Protein AF-0000000072263830 (afdb_homodimer)

Foldseek 3Di:
DPPPDDFLLLLLLLLLLLLLLLLCLQPPAPVVCVACVLQFLAGSLLVNLLSLLLVCLVVPQVVCDPPCLVVVLVVLLVVLVVLLVLLLVLQVLLLVLLVCCCVVVVDCVSCVPQQNVCCVVPVVFQVVQSNVVLGHGHSSQSSNLVSVLSNCVSVLSVQVVVPLVRSLVVLVVQLVVCQQVVDADAHPPDGDHRLAGNSNSSNSSSVSSSVNSQVVVVHDDDDDPVLLVVLVVLSNVRSCCSPVVVVVDDPCPVPGCLAVNSRRNSCRPSRSSNSVSVVSCCRRPCVNVVVSRDDCPPLSSLLSVPSSVLSSLSSSLSSNSNSVCVSPVDDNVSSCCSSVVSVVVSSVVSVVVVCCVVVPNPVPPPPPPPPPPPPPPPCPCPPDDPDPPPPDD/DPPPDDFLLLLLLLLLLLLLLLLCLQPDAPVVCVACVLQFLAGSLLVNLLSLLLVCLVVPQVVCDPPCLVVVLVVLLVVLVVLLVLLLVLQVLLLVLLVCCCVVVVDCVSCVPQQNVCCVVPVVFQVVQSNVVLGHGHSSQSSNLVSVLSNCVSVLSVQVVVPLVRSLVVLVVQLVVCQQVVDADAHPPDGDHRLAGNSNSSNSSSVSSSVNSQVVVVHDDDDDPVLLVVLVVLSVVRSCCSPVVVVVDDPCPVPGCLAVNSRRNSCRPSRSSNSVSVVSCCRRPCVNVVVSRDDCPPLSSLLSVPSSVLSSLSSSLSSNSNSVCVSPVDDNVSSCCSSVVSVVVSSVVSVVVVCCVVVPNPVPPPPPPPPPPPPPPPCPCPPPDPDPPPPDD

Solvent-accessible surface area (backbone atoms only — not comparable to full-atom values): 41566 Å² total; per-residue (Å²): 123,79,70,90,55,85,68,32,36,63,18,25,51,45,24,52,32,47,53,47,47,31,44,56,53,31,74,91,39,78,65,44,72,73,34,65,57,64,49,31,69,34,44,49,66,58,51,48,41,28,50,48,18,28,50,48,24,74,73,39,51,87,61,60,39,94,94,34,45,65,56,52,40,52,50,35,39,50,51,17,48,50,31,44,51,50,34,52,52,52,50,49,51,49,49,28,56,44,31,46,42,23,68,75,68,66,36,62,70,52,45,64,41,58,64,42,39,55,38,64,77,38,32,57,51,24,50,33,10,43,74,72,62,25,33,66,42,62,90,51,49,62,38,53,31,48,19,52,47,36,59,44,40,54,59,46,51,54,35,36,69,75,33,53,67,55,29,50,49,55,35,43,49,45,17,50,52,20,29,70,68,67,56,54,61,56,30,27,75,52,85,62,50,47,64,60,17,53,55,20,48,45,30,49,23,48,48,19,25,45,53,43,50,41,43,73,71,71,44,76,81,83,85,43,70,65,58,50,49,49,32,52,49,49,48,51,50,32,26,47,38,54,68,70,58,51,77,82,59,80,72,40,87,87,47,56,52,34,60,50,30,82,45,70,38,41,48,5,38,50,26,50,49,43,47,49,32,51,51,48,48,37,72,67,37,62,76,58,40,52,68,35,58,56,58,73,77,34,67,47,24,40,34,19,68,40,43,66,67,36,47,53,48,32,46,53,45,17,53,51,45,41,53,49,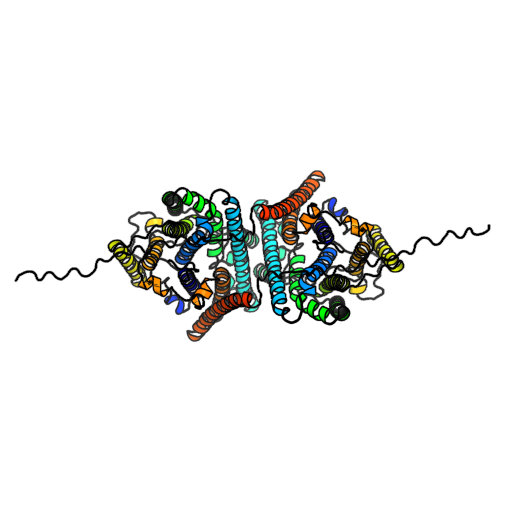35,72,78,47,67,71,54,69,70,51,48,47,50,53,52,50,50,45,53,51,50,35,48,50,50,32,50,50,62,63,45,42,52,75,70,49,49,79,58,69,74,76,76,67,70,66,73,67,70,75,71,70,73,77,69,74,71,70,74,74,74,76,71,78,70,78,70,85,120,124,79,71,90,57,87,67,31,36,62,19,25,52,46,24,52,32,48,54,46,47,31,44,54,52,30,76,93,41,77,66,45,71,74,35,65,56,63,48,31,71,34,44,47,66,57,52,49,42,27,50,50,18,28,49,48,26,73,72,39,51,87,59,61,39,93,94,35,43,66,57,51,38,51,50,34,40,51,52,18,49,50,31,45,51,48,35,52,51,52,50,49,50,50,50,29,53,43,30,46,41,23,67,76,67,66,37,62,72,52,44,63,41,59,65,43,38,54,37,63,78,38,32,56,49,25,50,33,10,45,74,70,62,24,34,66,43,61,92,51,50,62,39,52,33,48,20,52,46,35,60,44,39,55,59,48,48,53,35,37,70,75,32,53,68,54,29,51,49,54,35,44,50,44,18,52,51,21,28,70,67,67,53,53,61,56,30,28,76,52,83,60,51,46,66,60,16,50,56,20,51,45,30,49,22,47,51,19,25,44,52,44,50,40,42,75,71,73,43,74,81,84,86,45,70,64,60,52,50,50,32,52,50,50,50,50,50,32,26,48,37,54,68,68,57,50,76,82,60,80,72,40,87,86,46,57,54,33,60,50,30,80,45,68,36,41,50,5,39,50,25,49,49,42,47,50,31,51,51,48,48,37,72,68,36,62,74,57,40,51,70,35,59,54,57,74,78,35,68,47,23,40,34,18,68,40,43,66,67,37,46,55,49,32,49,54,45,17,52,51,46,42,52,47,35,70,78,48,67,68,54,70,71,52,48,48,48,52,53,50,50,46,53,51,52,36,47,50,50,33,52,50,62,63,46,40,51,75,69,50,50,78,60,68,74,76,76,66,70,66,72,67,71,75,70,67,74,77,69,72,70,70,72,72,77,74,73,79,72,76,67,82,121

Organism: Brucella abortus (strain 2308) (NCBI:txid359391)

Sequence (786 aa):
MVPQGRDTRIDVFRALALLTIFINHVPGTIYEHFTHKNLGFSDSAEAFVLISGMAVALAYGSKFVSGNRLVLSLKMWRRASVLYITHIMTTMATIAIFAAAAIFLKRSELLTQINIAPLIKKPVEGLFGLVTLGHQLGYNNILSMYAVMLILTPILLFLARISLPLMLGVSGVVWFLSGLYHVAPVNYPTEGVWFINPLSWQFLFAIGIAGVMHVRGGGQLPKHPLLIGLAVGYLVLALAWVRIPLWSINISMGLPMVITGFDKTFLSAPRLLHVLAMAYLIAVVPTLNSIARTAPEHPLAVLGKHSLPVFVAGTLLAMVAQVMKLVNPGGLPYDTLLIATGIVMQFALAYYLEWLPTIGWGKKGAVQAKPAPAAEPVVIQVSANPEPAMQRYMVPQGRDTRIDVFRALALLTIFINHVPGTIYEHFTHKNLGFSDSAEAFVLISGMAVALAYGSKFVSGNRLVLSLKMWRRASVLYITHIMTTMATIAIFAAAAIFLKRSELLTQINIAPLIKKPVEGLFGLVTLGHQLGYNNILSMYAVMLILTPILLFLARISLPLMLGVSGVVWFLSGLYHVAPVNYPTEGVWFINPLSWQFLFAIGIAGVMHVRGGGQLPKHPLLIGLAVGYLVLALAWVRIPLWSINISMGLPMVITGFDKTFLSAPRLLHVLAMAYLIAVVPTLNSIARTAPEHPLAVLGKHSLPVFVAGTLLAMVAQVMKLVNPGGLPYDTLLIATGIVMQFALAYYLEWLPTIGWGKKGAVQAKPAPAAEPVVIQVSANPEPAMQRY

Secondary structure (DSSP, 8-state):
---SS--HHHHHHHHHHHHHHHHHTSTTSGGGGGSGGGSSS--HHHHHHHHHHHHHIIIIITT--TTTHHHHHHHHHHHHHHHHHHHHHHHHHHHHHHHHHHHHS--GGGGGSTT-HHHHHSHHHHHHHHHTTSS--TT-HHHHHHHHHHHHHHHHHHHHHH-HHHHHHHHHHHHHHHHHHT--PBPSSSSSB-SS-HHHHHHHHHHHHHHHHHHHTT------HHHHHHHHHHHHHHHHHHHTT-TTS---TT--HHHH---TTTT-HHHHHHHHHHHHHHHH-HHHHHHT---TTSHHHHHHHTHHHHHHHHHHHHHHHHHHHHH----HHHHHHHHHHHHHHHHHHHHHHHHGGGGTTT-------------------------------/---SS--HHHHHHHHHHHHHHHHHTSTTSGGGGGSGGGSSS--HHHHHHHHHHHHHIIIIITT--TTTHHHHHHHHHHHHHHHHHHHHHHHHHHHHHHHHHHHHS--GGGGGSTT-HHHHHSHHHHHHHHHTTSS--TT-HHHHHHHHHHHHHHHHHHHHHH-HHHHHHHHHHHHHHHHHHT--PBPSSSSSB-SS-HHHHHHHHHHHHHHHHHHHTT------HHHHHHHHHHHHHHHHHHHTT-TTS---TT--HHHH---TTTT-HHHHHHHHHHHHHHHH-HHHHHHT---TTSHHHHHHHTHHHHHHHHHHHHHHHHHHHHH----HHHHHHHHHHHHHHHHHHHHHHHHGGGGTTT-------------------------------

InterPro domains:
  IPR014550 Uncharacterised conserved protein UCP028704, OpgC [PF10129] (6-356)
  IPR014550 Uncharacterised conserved protein UCP028704, OpgC [PIRSF028704] (2-379)
  IPR014550 Uncharacterised conserved protein UCP028704, OpgC [PTHR38592] (4-359)

pLDDT: mean 88.56, std 18.66, range [20.62, 98.81]

Nearest PDB structures (foldseek):
  6vyh-assembly1_A  TM=2.344E-01  e=3.561E+00  Carlito syrichta
  8dl7-assembly1_A  TM=1.616E-01  e=5.150E+00  Homo sapiens
  6vyh-assembly1_A  TM=2.336E-01  e=4.146E+00  Carlito syrichta
  8dl7-assembly1_A  TM=1.616E-01  e=4.690E+00  Homo sapiens

Structure (mmCIF, N/CA/C/O backbone):
data_AF-0000000072263830-model_v1
#
loop_
_entity.id
_entity.type
_entity.pdbx_description
1 polymer 'Bacterial general secretion pathway protein H'
#
loop_
_atom_site.group_PDB
_atom_site.id
_atom_site.type_symbol
_atom_site.label_atom_id
_atom_site.label_alt_id
_atom_site.label_comp_id
_atom_site.label_asym_id
_atom_site.label_entity_id
_atom_site.label_seq_id
_atom_site.pdbx_PDB_ins_code
_atom_site.Cartn_x
_atom_site.Cartn_y
_atom_site.Cartn_z
_atom_site.occupancy
_atom_site.B_iso_or_equiv
_atom_site.auth_seq_id
_atom_site.auth_comp_id
_atom_site.auth_asym_id
_atom_site.auth_atom_id
_atom_site.pdbx_PDB_model_num
ATOM 1 N N . MET A 1 1 ? -28.984 26.125 14.664 1 26.39 1 MET A N 1
ATOM 2 C CA . MET A 1 1 ? -28.922 24.734 14.234 1 26.39 1 MET A CA 1
ATOM 3 C C . MET A 1 1 ? -27.656 24.469 13.43 1 26.39 1 MET A C 1
ATOM 5 O O . MET A 1 1 ? -27.406 25.141 12.422 1 26.39 1 MET A O 1
ATOM 9 N N . VAL A 1 2 ? -26.625 24.266 14.094 1 38.5 2 VAL A N 1
ATOM 10 C CA . VAL A 1 2 ? -25.453 23.922 13.289 1 38.5 2 VAL A CA 1
ATOM 11 C C . VAL A 1 2 ? -25.859 22.938 12.188 1 38.5 2 VAL A C 1
ATOM 13 O O . VAL A 1 2 ? -26.5 21.922 12.453 1 38.5 2 VAL A O 1
ATOM 16 N N . PRO A 1 3 ? -26.047 23.344 11.047 1 39.97 3 PRO A N 1
ATOM 17 C CA . PRO A 1 3 ? -26.484 22.438 9.984 1 39.97 3 PRO A CA 1
ATOM 18 C C . PRO A 1 3 ? -25.797 21.078 10.055 1 39.97 3 PRO A C 1
ATOM 20 O O . PRO A 1 3 ? -24.625 20.984 10.461 1 39.97 3 PRO A O 1
ATOM 23 N N . GLN A 1 4 ? -26.516 20 10.414 1 47.72 4 GLN A N 1
ATOM 24 C CA . GLN A 1 4 ? -26.172 18.578 10.508 1 47.72 4 GLN A CA 1
ATOM 25 C C . GLN A 1 4 ? -25.281 18.156 9.344 1 47.72 4 GLN A C 1
ATOM 27 O O . GLN A 1 4 ? -24.828 17 9.297 1 47.72 4 GLN A O 1
ATOM 32 N N . GLY A 1 5 ? -25.031 19.016 8.375 1 56.09 5 GLY A N 1
ATOM 33 C CA . GLY A 1 5 ? -24.344 18.547 7.191 1 56.09 5 GLY A CA 1
ATOM 34 C C . GLY A 1 5 ? -22.828 18.672 7.297 1 56.09 5 GLY A C 1
ATOM 35 O O . GLY A 1 5 ? -22.312 19.25 8.258 1 56.09 5 GLY A O 1
ATOM 36 N N . ARG A 1 6 ? -22.156 17.984 6.582 1 66.31 6 ARG A N 1
ATOM 37 C CA . ARG A 1 6 ? -20.703 18.062 6.488 1 66.31 6 ARG A CA 1
ATOM 38 C C . ARG A 1 6 ? -20.234 19.5 6.406 1 66.31 6 ARG A C 1
ATOM 40 O O . ARG A 1 6 ? -20.797 20.297 5.637 1 66.31 6 ARG A O 1
ATOM 47 N N . ASP A 1 7 ? -19.547 20 7.457 1 77 7 ASP A N 1
ATOM 48 C CA . ASP A 1 7 ? -18.953 21.328 7.492 1 77 7 ASP A CA 1
ATOM 49 C C . ASP A 1 7 ? -17.922 21.5 6.379 1 77 7 ASP A C 1
ATOM 51 O O . ASP A 1 7 ? -16.828 20.938 6.438 1 77 7 ASP A O 1
ATOM 55 N N . THR A 1 8 ? -18.266 22.234 5.336 1 89.25 8 THR A N 1
ATOM 56 C CA . THR A 1 8 ? -17.422 22.375 4.156 1 89.25 8 THR A CA 1
ATOM 57 C C . THR A 1 8 ? -16.219 23.266 4.469 1 89.25 8 THR A C 1
ATOM 59 O O . THR A 1 8 ? -15.242 23.297 3.709 1 89.25 8 THR A O 1
ATOM 62 N N . ARG A 1 9 ? -16.266 24 5.531 1 89.81 9 ARG A N 1
ATOM 63 C CA . ARG A 1 9 ? -15.195 24.938 5.859 1 89.81 9 ARG A CA 1
ATOM 64 C C . ARG A 1 9 ? -13.875 24.188 6.055 1 89.81 9 ARG A C 1
ATOM 66 O O . ARG A 1 9 ? -12.836 24.625 5.543 1 89.81 9 ARG A O 1
ATOM 73 N N . ILE A 1 10 ? -13.945 23.062 6.754 1 89.62 10 ILE A N 1
ATOM 74 C CA . ILE A 1 10 ? -12.75 22.266 7 1 89.62 10 ILE A CA 1
ATOM 75 C C . ILE A 1 10 ? -12.203 21.734 5.676 1 89.62 10 ILE A C 1
ATOM 77 O O . ILE A 1 10 ? -10.984 21.766 5.445 1 89.62 10 ILE A O 1
ATOM 81 N N . ASP A 1 11 ? -13.07 21.344 4.805 1 93.88 11 ASP A N 1
ATOM 82 C CA . ASP A 1 11 ? -12.664 20.828 3.504 1 93.88 11 ASP A CA 1
ATOM 83 C C . ASP A 1 11 ? -12.008 21.922 2.662 1 93.88 11 ASP A C 1
ATOM 85 O O . ASP A 1 11 ? -11.008 21.672 1.988 1 93.88 11 ASP A O 1
ATOM 89 N N . VAL A 1 12 ? -12.594 23.094 2.699 1 94.75 12 VAL A N 1
ATOM 90 C CA . VAL A 1 12 ? -12.062 24.203 1.916 1 94.75 12 VAL A CA 1
ATOM 91 C C . VAL A 1 12 ? -10.664 24.562 2.408 1 94.75 12 VAL A C 1
ATOM 93 O O . VAL A 1 12 ? -9.742 24.75 1.607 1 94.75 12 VAL A O 1
ATOM 96 N N . PHE A 1 13 ? -10.469 24.672 3.693 1 93.62 13 PHE A N 1
ATOM 97 C CA . PHE A 1 13 ? -9.156 25 4.234 1 93.62 13 PHE A CA 1
ATOM 98 C C . PHE A 1 13 ? -8.156 23.875 3.951 1 93.62 13 PHE A C 1
ATOM 100 O O . PHE A 1 13 ? -6.977 24.141 3.695 1 93.62 13 PHE A O 1
ATOM 107 N N . ARG A 1 14 ? -8.586 22.688 4.027 1 94.38 14 ARG A N 1
ATOM 108 C CA . ARG A 1 14 ? -7.738 21.562 3.658 1 94.38 14 ARG A CA 1
ATOM 109 C C . ARG A 1 14 ? -7.297 21.656 2.203 1 94.38 14 ARG A C 1
ATOM 111 O O . ARG A 1 14 ? -6.133 21.422 1.884 1 94.38 14 ARG A O 1
ATOM 118 N N . ALA A 1 15 ? -8.266 21.984 1.372 1 96.38 15 ALA A N 1
ATOM 119 C CA . ALA A 1 15 ? -7.973 22.141 -0.049 1 96.38 15 ALA A CA 1
ATOM 120 C C . ALA A 1 15 ? -6.93 23.234 -0.274 1 96.38 15 ALA A C 1
ATOM 122 O O . ALA A 1 15 ? -5.992 23.047 -1.058 1 96.38 15 ALA A O 1
ATOM 123 N N . LEU A 1 16 ? -7.109 24.344 0.416 1 95 16 LEU A N 1
ATOM 124 C CA . LEU A 1 16 ? -6.176 25.453 0.274 1 95 16 LEU A CA 1
ATOM 125 C C . LEU A 1 16 ? -4.785 25.062 0.76 1 95 16 LEU A C 1
ATOM 127 O O . LEU A 1 16 ? -3.779 25.422 0.145 1 95 16 LEU A O 1
ATOM 131 N N . ALA A 1 17 ? -4.742 24.328 1.859 1 95.12 17 ALA A N 1
ATOM 132 C CA . ALA A 1 17 ? -3.465 23.828 2.361 1 95.12 17 ALA A CA 1
ATOM 133 C C . ALA A 1 17 ? -2.799 22.906 1.345 1 95.12 17 ALA A C 1
ATOM 135 O O . ALA A 1 17 ? -1.599 23.016 1.084 1 95.12 17 ALA A O 1
ATOM 136 N N . LEU A 1 18 ? -3.545 22.031 0.714 1 96.62 18 LEU A N 1
ATOM 137 C CA . LEU A 1 18 ? -3.023 21.078 -0.25 1 96.62 18 LEU A CA 1
ATOM 138 C C . LEU A 1 18 ? -2.469 21.781 -1.48 1 96.62 18 LEU A C 1
ATOM 140 O O . LEU A 1 18 ? -1.382 21.453 -1.959 1 96.62 18 LEU A O 1
ATOM 144 N N . LEU A 1 19 ? -3.215 22.75 -1.984 1 97.06 19 LEU A N 1
ATOM 145 C CA . LEU A 1 19 ? -2.785 23.484 -3.166 1 97.06 19 LEU A CA 1
ATOM 146 C C . LEU A 1 19 ? -1.519 24.281 -2.877 1 97.06 19 LEU A C 1
ATOM 148 O O . LEU A 1 19 ? -0.607 24.344 -3.705 1 97.06 19 LEU A O 1
ATOM 152 N N . THR A 1 20 ? -1.497 24.875 -1.712 1 96.5 20 THR A N 1
ATOM 153 C CA . THR A 1 20 ? -0.315 25.625 -1.312 1 96.5 20 THR A CA 1
ATOM 154 C C . THR A 1 20 ? 0.889 24.703 -1.154 1 96.5 20 THR A C 1
ATOM 156 O O . THR A 1 20 ? 2.006 25.062 -1.537 1 96.5 20 THR A O 1
ATOM 159 N N . ILE A 1 21 ? 0.661 23.531 -0.567 1 96.19 21 ILE A N 1
ATOM 160 C CA . ILE A 1 21 ? 1.722 22.547 -0.415 1 96.19 21 ILE A CA 1
ATOM 161 C C . ILE A 1 21 ? 2.275 22.172 -1.787 1 96.19 21 ILE A C 1
ATOM 163 O O . ILE A 1 21 ? 3.492 22.125 -1.981 1 96.19 21 ILE A O 1
ATOM 167 N N . PHE A 1 22 ? 1.379 21.984 -2.773 1 97.25 22 PHE A N 1
ATOM 168 C CA . PHE A 1 22 ? 1.801 21.641 -4.125 1 97.25 22 PHE A CA 1
ATOM 169 C C . PHE A 1 22 ? 2.682 22.734 -4.715 1 97.25 22 PHE A C 1
ATOM 171 O O . PHE A 1 22 ? 3.764 22.453 -5.234 1 97.25 22 PHE A O 1
ATOM 178 N N . ILE A 1 23 ? 2.293 23.922 -4.609 1 97.12 23 ILE A N 1
ATOM 179 C CA . ILE A 1 23 ? 3.02 25.062 -5.172 1 97.12 23 ILE A CA 1
ATOM 180 C C . ILE A 1 23 ? 4.395 25.156 -4.516 1 97.12 23 ILE A C 1
ATOM 182 O O . ILE A 1 23 ? 5.406 25.328 -5.203 1 97.12 23 ILE A O 1
ATOM 186 N N . ASN A 1 24 ? 4.426 25.016 -3.229 1 95.62 24 ASN A N 1
ATOM 187 C CA . ASN A 1 24 ? 5.672 25.141 -2.48 1 95.62 24 ASN A CA 1
ATOM 188 C C . ASN A 1 24 ? 6.613 23.969 -2.746 1 95.62 24 ASN A C 1
ATOM 190 O O . ASN A 1 24 ? 7.816 24.062 -2.494 1 95.62 24 ASN A O 1
ATOM 194 N N . HIS A 1 25 ? 6.086 22.859 -3.16 1 96 25 HIS A N 1
ATOM 195 C CA . HIS A 1 25 ? 6.887 21.672 -3.42 1 96 25 HIS A CA 1
ATOM 196 C C . HIS A 1 25 ? 7.469 21.688 -4.828 1 96 25 HIS A C 1
ATOM 198 O O . HIS A 1 25 ? 8.078 20.719 -5.27 1 96 25 HIS A O 1
ATOM 204 N N . VAL A 1 26 ? 7.281 22.75 -5.516 1 95.12 26 VAL A N 1
ATOM 205 C CA . VAL A 1 26 ? 7.965 23.047 -6.77 1 95.12 26 VAL A CA 1
ATOM 206 C C . VAL A 1 26 ? 8.797 24.312 -6.617 1 95.12 26 VAL A C 1
ATOM 208 O O . VAL A 1 26 ? 8.438 25.375 -7.156 1 95.12 26 VAL A O 1
ATOM 211 N N . PRO A 1 27 ? 9.883 24.203 -6 1 91.25 27 PRO A N 1
ATOM 212 C CA . PRO A 1 27 ? 10.672 25.406 -5.719 1 91.25 27 PRO A CA 1
ATOM 213 C C . PRO A 1 27 ? 11.227 26.047 -6.984 1 91.25 27 PRO A C 1
ATOM 215 O O . PRO A 1 27 ? 11.398 25.375 -8.008 1 91.25 27 PRO A O 1
ATOM 218 N N . GLY A 1 28 ? 11.477 27.375 -6.867 1 90 28 GLY A N 1
ATOM 219 C CA . GLY A 1 28 ? 12.102 28.094 -7.961 1 90 28 GLY A CA 1
ATOM 220 C C . GLY A 1 28 ? 11.102 28.781 -8.875 1 90 28 GLY A C 1
ATOM 221 O O . GLY A 1 28 ? 11.492 29.438 -9.844 1 90 28 GLY A O 1
ATOM 222 N N . THR A 1 29 ? 9.836 28.594 -8.562 1 92.5 29 THR A N 1
ATOM 223 C CA . THR A 1 29 ? 8.82 29.297 -9.336 1 92.5 29 THR A CA 1
ATOM 224 C C . THR A 1 29 ? 8.414 30.594 -8.625 1 92.5 29 THR A C 1
ATOM 226 O O . THR A 1 29 ? 8.57 30.719 -7.41 1 92.5 29 THR A O 1
ATOM 229 N N . ILE A 1 30 ? 7.875 31.516 -9.367 1 92 30 ILE A N 1
ATOM 230 C CA . ILE A 1 30 ? 7.457 32.781 -8.797 1 92 30 ILE A CA 1
ATOM 231 C C . ILE A 1 30 ? 6.262 32.562 -7.867 1 92 30 ILE A C 1
ATOM 233 O O . ILE A 1 30 ? 6.039 33.344 -6.941 1 92 30 ILE A O 1
ATOM 237 N N . TYR A 1 31 ? 5.543 31.547 -8.07 1 93.88 31 TYR A N 1
ATOM 238 C CA . TYR A 1 31 ? 4.305 31.281 -7.344 1 93.88 31 TYR A CA 1
ATOM 239 C C . TYR A 1 31 ? 4.59 30.922 -5.891 1 93.88 31 TYR A C 1
ATOM 241 O O . TYR A 1 31 ? 3.736 31.109 -5.02 1 93.88 31 TYR A O 1
ATOM 249 N N . GLU A 1 32 ? 5.758 30.391 -5.66 1 91.19 32 GLU A N 1
ATOM 250 C CA . GLU A 1 32 ? 6.156 30.062 -4.297 1 91.19 32 GLU A CA 1
ATOM 251 C C . GLU A 1 32 ? 6.16 31.297 -3.406 1 91.19 32 GLU A C 1
ATOM 253 O O . GLU A 1 32 ? 5.922 31.203 -2.199 1 91.19 32 GLU A O 1
ATOM 258 N N . HIS A 1 33 ? 6.336 32.469 -3.99 1 89.94 33 HIS A N 1
ATOM 259 C CA . HIS A 1 33 ? 6.461 33.719 -3.24 1 89.94 33 HIS A CA 1
ATOM 260 C C . HIS A 1 33 ? 5.094 34.25 -2.814 1 89.94 33 HIS A C 1
ATOM 262 O O . HIS A 1 33 ? 5.004 35.156 -1.963 1 89.94 33 HIS A O 1
ATOM 268 N N . PHE A 1 34 ? 4.078 33.594 -3.336 1 90.5 34 PHE A N 1
ATOM 269 C CA . PHE A 1 34 ? 2.74 34.094 -3.064 1 90.5 34 PHE A CA 1
ATOM 270 C C . PHE A 1 34 ? 2.012 33.219 -2.064 1 90.5 34 PHE A C 1
ATOM 272 O O . PHE A 1 34 ? 0.838 33.438 -1.763 1 90.5 34 PHE A O 1
ATOM 279 N N . THR A 1 35 ? 2.709 32.281 -1.522 1 91.19 35 THR A N 1
ATOM 280 C CA . THR A 1 35 ? 2.064 31.391 -0.57 1 91.19 35 THR A CA 1
ATOM 281 C C . THR A 1 35 ? 2.301 31.859 0.862 1 91.19 35 THR A C 1
ATOM 283 O O . THR A 1 35 ? 3.172 32.688 1.111 1 91.19 35 THR A O 1
ATOM 286 N N . HIS A 1 36 ? 1.51 31.375 1.758 1 88 36 HIS A N 1
ATOM 287 C CA . HIS A 1 36 ? 1.433 31.875 3.125 1 88 36 HIS A CA 1
ATOM 288 C C . HIS A 1 36 ? 2.721 31.594 3.891 1 88 36 HIS A C 1
ATOM 290 O O . HIS A 1 36 ? 2.977 32.219 4.934 1 88 36 HIS A O 1
ATOM 296 N N . LYS A 1 37 ? 3.621 30.75 3.355 1 88.69 37 LYS A N 1
ATOM 297 C CA . LYS A 1 37 ? 4.883 30.484 4.043 1 88.69 37 LYS A CA 1
ATOM 298 C C . LYS A 1 37 ? 5.742 31.734 4.117 1 88.69 37 LYS A C 1
ATOM 300 O O . LYS A 1 37 ? 6.652 31.828 4.941 1 88.69 37 LYS A O 1
ATOM 305 N N . ASN A 1 38 ? 5.375 32.719 3.283 1 89.69 38 ASN A N 1
ATOM 306 C CA . ASN A 1 38 ? 6.148 33.969 3.225 1 89.69 38 ASN A CA 1
ATOM 307 C C . ASN A 1 38 ? 5.496 35.062 4.047 1 89.69 38 ASN A C 1
ATOM 309 O O . ASN A 1 38 ? 5.969 36.188 4.055 1 89.69 38 ASN A O 1
ATOM 313 N N . LEU A 1 39 ? 4.488 34.688 4.789 1 91.06 39 LEU A N 1
ATOM 314 C CA . LEU A 1 39 ? 3.727 35.75 5.473 1 91.06 39 LEU A CA 1
ATOM 315 C C . LEU A 1 39 ? 3.836 35.594 6.988 1 91.06 39 LEU A C 1
ATOM 317 O O . LEU A 1 39 ? 3.248 36.375 7.738 1 91.06 39 LEU A O 1
ATOM 321 N N . GLY A 1 40 ? 4.582 34.688 7.445 1 94 40 GLY A N 1
ATOM 322 C CA . GLY A 1 40 ? 4.734 34.469 8.875 1 94 40 GLY A CA 1
ATOM 323 C C . GLY A 1 40 ? 5.633 33.281 9.211 1 94 40 GLY A C 1
ATOM 324 O O . GLY A 1 40 ? 6.531 32.938 8.438 1 94 40 GLY A O 1
ATOM 325 N N . PHE A 1 41 ? 5.414 32.75 10.453 1 94.31 41 PHE A N 1
ATOM 326 C CA . PHE A 1 41 ? 6.359 31.781 10.977 1 94.31 41 PHE A CA 1
ATOM 327 C C . PHE A 1 41 ? 5.934 30.359 10.602 1 94.31 41 PHE A C 1
ATOM 329 O O . PHE A 1 41 ? 6.762 29.453 10.555 1 94.31 41 PHE A O 1
ATOM 336 N N . SER A 1 42 ? 4.656 30.141 10.375 1 94.69 42 SER A N 1
ATOM 337 C CA . SER A 1 42 ? 4.152 28.812 10.094 1 94.69 42 SER A CA 1
ATOM 338 C C . SER A 1 42 ? 3.803 28.641 8.617 1 94.69 42 SER A C 1
ATOM 340 O O . SER A 1 42 ? 3.783 29.625 7.871 1 94.69 42 SER A O 1
ATOM 342 N N . ASP A 1 43 ? 3.631 27.406 8.172 1 93.31 43 ASP A N 1
ATOM 343 C CA . ASP A 1 43 ? 3.23 27.094 6.797 1 93.31 43 ASP A CA 1
ATOM 344 C C . ASP A 1 43 ? 2.082 26.094 6.773 1 93.31 43 ASP A C 1
ATOM 346 O O . ASP A 1 43 ? 1.362 25.938 7.762 1 93.31 43 ASP A O 1
ATOM 350 N N . SER A 1 44 ? 1.869 25.562 5.625 1 93.06 44 SER A N 1
ATOM 351 C CA . SER A 1 44 ? 0.704 24.703 5.414 1 93.06 44 SER A CA 1
ATOM 352 C C . SER A 1 44 ? 0.822 23.406 6.203 1 93.06 44 SER A C 1
ATOM 354 O O . SER A 1 44 ? -0.184 22.75 6.492 1 93.06 44 SER A O 1
ATOM 356 N N . ALA A 1 45 ? 1.964 22.984 6.566 1 93.88 45 ALA A N 1
ATOM 357 C CA . ALA A 1 45 ? 2.135 21.766 7.355 1 93.88 45 ALA A CA 1
ATOM 358 C C . ALA A 1 45 ? 1.439 21.891 8.711 1 93.88 45 ALA A C 1
ATOM 360 O O . ALA A 1 45 ? 0.725 20.969 9.133 1 93.88 45 ALA A O 1
ATOM 361 N N . GLU A 1 46 ? 1.643 23.062 9.398 1 96.62 46 GLU A N 1
ATOM 362 C CA . GLU A 1 46 ? 0.992 23.281 10.688 1 96.62 46 GLU A CA 1
ATOM 363 C C . GLU A 1 46 ? -0.528 23.281 10.547 1 96.62 46 GLU A C 1
ATOM 365 O O . GLU A 1 46 ? -1.232 22.672 11.359 1 96.62 46 GLU A O 1
ATOM 370 N N . ALA A 1 47 ? -0.931 23.953 9.508 1 95.25 47 ALA A N 1
ATOM 371 C CA . ALA A 1 47 ? -2.369 24 9.266 1 95.25 47 ALA A CA 1
ATOM 372 C C . ALA A 1 47 ? -2.93 22.594 9.016 1 95.25 47 ALA A C 1
ATOM 374 O O . ALA A 1 47 ? -3.975 22.234 9.562 1 95.25 47 ALA A O 1
ATOM 375 N N . PHE A 1 48 ? -2.229 21.906 8.273 1 94.12 48 PHE A N 1
ATOM 376 C CA . PHE A 1 48 ? -2.678 20.562 7.91 1 94.12 48 PHE A CA 1
ATOM 377 C C . PHE A 1 48 ? -2.76 19.672 9.141 1 94.12 48 PHE A C 1
ATOM 379 O O . PHE A 1 48 ? -3.725 18.922 9.312 1 94.12 48 PHE A O 1
ATOM 386 N N . VAL A 1 49 ? -1.788 19.688 10.023 1 96.81 49 VAL A N 1
ATOM 387 C CA . VAL A 1 49 ? -1.748 18.828 11.211 1 96.81 49 VAL A CA 1
ATOM 388 C C . VAL A 1 49 ? -2.861 19.234 12.172 1 96.81 49 VAL A C 1
ATOM 390 O O . VAL A 1 49 ? -3.533 18.391 12.758 1 96.81 49 VAL A O 1
ATOM 393 N N . LEU A 1 50 ? -3.096 20.578 12.344 1 97.75 50 LEU A N 1
ATOM 394 C CA . LEU A 1 50 ? -4.176 21.078 13.195 1 97.75 50 LEU A CA 1
ATOM 395 C C . LEU A 1 50 ? -5.527 20.594 12.688 1 97.75 50 LEU A C 1
ATOM 397 O O . LEU A 1 50 ? -6.328 20.062 13.469 1 97.75 50 LEU A O 1
ATOM 401 N N . ILE A 1 51 ? -5.711 20.703 11.391 1 95.38 51 ILE A N 1
ATOM 402 C CA . ILE A 1 51 ? -6.969 20.297 10.766 1 95.38 51 ILE A CA 1
ATOM 403 C C . ILE A 1 51 ? -7.133 18.781 10.883 1 95.38 51 ILE A C 1
ATOM 405 O O . ILE A 1 51 ? -8.242 18.281 11.062 1 95.38 51 ILE A O 1
ATOM 409 N N . SER A 1 52 ? -6.062 18.047 10.758 1 95.75 52 SER A N 1
ATOM 410 C CA . SER A 1 52 ? -6.113 16.594 10.898 1 95.75 52 SER A CA 1
ATOM 411 C C . SER A 1 52 ? -6.551 16.188 12.297 1 95.75 52 SER A C 1
ATOM 413 O O . SER A 1 52 ? -7.324 15.234 12.453 1 95.75 52 SER A O 1
ATOM 415 N N . GLY A 1 53 ? -6.027 16.906 13.305 1 97.38 53 GLY A N 1
ATOM 416 C CA . GLY A 1 53 ? -6.512 16.656 14.656 1 97.38 53 GLY A CA 1
ATOM 417 C C . GLY A 1 53 ? -8 16.922 14.812 1 97.38 53 GLY A C 1
ATOM 418 O O . GLY A 1 53 ? -8.711 16.141 15.453 1 97.38 53 GLY A O 1
ATOM 419 N N . MET A 1 54 ? -8.484 18 14.211 1 96.06 54 MET A N 1
ATOM 420 C CA . MET A 1 54 ? -9.906 18.312 14.242 1 96.06 54 MET A CA 1
ATOM 421 C C . MET A 1 54 ? -10.734 17.234 13.57 1 96.06 54 MET A C 1
ATOM 423 O O . MET A 1 54 ? -11.766 16.812 14.094 1 96.06 54 MET A O 1
ATOM 427 N N . ALA A 1 55 ? -10.188 16.781 12.484 1 93.81 55 ALA A N 1
ATOM 428 C CA . ALA A 1 55 ? -10.891 15.75 11.719 1 93.81 55 ALA A CA 1
ATOM 429 C C . ALA A 1 55 ? -11.008 14.453 12.508 1 93.81 55 ALA A C 1
ATOM 431 O O . ALA A 1 55 ? -12.047 13.797 12.492 1 93.81 55 ALA A O 1
ATOM 432 N N . VAL A 1 56 ? -10.008 14.094 13.156 1 95.5 56 VAL A N 1
ATOM 433 C CA . VAL A 1 56 ? -10 12.875 13.961 1 95.5 56 VAL A CA 1
ATOM 434 C C . VAL A 1 56 ? -11.016 12.984 15.086 1 95.5 56 VAL A C 1
ATOM 436 O O . VAL A 1 56 ? -11.719 12.023 15.398 1 95.5 56 VAL A O 1
ATOM 439 N N . ALA A 1 57 ? -11.07 14.148 15.711 1 96.44 57 ALA A N 1
ATOM 440 C CA . ALA A 1 57 ? -12.031 14.359 16.781 1 96.44 57 ALA A CA 1
ATOM 441 C C . ALA A 1 57 ? -13.461 14.258 16.266 1 96.44 57 ALA A C 1
ATOM 443 O O . ALA A 1 57 ? -14.344 13.727 16.953 1 96.44 57 ALA A O 1
ATOM 444 N N . LEU A 1 58 ? -13.711 14.773 15.133 1 93.12 58 LEU A N 1
ATOM 445 C CA . LEU A 1 58 ? -15.031 14.711 14.523 1 93.12 58 LEU A CA 1
ATOM 446 C C . LEU A 1 58 ? -15.414 13.266 14.203 1 93.12 58 LEU A C 1
ATOM 448 O O . LEU A 1 58 ? -16.578 12.875 14.359 1 93.12 58 LEU A O 1
ATOM 452 N N . ALA A 1 59 ? -14.461 12.516 13.859 1 92.19 59 ALA A N 1
ATOM 453 C CA . ALA A 1 59 ? -14.719 11.148 13.414 1 92.19 59 ALA A CA 1
ATOM 454 C C . ALA A 1 59 ? -14.836 10.203 14.602 1 92.19 59 ALA A C 1
ATOM 456 O O . ALA A 1 59 ? -15.672 9.297 14.602 1 92.19 59 ALA A O 1
ATOM 457 N N . TYR A 1 60 ? -14.008 10.453 15.594 1 94.69 60 TYR A N 1
ATOM 458 C CA . TYR A 1 60 ? -13.875 9.398 16.594 1 94.69 60 TYR A CA 1
ATOM 459 C C . TYR A 1 60 ? -14.148 9.945 17.984 1 94.69 60 TYR A C 1
ATOM 461 O O . TYR A 1 60 ? -14.375 9.172 18.922 1 94.69 60 TYR A O 1
ATOM 469 N N . GLY A 1 61 ? -14.125 11.18 18.188 1 93.69 61 GLY A N 1
ATOM 470 C CA . GLY A 1 61 ? -14.125 11.789 19.516 1 93.69 61 GLY A CA 1
ATOM 471 C C . GLY A 1 61 ? -15.305 11.359 20.375 1 93.69 61 GLY A C 1
ATOM 472 O O . GLY A 1 61 ? -15.125 10.852 21.484 1 93.69 61 GLY A O 1
ATOM 473 N N . SER A 1 62 ? -16.5 11.461 19.844 1 91.25 62 SER A N 1
ATOM 474 C CA . SER A 1 62 ? -17.719 11.148 20.594 1 91.25 62 SER A CA 1
ATOM 475 C C . SER A 1 62 ? -17.938 9.648 20.688 1 91.25 62 SER A C 1
ATOM 477 O O . SER A 1 62 ? -18.609 9.172 21.609 1 91.25 62 SER A O 1
ATOM 479 N N . LYS A 1 63 ? -17.297 8.914 19.859 1 93.56 63 LYS A N 1
ATOM 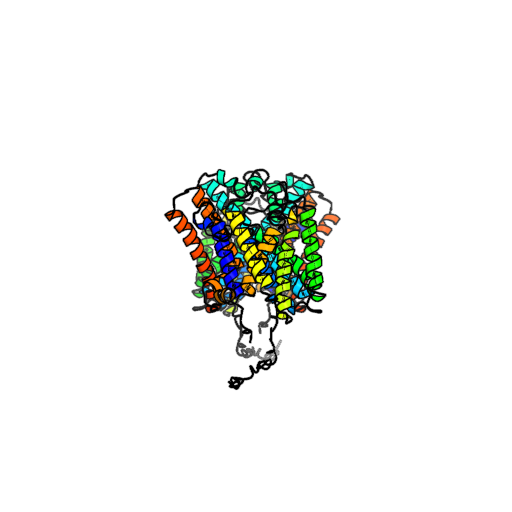480 C CA . LYS A 1 63 ? -17.531 7.477 19.781 1 93.56 63 LYS A CA 1
ATOM 481 C C . LYS A 1 63 ? -16.531 6.707 20.641 1 93.56 63 LYS A C 1
ATOM 483 O O . LYS A 1 63 ? -16.734 5.523 20.922 1 93.56 63 LYS A O 1
ATOM 488 N N . PHE A 1 64 ? -15.531 7.414 21.078 1 95.88 64 PHE A N 1
ATOM 489 C CA . PHE A 1 64 ? -14.477 6.742 21.828 1 95.88 64 PHE A CA 1
ATOM 490 C C . PHE A 1 64 ? -14.867 6.582 23.297 1 95.88 64 PHE A C 1
ATOM 492 O O . PHE A 1 64 ? -14.359 7.289 24.156 1 95.88 64 PHE A O 1
ATOM 499 N N . VAL A 1 65 ? -15.797 5.703 23.578 1 92.94 65 VAL A N 1
ATOM 500 C CA . VAL A 1 65 ? -16.344 5.453 24.906 1 92.94 65 VAL A CA 1
ATOM 501 C C . VAL A 1 65 ? -16.125 3.996 25.297 1 92.94 65 VAL A C 1
ATOM 503 O O . VAL A 1 65 ? -15.703 3.184 24.469 1 92.94 65 VAL A O 1
ATOM 506 N N . SER A 1 66 ? -16.406 3.742 26.547 1 90.31 66 SER A N 1
ATOM 507 C CA . SER A 1 66 ? -16.234 2.381 27.047 1 90.31 66 SER A CA 1
ATOM 508 C C . SER A 1 66 ? -17.031 1.382 26.203 1 90.31 66 SER A C 1
ATOM 510 O O . SER A 1 66 ? -18.188 1.638 25.859 1 90.31 66 SER A O 1
ATOM 512 N N . GLY A 1 67 ? -16.438 0.281 25.812 1 90.19 67 GLY A N 1
ATOM 513 C CA . GLY A 1 67 ? -17.062 -0.738 24.984 1 90.19 67 GLY A CA 1
ATOM 514 C C . GLY A 1 67 ? -16.703 -0.614 23.516 1 90.19 67 GLY A C 1
ATOM 515 O O . GLY A 1 67 ? -16.828 -1.578 22.766 1 90.19 67 GLY A O 1
ATOM 516 N N . ASN A 1 68 ? -16.281 0.618 23.156 1 93.44 68 ASN A N 1
ATOM 517 C CA . ASN A 1 68 ? -16.016 0.858 21.75 1 93.44 68 ASN A CA 1
ATOM 518 C C . ASN A 1 68 ? -14.555 1.247 21.5 1 93.44 68 ASN A C 1
ATOM 520 O O . ASN A 1 68 ? -14.125 1.391 20.359 1 93.44 68 ASN A O 1
ATOM 524 N N . ARG A 1 69 ? -13.797 1.34 22.547 1 95.94 69 ARG A N 1
ATOM 525 C CA . ARG A 1 69 ? -12.438 1.869 22.469 1 95.94 69 ARG A CA 1
ATOM 526 C C . ARG A 1 69 ? -11.539 0.937 21.656 1 95.94 69 ARG A C 1
ATOM 528 O O . ARG A 1 69 ? -10.727 1.394 20.844 1 95.94 69 ARG A O 1
ATOM 535 N N . LEU A 1 70 ? -11.711 -0.285 21.875 1 95.31 70 LEU A N 1
ATOM 536 C CA . LEU A 1 70 ? -10.828 -1.244 21.219 1 95.31 70 LEU A CA 1
ATOM 537 C C . LEU A 1 70 ? -11.047 -1.229 19.703 1 95.31 70 LEU A C 1
ATOM 539 O O . LEU A 1 70 ? -10.094 -1.102 18.938 1 95.31 70 LEU A O 1
ATOM 543 N N . VAL A 1 71 ? -12.32 -1.332 19.266 1 94.56 71 VAL A N 1
ATOM 544 C CA . VAL A 1 71 ? -12.633 -1.396 17.844 1 94.56 71 VAL A CA 1
ATOM 545 C C . VAL A 1 71 ? -12.211 -0.096 17.156 1 94.56 71 VAL A C 1
ATOM 547 O O . VAL A 1 71 ? -11.672 -0.115 16.047 1 94.56 71 VAL A O 1
ATOM 550 N N . LEU A 1 72 ? -12.422 0.988 17.812 1 96 72 LEU A N 1
ATOM 551 C CA . LEU A 1 72 ? -12.039 2.273 17.234 1 96 72 LEU A CA 1
ATOM 552 C C . LEU A 1 72 ? -10.523 2.398 17.141 1 96 72 LEU A C 1
ATOM 554 O O . LEU A 1 72 ? -10 2.951 16.172 1 96 72 LEU A O 1
ATOM 558 N N . SER A 1 73 ? -9.844 1.875 18.172 1 97.62 73 SER A N 1
ATOM 559 C CA . SER A 1 73 ? -8.383 1.886 18.125 1 97.62 73 SER A CA 1
ATOM 560 C C . SER A 1 73 ? -7.863 1.071 16.953 1 97.62 73 SER A C 1
ATOM 562 O O . SER A 1 73 ? -6.965 1.516 16.234 1 97.62 73 SER A O 1
ATOM 564 N N . LEU A 1 74 ? -8.453 -0.04 16.75 1 96.81 74 LEU A N 1
ATOM 565 C CA . LEU A 1 74 ? -8.039 -0.899 15.648 1 96.81 74 LEU A CA 1
ATOM 566 C C . LEU A 1 74 ? -8.32 -0.236 14.305 1 96.81 74 LEU A C 1
ATOM 568 O O . LEU A 1 74 ? -7.531 -0.358 13.367 1 96.81 74 LEU A O 1
ATOM 572 N N . LYS A 1 75 ? -9.398 0.481 14.227 1 96.06 75 LYS A N 1
ATOM 573 C CA . LYS A 1 75 ? -9.727 1.203 13 1 96.06 75 LYS A CA 1
ATOM 574 C C . LYS A 1 75 ? -8.711 2.309 12.727 1 96.06 75 LYS A C 1
ATOM 576 O O . LYS A 1 75 ? -8.289 2.496 11.586 1 96.06 75 LYS A O 1
ATOM 581 N N . MET A 1 76 ? -8.336 3.006 13.742 1 97.62 76 MET A N 1
ATOM 582 C CA . MET A 1 76 ? -7.348 4.066 13.594 1 97.62 76 MET A CA 1
ATOM 583 C C . MET A 1 76 ? -5.988 3.492 13.211 1 97.62 76 MET A C 1
ATOM 585 O O . MET A 1 76 ? -5.266 4.082 12.406 1 97.62 76 MET A O 1
ATOM 589 N N . TRP A 1 77 ? -5.668 2.357 13.758 1 98 77 TRP A N 1
ATOM 590 C CA . TRP A 1 77 ? -4.387 1.734 13.43 1 98 77 TRP A CA 1
ATOM 591 C C . TRP A 1 77 ? -4.398 1.183 12.008 1 98 77 TRP A C 1
ATOM 593 O O . TRP A 1 77 ? -3.367 1.175 11.328 1 98 77 TRP A O 1
ATOM 603 N N . ARG A 1 78 ? -5.535 0.721 11.555 1 96.81 78 ARG A N 1
ATOM 604 C CA . ARG A 1 78 ? -5.656 0.352 10.148 1 96.81 78 ARG A CA 1
ATOM 605 C C . ARG A 1 78 ? -5.434 1.56 9.242 1 96.81 78 ARG A C 1
ATOM 607 O O . ARG A 1 78 ? -4.746 1.461 8.227 1 96.81 78 ARG A O 1
ATOM 614 N N . ARG A 1 79 ? -6.035 2.635 9.617 1 97.12 79 ARG A N 1
ATOM 615 C CA . ARG A 1 79 ? -5.824 3.865 8.859 1 97.12 79 ARG A CA 1
ATOM 616 C C . ARG A 1 79 ? -4.359 4.289 8.891 1 97.12 79 ARG A C 1
ATOM 618 O O . ARG A 1 79 ? -3.836 4.809 7.906 1 97.12 79 ARG A O 1
ATOM 625 N N . ALA A 1 80 ? -3.736 4.105 10 1 98.38 80 ALA A N 1
ATOM 626 C CA . ALA A 1 80 ? -2.305 4.379 10.102 1 98.38 80 ALA A CA 1
ATOM 627 C C . ALA A 1 80 ? -1.509 3.516 9.133 1 98.38 80 ALA A C 1
ATOM 629 O O . ALA A 1 80 ? -0.558 3.99 8.5 1 98.38 80 ALA A O 1
ATOM 630 N N . SER A 1 81 ? -1.923 2.268 9 1 97.94 81 SER A N 1
ATOM 631 C CA . SER A 1 81 ? -1.25 1.375 8.062 1 97.94 81 SER A CA 1
ATOM 632 C C . SER A 1 81 ? -1.434 1.846 6.625 1 97.94 81 SER A C 1
ATOM 634 O O . SER A 1 81 ? -0.52 1.726 5.805 1 97.94 81 SER A O 1
ATOM 636 N N . VAL A 1 82 ? -2.551 2.385 6.367 1 97.62 82 VAL A N 1
ATOM 637 C CA . VAL A 1 82 ? -2.799 2.936 5.039 1 97.62 82 VAL A CA 1
ATOM 638 C C . VAL A 1 82 ? -1.846 4.102 4.777 1 97.62 82 VAL A C 1
ATOM 640 O O . VAL A 1 82 ? -1.287 4.219 3.684 1 97.62 82 VAL A O 1
ATOM 643 N N . LEU A 1 83 ? -1.676 4.898 5.727 1 98.06 83 LEU A N 1
ATOM 644 C CA . LEU A 1 83 ? -0.773 6.035 5.59 1 98.06 83 LEU A CA 1
ATOM 645 C C . LEU A 1 83 ? 0.668 5.566 5.418 1 98.06 83 LEU A C 1
ATOM 647 O O . LEU A 1 83 ? 1.418 6.133 4.617 1 98.06 83 LEU A O 1
ATOM 651 N N . TYR A 1 84 ? 1.063 4.551 6.172 1 98.25 84 TYR A N 1
ATOM 652 C CA . TYR A 1 84 ? 2.398 3.977 6.035 1 98.25 84 TYR A CA 1
ATOM 653 C C . TYR A 1 84 ? 2.615 3.428 4.629 1 98.25 84 TYR A C 1
ATOM 655 O O . TYR A 1 84 ? 3.637 3.705 3.998 1 98.25 84 TYR A O 1
ATOM 663 N N . ILE A 1 85 ? 1.655 2.68 4.168 1 98.38 85 ILE A N 1
ATOM 664 C CA . ILE A 1 85 ? 1.719 2.098 2.834 1 98.38 85 ILE A CA 1
ATOM 665 C C . ILE A 1 85 ? 1.774 3.209 1.789 1 98.38 85 ILE A C 1
ATOM 667 O O . ILE A 1 85 ? 2.576 3.152 0.854 1 98.38 85 ILE A O 1
ATOM 671 N N . THR A 1 86 ? 0.956 4.211 1.961 1 98.12 86 THR A N 1
ATOM 672 C CA . THR A 1 86 ? 0.937 5.348 1.047 1 98.12 86 THR A CA 1
ATOM 673 C C . THR A 1 86 ? 2.291 6.055 1.033 1 98.12 86 THR A C 1
ATOM 675 O O . THR A 1 86 ? 2.773 6.461 -0.025 1 98.12 86 THR A O 1
ATOM 678 N N . HIS A 1 87 ? 2.857 6.156 2.207 1 98.25 87 HIS A N 1
ATOM 679 C CA . HIS A 1 87 ? 4.172 6.773 2.318 1 98.25 87 HIS A CA 1
ATOM 680 C C . HIS A 1 87 ? 5.215 5.992 1.524 1 98.25 87 HIS A C 1
ATOM 682 O O . HIS A 1 87 ? 5.973 6.574 0.746 1 98.25 87 HIS A O 1
ATOM 688 N N . ILE A 1 88 ? 5.23 4.719 1.706 1 98.5 88 ILE A N 1
ATOM 689 C CA . ILE A 1 88 ? 6.207 3.879 1.021 1 98.5 88 ILE A CA 1
ATOM 690 C C . ILE A 1 88 ? 5.98 3.945 -0.487 1 98.5 88 ILE A C 1
ATOM 692 O O . ILE A 1 88 ? 6.93 4.102 -1.259 1 98.5 88 ILE A O 1
ATOM 696 N N . MET A 1 89 ? 4.734 3.877 -0.875 1 98.31 89 MET A N 1
ATOM 697 C CA . MET A 1 89 ? 4.418 3.891 -2.299 1 98.31 89 MET A CA 1
ATOM 698 C C . MET A 1 89 ? 4.805 5.227 -2.93 1 98.31 89 MET A C 1
ATOM 700 O O . MET A 1 89 ? 5.344 5.258 -4.039 1 98.31 89 MET A O 1
ATOM 704 N N . THR A 1 90 ? 4.5 6.328 -2.25 1 98 90 THR A N 1
ATOM 705 C CA . THR A 1 90 ? 4.852 7.648 -2.762 1 98 90 THR A CA 1
ATOM 706 C C . THR A 1 90 ? 6.367 7.812 -2.834 1 98 90 THR A C 1
ATOM 708 O O . THR A 1 90 ? 6.887 8.406 -3.783 1 98 90 THR A O 1
ATOM 711 N N . THR A 1 91 ? 7.027 7.285 -1.832 1 98.06 91 THR A N 1
ATOM 712 C CA . THR A 1 91 ? 8.484 7.316 -1.807 1 98.06 91 THR A CA 1
ATOM 713 C C . THR A 1 91 ? 9.062 6.547 -2.988 1 98.06 91 THR A C 1
ATOM 715 O O . THR A 1 91 ? 9.93 7.055 -3.707 1 98.06 91 THR A O 1
ATOM 718 N N . MET A 1 92 ? 8.547 5.355 -3.217 1 98.12 92 MET A N 1
ATOM 719 C CA . MET A 1 92 ? 9.023 4.523 -4.316 1 98.12 92 MET A CA 1
ATOM 720 C C . MET A 1 92 ? 8.742 5.184 -5.664 1 98.12 92 MET A C 1
ATOM 722 O O . MET A 1 92 ? 9.578 5.148 -6.566 1 98.12 92 MET A O 1
ATOM 726 N N . ALA A 1 93 ? 7.594 5.762 -5.789 1 98.12 93 ALA A N 1
ATOM 727 C CA . ALA A 1 93 ? 7.246 6.461 -7.023 1 98.12 93 ALA A CA 1
ATOM 728 C C . ALA A 1 93 ? 8.164 7.656 -7.254 1 98.12 93 ALA A C 1
ATOM 730 O O . ALA A 1 93 ? 8.594 7.91 -8.383 1 98.12 93 ALA A O 1
ATOM 731 N N . THR A 1 94 ? 8.438 8.422 -6.199 1 97.88 94 THR A N 1
ATOM 732 C CA . THR A 1 94 ? 9.344 9.562 -6.281 1 97.88 94 THR A CA 1
ATOM 733 C C . THR A 1 94 ? 10.727 9.117 -6.738 1 97.88 94 THR A C 1
ATOM 735 O O . THR A 1 94 ? 11.305 9.711 -7.648 1 97.88 94 THR A O 1
ATOM 738 N N . ILE A 1 95 ? 11.227 8.07 -6.121 1 97.31 95 ILE A N 1
ATOM 739 C CA . ILE A 1 95 ? 12.531 7.535 -6.48 1 97.31 95 ILE A CA 1
ATOM 740 C C . ILE A 1 95 ? 12.539 7.133 -7.953 1 97.31 95 ILE A C 1
ATOM 742 O O . ILE A 1 95 ? 13.484 7.43 -8.68 1 97.31 95 ILE A O 1
ATOM 746 N N . ALA A 1 96 ? 11.492 6.516 -8.398 1 97.88 96 ALA A N 1
ATOM 747 C CA . ALA A 1 96 ? 11.406 6.07 -9.781 1 97.88 96 ALA A CA 1
ATOM 748 C C . ALA A 1 96 ? 11.414 7.258 -10.742 1 97.88 96 ALA A C 1
ATOM 750 O O . ALA A 1 96 ? 12.016 7.191 -11.82 1 97.88 96 ALA A O 1
ATOM 751 N N . ILE A 1 97 ? 10.719 8.312 -10.406 1 97.69 97 ILE A N 1
ATOM 752 C CA . ILE A 1 97 ? 10.656 9.516 -11.234 1 97.69 97 ILE A CA 1
ATOM 753 C C . ILE A 1 97 ? 12.055 10.102 -11.398 1 97.69 97 ILE A C 1
ATOM 755 O O . ILE A 1 97 ? 12.5 10.375 -12.516 1 97.69 97 ILE A O 1
ATOM 759 N N . PHE A 1 98 ? 12.805 10.289 -10.328 1 97.31 98 PHE A N 1
ATOM 760 C CA . PHE A 1 98 ? 14.141 10.859 -10.367 1 97.31 98 PHE A CA 1
ATOM 761 C C . PHE A 1 98 ? 15.125 9.898 -11.031 1 97.31 98 PHE A C 1
ATOM 763 O O . PHE A 1 98 ? 15.992 10.32 -11.797 1 97.31 98 PHE A O 1
ATOM 770 N N . ALA A 1 99 ? 14.945 8.586 -10.727 1 97.06 99 ALA A N 1
ATOM 771 C CA . ALA A 1 99 ? 15.797 7.578 -11.344 1 97.06 99 ALA A CA 1
ATOM 772 C C . ALA A 1 99 ? 15.609 7.555 -12.859 1 97.06 99 ALA A C 1
ATOM 774 O O . ALA A 1 99 ? 16.578 7.469 -13.617 1 97.06 99 ALA A O 1
ATOM 775 N N . ALA A 1 100 ? 14.406 7.613 -13.273 1 97.25 100 ALA A N 1
ATOM 776 C CA . ALA A 1 100 ? 14.125 7.621 -14.703 1 97.25 100 ALA A CA 1
ATOM 777 C C . ALA A 1 100 ? 14.82 8.797 -15.391 1 97.25 100 ALA A C 1
ATOM 779 O O . ALA A 1 100 ? 15.406 8.633 -16.469 1 97.25 100 ALA A O 1
ATOM 780 N N . ALA A 1 101 ? 14.727 9.938 -14.805 1 96.06 101 ALA A N 1
ATOM 781 C CA . ALA A 1 101 ? 15.383 11.117 -15.367 1 96.06 101 ALA A CA 1
ATOM 782 C C . ALA A 1 101 ? 16.891 10.945 -15.391 1 96.06 101 ALA A C 1
ATOM 784 O O . ALA A 1 101 ? 17.562 11.312 -16.359 1 96.06 101 ALA A O 1
ATOM 785 N N . ALA A 1 102 ? 17.438 10.414 -14.344 1 95.88 102 ALA A N 1
ATOM 786 C CA . ALA A 1 102 ? 18.875 10.18 -14.273 1 95.88 102 ALA A CA 1
ATOM 787 C C . ALA A 1 102 ? 19.328 9.195 -15.344 1 95.88 102 ALA A C 1
ATOM 789 O O . ALA A 1 102 ? 20.359 9.383 -15.977 1 95.88 102 ALA A O 1
ATOM 790 N N . ILE A 1 103 ? 18.562 8.164 -15.555 1 95.62 103 ILE A N 1
ATOM 791 C CA . ILE A 1 103 ? 18.922 7.078 -16.469 1 95.62 103 ILE A CA 1
ATOM 792 C C . ILE A 1 103 ? 18.688 7.516 -17.906 1 95.62 103 ILE A C 1
ATOM 794 O O . ILE A 1 103 ? 19.594 7.434 -18.75 1 95.62 103 ILE A O 1
ATOM 798 N N . PHE A 1 104 ? 17.562 8.047 -18.188 1 95.31 104 PHE A N 1
ATOM 799 C CA . PHE A 1 104 ? 17.141 8.219 -19.578 1 95.31 104 PHE A CA 1
ATOM 800 C C . PHE A 1 104 ? 17.5 9.609 -20.078 1 95.31 104 PHE A C 1
ATOM 802 O O . PHE A 1 104 ? 17.703 9.805 -21.281 1 95.31 104 PHE A O 1
ATOM 809 N N . LEU A 1 105 ? 17.531 10.578 -19.172 1 94.06 105 LEU A N 1
ATOM 810 C CA . LEU A 1 105 ? 17.906 11.93 -19.578 1 94.06 105 LEU A CA 1
ATOM 811 C C . LEU A 1 105 ? 19.359 12.227 -19.203 1 94.06 105 LEU A C 1
ATOM 813 O O . LEU A 1 105 ? 19.844 13.336 -19.438 1 94.06 105 LEU A O 1
ATOM 817 N N . LYS A 1 106 ? 20.047 11.211 -18.562 1 93.69 106 LYS A N 1
ATOM 818 C CA . LYS A 1 106 ? 21.453 11.305 -18.203 1 93.69 106 LYS A CA 1
ATOM 819 C C . LYS A 1 106 ? 21.719 12.5 -17.281 1 93.69 106 LYS A C 1
ATOM 821 O O . LYS A 1 106 ? 22.656 13.273 -17.5 1 93.69 106 LYS A O 1
ATOM 826 N N . ARG A 1 107 ? 20.828 12.656 -16.344 1 92.12 107 ARG A N 1
ATOM 827 C CA . ARG A 1 107 ? 20.953 13.734 -15.352 1 92.12 107 ARG A CA 1
ATOM 828 C C . ARG A 1 107 ? 21.188 13.172 -13.961 1 92.12 107 ARG A C 1
ATOM 830 O O . ARG A 1 107 ? 20.297 13.203 -13.109 1 92.12 107 ARG A O 1
ATOM 837 N N . SER A 1 108 ? 22.344 12.836 -13.633 1 90.88 108 SER A N 1
ATOM 838 C CA . SER A 1 108 ? 22.688 12.141 -12.391 1 90.88 108 SER A CA 1
ATOM 839 C C . SER A 1 108 ? 22.625 13.086 -11.195 1 90.88 108 SER A C 1
ATOM 841 O O . SER A 1 108 ? 22.562 12.641 -10.047 1 90.88 108 SER A O 1
ATOM 843 N N . GLU A 1 109 ? 22.672 14.375 -11.43 1 91.06 109 GLU A N 1
ATOM 844 C CA . GLU A 1 109 ? 22.609 15.344 -10.344 1 91.06 109 GLU A CA 1
ATOM 845 C C . GLU A 1 109 ? 21.281 15.25 -9.609 1 91.06 109 GLU A C 1
ATOM 847 O O . GLU A 1 109 ? 21.172 15.648 -8.445 1 91.06 109 GLU A O 1
ATOM 852 N N . LEU A 1 110 ? 20.328 14.758 -10.312 1 89.88 110 LEU A N 1
ATOM 853 C CA . LEU A 1 110 ? 19 14.625 -9.734 1 89.88 110 LEU A CA 1
ATOM 854 C C . LEU A 1 110 ? 19.016 13.641 -8.562 1 89.88 110 LEU A C 1
ATOM 856 O O . LEU A 1 110 ? 18.172 13.719 -7.668 1 89.88 110 LEU A O 1
ATOM 860 N N . LEU A 1 111 ? 19.938 12.773 -8.555 1 91.81 111 LEU A N 1
ATOM 861 C CA . LEU A 1 111 ? 20.016 11.734 -7.531 1 91.81 111 LEU A CA 1
ATOM 862 C C . LEU A 1 111 ? 20.562 12.297 -6.227 1 91.81 111 LEU A C 1
ATOM 864 O O . LEU A 1 111 ? 20.484 11.656 -5.18 1 91.81 111 LEU A O 1
ATOM 868 N N . THR A 1 112 ? 21.031 13.461 -6.227 1 87.56 112 THR A N 1
ATOM 869 C CA . THR A 1 112 ? 21.531 14.102 -5.016 1 87.56 112 THR A CA 1
ATOM 870 C C . THR A 1 112 ? 20.438 14.984 -4.391 1 87.56 112 THR A C 1
ATOM 872 O O . THR A 1 112 ? 20.641 15.555 -3.318 1 87.56 112 THR A O 1
ATOM 875 N N . GLN A 1 113 ? 19.359 14.945 -5.039 1 84.12 113 GLN A N 1
ATOM 876 C CA . GLN A 1 113 ? 18.266 15.805 -4.582 1 84.12 113 GLN A CA 1
ATOM 877 C C . GLN A 1 113 ? 17.359 15.07 -3.602 1 84.12 113 GLN A C 1
ATOM 879 O O . GLN A 1 113 ? 17.312 13.836 -3.6 1 84.12 113 GLN A O 1
ATOM 884 N N . ILE A 1 114 ? 16.75 15.852 -2.736 1 85.25 114 ILE A N 1
ATOM 885 C CA . ILE A 1 114 ? 15.633 15.5 -1.868 1 85.25 114 ILE A CA 1
ATOM 886 C C . ILE A 1 114 ? 15.984 14.25 -1.059 1 85.25 114 ILE A C 1
ATOM 888 O O . ILE A 1 114 ? 15.141 13.367 -0.876 1 85.25 114 ILE A O 1
ATOM 892 N N . ASN A 1 115 ? 17.219 14.008 -0.742 1 88.12 115 ASN A N 1
ATOM 893 C CA . ASN A 1 115 ? 17.688 12.984 0.196 1 88.12 115 ASN A CA 1
ATOM 894 C C . ASN A 1 115 ? 17.672 11.594 -0.434 1 88.12 115 ASN A C 1
ATOM 896 O O . ASN A 1 115 ? 17.422 10.602 0.25 1 88.12 115 ASN A O 1
ATOM 900 N N . ILE A 1 116 ? 17.938 11.508 -1.779 1 90.81 116 ILE A N 1
ATOM 901 C CA . ILE A 1 116 ? 18 10.227 -2.477 1 90.81 116 ILE A CA 1
ATOM 902 C C . ILE A 1 116 ? 19.406 9.656 -2.387 1 90.81 116 ILE A C 1
ATOM 904 O O . ILE A 1 116 ? 19.594 8.438 -2.443 1 90.81 116 ILE A O 1
ATOM 908 N N . ALA A 1 117 ? 20.422 10.453 -2.17 1 91.62 117 ALA A N 1
ATOM 909 C CA . ALA A 1 117 ? 21.844 10.109 -2.277 1 91.62 117 ALA A CA 1
ATOM 910 C C . ALA A 1 117 ? 22.188 8.953 -1.347 1 91.62 117 ALA A C 1
ATOM 912 O O . ALA A 1 117 ? 22.922 8.031 -1.738 1 91.62 117 ALA A O 1
ATOM 913 N N . PRO A 1 118 ? 21.688 8.953 -0.147 1 92 118 PRO A N 1
ATOM 914 C CA . PRO A 1 118 ? 22.031 7.852 0.752 1 92 118 PRO A CA 1
ATOM 915 C C . PRO A 1 118 ? 21.594 6.488 0.221 1 92 118 PRO A C 1
ATOM 917 O O . PRO A 1 118 ? 22.234 5.473 0.506 1 92 118 PRO A O 1
ATOM 920 N N . LEU A 1 119 ? 20.531 6.43 -0.528 1 93.31 119 LEU A N 1
ATOM 921 C CA . LEU A 1 119 ? 20.047 5.18 -1.1 1 93.31 119 LEU A CA 1
ATOM 922 C C . LEU A 1 119 ? 21.031 4.645 -2.141 1 93.31 119 LEU A C 1
ATOM 924 O O . LEU A 1 119 ? 21.094 3.434 -2.371 1 93.31 119 LEU A O 1
ATOM 928 N N . ILE A 1 120 ? 21.719 5.57 -2.756 1 92.81 120 ILE A N 1
ATOM 929 C CA . ILE A 1 120 ? 22.672 5.199 -3.801 1 92.81 120 ILE A CA 1
ATOM 930 C C . ILE A 1 120 ? 24.016 4.848 -3.174 1 92.81 120 ILE A C 1
ATOM 932 O O . ILE A 1 120 ? 24.656 3.861 -3.561 1 92.81 120 ILE A O 1
ATOM 936 N N . LYS A 1 121 ? 24.438 5.562 -2.174 1 93.69 121 LYS A N 1
ATOM 937 C CA . LYS A 1 121 ? 25.734 5.379 -1.536 1 93.69 121 LYS A CA 1
ATOM 938 C C . LYS A 1 121 ? 25.734 4.152 -0.628 1 93.69 121 LYS A C 1
ATOM 940 O O . LYS A 1 121 ? 26.734 3.436 -0.547 1 93.69 121 LYS A O 1
ATOM 945 N N . LYS A 1 122 ? 24.641 3.959 0.061 1 95.75 122 LYS A N 1
ATOM 946 C CA . LYS A 1 122 ? 24.453 2.832 0.972 1 95.75 122 LYS A CA 1
ATOM 947 C C . LYS A 1 122 ? 23.125 2.146 0.733 1 95.75 122 LYS A C 1
ATOM 949 O O . LYS A 1 122 ? 22.234 2.188 1.591 1 95.75 122 LYS A O 1
ATOM 954 N N . PRO A 1 123 ? 23.047 1.396 -0.3 1 95.81 123 PRO A N 1
ATOM 955 C CA . PRO A 1 123 ? 21.75 0.88 -0.727 1 95.81 123 PRO A CA 1
ATOM 956 C C . PRO A 1 123 ? 21.109 -0.058 0.301 1 95.81 123 PRO A C 1
ATOM 958 O O . PRO A 1 123 ? 19.906 -0.025 0.511 1 95.81 123 PRO A O 1
ATOM 961 N N . VAL A 1 124 ? 21.891 -0.948 0.935 1 96.56 124 VAL A N 1
ATOM 962 C CA . VAL A 1 124 ? 21.359 -1.914 1.89 1 96.56 124 VAL A CA 1
ATOM 963 C C . VAL A 1 124 ? 20.781 -1.18 3.096 1 96.56 124 VAL A C 1
ATOM 965 O O . VAL A 1 124 ? 19.609 -1.367 3.439 1 96.56 124 VAL A O 1
ATOM 968 N N . GLU A 1 125 ? 21.531 -0.267 3.668 1 97.19 125 GLU A N 1
ATOM 969 C CA . GLU A 1 125 ? 21.094 0.508 4.824 1 97.19 125 GLU A CA 1
ATOM 970 C C . GLU A 1 125 ? 19.969 1.479 4.449 1 97.19 125 GLU A C 1
ATOM 972 O O . GLU A 1 125 ? 19.047 1.712 5.234 1 97.19 125 GLU A O 1
ATOM 977 N N . GLY A 1 126 ? 20.125 2.037 3.309 1 97 126 GLY A N 1
ATOM 978 C CA . GLY A 1 126 ? 19.109 2.969 2.832 1 97 126 GLY A CA 1
ATOM 979 C C . GLY A 1 126 ? 17.734 2.334 2.668 1 97 126 GLY A C 1
ATOM 980 O O . GLY A 1 126 ? 16.734 2.904 3.088 1 97 126 GLY A O 1
ATOM 981 N N . LEU A 1 127 ? 17.766 1.182 2.047 1 97.19 127 LEU A N 1
ATOM 982 C CA . LEU A 1 127 ? 16.516 0.477 1.839 1 97.19 127 LEU A CA 1
ATOM 983 C C . LEU A 1 127 ? 15.898 0.043 3.168 1 97.19 127 LEU A C 1
ATOM 985 O O . LEU A 1 127 ? 14.688 0.146 3.365 1 97.19 127 LEU A O 1
ATOM 989 N N . PHE A 1 128 ? 16.766 -0.431 4.07 1 97.56 128 PHE A N 1
ATOM 990 C CA . PHE A 1 128 ? 16.297 -0.748 5.418 1 97.56 128 PHE A CA 1
ATOM 991 C C . PHE A 1 128 ? 15.719 0.487 6.098 1 97.56 128 PHE A C 1
ATOM 993 O O . PHE A 1 128 ? 14.664 0.414 6.738 1 97.56 128 PHE A O 1
ATOM 1000 N N . GLY A 1 129 ? 16.328 1.597 5.898 1 97.94 129 GLY A N 1
ATOM 1001 C CA . GLY A 1 129 ? 15.867 2.859 6.461 1 97.94 129 GLY A CA 1
ATOM 1002 C C . GLY A 1 129 ? 14.539 3.318 5.887 1 97.94 129 GLY A C 1
ATOM 1003 O O . GLY A 1 129 ? 13.711 3.896 6.602 1 97.94 129 GLY A O 1
ATOM 1004 N N . LEU A 1 130 ? 14.273 3.102 4.609 1 97.69 130 LEU A N 1
ATOM 1005 C CA . LEU A 1 130 ? 13.008 3.471 3.99 1 97.69 130 LEU A CA 1
ATOM 1006 C C . LEU A 1 130 ? 11.852 2.725 4.641 1 97.69 130 LEU A C 1
ATOM 1008 O O . LEU A 1 130 ? 10.852 3.338 5.027 1 97.69 130 LEU A O 1
ATOM 1012 N N . VAL A 1 131 ? 12.047 1.408 4.797 1 98.12 131 VAL A N 1
ATOM 1013 C CA . VAL A 1 131 ? 10.977 0.553 5.297 1 98.12 131 VAL A CA 1
ATOM 1014 C C . VAL A 1 131 ? 10.703 0.869 6.766 1 98.12 131 VAL A C 1
ATOM 1016 O O . VAL A 1 131 ? 9.555 0.87 7.207 1 98.12 131 VAL A O 1
ATOM 1019 N N . THR A 1 132 ? 11.734 1.182 7.516 1 97.81 132 THR A N 1
ATOM 1020 C CA . THR A 1 132 ? 11.594 1.437 8.945 1 97.81 132 THR A CA 1
ATOM 1021 C C . THR A 1 132 ? 11.297 2.912 9.203 1 97.81 132 THR A C 1
ATOM 1023 O O . THR A 1 132 ? 11.234 3.344 10.359 1 97.81 132 THR A O 1
ATOM 1026 N N . LEU A 1 133 ? 11.242 3.76 8.188 1 97.56 133 LEU A N 1
ATOM 1027 C CA . LEU A 1 133 ? 10.945 5.188 8.227 1 97.56 133 LEU A CA 1
ATOM 1028 C C . LEU A 1 133 ? 12.125 5.973 8.789 1 97.56 133 LEU A C 1
ATOM 1030 O O . LEU A 1 133 ? 11.992 7.156 9.109 1 97.56 133 LEU A O 1
ATOM 1034 N N . GLY A 1 134 ? 13.305 5.301 8.906 1 96.62 134 GLY A N 1
ATOM 1035 C CA . GLY A 1 134 ? 14.508 6.012 9.305 1 96.62 134 GLY A CA 1
ATOM 1036 C C . GLY A 1 134 ? 15.055 6.922 8.219 1 96.62 134 GLY A C 1
ATOM 1037 O O . GLY A 1 134 ? 15.773 7.883 8.508 1 96.62 134 GLY A O 1
ATOM 1038 N N . HIS A 1 135 ? 14.773 6.547 7.047 1 96.31 135 HIS A N 1
ATOM 1039 C CA . HIS A 1 135 ? 15.148 7.371 5.902 1 96.31 135 HIS A CA 1
ATOM 1040 C C . HIS A 1 135 ? 13.914 7.836 5.133 1 96.31 135 HIS A C 1
ATOM 1042 O O . HIS A 1 135 ? 13.117 7.012 4.676 1 96.31 135 HIS A O 1
ATOM 1048 N N . GLN A 1 136 ? 13.742 9.078 5.051 1 95.88 136 GLN A N 1
ATOM 1049 C CA . GLN A 1 136 ? 12.602 9.688 4.375 1 95.88 136 GLN A CA 1
ATOM 1050 C C . GLN A 1 136 ? 13.055 10.719 3.346 1 95.88 136 GLN A C 1
ATOM 1052 O O . GLN A 1 136 ? 14 11.469 3.594 1 95.88 136 GLN A O 1
ATOM 1057 N N . LEU A 1 137 ? 12.383 10.734 2.248 1 94.12 137 LEU A N 1
ATOM 1058 C CA . LEU A 1 137 ? 12.695 11.703 1.205 1 94.12 137 LEU A CA 1
ATOM 1059 C C . LEU A 1 137 ? 12.078 13.062 1.522 1 94.12 137 LEU A C 1
ATOM 1061 O O . LEU A 1 137 ? 11.055 13.141 2.203 1 94.12 137 LEU A O 1
ATOM 1065 N N . GLY A 1 138 ? 12.711 14 0.974 1 89.81 138 GLY A N 1
ATOM 1066 C CA . GLY A 1 138 ? 12.117 15.32 1.083 1 89.81 138 GLY A CA 1
ATOM 1067 C C . GLY A 1 138 ? 10.719 15.398 0.496 1 89.81 138 GLY A C 1
ATOM 1068 O O . GLY A 1 138 ? 10.43 14.766 -0.519 1 89.81 138 GLY A O 1
ATOM 1069 N N . TYR A 1 139 ? 9.789 16.094 1.115 1 88.31 139 TYR A N 1
ATOM 1070 C CA . TYR A 1 139 ? 8.445 16.406 0.649 1 88.31 139 TYR A CA 1
ATOM 1071 C C . TYR A 1 139 ? 7.492 15.242 0.921 1 88.31 139 TYR A C 1
ATOM 1073 O O . TYR A 1 139 ? 6.316 15.305 0.559 1 88.31 139 TYR A O 1
ATOM 1081 N N . ASN A 1 140 ? 8 14.164 1.451 1 87.31 140 ASN A N 1
ATOM 1082 C CA . ASN A 1 140 ? 7.148 13.008 1.723 1 87.31 140 ASN A CA 1
ATOM 1083 C C . ASN A 1 140 ? 7.02 12.75 3.221 1 87.31 140 ASN A C 1
ATOM 1085 O O . ASN A 1 140 ? 6.312 11.828 3.637 1 87.31 140 ASN A O 1
ATOM 1089 N N . ASN A 1 141 ? 7.492 13.531 4.023 1 91.12 141 ASN A N 1
ATOM 1090 C CA . ASN A 1 141 ? 7.699 13.227 5.438 1 91.12 141 ASN A CA 1
ATOM 1091 C C . ASN A 1 141 ? 6.422 13.422 6.246 1 91.12 141 ASN A C 1
ATOM 1093 O O . ASN A 1 141 ? 6.316 12.938 7.375 1 91.12 141 ASN A O 1
ATOM 1097 N N . ILE A 1 142 ? 5.469 14.047 5.711 1 93.25 142 ILE A N 1
ATOM 1098 C CA . ILE A 1 142 ? 4.285 14.383 6.5 1 93.25 142 ILE A CA 1
ATOM 1099 C C . ILE A 1 142 ? 3.428 13.133 6.691 1 93.25 142 ILE A C 1
ATOM 1101 O O . ILE A 1 142 ? 2.748 12.992 7.715 1 93.25 142 ILE A O 1
ATOM 1105 N N . LEU A 1 143 ? 3.424 12.227 5.734 1 95.5 143 LEU A N 1
ATOM 1106 C CA . LEU A 1 143 ? 2.604 11.023 5.812 1 95.5 143 LEU A CA 1
ATOM 1107 C C . LEU A 1 143 ? 3.072 10.117 6.949 1 95.5 143 LEU A C 1
ATOM 1109 O O . LEU A 1 143 ? 2.254 9.555 7.676 1 95.5 143 LEU A O 1
ATOM 1113 N N . SER A 1 144 ? 4.406 9.961 7.094 1 97 144 SER A N 1
ATOM 1114 C CA . SER A 1 144 ? 4.941 9.148 8.188 1 97 144 SER A CA 1
ATOM 1115 C C . SER A 1 144 ? 4.555 9.727 9.539 1 97 144 SER A C 1
ATOM 1117 O O . SER A 1 144 ? 4.129 8.992 10.438 1 97 144 SER A O 1
ATOM 1119 N N . MET A 1 145 ? 4.652 11.039 9.688 1 96.94 145 MET A N 1
ATOM 1120 C CA . MET A 1 145 ? 4.277 11.695 10.938 1 96.94 145 MET A CA 1
ATOM 1121 C C . MET A 1 145 ? 2.791 11.516 11.227 1 96.94 145 MET A C 1
ATOM 1123 O O . MET A 1 145 ? 2.404 11.227 12.359 1 96.94 145 MET A O 1
ATOM 1127 N N . TYR A 1 146 ? 1.997 11.633 10.172 1 97.19 146 TYR A N 1
ATOM 1128 C CA . TYR A 1 146 ? 0.56 11.469 10.359 1 97.19 146 TYR A CA 1
ATOM 1129 C C . TYR A 1 146 ? 0.222 10.039 10.766 1 97.19 146 TYR A C 1
ATOM 1131 O O . TYR A 1 146 ? -0.703 9.812 11.547 1 97.19 146 TYR A O 1
ATOM 1139 N N . ALA A 1 147 ? 0.912 9.078 10.18 1 97.88 147 ALA A N 1
ATOM 1140 C CA . ALA A 1 147 ? 0.713 7.688 10.586 1 97.88 147 ALA A CA 1
ATOM 1141 C C . ALA A 1 147 ? 0.972 7.508 12.078 1 97.88 147 ALA A C 1
ATOM 1143 O O . ALA A 1 147 ? 0.189 6.863 12.773 1 97.88 147 ALA A O 1
ATOM 1144 N N . VAL A 1 148 ? 2.002 8.078 12.586 1 98 148 VAL A N 1
ATOM 1145 C CA . VAL A 1 148 ? 2.328 7.996 14.008 1 98 148 VAL A CA 1
ATOM 1146 C C . VAL A 1 148 ? 1.239 8.68 14.828 1 98 148 VAL A C 1
ATOM 1148 O O . VAL A 1 148 ? 0.869 8.203 15.906 1 98 148 VAL A O 1
ATOM 1151 N N . MET A 1 149 ? 0.72 9.789 14.32 1 98 149 MET A N 1
ATOM 1152 C CA . MET A 1 149 ? -0.36 10.484 15.016 1 98 149 MET A CA 1
ATOM 1153 C C . MET A 1 149 ? -1.566 9.57 15.195 1 98 149 MET A C 1
ATOM 1155 O O . MET A 1 149 ? -2.152 9.516 16.281 1 98 149 MET A O 1
ATOM 1159 N N . LEU A 1 150 ? -1.889 8.875 14.148 1 98 150 LEU A N 1
ATOM 1160 C CA . LEU A 1 150 ? -3.059 8 14.219 1 98 150 LEU A CA 1
ATOM 1161 C C . LEU A 1 150 ? -2.812 6.84 15.18 1 98 150 LEU A C 1
ATOM 1163 O O . LEU A 1 150 ? -3.736 6.379 15.852 1 98 150 LEU A O 1
ATOM 1167 N N . ILE A 1 151 ? -1.594 6.352 15.266 1 98.44 151 ILE A N 1
ATOM 1168 C CA . ILE A 1 151 ? -1.249 5.301 16.219 1 98.44 151 ILE A CA 1
ATOM 1169 C C . ILE A 1 151 ? -1.427 5.812 17.641 1 98.44 151 ILE A C 1
ATOM 1171 O O . ILE A 1 151 ? -1.893 5.082 18.516 1 98.44 151 ILE A O 1
ATOM 1175 N N . LEU A 1 152 ? -1.193 7.098 17.875 1 98.25 152 LEU A N 1
ATOM 1176 C CA . LEU A 1 152 ? -1.214 7.695 19.203 1 98.25 152 LEU A CA 1
ATOM 1177 C C . LEU A 1 152 ? -2.613 8.188 19.562 1 98.25 152 LEU A C 1
ATOM 1179 O O . LEU A 1 152 ? -2.898 8.484 20.719 1 98.25 152 LEU A O 1
ATOM 1183 N N . THR A 1 153 ? -3.43 8.328 18.594 1 98.5 153 THR A N 1
ATOM 1184 C CA . THR A 1 153 ? -4.727 8.977 18.766 1 98.5 153 THR A CA 1
ATOM 1185 C C . THR A 1 153 ? -5.539 8.289 19.859 1 98.5 153 THR A C 1
ATOM 1187 O O . THR A 1 153 ? -6.176 8.961 20.672 1 98.5 153 THR A O 1
ATOM 1190 N N . PRO A 1 154 ? -5.555 6.922 19.984 1 98.38 154 PRO A N 1
ATOM 1191 C CA . PRO A 1 154 ? -6.32 6.293 21.062 1 98.38 154 PRO A CA 1
ATOM 1192 C C . PRO A 1 154 ? -5.871 6.746 22.453 1 98.38 154 PRO A C 1
ATOM 1194 O O . PRO A 1 154 ? -6.707 6.941 23.328 1 98.38 154 PRO A O 1
ATOM 1197 N N . ILE A 1 155 ? -4.602 6.926 22.609 1 98.31 155 ILE A N 1
ATOM 1198 C CA . ILE A 1 155 ? -4.082 7.398 23.891 1 98.31 155 ILE A CA 1
ATOM 1199 C C . ILE A 1 155 ? -4.543 8.836 24.125 1 98.31 155 ILE A C 1
ATOM 1201 O O . ILE A 1 155 ? -4.98 9.172 25.234 1 98.31 155 ILE A O 1
ATOM 1205 N N . LEU A 1 156 ? -4.492 9.68 23.141 1 98.62 156 LEU A N 1
ATOM 1206 C CA . LEU A 1 156 ? -4.922 11.07 23.25 1 98.62 156 LEU A CA 1
ATOM 1207 C C . LEU A 1 156 ? -6.414 11.156 23.562 1 98.62 156 LEU A C 1
ATOM 1209 O O . LEU A 1 156 ? -6.82 11.906 24.453 1 98.62 156 LEU A O 1
ATOM 1213 N N . LEU A 1 157 ? -7.164 10.352 22.844 1 98.19 157 LEU A N 1
ATOM 1214 C CA . LEU A 1 157 ? -8.602 10.375 23.062 1 98.19 157 LEU A CA 1
ATOM 1215 C C . LEU A 1 157 ? -8.938 9.836 24.453 1 98.19 157 LEU A C 1
ATOM 1217 O O . LEU A 1 157 ? -9.883 10.305 25.094 1 98.19 157 LEU A O 1
ATOM 1221 N N . PHE A 1 158 ? -8.195 8.789 24.891 1 97.88 158 PHE A N 1
ATOM 1222 C CA . PHE A 1 158 ? -8.398 8.266 26.234 1 97.88 158 PHE A CA 1
ATOM 1223 C C . PHE A 1 158 ? -8.18 9.344 27.281 1 97.88 158 PHE A C 1
ATOM 1225 O O . PHE A 1 158 ? -8.992 9.516 28.203 1 97.88 158 PHE A O 1
ATOM 1232 N N . LEU A 1 159 ? -7.121 10.094 27.172 1 98.19 159 LEU A N 1
ATOM 1233 C CA . LEU A 1 159 ? -6.828 11.203 28.078 1 98.19 159 LEU A CA 1
ATOM 1234 C C . LEU A 1 159 ? -7.883 12.297 27.969 1 98.19 159 LEU A C 1
ATOM 1236 O O . LEU A 1 159 ? -8.289 12.883 28.984 1 98.19 159 LEU A O 1
ATOM 1240 N N . ALA A 1 160 ? -8.305 12.586 26.75 1 97.88 160 ALA A N 1
ATOM 1241 C CA . ALA A 1 160 ? -9.312 13.609 26.516 1 97.88 160 ALA A CA 1
ATOM 1242 C C . ALA A 1 160 ? -10.633 13.258 27.203 1 97.88 160 ALA A C 1
ATOM 1244 O O . ALA A 1 160 ? -11.359 14.141 27.656 1 97.88 160 ALA A O 1
ATOM 1245 N N . ARG A 1 161 ? -10.898 11.961 27.25 1 95.25 161 ARG A N 1
ATOM 1246 C CA . ARG A 1 161 ? -12.125 11.5 27.891 1 95.25 161 ARG A CA 1
ATOM 1247 C C . ARG A 1 161 ? -12.055 11.68 29.406 1 95.25 161 ARG A C 1
ATOM 1249 O O . ARG A 1 161 ? -13.086 11.867 30.062 1 95.25 161 ARG A O 1
ATOM 1256 N N . ILE A 1 162 ? -10.914 11.562 29.922 1 96.31 162 ILE A N 1
ATOM 1257 C CA . ILE A 1 162 ? -10.742 11.875 31.344 1 96.31 162 ILE A CA 1
ATOM 1258 C C . ILE A 1 162 ? -10.883 13.375 31.562 1 96.31 162 ILE A C 1
ATOM 1260 O O . ILE A 1 162 ? -11.664 13.82 32.406 1 96.31 162 ILE A O 1
ATOM 1264 N N . SER A 1 163 ? -10.094 14.156 30.859 1 97.06 163 SER A N 1
ATOM 1265 C CA . SER A 1 163 ? -10.219 15.609 30.844 1 97.06 163 SER A CA 1
ATOM 1266 C C . SER A 1 163 ? -9.398 16.234 29.719 1 97.06 163 SER A C 1
ATOM 1268 O O . SER A 1 163 ? -8.281 15.789 29.438 1 97.06 163 SER A O 1
ATOM 1270 N N . LEU A 1 164 ? -9.945 17.219 29.094 1 97.38 164 LEU A N 1
ATOM 1271 C CA . LEU A 1 164 ? -9.266 17.891 28 1 97.38 164 LEU A CA 1
ATOM 1272 C C . LEU A 1 164 ? -7.988 18.578 28.484 1 97.38 164 LEU A C 1
ATOM 1274 O O . LEU A 1 164 ? -6.941 18.469 27.844 1 97.38 164 LEU A O 1
ATOM 1278 N N . PRO A 1 165 ? -8.023 19.25 29.672 1 98 165 PRO A N 1
ATOM 1279 C CA . PRO A 1 165 ? -6.789 19.859 30.172 1 98 165 PRO A CA 1
ATOM 1280 C C . PRO A 1 165 ? -5.695 18.828 30.453 1 98 165 PRO A C 1
ATOM 1282 O O . PRO A 1 165 ? -4.512 19.109 30.266 1 98 165 PRO A O 1
ATOM 1285 N N . LEU A 1 166 ? -6.102 17.656 30.859 1 98.44 166 LEU A N 1
ATOM 1286 C CA . LEU A 1 166 ? -5.125 16.609 31.094 1 98.44 166 LEU A CA 1
ATOM 1287 C C . LEU A 1 166 ? -4.445 16.203 29.781 1 98.44 166 LEU A C 1
ATOM 1289 O O . LEU A 1 166 ? -3.221 16.062 29.734 1 98.44 166 LEU A O 1
ATOM 1293 N N . MET A 1 167 ? -5.258 15.977 28.734 1 98.62 167 MET A N 1
ATOM 1294 C CA . MET A 1 167 ? -4.707 15.609 27.438 1 98.62 167 MET A CA 1
ATOM 1295 C C . MET A 1 167 ? -3.734 16.672 26.938 1 98.62 167 MET A C 1
ATOM 1297 O O . MET A 1 167 ? -2.619 16.359 26.516 1 98.62 167 MET A O 1
ATOM 1301 N N . LEU A 1 168 ? -4.156 17.922 27.078 1 98.75 168 LEU A N 1
ATOM 1302 C CA . LEU A 1 168 ? -3.328 19.031 26.594 1 98.75 168 LEU A CA 1
ATOM 1303 C C . LEU A 1 168 ? -2.078 19.188 27.453 1 98.75 168 LEU A C 1
ATOM 1305 O O . LEU A 1 168 ? -1.007 19.516 26.953 1 98.75 168 LEU A O 1
ATOM 1309 N N . GLY A 1 169 ? -2.258 19 28.75 1 98.75 169 GLY A N 1
ATOM 1310 C CA . GLY A 1 169 ? -1.114 19.078 29.641 1 98.75 169 GLY A CA 1
ATOM 1311 C C . GLY A 1 169 ? -0.06 18.031 29.359 1 98.75 169 GLY A C 1
ATOM 1312 O O . GLY A 1 169 ? 1.124 18.344 29.219 1 98.75 169 GLY A O 1
ATOM 1313 N N . VAL A 1 170 ? -0.513 16.781 29.219 1 98.69 170 VAL A N 1
ATOM 1314 C CA . VAL A 1 170 ? 0.405 15.68 28.953 1 98.69 170 VAL A CA 1
ATOM 1315 C C . VAL A 1 170 ? 1.055 15.883 27.578 1 98.69 170 VAL A C 1
ATOM 1317 O O . VAL A 1 170 ? 2.275 15.758 27.438 1 98.69 170 VAL A O 1
ATOM 1320 N N . SER A 1 171 ? 0.261 16.203 26.594 1 98.75 171 SER A N 1
ATOM 1321 C CA . SER A 1 171 ? 0.761 16.438 25.25 1 98.75 171 SER A CA 1
ATOM 1322 C C . SER A 1 171 ? 1.735 17.625 25.219 1 98.75 171 SER A C 1
ATOM 1324 O O . SER A 1 171 ? 2.766 17.562 24.547 1 98.75 171 SER A O 1
ATOM 1326 N N . GLY A 1 172 ? 1.39 18.688 25.938 1 98.69 172 GLY A N 1
ATOM 1327 C CA . GLY A 1 172 ? 2.25 19.859 26.016 1 98.69 172 GLY A CA 1
ATOM 1328 C C . GLY A 1 172 ? 3.584 19.578 26.672 1 98.69 172 GLY A C 1
ATOM 1329 O O . GLY A 1 172 ? 4.617 20.078 26.234 1 98.69 172 GLY A O 1
ATOM 1330 N N . VAL A 1 173 ? 3.578 18.781 27.672 1 98.62 173 VAL A N 1
ATOM 1331 C CA . VAL A 1 173 ? 4.809 18.406 28.375 1 98.62 173 VAL A CA 1
ATOM 1332 C C . VAL A 1 173 ? 5.699 17.594 27.438 1 98.62 173 VAL A C 1
ATOM 1334 O O . VAL A 1 173 ? 6.914 17.812 27.391 1 98.62 173 VAL A O 1
ATOM 1337 N N . VAL A 1 174 ? 5.113 16.672 26.688 1 98.62 174 VAL A N 1
ATOM 1338 C CA . VAL A 1 174 ? 5.871 15.859 25.734 1 98.62 174 VAL A CA 1
ATOM 1339 C C . VAL A 1 174 ? 6.496 16.766 24.672 1 98.62 174 VAL A C 1
ATOM 1341 O O . VAL A 1 174 ? 7.676 16.625 24.344 1 98.62 174 VAL A O 1
ATOM 1344 N N . TRP A 1 175 ? 5.691 17.734 24.172 1 98.56 175 TRP A N 1
ATOM 1345 C CA . TRP A 1 175 ? 6.18 18.703 23.188 1 98.56 175 TRP A CA 1
ATOM 1346 C C . TRP A 1 175 ? 7.352 19.5 23.75 1 98.56 175 TRP A C 1
ATOM 1348 O O . TRP A 1 175 ? 8.398 19.625 23.109 1 98.56 175 TRP A O 1
ATOM 1358 N N . PHE A 1 176 ? 7.207 19.984 24.984 1 98.12 176 PHE A N 1
ATOM 1359 C CA . PHE A 1 176 ? 8.211 20.828 25.609 1 98.12 176 PHE A CA 1
ATOM 1360 C C . PHE A 1 176 ? 9.5 20.062 25.844 1 98.12 176 PHE A C 1
ATOM 1362 O O . PHE A 1 176 ? 10.594 20.531 25.516 1 98.12 176 PHE A O 1
ATOM 1369 N N . LEU A 1 177 ? 9.398 18.828 26.375 1 98.19 177 LEU A N 1
ATOM 1370 C CA . LEU A 1 177 ? 10.578 18.031 26.703 1 98.19 177 LEU A CA 1
ATOM 1371 C C . LEU A 1 177 ? 11.281 17.547 25.422 1 98.19 177 LEU A C 1
ATOM 1373 O O . LEU A 1 177 ? 12.508 17.484 25.391 1 98.19 177 LEU A O 1
ATOM 1377 N N . SER A 1 178 ? 10.477 17.25 24.438 1 98 178 SER A N 1
ATOM 1378 C CA . SER A 1 178 ? 11.055 16.875 23.156 1 98 178 SER A CA 1
ATOM 1379 C C . SER A 1 178 ? 11.891 18 22.578 1 98 178 SER A C 1
ATOM 1381 O O . SER A 1 178 ? 13 17.781 22.078 1 98 178 SER A O 1
ATOM 1383 N N . GLY A 1 179 ? 11.383 19.203 22.656 1 96.69 179 GLY A N 1
ATOM 1384 C CA . GLY A 1 179 ? 12.094 20.359 22.141 1 96.69 179 GLY A CA 1
ATOM 1385 C C . GLY A 1 179 ? 13.281 20.75 23 1 96.69 179 GLY A C 1
ATOM 1386 O O . GLY A 1 179 ? 14.328 21.141 22.484 1 96.69 179 GLY A O 1
ATOM 1387 N N . LEU A 1 180 ? 13.133 20.609 24.266 1 96.12 180 LEU A N 1
ATOM 1388 C CA . LEU A 1 180 ? 14.172 21 25.203 1 96.12 180 LEU A CA 1
ATOM 1389 C C . LEU A 1 180 ? 15.383 20.094 25.094 1 96.12 180 LEU A C 1
ATOM 1391 O O . LEU A 1 180 ? 16.531 20.562 25.062 1 96.12 180 LEU A O 1
ATOM 1395 N N . TYR A 1 181 ? 15.141 18.766 24.938 1 96.75 181 TYR A N 1
ATOM 1396 C CA . TYR A 1 181 ? 16.234 17.797 24.938 1 96.75 181 TYR A CA 1
ATOM 1397 C C . TYR A 1 181 ? 16.5 17.281 23.531 1 96.75 181 TYR A C 1
ATOM 1399 O O . TYR A 1 181 ? 17.312 16.375 23.344 1 96.75 181 TYR A O 1
ATOM 1407 N N . HIS A 1 182 ? 15.766 17.781 22.547 1 95.69 182 HIS A N 1
ATOM 1408 C CA . HIS A 1 182 ? 15.953 17.406 21.141 1 95.69 182 HIS A CA 1
ATOM 1409 C C . HIS A 1 182 ? 15.773 15.906 20.953 1 95.69 182 HIS A C 1
ATOM 1411 O O . HIS A 1 182 ? 16.609 15.25 20.328 1 95.69 182 HIS A O 1
ATOM 1417 N N . VAL A 1 183 ? 14.719 15.406 21.516 1 97.12 183 VAL A N 1
ATOM 1418 C CA . VAL A 1 183 ? 14.375 14 21.391 1 97.12 183 VAL A CA 1
ATOM 1419 C C . VAL A 1 183 ? 13.422 13.797 20.219 1 97.12 183 VAL A C 1
ATOM 1421 O O . VAL A 1 183 ? 12.383 14.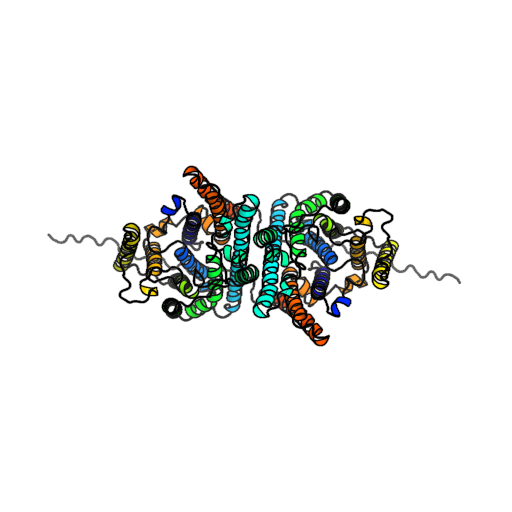445 20.141 1 97.12 183 VAL A O 1
ATOM 1424 N N . ALA A 1 184 ? 13.797 12.977 19.266 1 97.12 184 ALA A N 1
ATOM 1425 C CA . ALA A 1 184 ? 13.016 12.633 18.078 1 97.12 184 ALA A CA 1
ATOM 1426 C C . ALA A 1 184 ? 13.461 11.297 17.5 1 97.12 184 ALA A C 1
ATOM 1428 O O . ALA A 1 184 ? 14.531 10.781 17.844 1 97.12 184 ALA A O 1
ATOM 1429 N N . PRO A 1 185 ? 12.562 10.57 16.781 1 97.12 185 PRO A N 1
ATOM 1430 C CA . PRO A 1 185 ? 13.023 9.359 16.109 1 97.12 185 PRO A CA 1
ATOM 1431 C C . PRO A 1 185 ? 14.281 9.586 15.273 1 97.12 185 PRO A C 1
ATOM 1433 O O . PRO A 1 185 ? 14.383 10.602 14.57 1 97.12 185 PRO A O 1
ATOM 1436 N N . VAL A 1 186 ? 15.18 8.695 15.305 1 96.62 186 VAL A N 1
ATOM 1437 C CA . VAL A 1 186 ? 16.5 8.875 14.711 1 96.62 186 VAL A CA 1
ATOM 1438 C C . VAL A 1 186 ? 16.469 8.5 13.234 1 96.62 186 VAL A C 1
ATOM 1440 O O . VAL A 1 186 ? 15.742 7.586 12.836 1 96.62 186 VAL A O 1
ATOM 1443 N N . ASN A 1 187 ? 17.188 9.172 12.484 1 96.19 187 ASN A N 1
ATOM 1444 C CA . ASN A 1 187 ? 17.391 8.82 11.078 1 96.19 187 ASN A CA 1
ATOM 1445 C C . ASN A 1 187 ? 18.359 7.648 10.938 1 96.19 187 ASN A C 1
ATOM 1447 O O . ASN A 1 187 ? 19.25 7.469 11.766 1 96.19 187 ASN A O 1
ATOM 1451 N N . TYR A 1 188 ? 18.219 6.934 10.031 1 96.06 188 TYR A N 1
ATOM 1452 C CA . TYR A 1 188 ? 19.109 5.852 9.617 1 96.06 188 TYR A CA 1
ATOM 1453 C C . TYR A 1 188 ? 19.062 5.656 8.109 1 96.06 188 TYR A C 1
ATOM 1455 O O . TYR A 1 188 ? 17.984 5.594 7.52 1 96.06 188 TYR A O 1
ATOM 1463 N N . PRO A 1 189 ? 20.172 5.531 7.426 1 95.19 189 PRO A N 1
ATOM 1464 C CA . PRO A 1 189 ? 21.562 5.395 7.898 1 95.19 189 PRO A CA 1
ATOM 1465 C C . PRO A 1 189 ? 22.234 6.742 8.125 1 95.19 189 PRO A C 1
ATOM 1467 O O . PRO A 1 189 ? 23.375 6.789 8.625 1 95.19 189 PRO A O 1
ATOM 1470 N N . THR A 1 190 ? 21.625 7.801 7.734 1 93.75 190 THR A N 1
ATOM 1471 C CA . THR A 1 190 ? 22.219 9.117 7.93 1 93.75 190 THR A CA 1
ATOM 1472 C C . THR A 1 190 ? 22.047 9.586 9.367 1 93.75 190 THR A C 1
ATOM 1474 O O . THR A 1 190 ? 21.219 9.039 10.109 1 93.75 190 THR A O 1
ATOM 1477 N N . GLU A 1 191 ? 22.781 10.555 9.711 1 94.06 191 GLU A N 1
ATOM 1478 C CA . GLU A 1 191 ? 22.672 11.125 11.047 1 94.06 191 GLU A CA 1
ATOM 1479 C C . GLU A 1 191 ? 21.484 12.07 11.148 1 94.06 191 GLU A C 1
ATOM 1481 O O . GLU A 1 191 ? 20.906 12.461 10.125 1 94.06 191 GLU A O 1
ATOM 1486 N N . GLY A 1 192 ? 21.062 12.273 12.477 1 94.88 192 GLY A N 1
ATOM 1487 C CA . GLY A 1 192 ? 19.984 13.227 12.711 1 94.88 192 GLY A CA 1
ATOM 1488 C C . GLY A 1 192 ? 18.688 12.562 13.125 1 94.88 192 GLY A C 1
ATOM 1489 O O . GLY A 1 192 ? 18.672 11.414 13.57 1 94.88 192 GLY A O 1
ATOM 1490 N N . VAL A 1 193 ? 17.625 13.406 13 1 96 193 VAL A N 1
ATOM 1491 C CA . VAL A 1 193 ? 16.312 12.945 13.453 1 96 193 VAL A CA 1
ATOM 1492 C C . VAL A 1 193 ? 15.266 13.234 12.391 1 96 193 VAL A C 1
ATOM 1494 O O . VAL A 1 193 ? 15.555 13.891 11.391 1 96 193 VAL A O 1
ATOM 1497 N N . TRP A 1 194 ? 14.086 12.68 12.602 1 95.88 194 TRP A N 1
ATOM 1498 C CA . TRP A 1 194 ? 12.984 12.93 11.688 1 95.88 194 TRP A CA 1
ATOM 1499 C C . TRP A 1 194 ? 12.781 14.43 11.477 1 95.88 194 TRP A C 1
ATOM 1501 O O . TRP A 1 194 ? 12.812 15.203 12.43 1 95.88 194 TRP A O 1
ATOM 1511 N N . PHE A 1 195 ? 12.617 14.859 10.258 1 93.19 195 PHE A N 1
ATOM 1512 C CA . PHE A 1 195 ? 12.391 16.266 9.922 1 93.19 195 PHE A CA 1
ATOM 1513 C C . PHE A 1 195 ? 11.117 16.781 10.578 1 93.19 195 PHE A C 1
ATOM 1515 O O . PHE A 1 195 ? 11.086 17.891 11.102 1 93.19 195 PHE A O 1
ATOM 1522 N N . ILE A 1 196 ? 10.078 16.094 10.461 1 95.75 196 ILE A N 1
ATOM 1523 C CA . ILE A 1 196 ? 8.844 16.391 11.18 1 95.75 196 ILE A CA 1
ATOM 1524 C C . ILE A 1 196 ? 8.695 15.43 12.359 1 95.75 196 ILE A C 1
ATOM 1526 O O . ILE A 1 196 ? 8.25 14.289 12.188 1 95.75 196 ILE A O 1
ATOM 1530 N N . ASN A 1 197 ? 8.992 15.914 13.516 1 97.5 197 ASN A N 1
ATOM 1531 C CA . ASN A 1 197 ? 9.078 15.109 14.734 1 97.5 197 ASN A CA 1
ATOM 1532 C C . ASN A 1 197 ? 7.703 14.867 15.344 1 97.5 197 ASN A C 1
ATOM 1534 O O . ASN A 1 197 ? 7.074 15.805 15.844 1 97.5 197 ASN A O 1
ATOM 1538 N N . PRO A 1 198 ? 7.34 13.625 15.383 1 97.75 198 PRO A N 1
ATOM 1539 C CA . PRO A 1 198 ? 5.996 13.352 15.898 1 97.75 198 PRO A CA 1
ATOM 1540 C C . PRO A 1 198 ? 5.859 13.672 17.391 1 97.75 198 PRO A C 1
ATOM 1542 O O . PRO A 1 198 ? 4.762 13.992 17.844 1 97.75 198 PRO A O 1
ATOM 1545 N N . LEU A 1 199 ? 6.887 13.656 18.109 1 98.12 199 LEU A N 1
ATOM 1546 C CA . LEU A 1 199 ? 6.828 13.938 19.531 1 98.12 199 LEU A CA 1
ATOM 1547 C C . LEU A 1 199 ? 6.523 15.406 19.797 1 98.12 199 LEU A C 1
ATOM 1549 O O . LEU A 1 199 ? 5.922 15.758 20.812 1 98.12 199 LEU A O 1
ATOM 1553 N N . SER A 1 200 ? 6.879 16.25 18.906 1 98.25 200 SER A N 1
ATOM 1554 C CA . SER A 1 200 ? 6.582 17.672 19.016 1 98.25 200 SER A CA 1
ATOM 1555 C C . SER A 1 200 ? 5.262 18.016 18.328 1 98.25 200 SER A C 1
ATOM 1557 O O . SER A 1 200 ? 4.41 18.688 18.922 1 98.25 200 SER A O 1
ATOM 1559 N N . TRP A 1 201 ? 5.031 17.5 17.188 1 98.38 201 TRP A N 1
ATOM 1560 C CA . TRP A 1 201 ? 3.908 17.891 16.344 1 98.38 201 TRP A CA 1
ATOM 1561 C C . TRP A 1 201 ? 2.6 17.312 16.891 1 98.38 201 TRP A C 1
ATOM 1563 O O . TRP A 1 201 ? 1.518 17.797 16.531 1 98.38 201 TRP A O 1
ATOM 1573 N N . GLN A 1 202 ? 2.686 16.234 17.688 1 98.62 202 GLN A N 1
ATOM 1574 C CA . GLN A 1 202 ? 1.478 15.664 18.281 1 98.62 202 GLN A CA 1
ATOM 1575 C C . GLN A 1 202 ? 0.73 16.688 19.109 1 98.62 202 GLN A C 1
ATOM 1577 O O . GLN A 1 202 ? -0.486 16.594 19.297 1 98.62 202 GLN A O 1
ATOM 1582 N N . PHE A 1 203 ? 1.425 17.703 19.672 1 98.81 203 PHE A N 1
ATOM 1583 C CA . PHE A 1 203 ? 0.782 18.719 20.5 1 98.81 203 PHE A CA 1
ATOM 1584 C C . PHE A 1 203 ? -0.207 19.547 19.672 1 98.81 203 PHE A C 1
ATOM 1586 O O . PHE A 1 203 ? -1.325 19.812 20.125 1 98.81 203 PHE A O 1
ATOM 1593 N N . LEU A 1 204 ? 0.23 19.953 18.516 1 98.69 204 LEU A N 1
ATOM 1594 C CA . LEU A 1 204 ? -0.654 20.672 17.609 1 98.69 204 LEU A CA 1
ATOM 1595 C C . LEU A 1 204 ? -1.854 19.828 17.219 1 98.69 204 LEU A C 1
ATOM 1597 O O . LEU A 1 204 ? -2.98 20.312 17.141 1 98.69 204 LEU A O 1
ATOM 1601 N N . PHE A 1 205 ? -1.588 18.578 16.953 1 98.62 205 PHE A N 1
ATOM 1602 C CA . PHE A 1 205 ? -2.629 17.609 16.656 1 98.62 205 PHE A CA 1
ATOM 1603 C C . PHE A 1 205 ? -3.607 17.484 17.812 1 98.62 205 PHE A C 1
ATOM 1605 O O . PHE A 1 205 ? -4.824 17.5 17.625 1 98.62 205 PHE A O 1
ATOM 1612 N N . ALA A 1 206 ? -3.125 17.438 18.984 1 98.81 206 ALA A N 1
ATOM 1613 C CA . ALA A 1 206 ? -3.926 17.359 20.203 1 98.81 206 ALA A CA 1
ATOM 1614 C C . ALA A 1 206 ? -4.766 18.609 20.406 1 98.81 206 ALA A C 1
ATOM 1616 O O . ALA A 1 206 ? -5.906 18.547 20.875 1 98.81 206 ALA A O 1
ATOM 1617 N N . ILE A 1 207 ? -4.191 19.75 20.125 1 98.69 207 ILE A N 1
ATOM 1618 C CA . ILE A 1 207 ? -4.926 21 20.234 1 98.69 207 ILE A CA 1
ATOM 1619 C C . ILE A 1 207 ? -6.109 20.984 19.266 1 98.69 207 ILE A C 1
ATOM 1621 O O . ILE A 1 207 ? -7.203 21.453 19.609 1 98.69 207 ILE A O 1
ATOM 1625 N N . GLY A 1 208 ? -5.863 20.438 18.078 1 98.12 208 GLY A N 1
ATOM 1626 C CA . GLY A 1 208 ? -6.973 20.266 17.141 1 98.12 208 GLY A CA 1
ATOM 1627 C C . GLY A 1 208 ? -8.078 19.391 17.703 1 98.12 208 GLY A C 1
ATOM 1628 O O . GLY A 1 208 ? -9.258 19.734 17.609 1 98.12 208 GLY A O 1
ATOM 1629 N N . ILE A 1 209 ? -7.73 18.297 18.266 1 98.19 209 ILE A N 1
ATOM 1630 C CA . ILE A 1 209 ? -8.695 17.406 18.891 1 98.19 209 ILE A CA 1
ATOM 1631 C C . ILE A 1 209 ? -9.461 18.141 19.984 1 98.19 209 ILE A C 1
ATOM 1633 O O . ILE A 1 209 ? -10.688 18.109 20.031 1 98.19 209 ILE A O 1
ATOM 1637 N N . ALA A 1 210 ? -8.75 18.859 20.875 1 98.12 210 ALA A N 1
ATOM 1638 C CA . ALA A 1 210 ? -9.336 19.547 22.016 1 98.12 210 ALA A CA 1
ATOM 1639 C C . ALA A 1 210 ? -10.32 20.625 21.562 1 98.12 210 ALA A C 1
ATOM 1641 O O . ALA A 1 210 ? -11.391 20.781 22.156 1 98.12 210 ALA A O 1
ATOM 1642 N N . GLY A 1 211 ? -9.898 21.328 20.578 1 96.62 211 GLY A N 1
ATOM 1643 C CA . GLY A 1 211 ? -10.781 22.375 20.062 1 96.62 211 GLY A CA 1
ATOM 1644 C C . GLY A 1 211 ? -12.141 21.844 19.641 1 96.62 211 GLY A C 1
ATOM 1645 O O . GLY A 1 211 ? -13.172 22.375 20.062 1 96.62 211 GLY A O 1
ATOM 1646 N N . VAL A 1 212 ? -12.141 20.797 18.891 1 95.06 212 VAL A N 1
ATOM 1647 C CA . VAL A 1 212 ? -13.383 20.234 18.375 1 95.06 212 VAL A CA 1
ATOM 1648 C C . VAL A 1 212 ? -14.18 19.594 19.516 1 95.06 212 VAL A C 1
ATOM 1650 O O . VAL A 1 212 ? -15.391 19.812 19.609 1 95.06 212 VAL A O 1
ATOM 1653 N N . MET A 1 213 ? -13.531 18.875 20.328 1 96.19 213 MET A N 1
ATOM 1654 C CA . MET A 1 213 ? -14.234 18.219 21.422 1 96.19 213 MET A CA 1
ATOM 1655 C C . MET A 1 213 ? -14.828 19.25 22.391 1 96.19 213 MET A C 1
ATOM 1657 O O . MET A 1 213 ? -15.914 19.047 22.922 1 96.19 213 MET A O 1
ATOM 1661 N N . HIS A 1 214 ? -14.117 20.312 22.656 1 95.81 214 HIS A N 1
ATOM 1662 C CA . HIS A 1 214 ? -14.617 21.375 23.516 1 95.81 214 HIS A CA 1
ATOM 1663 C C . HIS A 1 214 ? -15.883 22 22.922 1 95.81 214 HIS A C 1
ATOM 1665 O O . HIS A 1 214 ? -16.891 22.156 23.625 1 95.81 214 HIS A O 1
ATOM 1671 N N . VAL A 1 215 ? -15.867 22.312 21.688 1 92.94 215 VAL A N 1
ATOM 1672 C CA . VAL A 1 215 ? -16.984 22.969 21.031 1 92.94 215 VAL A CA 1
ATOM 1673 C C . VAL A 1 215 ? -18.156 22 20.922 1 92.94 215 VAL A C 1
ATOM 1675 O O . VAL A 1 215 ? -19.312 22.375 21.156 1 92.94 215 VAL A O 1
ATOM 1678 N N . ARG A 1 216 ? -17.875 20.781 20.609 1 91.31 216 ARG A N 1
ATOM 1679 C CA . ARG A 1 216 ? -18.938 19.781 20.5 1 91.31 216 ARG A CA 1
ATOM 1680 C C . ARG A 1 216 ? -19.531 19.453 21.859 1 91.31 216 ARG A C 1
ATOM 1682 O O . ARG A 1 216 ? -20.688 19.047 21.953 1 91.31 216 ARG A O 1
ATOM 1689 N N . GLY A 1 217 ? -18.75 19.641 22.844 1 91.25 217 GLY A N 1
ATOM 1690 C CA . GLY A 1 217 ? -19.234 19.438 24.203 1 91.25 217 GLY A CA 1
ATOM 1691 C C . GLY A 1 217 ? -20.016 20.609 24.734 1 91.25 217 GLY A C 1
ATOM 1692 O O . GLY A 1 217 ? -20.453 20.594 25.891 1 91.25 217 GLY A O 1
ATOM 1693 N N . GLY A 1 218 ? -20.219 21.656 23.938 1 91.62 218 GLY A N 1
ATOM 1694 C CA . GLY A 1 218 ? -21.016 22.812 24.328 1 91.62 218 GLY A CA 1
ATOM 1695 C C . GLY A 1 218 ? -20.188 24.031 24.672 1 91.62 218 GLY A C 1
ATOM 1696 O O . GLY A 1 218 ? -20.719 25.078 25.031 1 91.62 218 GLY A O 1
ATOM 1697 N N . GLY A 1 219 ? -18.906 23.844 24.547 1 92.12 219 GLY A N 1
ATOM 1698 C CA . GLY A 1 219 ? -18.016 24.953 24.828 1 92.12 219 GLY A CA 1
ATOM 1699 C C . GLY A 1 219 ? -17.906 25.938 23.672 1 92.12 219 GLY A C 1
ATOM 1700 O O . GLY A 1 219 ? -18.312 25.625 22.547 1 92.12 219 GLY A O 1
ATOM 1701 N N . GLN A 1 220 ? -17.453 27.156 24.047 1 91.94 220 GLN A N 1
ATOM 1702 C CA . GLN A 1 220 ? -17.203 28.172 23.031 1 91.94 220 GLN A CA 1
ATOM 1703 C C . GLN A 1 220 ? -15.797 28.75 23.156 1 91.94 220 GLN A C 1
ATOM 1705 O O . GLN A 1 220 ? -15.258 28.859 24.266 1 91.94 220 GLN A O 1
ATOM 1710 N N . LEU A 1 221 ? -15.273 29.016 22.016 1 91.44 221 LEU A N 1
ATOM 1711 C CA . LEU A 1 221 ? -14 29.734 22.047 1 91.44 221 LEU A CA 1
ATOM 1712 C C . LEU A 1 221 ? -14.188 31.172 22.5 1 91.44 221 LEU A C 1
ATOM 1714 O O . LEU A 1 221 ? -15.141 31.844 22.094 1 91.44 221 LEU A O 1
ATOM 1718 N N . PRO A 1 222 ? -13.375 31.578 23.328 1 90.75 222 PRO A N 1
ATOM 1719 C CA . PRO A 1 222 ? -13.547 32.938 23.844 1 90.75 222 PRO A CA 1
ATOM 1720 C C . PRO A 1 222 ? -13.383 34 22.781 1 90.75 222 PRO A C 1
ATOM 1722 O O . PRO A 1 222 ? -12.367 34.031 22.062 1 90.75 222 PRO A O 1
ATOM 1725 N N . LYS A 1 223 ? -14.406 34.812 22.656 1 92.19 223 LYS A N 1
ATOM 1726 C CA . LYS A 1 223 ? -14.344 35.969 21.766 1 92.19 223 LYS A CA 1
ATOM 1727 C C . LYS A 1 223 ? -14.039 37.25 22.547 1 92.19 223 LYS A C 1
ATOM 1729 O O . LYS A 1 223 ? -14.945 38.031 22.859 1 92.19 223 LYS A O 1
ATOM 1734 N N . HIS A 1 224 ? -12.852 37.5 22.891 1 93.62 224 HIS A N 1
ATOM 1735 C CA . HIS A 1 224 ? -12.422 38.656 23.672 1 93.62 224 HIS A CA 1
ATOM 1736 C C . HIS A 1 224 ? -11.609 39.625 22.812 1 93.62 224 HIS A C 1
ATOM 1738 O O . HIS A 1 224 ? -10.688 39.188 22.109 1 93.62 224 HIS A O 1
ATOM 1744 N N . PRO A 1 225 ? -11.984 40.812 22.844 1 94.38 225 PRO A N 1
ATOM 1745 C CA . PRO A 1 225 ? -11.281 41.812 22.016 1 94.38 225 PRO A CA 1
ATOM 1746 C C . PRO A 1 225 ? -9.781 41.812 22.266 1 94.38 225 PRO A C 1
ATOM 1748 O O . PRO A 1 225 ? -9 42.031 21.328 1 94.38 225 PRO A O 1
ATOM 1751 N N . LEU A 1 226 ? -9.453 41.594 23.422 1 96 226 LEU A N 1
ATOM 1752 C CA . LEU A 1 226 ? -8.031 41.594 23.734 1 96 226 LEU A CA 1
ATOM 1753 C C . LEU A 1 226 ? -7.332 40.406 23.062 1 96 226 LEU A C 1
ATOM 1755 O O . LEU A 1 226 ? -6.215 40.531 22.562 1 96 226 LEU A O 1
ATOM 1759 N N . LEU A 1 227 ? -7.965 39.25 23.109 1 95.69 227 LEU A N 1
ATOM 1760 C CA . LEU A 1 227 ? -7.383 38.062 22.484 1 95.69 227 LEU A CA 1
ATOM 1761 C C . LEU A 1 227 ? -7.312 38.25 20.969 1 95.69 227 LEU A C 1
ATOM 1763 O O . LEU A 1 227 ? -6.336 37.812 20.344 1 95.69 227 LEU A O 1
ATOM 1767 N N . ILE A 1 228 ? -8.305 38.812 20.453 1 96.31 228 ILE A N 1
ATOM 1768 C CA . ILE A 1 228 ? -8.328 39.094 19.016 1 96.31 228 ILE A CA 1
ATOM 1769 C C . ILE A 1 228 ? -7.211 40.062 18.672 1 96.31 228 ILE A C 1
ATOM 1771 O O . ILE A 1 228 ? -6.469 39.844 17.703 1 96.31 228 ILE A O 1
ATOM 1775 N N . GLY A 1 229 ? -7.137 41.156 19.484 1 97.31 229 GLY A N 1
ATOM 1776 C CA . GLY A 1 229 ? -6.078 42.125 19.266 1 97.31 229 GLY A CA 1
ATOM 1777 C C . GLY A 1 229 ? -4.688 41.531 19.375 1 97.31 229 GLY A C 1
ATOM 1778 O O . GLY A 1 229 ? -3.814 41.812 18.562 1 97.31 229 GLY A O 1
ATOM 1779 N N . LEU A 1 230 ? -4.508 40.656 20.344 1 97.81 230 LEU A N 1
ATOM 1780 C CA . LEU A 1 230 ? -3.221 40 20.531 1 97.81 230 LEU A CA 1
ATOM 1781 C C . LEU A 1 230 ? -2.902 39.094 19.359 1 97.81 230 LEU A C 1
ATOM 1783 O O . LEU A 1 230 ? -1.755 39 18.906 1 97.81 230 LEU A O 1
ATOM 1787 N N . ALA A 1 231 ? -3.885 38.375 18.891 1 97.81 231 ALA A N 1
ATOM 1788 C CA . ALA A 1 231 ? -3.699 37.469 17.75 1 97.81 231 ALA A CA 1
ATOM 1789 C C . ALA A 1 231 ? -3.334 38.25 16.5 1 97.81 231 ALA A C 1
ATOM 1791 O O . ALA A 1 231 ? -2.383 37.906 15.797 1 97.81 231 ALA A O 1
ATOM 1792 N N . VAL A 1 232 ? -4.043 39.281 16.234 1 97.5 232 VAL A N 1
ATOM 1793 C CA . VAL A 1 232 ? -3.766 40.156 15.086 1 97.5 232 VAL A CA 1
ATOM 1794 C C . VAL A 1 232 ? -2.369 40.75 15.211 1 97.5 232 VAL A C 1
ATOM 1796 O O . VAL A 1 232 ? -1.591 40.75 14.258 1 97.5 232 VAL A O 1
ATOM 1799 N N . GLY A 1 233 ? -2.146 41.312 16.406 1 98 233 GLY A N 1
ATOM 1800 C CA . GLY A 1 233 ? -0.835 41.906 16.656 1 98 233 GLY A CA 1
ATOM 1801 C C . GLY A 1 233 ? 0.302 40.938 16.422 1 98 233 GLY A C 1
ATOM 1802 O O . GLY A 1 233 ? 1.322 41.281 15.828 1 98 233 GLY A O 1
ATOM 1803 N N . TYR A 1 234 ? 0.161 39.719 16.875 1 97.5 234 TYR A N 1
ATOM 1804 C CA . TYR A 1 234 ? 1.188 38.688 16.719 1 97.5 234 TYR A CA 1
ATOM 1805 C C . TYR A 1 234 ? 1.389 38.344 15.242 1 97.5 234 TYR A C 1
ATOM 1807 O O . TYR A 1 234 ? 2.521 38.156 14.789 1 97.5 234 TYR A O 1
ATOM 1815 N N . LEU A 1 235 ? 0.32 38.219 14.492 1 97.19 235 LEU A N 1
ATOM 1816 C CA . LEU A 1 235 ? 0.413 37.906 13.07 1 97.19 235 LEU A CA 1
ATOM 1817 C C . LEU A 1 235 ? 1.088 39.031 12.305 1 97.19 235 LEU A C 1
ATOM 1819 O O . LEU A 1 235 ? 1.88 38.781 11.391 1 97.19 235 LEU A O 1
ATOM 1823 N N . VAL A 1 236 ? 0.771 40.25 12.664 1 96.69 236 VAL A N 1
ATOM 1824 C CA . VAL A 1 236 ? 1.398 41.406 12.039 1 96.69 236 VAL A CA 1
ATOM 1825 C C . VAL A 1 236 ? 2.889 41.438 12.375 1 96.69 236 VAL A C 1
ATOM 1827 O O . VAL A 1 236 ? 3.721 41.719 11.508 1 96.69 236 VAL A O 1
ATOM 1830 N N . LEU A 1 237 ? 3.17 41.219 13.594 1 94.75 237 LEU A N 1
ATOM 1831 C CA . LEU A 1 237 ? 4.566 41.125 14.008 1 94.75 237 LEU A CA 1
ATOM 1832 C C . LEU A 1 237 ? 5.309 40.062 13.219 1 94.75 237 LEU A C 1
ATOM 1834 O O . LEU A 1 237 ? 6.438 40.281 12.773 1 94.75 237 LEU A O 1
ATOM 1838 N N . ALA A 1 238 ? 4.723 38.875 13.117 1 94.88 238 ALA A N 1
ATOM 1839 C CA . ALA A 1 238 ? 5.324 37.781 12.359 1 94.88 238 ALA A CA 1
ATOM 1840 C C . ALA A 1 238 ? 5.555 38.188 10.906 1 94.88 238 ALA A C 1
ATOM 1842 O O . ALA A 1 238 ? 6.602 37.875 10.328 1 94.88 238 ALA A O 1
ATOM 1843 N N . LEU A 1 239 ? 4.543 38.844 10.32 1 94.5 239 LEU A N 1
ATOM 1844 C CA . LEU A 1 239 ? 4.664 39.312 8.945 1 94.5 239 LEU A CA 1
ATOM 1845 C C . LEU A 1 239 ? 5.832 40.281 8.812 1 94.5 239 LEU A C 1
ATOM 1847 O O . LEU A 1 239 ? 6.633 40.188 7.883 1 94.5 239 LEU A O 1
ATOM 1851 N N . ALA A 1 240 ? 5.938 41.188 9.703 1 92.88 240 ALA A N 1
ATOM 1852 C CA . ALA A 1 240 ? 7.023 42.156 9.695 1 92.88 240 ALA A CA 1
ATOM 1853 C C . ALA A 1 240 ? 8.375 41.469 9.867 1 92.88 240 ALA A C 1
ATOM 1855 O O . ALA A 1 240 ? 9.352 41.844 9.211 1 92.88 240 ALA A O 1
ATOM 1856 N N . TRP A 1 241 ? 8.375 40.5 10.695 1 91.12 241 TRP A N 1
ATOM 1857 C CA . TRP A 1 241 ? 9.609 39.75 10.969 1 91.12 241 TRP A CA 1
ATOM 1858 C C . TRP A 1 241 ? 10.148 39.094 9.695 1 91.12 241 TRP A C 1
ATOM 1860 O O . TRP A 1 241 ? 11.359 39.125 9.461 1 91.12 241 TRP A O 1
ATOM 1870 N N . VAL A 1 242 ? 9.258 38.562 8.977 1 89.38 242 VAL A N 1
ATOM 1871 C CA . VAL A 1 242 ? 9.648 37.781 7.793 1 89.38 242 VAL A CA 1
ATOM 1872 C C . VAL A 1 242 ? 9.938 38.75 6.633 1 89.38 242 VAL A C 1
ATOM 1874 O O . VAL A 1 242 ? 10.891 38.531 5.875 1 89.38 242 VAL A O 1
ATOM 1877 N N . ARG A 1 243 ? 9.258 39.875 6.547 1 88.88 243 ARG A N 1
ATOM 1878 C CA . ARG A 1 243 ? 9.375 40.781 5.402 1 88.88 243 ARG A CA 1
ATOM 1879 C C . ARG A 1 243 ? 10.531 41.75 5.586 1 88.88 243 ARG A C 1
ATOM 1881 O O . ARG A 1 243 ? 11.172 42.156 4.613 1 88.88 243 ARG A O 1
ATOM 1888 N N . ILE A 1 244 ? 10.805 42.281 6.746 1 87.25 244 ILE A N 1
ATOM 1889 C CA . ILE A 1 244 ? 11.938 43.156 7.039 1 87.25 244 ILE A CA 1
ATOM 1890 C C . ILE A 1 244 ? 13.125 42.344 7.504 1 87.25 244 ILE A C 1
ATOM 1892 O O . ILE A 1 244 ? 14.195 42.875 7.785 1 87.25 244 ILE A O 1
ATOM 1896 N N . PRO A 1 245 ? 13.102 41.156 7.094 1 79.75 245 PRO A N 1
ATOM 1897 C CA . PRO A 1 245 ? 13.969 40.062 7.562 1 79.75 245 PRO A CA 1
ATOM 1898 C C . PRO A 1 245 ? 14.719 40.406 8.844 1 79.75 245 PRO A C 1
ATOM 1900 O O . PRO A 1 245 ? 15.922 40.688 8.805 1 79.75 245 PRO A O 1
ATOM 1903 N N . LEU A 1 246 ? 14.086 40.375 9.984 1 77.19 246 LEU A N 1
ATOM 1904 C CA . LEU A 1 246 ? 14.625 40.688 11.305 1 77.19 246 LEU A CA 1
ATOM 1905 C C . LEU A 1 246 ? 15.242 39.469 11.945 1 77.19 246 LEU A C 1
ATOM 1907 O O . LEU A 1 246 ? 15.289 39.344 13.172 1 77.19 246 LEU A O 1
ATOM 1911 N N . TRP A 1 247 ? 15.617 38.469 11.172 1 78.81 247 TRP A N 1
ATOM 1912 C CA . TRP A 1 247 ? 16.109 37.188 11.625 1 78.81 247 TRP A CA 1
ATOM 1913 C C . TRP A 1 247 ? 17.422 37.344 12.383 1 78.81 247 TRP A C 1
ATOM 1915 O O . TRP A 1 247 ? 17.844 36.438 13.109 1 78.81 247 TRP A O 1
ATOM 1925 N N . SER A 1 248 ? 18.062 38.469 12.258 1 75.62 248 SER A N 1
ATOM 1926 C CA . SER A 1 248 ? 19.344 38.719 12.898 1 75.62 248 SER A CA 1
ATOM 1927 C C . SER A 1 248 ? 19.172 39.094 14.367 1 75.62 248 SER A C 1
ATOM 1929 O O . SER A 1 248 ? 20.125 39.031 15.148 1 75.62 248 SER A O 1
ATOM 1931 N N . ILE A 1 249 ? 17.984 39.406 14.719 1 74.75 249 ILE A N 1
ATOM 1932 C CA . ILE A 1 249 ? 17.703 39.75 16.109 1 74.75 249 ILE A CA 1
ATOM 1933 C C . ILE A 1 249 ? 17.547 38.5 16.953 1 74.75 249 ILE A C 1
ATOM 1935 O O . ILE A 1 249 ? 16.719 37.656 16.641 1 74.75 249 ILE A O 1
ATOM 1939 N N . ASN A 1 250 ? 18.469 38.344 17.844 1 75.38 250 ASN A N 1
ATOM 1940 C CA . ASN A 1 250 ? 18.375 37.219 18.766 1 75.38 250 ASN A CA 1
ATOM 1941 C C . ASN A 1 250 ? 17.328 37.469 19.844 1 75.38 250 ASN A C 1
ATOM 1943 O O . ASN A 1 250 ? 17.531 38.312 20.719 1 75.38 250 ASN A O 1
ATOM 1947 N N . ILE A 1 251 ? 16.266 36.844 19.75 1 72.19 251 ILE A N 1
ATOM 1948 C CA . ILE A 1 251 ? 15.188 37.031 20.719 1 72.19 251 ILE A CA 1
ATOM 1949 C C . ILE A 1 251 ? 15.195 35.906 21.734 1 72.19 251 ILE A C 1
ATOM 1951 O O . ILE A 1 251 ? 14.219 35.719 22.469 1 72.19 251 ILE A O 1
ATOM 1955 N N . SER A 1 252 ? 16.203 35.031 21.781 1 76.75 252 SER A N 1
ATOM 1956 C CA . SER A 1 252 ? 16.219 33.875 22.641 1 76.75 252 SER A CA 1
ATOM 1957 C C . SER A 1 252 ? 16.25 34.25 24.109 1 76.75 252 SER A C 1
ATOM 1959 O O . SER A 1 252 ? 15.602 33.594 24.938 1 76.75 252 SER A O 1
ATOM 1961 N N . MET A 1 253 ? 16.812 35.406 24.469 1 76.19 253 MET A N 1
ATOM 1962 C CA . MET A 1 253 ? 16.984 35.875 25.844 1 76.19 253 MET A CA 1
ATOM 1963 C C . MET A 1 253 ? 17.406 34.719 26.75 1 76.19 253 MET A C 1
ATOM 1965 O O . MET A 1 253 ? 16.938 34.594 27.891 1 76.19 253 MET A O 1
ATOM 1969 N N . GLY A 1 254 ? 18.188 33.719 26.203 1 78.88 254 GLY A N 1
ATOM 1970 C CA . GLY A 1 254 ? 18.703 32.594 26.969 1 78.88 254 GLY A CA 1
ATOM 1971 C C . GLY A 1 254 ? 17.688 31.469 27.109 1 78.88 254 GLY A C 1
ATOM 1972 O O . GLY A 1 254 ? 17.984 30.438 27.734 1 78.88 254 GLY A O 1
ATOM 1973 N N . LEU A 1 255 ? 16.609 31.594 26.578 1 84.5 255 LEU A N 1
ATOM 1974 C CA . LEU A 1 255 ? 15.578 30.562 26.688 1 84.5 255 LEU A CA 1
ATOM 1975 C C . LEU A 1 255 ? 15.789 29.469 25.641 1 84.5 255 LEU A C 1
ATOM 1977 O O . LEU A 1 255 ? 16.438 29.703 24.625 1 84.5 255 LEU A O 1
ATOM 1981 N N . PRO A 1 256 ? 15.297 28.359 26.031 1 88.19 256 PRO A N 1
ATOM 1982 C CA . PRO A 1 256 ? 15.453 27.25 25.078 1 88.19 256 PRO A CA 1
ATOM 1983 C C . PRO A 1 256 ? 14.852 27.547 23.719 1 88.19 256 PRO A C 1
ATOM 1985 O O . PRO A 1 256 ? 13.852 28.266 23.625 1 88.19 256 PRO A O 1
ATOM 1988 N N . MET A 1 257 ? 15.375 26.922 22.719 1 87.31 257 MET A N 1
ATOM 1989 C CA . MET A 1 257 ? 15.008 27.172 21.344 1 87.31 257 MET A CA 1
ATOM 1990 C C . MET A 1 257 ? 13.578 26.719 21.062 1 87.31 257 MET A C 1
ATOM 1992 O O . MET A 1 257 ? 12.906 27.266 20.188 1 87.31 257 MET A O 1
ATOM 1996 N N . VAL A 1 258 ? 13.109 25.844 21.797 1 92.5 258 VAL A N 1
ATOM 1997 C CA . VAL A 1 258 ? 11.742 25.375 21.609 1 92.5 258 VAL A CA 1
ATOM 1998 C C . VAL A 1 258 ? 10.766 26.484 21.938 1 92.5 258 VAL A C 1
ATOM 2000 O O . VAL A 1 258 ? 9.672 26.562 21.375 1 92.5 258 VAL A O 1
ATOM 2003 N N . ILE A 1 259 ? 11.211 27.453 22.703 1 91.88 259 ILE A N 1
ATOM 2004 C CA . ILE A 1 259 ? 10.344 28.531 23.156 1 91.88 259 ILE A CA 1
ATOM 2005 C C . ILE A 1 259 ? 10.555 29.766 22.281 1 91.88 259 ILE A C 1
ATOM 2007 O O . ILE A 1 259 ? 9.602 30.5 21.984 1 91.88 259 ILE A O 1
ATOM 2011 N N . THR A 1 260 ? 11.758 29.984 21.859 1 89.75 260 THR A N 1
ATOM 2012 C CA . THR A 1 260 ? 12.031 31.266 21.219 1 89.75 260 THR A CA 1
ATOM 2013 C C . THR A 1 260 ? 12.5 31.062 19.781 1 89.75 260 THR A C 1
ATOM 2015 O O . THR A 1 260 ? 12.602 32.031 19.016 1 89.75 260 THR A O 1
ATOM 2018 N N . GLY A 1 261 ? 12.766 29.891 19.438 1 89.19 261 GLY A N 1
ATOM 2019 C CA . GLY A 1 261 ? 13.273 29.641 18.094 1 89.19 261 GLY A CA 1
ATOM 2020 C C . GLY A 1 261 ? 12.18 29.516 17.062 1 89.19 261 GLY A C 1
ATOM 2021 O O . GLY A 1 261 ? 11.008 29.797 17.328 1 89.19 261 GLY A O 1
ATOM 2022 N N . PHE A 1 262 ? 12.625 29.172 15.805 1 90.44 262 PHE A N 1
ATOM 2023 C CA . PHE A 1 262 ? 11.711 29.047 14.672 1 90.44 262 PHE A CA 1
ATOM 2024 C C . PHE A 1 262 ? 11.891 27.703 13.984 1 90.44 262 PHE A C 1
ATOM 2026 O O . PHE A 1 262 ? 11.758 27.594 12.758 1 90.44 262 PHE A O 1
ATOM 2033 N N . ASP A 1 263 ? 12.203 26.719 14.75 1 92.31 263 ASP A N 1
ATOM 2034 C CA . ASP A 1 263 ? 12.523 25.391 14.242 1 92.31 263 ASP A CA 1
ATOM 2035 C C . ASP A 1 263 ? 11.258 24.609 13.891 1 92.31 263 ASP A C 1
ATOM 2037 O O . ASP A 1 263 ? 10.328 24.531 14.688 1 92.31 263 ASP A O 1
ATOM 2041 N N . LYS A 1 264 ? 11.266 24.062 12.734 1 93.56 264 LYS A N 1
ATOM 2042 C CA . LYS A 1 264 ? 10.133 23.281 12.25 1 93.56 264 LYS A CA 1
ATOM 2043 C C . LYS A 1 264 ? 10.133 21.875 12.828 1 93.56 264 LYS A C 1
ATOM 2045 O O . LYS A 1 264 ? 9.078 21.328 13.148 1 93.56 264 LYS A O 1
ATOM 2050 N N . THR A 1 265 ? 11.25 21.219 12.977 1 95.88 265 THR A N 1
ATOM 2051 C CA . THR A 1 265 ? 11.398 19.844 13.438 1 95.88 265 THR A CA 1
ATOM 2052 C C . THR A 1 265 ? 10.766 19.672 14.82 1 95.88 265 THR A C 1
ATOM 2054 O O . THR A 1 265 ? 9.984 18.734 15.039 1 95.88 265 THR A O 1
ATOM 2057 N N . PHE A 1 266 ? 11 20.641 15.68 1 96.62 266 PHE A N 1
ATOM 2058 C CA . PHE A 1 266 ? 10.531 20.531 17.047 1 96.62 266 PHE A CA 1
ATOM 2059 C C . PHE A 1 266 ? 9.336 21.438 17.297 1 96.62 266 PHE A C 1
ATOM 2061 O O . PHE A 1 266 ? 8.898 21.594 18.438 1 96.62 266 PHE A O 1
ATOM 2068 N N . LEU A 1 267 ? 8.805 22.047 16.25 1 97.38 267 LEU A N 1
ATOM 2069 C CA . LEU A 1 267 ? 7.633 22.922 16.312 1 97.38 267 LEU A CA 1
ATOM 2070 C C . LEU A 1 267 ? 7.766 23.938 17.438 1 97.38 267 LEU A C 1
ATOM 2072 O O . LEU A 1 267 ? 7.031 23.891 18.422 1 97.38 267 LEU A O 1
ATOM 2076 N N . SER A 1 268 ? 8.633 24.891 17.234 1 96.62 268 SER A N 1
ATOM 2077 C CA . SER A 1 268 ? 8.906 25.891 18.25 1 96.62 268 SER A CA 1
ATOM 2078 C C . SER A 1 268 ? 7.668 26.734 18.547 1 96.62 268 SER A C 1
ATOM 2080 O O . SER A 1 268 ? 6.766 26.828 17.703 1 96.62 268 SER A O 1
ATOM 2082 N N . ALA A 1 269 ? 7.711 27.375 19.641 1 96.75 269 ALA A N 1
ATOM 2083 C CA . ALA A 1 269 ? 6.555 28.094 20.156 1 96.75 269 ALA A CA 1
ATOM 2084 C C . ALA A 1 269 ? 6.129 29.203 19.203 1 96.75 269 ALA A C 1
ATOM 2086 O O . ALA A 1 269 ? 4.938 29.406 18.969 1 96.75 269 ALA A O 1
ATOM 2087 N N . PRO A 1 270 ? 7.043 29.969 18.625 1 95.19 270 PRO A N 1
ATOM 2088 C CA . PRO A 1 270 ? 6.605 31.016 17.703 1 95.19 270 PRO A CA 1
ATOM 2089 C C . PRO A 1 270 ? 5.836 30.453 16.5 1 95.19 270 PRO A C 1
ATOM 2091 O O . PRO A 1 270 ? 4.836 31.047 16.078 1 95.19 270 PRO A O 1
ATOM 2094 N N . ARG A 1 271 ? 6.262 29.344 15.984 1 96.56 271 ARG A N 1
ATOM 2095 C CA . ARG A 1 271 ? 5.555 28.703 14.875 1 96.56 271 ARG A CA 1
ATOM 2096 C C . ARG A 1 271 ? 4.199 28.172 15.32 1 96.56 271 ARG A C 1
ATOM 2098 O O . ARG A 1 271 ? 3.195 28.359 14.633 1 96.56 271 ARG A O 1
ATOM 2105 N N . LEU A 1 272 ? 4.254 27.547 16.453 1 97.94 272 LEU A N 1
ATOM 2106 C CA . LEU A 1 272 ? 3.035 27 17.031 1 97.94 272 LEU A CA 1
ATOM 2107 C C . LEU A 1 272 ? 2.008 28.094 17.281 1 97.94 272 LEU A C 1
ATOM 2109 O O . LEU A 1 272 ? 0.846 27.969 16.891 1 97.94 272 LEU A O 1
ATOM 2113 N N . LEU A 1 273 ? 2.412 29.172 17.906 1 97.62 273 LEU A N 1
ATOM 2114 C CA . LEU A 1 273 ? 1.519 30.266 18.25 1 97.62 273 LEU A CA 1
ATOM 2115 C C . LEU A 1 273 ? 1 30.953 16.984 1 97.62 273 LEU A C 1
ATOM 2117 O O . LEU A 1 273 ? -0.138 31.438 16.969 1 97.62 273 LEU A O 1
ATOM 2121 N N . HIS A 1 274 ? 1.818 31 15.992 1 97.56 274 HIS A N 1
ATOM 2122 C CA . HIS A 1 274 ? 1.417 31.656 14.75 1 97.56 274 HIS A CA 1
ATOM 2123 C C . HIS A 1 274 ? 0.219 30.938 14.117 1 97.56 274 HIS A C 1
ATOM 2125 O O . HIS A 1 274 ? -0.782 31.578 13.789 1 97.56 274 HIS A O 1
ATOM 2131 N N . VAL A 1 275 ? 0.308 29.609 13.977 1 97.62 275 VAL A N 1
ATOM 2132 C CA . VAL A 1 275 ? -0.785 28.859 13.359 1 97.62 275 VAL A CA 1
ATOM 2133 C C . VAL A 1 275 ? -2.018 28.922 14.258 1 97.62 275 VAL A C 1
ATOM 2135 O O . VAL A 1 275 ? -3.148 28.969 13.773 1 97.62 275 VAL A O 1
ATOM 2138 N N . LEU A 1 276 ? -1.83 28.906 15.562 1 97.88 276 LEU A N 1
ATOM 2139 C CA . LEU A 1 276 ? -2.957 28.953 16.484 1 97.88 276 LEU A CA 1
ATOM 2140 C C . LEU A 1 276 ? -3.643 30.312 16.438 1 97.88 276 LEU A C 1
ATOM 2142 O O . LEU A 1 276 ? -4.867 30.406 16.547 1 97.88 276 LEU A O 1
ATOM 2146 N N . ALA A 1 277 ? -2.816 31.375 16.328 1 97.75 277 ALA A N 1
ATOM 2147 C CA . ALA A 1 277 ? -3.387 32.719 16.188 1 97.75 277 ALA A CA 1
ATOM 2148 C C . ALA A 1 277 ? -4.238 32.812 14.922 1 97.75 277 ALA A C 1
ATOM 2150 O O . ALA A 1 277 ? -5.34 33.344 14.945 1 97.75 277 ALA A O 1
ATOM 2151 N N . MET A 1 278 ? -3.697 32.281 13.883 1 95.94 278 MET A N 1
ATOM 2152 C CA . MET A 1 278 ? -4.441 32.281 12.625 1 95.94 278 MET A CA 1
ATOM 2153 C C . MET A 1 278 ? -5.727 31.484 12.758 1 95.94 278 MET A C 1
ATOM 2155 O O . MET A 1 278 ? -6.797 31.938 12.352 1 95.94 278 MET A O 1
ATOM 2159 N N . ALA A 1 279 ? -5.609 30.297 13.281 1 95.56 279 ALA A N 1
ATOM 2160 C CA . ALA A 1 279 ? -6.766 29.422 13.453 1 95.56 279 ALA A CA 1
ATOM 2161 C C . ALA A 1 279 ? -7.812 30.062 14.359 1 95.56 279 ALA A C 1
ATOM 2163 O O . ALA A 1 279 ? -9.016 29.969 14.094 1 95.56 279 ALA A O 1
ATOM 2164 N N . TYR A 1 280 ? -7.398 30.719 15.43 1 95.88 280 TYR A N 1
ATOM 2165 C CA . TYR A 1 280 ? -8.289 31.406 16.359 1 95.88 280 TYR A CA 1
ATOM 2166 C C . TYR A 1 280 ? -9.086 32.5 15.648 1 95.88 280 TYR A C 1
ATOM 2168 O O . TYR A 1 280 ? -10.305 32.562 15.781 1 95.88 280 TYR A O 1
ATOM 2176 N N . LEU A 1 281 ? -8.406 33.344 14.891 1 95.56 281 LEU A N 1
ATOM 2177 C CA . LEU A 1 281 ? -9.07 34.438 14.18 1 95.56 281 LEU A CA 1
ATOM 2178 C C . LEU A 1 281 ? -10.07 33.875 13.164 1 95.56 281 LEU A C 1
ATOM 2180 O O . LEU A 1 281 ? -11.18 34.406 13.031 1 95.56 281 LEU A O 1
ATOM 2184 N N . ILE A 1 282 ? -9.695 32.781 12.469 1 93.38 282 ILE A N 1
ATOM 2185 C CA . ILE A 1 282 ? -10.594 32.156 11.5 1 93.38 282 ILE A CA 1
ATOM 2186 C C . ILE A 1 282 ? -11.828 31.625 12.211 1 93.38 282 ILE A C 1
ATOM 2188 O O . ILE A 1 282 ? -12.938 31.719 11.695 1 93.38 282 ILE A O 1
ATOM 2192 N N . ALA A 1 283 ? -11.625 31.125 13.391 1 91.69 283 ALA A N 1
ATOM 2193 C CA . ALA A 1 283 ? -12.711 30.5 14.141 1 91.69 283 ALA A CA 1
ATOM 2194 C C . ALA A 1 283 ? -13.648 31.547 14.734 1 91.69 283 ALA A C 1
ATOM 2196 O O . ALA A 1 283 ? -14.859 31.328 14.797 1 91.69 283 ALA A O 1
ATOM 2197 N N . VAL A 1 284 ? -13.125 32.781 15.18 1 91.69 284 VAL A N 1
ATOM 2198 C CA . VAL A 1 284 ? -13.93 33.656 16.016 1 91.69 284 VAL A CA 1
ATOM 2199 C C . VAL A 1 284 ? -14.406 34.844 15.18 1 91.69 284 VAL A C 1
ATOM 2201 O O . VAL A 1 284 ? -15.398 35.5 15.523 1 91.69 284 VAL A O 1
ATOM 2204 N N . VAL A 1 285 ? -13.719 35.156 14.125 1 90.44 285 VAL A N 1
ATOM 2205 C CA . VAL A 1 285 ? -14.117 36.25 13.273 1 90.44 285 VAL A CA 1
ATOM 2206 C C . VAL A 1 285 ? -15.078 35.781 12.188 1 90.44 285 VAL A C 1
ATOM 2208 O O . VAL A 1 285 ? -14.68 35.031 11.289 1 90.44 285 VAL A O 1
ATOM 2211 N N . PRO A 1 286 ? -16.297 36.156 12.148 1 86.94 286 PRO A N 1
ATOM 2212 C CA . PRO A 1 286 ? -17.328 35.656 11.242 1 86.94 286 PRO A CA 1
ATOM 2213 C C . PRO A 1 286 ? -16.984 35.844 9.773 1 86.94 286 PRO A C 1
ATOM 2215 O O . PRO A 1 286 ? -17.25 35 8.945 1 86.94 286 PRO A O 1
ATOM 2218 N N . THR A 1 287 ? -16.406 36.969 9.406 1 85.94 287 THR A N 1
ATOM 2219 C CA . THR A 1 287 ? -16.078 37.25 8.008 1 85.94 287 THR A CA 1
ATOM 2220 C C . THR A 1 287 ? -15.07 36.25 7.473 1 85.94 287 THR A C 1
ATOM 2222 O O . THR A 1 287 ? -15.148 35.844 6.309 1 85.94 287 THR A O 1
ATOM 2225 N N . LEU A 1 288 ? -14.188 35.812 8.305 1 83.69 288 LEU A N 1
ATOM 2226 C CA . LEU A 1 288 ? -13.172 34.844 7.895 1 83.69 288 LEU A CA 1
ATOM 2227 C C . LEU A 1 288 ? -13.758 33.438 7.852 1 83.69 288 LEU A C 1
ATOM 2229 O O . LEU A 1 288 ? -13.445 32.656 6.949 1 83.69 288 LEU A O 1
ATOM 2233 N N . ASN A 1 289 ? -14.531 33.219 8.766 1 82.5 289 ASN A N 1
ATOM 2234 C CA . ASN A 1 289 ? -15.164 31.906 8.867 1 82.5 289 ASN A CA 1
ATOM 2235 C C . ASN A 1 289 ? -16.172 31.688 7.742 1 82.5 289 ASN A C 1
ATOM 2237 O O . ASN A 1 289 ? -16.281 30.578 7.207 1 82.5 289 ASN A O 1
ATOM 2241 N N . SER A 1 290 ? -16.844 32.719 7.297 1 85.56 290 SER A N 1
ATOM 2242 C CA . SER A 1 290 ? -17.922 32.594 6.324 1 85.56 290 SER A CA 1
ATOM 2243 C C . SER A 1 290 ? -17.375 32.469 4.902 1 85.56 290 SER A C 1
ATOM 2245 O O . SER A 1 290 ? -18.062 31.938 4.023 1 85.56 290 SER A O 1
ATOM 2247 N N . ILE A 1 291 ? -16.172 32.844 4.766 1 85.56 291 ILE A N 1
ATOM 2248 C CA . ILE A 1 291 ? -15.57 32.812 3.434 1 85.56 291 ILE A CA 1
ATOM 2249 C C . ILE A 1 291 ? -15.375 31.344 3.014 1 85.56 291 ILE A C 1
ATOM 2251 O O . ILE A 1 291 ? -15.5 31.016 1.833 1 85.56 291 ILE A O 1
ATOM 2255 N N . ALA A 1 292 ? -15.195 30.5 3.945 1 88.81 292 ALA A N 1
ATOM 2256 C CA . ALA A 1 292 ? -14.906 29.094 3.648 1 88.81 292 ALA A CA 1
ATOM 2257 C C . ALA A 1 292 ? -16.188 28.266 3.633 1 88.81 292 ALA A C 1
ATOM 2259 O O . ALA A 1 292 ? -16.156 27.062 3.34 1 88.81 292 ALA A O 1
ATOM 2260 N N . ARG A 1 293 ? -17.281 28.969 3.92 1 89.38 293 ARG A N 1
ATOM 2261 C CA . ARG A 1 293 ? -18.562 28.281 3.836 1 89.38 293 ARG A CA 1
ATOM 2262 C C . ARG A 1 293 ? -19.062 28.234 2.396 1 89.38 293 ARG A C 1
ATOM 2264 O O . ARG A 1 293 ? -19.516 29.234 1.858 1 89.38 293 ARG A O 1
ATOM 2271 N N . THR A 1 294 ? -18.891 27.109 1.814 1 90.88 294 THR A N 1
ATOM 2272 C CA . THR A 1 294 ? -19.297 26.938 0.422 1 90.88 294 THR A CA 1
ATOM 2273 C C . THR A 1 294 ? -20.266 25.781 0.28 1 90.88 294 THR A C 1
ATOM 2275 O O . THR A 1 294 ? -20.531 25.062 1.248 1 90.88 294 THR A O 1
ATOM 2278 N N . ALA A 1 295 ? -20.859 25.75 -0.882 1 92.06 295 ALA A N 1
ATOM 2279 C CA . ALA A 1 295 ? -21.672 24.562 -1.199 1 92.06 295 ALA A CA 1
ATOM 2280 C C . ALA A 1 295 ? -20.797 23.312 -1.285 1 92.06 295 ALA A C 1
ATOM 2282 O O . ALA A 1 295 ? -19.594 23.406 -1.558 1 92.06 295 ALA A O 1
ATOM 2283 N N . PRO A 1 296 ? -21.375 22.188 -0.997 1 91.5 296 PRO A N 1
ATOM 2284 C CA . PRO A 1 296 ? -20.625 20.938 -1.053 1 91.5 296 PRO A CA 1
ATOM 2285 C C . PRO A 1 296 ? -20.031 20.672 -2.436 1 91.5 296 PRO A C 1
ATOM 2287 O O . PRO A 1 296 ? -19.016 19.969 -2.553 1 91.5 296 PRO A O 1
ATOM 2290 N N . GLU A 1 297 ? -20.547 21.281 -3.438 1 93.44 297 GLU A N 1
ATOM 2291 C CA . GLU A 1 297 ? -20.109 21.031 -4.805 1 93.44 297 GLU A CA 1
ATOM 2292 C C . GLU A 1 297 ? -19.016 22 -5.223 1 93.44 297 GLU A C 1
ATOM 2294 O O . GLU A 1 297 ? -18.453 21.875 -6.309 1 93.44 297 GLU A O 1
ATOM 2299 N N . HIS A 1 298 ? -18.828 22.922 -4.375 1 95.88 298 HIS A N 1
ATOM 2300 C CA . HIS A 1 298 ? -17.766 23.859 -4.68 1 95.88 298 HIS A CA 1
ATOM 2301 C C . HIS A 1 298 ? -16.438 23.141 -4.922 1 95.88 298 HIS A C 1
ATOM 2303 O O . HIS A 1 298 ? -16.109 22.188 -4.211 1 95.88 298 HIS A O 1
ATOM 2309 N N . PRO A 1 299 ? -15.68 23.531 -5.934 1 97.06 299 PRO A N 1
ATOM 2310 C CA . PRO A 1 299 ? -14.453 22.828 -6.305 1 97.06 299 PRO A CA 1
ATOM 2311 C C . PRO A 1 299 ? -13.484 22.672 -5.133 1 97.06 299 PRO A C 1
ATOM 2313 O O . PRO A 1 299 ? -12.883 21.609 -4.965 1 97.06 299 PRO A O 1
ATOM 2316 N N . LEU A 1 300 ? -13.375 23.656 -4.332 1 97.12 300 LEU A N 1
ATOM 2317 C CA . LEU A 1 300 ? -12.461 23.562 -3.195 1 97.12 300 LEU A CA 1
ATOM 2318 C C . LEU A 1 300 ? -12.969 22.562 -2.16 1 97.12 300 LEU A C 1
ATOM 2320 O O . LEU A 1 300 ? -12.18 21.844 -1.551 1 97.12 300 LEU A O 1
ATOM 2324 N N . ALA A 1 301 ? -14.25 22.562 -1.924 1 96.38 301 ALA A N 1
ATOM 2325 C CA . ALA A 1 301 ? -14.828 21.594 -0.999 1 96.38 301 ALA A CA 1
ATOM 2326 C C . ALA A 1 301 ? -14.633 20.172 -1.503 1 96.38 301 ALA A C 1
ATOM 2328 O O . ALA A 1 301 ? -14.281 19.266 -0.731 1 96.38 301 ALA A O 1
ATOM 2329 N N . VAL A 1 302 ? -14.789 20.031 -2.814 1 96.62 302 VAL A N 1
ATOM 2330 C CA . VAL A 1 302 ? -14.625 18.719 -3.438 1 96.62 302 VAL A CA 1
ATOM 2331 C C . VAL A 1 302 ? -13.172 18.266 -3.312 1 96.62 302 VAL A C 1
ATOM 2333 O O . VAL A 1 302 ? -12.906 17.109 -2.945 1 96.62 302 VAL A O 1
ATOM 2336 N N . LEU A 1 303 ? -12.289 19.141 -3.564 1 98 303 LEU A N 1
ATOM 2337 C CA . LEU A 1 303 ? -10.867 18.828 -3.477 1 98 303 LEU A CA 1
ATOM 2338 C C . LEU A 1 303 ? -10.484 18.438 -2.051 1 98 303 LEU A C 1
ATOM 2340 O O . LEU A 1 303 ? -9.805 17.438 -1.836 1 98 303 LEU A O 1
ATOM 2344 N N . GLY A 1 304 ? -10.953 19.188 -1.091 1 96.06 304 GLY A N 1
ATOM 2345 C CA . GLY A 1 304 ? -10.625 18.953 0.306 1 96.06 304 GLY A CA 1
ATOM 2346 C C . GLY A 1 304 ? -11.234 17.688 0.856 1 96.06 304 GLY A C 1
ATOM 2347 O O . GLY A 1 304 ? -10.711 17.094 1.807 1 96.06 304 GLY A O 1
ATOM 2348 N N . LYS A 1 305 ? -12.344 17.266 0.244 1 95.12 305 LYS A N 1
ATOM 2349 C CA . LYS A 1 305 ? -13.023 16.031 0.637 1 95.12 305 LYS A CA 1
ATOM 2350 C C . LYS A 1 305 ? -12.156 14.812 0.36 1 95.12 305 LYS A C 1
ATOM 2352 O O . LYS A 1 305 ? -12.195 13.836 1.109 1 95.12 305 LYS A O 1
ATOM 2357 N N . HIS A 1 306 ? -11.406 14.859 -0.658 1 96.31 306 HIS A N 1
ATOM 2358 C CA . HIS A 1 306 ? -10.523 13.766 -1.059 1 96.31 306 HIS A CA 1
ATOM 2359 C C . HIS A 1 306 ? -9.062 14.109 -0.794 1 96.31 306 HIS A C 1
ATOM 2361 O O . HIS A 1 306 ? -8.227 14 -1.69 1 96.31 306 HIS A O 1
ATOM 2367 N N . SER A 1 307 ? -8.781 14.359 0.428 1 95.31 307 SER A N 1
ATOM 2368 C CA . SER A 1 307 ? -7.52 14.984 0.828 1 95.31 307 SER A CA 1
ATOM 2369 C C . SER A 1 307 ? -6.34 14.055 0.575 1 95.31 307 SER A C 1
ATOM 2371 O O . SER A 1 307 ? -5.328 14.469 0.003 1 95.31 307 SER A O 1
ATOM 2373 N N . LEU A 1 308 ? -6.469 12.75 0.962 1 95.56 308 LEU A N 1
ATOM 2374 C CA . LEU A 1 308 ? -5.316 11.859 0.88 1 95.56 308 LEU A CA 1
ATOM 2375 C C . LEU A 1 308 ? -4.941 11.586 -0.574 1 95.56 308 LEU A C 1
ATOM 2377 O O . LEU A 1 308 ? -3.793 11.797 -0.972 1 95.56 308 LEU A O 1
ATOM 2381 N N . PRO A 1 309 ? -5.898 11.188 -1.438 1 97.56 309 PRO A N 1
ATOM 2382 C CA . PRO A 1 309 ? -5.531 10.969 -2.84 1 97.56 309 PRO A CA 1
ATOM 2383 C C . PRO A 1 309 ? -4.988 12.234 -3.508 1 97.56 309 PRO A C 1
ATOM 2385 O O . PRO A 1 309 ? -4.062 12.156 -4.316 1 97.56 309 PRO A O 1
ATOM 2388 N N . VAL A 1 310 ? -5.57 13.328 -3.172 1 97.94 310 VAL A N 1
ATOM 2389 C CA . VAL A 1 310 ? -5.141 14.586 -3.768 1 97.94 310 VAL A CA 1
ATOM 2390 C C . VAL A 1 310 ? -3.736 14.938 -3.283 1 97.94 310 VAL A C 1
ATOM 2392 O O . VAL A 1 310 ? -2.912 15.43 -4.055 1 97.94 310 VAL A O 1
ATOM 2395 N N . PHE A 1 311 ? -3.479 14.719 -2.047 1 97.12 311 PHE A N 1
ATOM 2396 C CA . PHE A 1 311 ? -2.141 14.945 -1.514 1 97.12 311 PHE A CA 1
ATOM 2397 C C . PHE A 1 311 ? -1.11 14.109 -2.256 1 97.12 311 PHE A C 1
ATOM 2399 O O . PHE A 1 311 ? -0.053 14.609 -2.643 1 97.12 311 PHE A O 1
ATOM 2406 N N . VAL A 1 312 ? -1.389 12.828 -2.402 1 97.88 312 VAL A N 1
ATOM 2407 C CA . VAL A 1 312 ? -0.471 11.914 -3.072 1 97.88 312 VAL A CA 1
ATOM 2408 C C . VAL A 1 312 ? -0.235 12.383 -4.508 1 97.88 312 VAL A C 1
ATOM 2410 O O . VAL A 1 312 ? 0.91 12.477 -4.953 1 97.88 312 VAL A O 1
ATOM 2413 N N . ALA A 1 313 ? -1.279 12.703 -5.199 1 98.12 313 ALA A N 1
ATOM 2414 C CA . ALA A 1 313 ? -1.17 13.188 -6.574 1 98.12 313 ALA A CA 1
ATOM 2415 C C . ALA A 1 313 ? -0.358 14.477 -6.637 1 98.12 313 ALA A C 1
ATOM 2417 O O . ALA A 1 313 ? 0.516 14.625 -7.496 1 98.12 313 ALA A O 1
ATOM 2418 N N . GLY A 1 314 ? -0.717 15.383 -5.734 1 98.06 314 GLY A N 1
ATOM 2419 C CA . GLY A 1 314 ? 0.011 16.641 -5.691 1 98.06 314 GLY A CA 1
ATOM 2420 C C . GLY A 1 314 ? 1.498 16.469 -5.445 1 98.06 314 GLY A C 1
ATOM 2421 O O . GLY A 1 314 ? 2.32 17.125 -6.07 1 98.06 314 GLY A O 1
ATOM 2422 N N . THR A 1 315 ? 1.815 15.578 -4.562 1 97.69 315 THR A N 1
ATOM 2423 C CA . THR A 1 315 ? 3.213 15.312 -4.246 1 97.69 315 THR A CA 1
ATOM 2424 C C . THR A 1 315 ? 3.943 14.742 -5.461 1 97.69 315 THR A C 1
ATOM 2426 O O . THR A 1 315 ? 5.023 15.211 -5.82 1 97.69 315 THR A O 1
ATOM 2429 N N . LEU A 1 316 ? 3.371 13.773 -6.105 1 98.19 316 LEU A N 1
ATOM 2430 C CA . LEU A 1 316 ? 4.008 13.141 -7.262 1 98.19 316 LEU A CA 1
ATOM 2431 C C . LEU A 1 316 ? 4.125 14.125 -8.422 1 98.19 316 LEU A C 1
ATOM 2433 O O . LEU A 1 316 ? 5.148 14.164 -9.102 1 98.19 316 LEU A O 1
ATOM 2437 N N . LEU A 1 317 ? 3.08 14.906 -8.617 1 98.44 317 LEU A N 1
ATOM 2438 C CA . LEU A 1 317 ? 3.115 15.922 -9.664 1 98.44 317 LEU A CA 1
ATOM 2439 C C . LEU A 1 317 ? 4.188 16.969 -9.367 1 98.44 317 LEU A C 1
ATOM 2441 O O . LEU A 1 317 ? 4.844 17.469 -10.289 1 98.44 317 LEU A O 1
ATOM 2445 N N . ALA A 1 318 ? 4.328 17.297 -8.117 1 98.06 318 ALA A N 1
ATOM 2446 C CA . ALA A 1 318 ? 5.379 18.25 -7.727 1 98.06 318 ALA A CA 1
ATOM 2447 C C . ALA A 1 318 ? 6.762 17.672 -8.016 1 98.06 318 ALA A C 1
ATOM 2449 O O . ALA A 1 318 ? 7.668 18.391 -8.43 1 98.06 318 ALA A O 1
ATOM 2450 N N . MET A 1 319 ? 6.961 16.406 -7.766 1 97.19 319 MET A N 1
ATOM 2451 C CA . MET A 1 319 ? 8.242 15.766 -8.047 1 97.19 319 MET A CA 1
ATOM 2452 C C . MET A 1 319 ? 8.531 15.773 -9.547 1 97.19 319 MET A C 1
ATOM 2454 O O . MET A 1 319 ? 9.664 16.047 -9.961 1 97.19 319 MET A O 1
ATOM 2458 N N . VAL A 1 320 ? 7.566 15.484 -10.344 1 97.62 320 VAL A N 1
ATOM 2459 C CA . VAL A 1 320 ? 7.73 15.539 -11.797 1 97.62 320 VAL A CA 1
ATOM 2460 C C . VAL A 1 320 ? 8.094 16.953 -12.219 1 97.62 320 VAL A C 1
ATOM 2462 O O . VAL A 1 320 ? 9 17.156 -13.039 1 97.62 320 VAL A O 1
ATOM 2465 N N . ALA A 1 321 ? 7.398 17.891 -11.656 1 97.12 321 ALA A N 1
ATOM 2466 C CA . ALA A 1 321 ? 7.652 19.281 -11.992 1 97.12 321 ALA A CA 1
ATOM 2467 C C . ALA A 1 321 ? 9.062 19.703 -11.594 1 97.12 321 ALA A C 1
ATOM 2469 O O . ALA A 1 321 ? 9.719 20.469 -12.312 1 97.12 321 ALA A O 1
ATOM 2470 N N . GLN A 1 322 ? 9.531 19.25 -10.461 1 95.69 322 GLN A N 1
ATOM 2471 C CA . GLN A 1 322 ? 10.898 19.531 -10.039 1 95.69 322 GLN A CA 1
ATOM 2472 C C . GLN A 1 322 ? 11.906 19 -11.047 1 95.69 322 GLN A C 1
ATOM 2474 O O . GLN A 1 322 ? 12.867 19.688 -11.414 1 95.69 322 GLN A O 1
ATOM 2479 N N . VAL A 1 323 ? 11.695 17.781 -11.477 1 95.69 323 VAL A N 1
ATOM 2480 C CA . VAL A 1 323 ? 12.578 17.156 -12.461 1 95.69 323 VAL A CA 1
ATOM 2481 C C . VAL A 1 323 ? 12.547 17.969 -13.758 1 95.69 323 VAL A C 1
ATOM 2483 O O . VAL A 1 323 ? 13.594 18.266 -14.336 1 95.69 323 VAL A O 1
ATOM 2486 N N . MET A 1 324 ? 11.367 18.359 -14.172 1 95.06 324 MET A N 1
ATOM 2487 C CA . MET A 1 324 ? 11.211 19.109 -15.414 1 95.06 324 MET A CA 1
ATOM 2488 C C . MET A 1 324 ? 11.898 20.469 -15.32 1 95.06 324 MET A C 1
ATOM 2490 O O . MET A 1 324 ? 12.531 20.922 -16.281 1 95.06 324 MET A O 1
ATOM 2494 N N . LYS A 1 325 ? 11.805 21.078 -14.234 1 93.19 325 LYS A N 1
ATOM 2495 C CA . LYS A 1 325 ? 12.422 22.391 -14.039 1 93.19 325 LYS A CA 1
ATOM 2496 C C . LYS A 1 325 ? 13.938 22.281 -14.016 1 93.19 325 LYS A C 1
ATOM 2498 O O . LYS A 1 325 ? 14.641 23.188 -14.5 1 93.19 325 LYS A O 1
ATOM 2503 N N . LEU A 1 326 ? 14.422 21.297 -13.406 1 89.56 326 LEU A N 1
ATOM 2504 C CA . LEU A 1 326 ? 15.867 21.109 -13.336 1 89.56 326 LEU A CA 1
ATOM 2505 C C . LEU A 1 326 ? 16.438 20.781 -14.711 1 89.56 326 LEU A C 1
ATOM 2507 O O . LEU A 1 326 ? 17.547 21.234 -15.055 1 89.56 326 LEU A O 1
ATOM 2511 N N . VAL A 1 327 ? 15.727 20.016 -15.484 1 90.69 327 VAL A N 1
ATOM 2512 C CA . VAL A 1 327 ? 16.156 19.641 -16.828 1 90.69 327 VAL A CA 1
ATOM 2513 C C . VAL A 1 327 ? 16.031 20.844 -17.766 1 90.69 327 VAL A C 1
ATOM 2515 O O . VAL A 1 327 ? 16.891 21.047 -18.625 1 90.69 327 VAL A O 1
ATOM 2518 N N . ASN A 1 328 ? 14.938 21.594 -17.531 1 89.5 328 ASN A N 1
ATOM 2519 C CA . ASN A 1 328 ? 14.672 22.797 -18.312 1 89.5 328 ASN A CA 1
ATOM 2520 C C . ASN A 1 328 ? 14.156 23.938 -17.422 1 89.5 328 ASN A C 1
ATOM 2522 O O . ASN A 1 328 ? 12.945 24.078 -17.234 1 89.5 328 ASN A O 1
ATOM 2526 N N . PRO A 1 329 ? 15.008 24.781 -16.859 1 84.38 329 PRO A N 1
ATOM 2527 C CA . PRO A 1 329 ? 14.594 25.828 -15.93 1 84.38 329 PRO A CA 1
ATOM 2528 C C . PRO A 1 329 ? 13.578 26.797 -16.547 1 84.38 329 PRO A C 1
ATOM 2530 O O . PRO A 1 329 ? 12.727 27.344 -15.844 1 84.38 329 PRO A O 1
ATOM 2533 N N . GLY A 1 330 ? 13.438 26.875 -17.766 1 83.81 330 GLY A N 1
ATOM 2534 C CA . GLY A 1 330 ? 12.492 27.703 -18.5 1 83.81 330 GLY A CA 1
ATOM 2535 C C . GLY A 1 330 ? 12.18 29.016 -17.797 1 83.81 330 GLY A C 1
ATOM 2536 O O . GLY A 1 330 ? 12.891 29.422 -16.875 1 83.81 330 GLY A O 1
ATOM 2537 N N . GLY A 1 331 ? 11.141 29.875 -18.219 1 92 331 GLY A N 1
ATOM 2538 C CA . GLY A 1 331 ? 10.719 31.141 -17.656 1 92 331 GLY A CA 1
ATOM 2539 C C . GLY A 1 331 ? 9.297 31.125 -17.125 1 92 331 GLY A C 1
ATOM 2540 O O . GLY A 1 331 ? 8.766 30.062 -16.812 1 92 331 GLY A O 1
ATOM 2541 N N . LEU A 1 332 ? 8.734 32.219 -16.922 1 94.31 332 LEU A N 1
ATOM 2542 C CA . LEU A 1 332 ? 7.438 32.406 -16.297 1 94.31 332 LEU A CA 1
ATOM 2543 C C . LEU A 1 332 ? 6.355 31.625 -17.016 1 94.31 332 LEU A C 1
ATOM 2545 O O . LEU A 1 332 ? 5.535 30.969 -16.375 1 94.31 332 LEU A O 1
ATOM 2549 N N . PRO A 1 333 ? 6.312 31.594 -18.359 1 95.88 333 PRO A N 1
ATOM 2550 C CA . PRO A 1 333 ? 5.273 30.797 -19.031 1 95.88 333 PRO A CA 1
ATOM 2551 C C . PRO A 1 333 ? 5.383 29.312 -18.734 1 95.88 333 PRO A C 1
ATOM 2553 O O . PRO A 1 333 ? 4.363 28.641 -18.547 1 95.88 333 PRO A O 1
ATOM 2556 N N . TYR A 1 334 ? 6.609 28.844 -18.719 1 95.06 334 TYR A N 1
ATOM 2557 C CA . TYR A 1 334 ? 6.844 27.438 -18.438 1 95.06 334 TYR A CA 1
ATOM 2558 C C . TYR A 1 334 ? 6.445 27.109 -17 1 95.06 334 TYR A C 1
ATOM 2560 O O . TYR A 1 334 ? 5.766 26.109 -16.766 1 95.06 334 TYR A O 1
ATOM 2568 N N . ASP A 1 335 ? 6.883 27.938 -16.078 1 96.25 335 ASP A N 1
ATOM 2569 C CA . ASP A 1 335 ? 6.512 27.766 -14.672 1 96.25 335 ASP A CA 1
ATOM 2570 C C . ASP A 1 335 ? 4.992 27.75 -14.5 1 96.25 335 ASP A C 1
ATOM 2572 O O . ASP A 1 335 ? 4.453 26.938 -13.742 1 96.25 335 ASP A O 1
ATOM 2576 N N . THR A 1 336 ? 4.34 28.656 -15.188 1 97.5 336 THR A N 1
ATOM 2577 C CA . THR A 1 336 ? 2.889 28.766 -15.125 1 97.5 336 THR A CA 1
ATOM 2578 C C . THR A 1 336 ? 2.229 27.5 -15.664 1 97.5 336 THR A C 1
ATOM 2580 O O . THR A 1 336 ? 1.262 27 -15.086 1 97.5 336 THR A O 1
ATOM 2583 N N . LEU A 1 337 ? 2.742 27 -16.719 1 96.94 337 LEU A N 1
ATOM 2584 C CA . LEU A 1 337 ? 2.205 25.766 -17.312 1 96.94 337 LEU A CA 1
ATOM 2585 C C . LEU A 1 337 ? 2.359 24.594 -16.344 1 96.94 337 LEU A C 1
ATOM 2587 O O . LEU A 1 337 ? 1.436 23.797 -16.188 1 96.94 337 LEU A O 1
ATOM 2591 N N . LEU A 1 338 ? 3.523 24.469 -15.727 1 96.88 338 LEU A N 1
ATOM 2592 C CA . LEU A 1 338 ? 3.793 23.375 -14.789 1 96.88 338 LEU A CA 1
ATOM 2593 C C . LEU A 1 338 ? 2.844 23.422 -13.602 1 96.88 338 LEU A C 1
ATOM 2595 O O . LEU A 1 338 ? 2.207 22.422 -13.258 1 96.88 338 LEU A O 1
ATOM 2599 N N . ILE A 1 339 ? 2.711 24.594 -13.023 1 97.94 339 ILE A N 1
ATOM 2600 C CA . ILE A 1 339 ? 1.89 24.766 -11.836 1 97.94 339 ILE A CA 1
ATOM 2601 C C . ILE A 1 339 ? 0.415 24.594 -12.195 1 97.94 339 ILE A C 1
ATOM 2603 O O . ILE A 1 339 ? -0.326 23.906 -11.5 1 97.94 339 ILE A O 1
ATOM 2607 N N . ALA A 1 340 ? -0.028 25.219 -13.266 1 98.19 340 ALA A N 1
ATOM 2608 C CA . ALA A 1 340 ? -1.423 25.125 -13.695 1 98.19 340 ALA A CA 1
ATOM 2609 C C . ALA A 1 340 ? -1.813 23.688 -14.008 1 98.19 340 ALA A C 1
ATOM 2611 O O . ALA A 1 340 ? -2.893 23.234 -13.625 1 98.19 340 ALA A O 1
ATOM 2612 N N . THR A 1 341 ? -0.944 23.016 -14.703 1 98.25 341 THR A N 1
ATOM 2613 C CA . THR A 1 341 ? -1.211 21.625 -15.047 1 98.25 341 THR A CA 1
ATOM 2614 C C . THR A 1 341 ? -1.358 20.781 -13.781 1 98.25 341 THR A C 1
ATOM 2616 O O . THR A 1 341 ? -2.271 19.953 -13.688 1 98.25 341 THR A O 1
ATOM 2619 N N . GLY A 1 342 ? -0.449 20.969 -12.805 1 98.56 342 GLY A N 1
ATOM 2620 C CA . GLY A 1 342 ? -0.544 20.234 -11.555 1 98.56 342 GLY A CA 1
ATOM 2621 C C . GLY A 1 342 ? -1.839 20.484 -10.805 1 98.56 342 GLY A C 1
ATOM 2622 O O . GLY A 1 342 ? -2.465 19.562 -10.297 1 98.56 342 GLY A O 1
ATOM 2623 N N . ILE A 1 343 ? -2.242 21.719 -10.789 1 98.44 343 ILE A N 1
ATOM 2624 C CA . ILE A 1 343 ? -3.473 22.109 -10.102 1 98.44 343 ILE A CA 1
ATOM 2625 C C . ILE A 1 343 ? -4.672 21.469 -10.812 1 98.44 343 ILE A C 1
ATOM 2627 O O . ILE A 1 343 ? -5.527 20.859 -10.164 1 98.44 343 ILE A O 1
ATOM 2631 N N . VAL A 1 344 ? -4.699 21.547 -12.094 1 98.62 344 VAL A N 1
ATOM 2632 C CA . VAL A 1 344 ? -5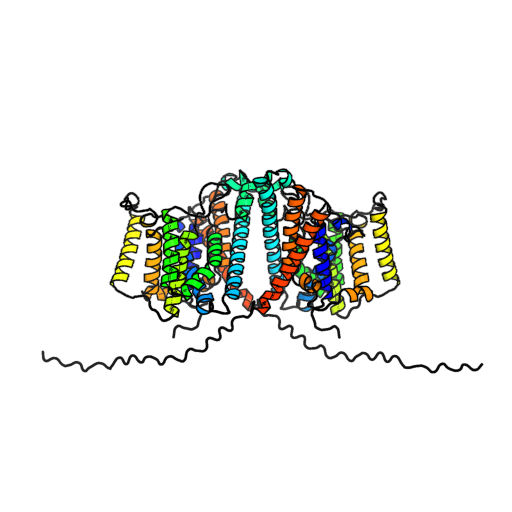.805 21.016 -12.883 1 98.62 344 VAL A CA 1
ATOM 2633 C C . VAL A 1 344 ? -5.891 19.5 -12.688 1 98.62 344 VAL A C 1
ATOM 2635 O O . VAL A 1 344 ? -6.984 18.953 -12.547 1 98.62 344 VAL A O 1
ATOM 2638 N N . MET A 1 345 ? -4.793 18.875 -12.641 1 98.75 345 MET A N 1
ATOM 2639 C CA . MET A 1 345 ? -4.77 17.422 -12.492 1 98.75 345 MET A CA 1
ATOM 2640 C C . MET A 1 345 ? -5.285 17 -11.117 1 98.75 345 MET A C 1
ATOM 2642 O O . MET A 1 345 ? -5.934 15.961 -10.984 1 98.75 345 MET A O 1
ATOM 2646 N N . GLN A 1 346 ? -5.004 17.75 -10.094 1 98.75 346 GLN A N 1
ATOM 2647 C CA . GLN A 1 346 ? -5.516 17.469 -8.766 1 98.75 346 GLN A CA 1
ATOM 2648 C C . GLN A 1 346 ? -7.035 17.609 -8.719 1 98.75 346 GLN A C 1
ATOM 2650 O O . GLN A 1 346 ? -7.727 16.766 -8.148 1 98.75 346 GLN A O 1
ATOM 2655 N N . PHE A 1 347 ? -7.539 18.641 -9.352 1 98.69 347 PHE A N 1
ATOM 2656 C CA . PHE A 1 347 ? -8.984 18.812 -9.414 1 98.69 347 PHE A CA 1
ATOM 2657 C C . PHE A 1 347 ? -9.625 17.703 -10.25 1 98.69 347 PHE A C 1
ATOM 2659 O O . PHE A 1 347 ? -10.695 17.203 -9.898 1 98.69 347 PHE A O 1
ATOM 2666 N N . ALA A 1 348 ? -8.953 17.359 -11.336 1 98.62 348 ALA A N 1
ATOM 2667 C CA . ALA A 1 348 ? -9.469 16.266 -12.172 1 98.62 348 ALA A CA 1
ATOM 2668 C C . ALA A 1 348 ? -9.586 14.977 -11.375 1 98.62 348 ALA A C 1
ATOM 2670 O O . ALA A 1 348 ? -10.57 14.242 -11.508 1 98.62 348 ALA A O 1
ATOM 2671 N N . LEU A 1 349 ? -8.641 14.695 -10.562 1 98.44 349 LEU A N 1
ATOM 2672 C CA . LEU A 1 349 ? -8.68 13.508 -9.719 1 98.44 349 LEU A CA 1
ATOM 2673 C C . LEU A 1 349 ? -9.828 13.578 -8.727 1 98.44 349 LEU A C 1
ATOM 2675 O O . LEU A 1 349 ? -10.562 12.609 -8.547 1 98.44 349 LEU A O 1
ATOM 2679 N N . ALA A 1 350 ? -9.961 14.695 -8.102 1 98.25 350 ALA A N 1
ATOM 2680 C CA . ALA A 1 350 ? -11.039 14.875 -7.129 1 98.25 350 ALA A CA 1
ATOM 2681 C C . ALA A 1 350 ? -12.406 14.656 -7.777 1 98.25 350 ALA A C 1
ATOM 2683 O O . ALA A 1 350 ? -13.258 13.953 -7.227 1 98.25 350 ALA A O 1
ATOM 2684 N N . TYR A 1 351 ? -12.578 15.219 -8.945 1 97.81 351 TYR A N 1
ATOM 2685 C CA . TYR A 1 351 ? -13.859 15.094 -9.633 1 97.81 351 TYR A CA 1
ATOM 2686 C C . TYR A 1 351 ? -14.07 13.672 -10.141 1 97.81 351 TYR A C 1
ATOM 2688 O O . TYR A 1 351 ? -15.195 13.188 -10.203 1 97.81 351 TYR A O 1
ATOM 2696 N N . TYR A 1 352 ? -13.008 13.07 -10.555 1 97.25 352 TYR A N 1
ATOM 2697 C CA . TYR A 1 352 ? -13.086 11.656 -10.914 1 97.25 352 TYR A CA 1
ATOM 2698 C C . TYR A 1 352 ? -13.586 10.82 -9.75 1 97.25 352 TYR A C 1
ATOM 2700 O O . TYR A 1 352 ? -14.477 9.984 -9.914 1 97.25 352 TYR A O 1
ATOM 2708 N N . LEU A 1 353 ? -13.109 11.062 -8.578 1 96.69 353 LEU A N 1
ATOM 2709 C CA . LEU A 1 353 ? -13.492 10.32 -7.387 1 96.69 353 LEU A CA 1
ATOM 2710 C C . LEU A 1 353 ? -14.938 10.617 -7.004 1 96.69 353 LEU A C 1
ATOM 2712 O O . LEU A 1 353 ? -15.633 9.75 -6.477 1 96.69 353 LEU A O 1
ATOM 2716 N N . GLU A 1 354 ? -15.367 11.852 -7.309 1 95.62 354 GLU A N 1
ATOM 2717 C CA . GLU A 1 354 ? -16.766 12.211 -7.062 1 95.62 354 GLU A CA 1
ATOM 2718 C C . GLU A 1 354 ? -17.688 11.539 -8.07 1 95.62 354 GLU A C 1
ATOM 2720 O O . GLU A 1 354 ? -18.859 11.305 -7.773 1 95.62 354 GLU A O 1
ATOM 2725 N N . TRP A 1 355 ? -17.125 11.297 -9.211 1 95.25 355 TRP A N 1
ATOM 2726 C CA . TRP A 1 355 ? -17.891 10.719 -10.305 1 95.25 355 TRP A CA 1
ATOM 2727 C C . TRP A 1 355 ? -18.141 9.234 -10.078 1 95.25 355 TRP A C 1
ATOM 2729 O O . TRP A 1 355 ? -19.188 8.703 -10.469 1 95.25 355 TRP A O 1
ATOM 2739 N N . LEU A 1 356 ? -17.344 8.516 -9.469 1 93.69 356 LEU A N 1
ATOM 2740 C CA . LEU A 1 356 ? -17.359 7.062 -9.328 1 93.69 356 LEU A CA 1
ATOM 2741 C C . LEU A 1 356 ? -18.656 6.59 -8.664 1 93.69 356 LEU A C 1
ATOM 2743 O O . LEU A 1 356 ? -19.328 5.691 -9.172 1 93.69 356 LEU A O 1
ATOM 2747 N N . PRO A 1 357 ? -19.062 7.219 -7.574 1 91.69 357 PRO A N 1
ATOM 2748 C CA . PRO A 1 357 ? -20.312 6.785 -6.953 1 91.69 357 PRO A CA 1
ATOM 2749 C C . PRO A 1 357 ? -21.516 6.988 -7.863 1 91.69 357 PRO A C 1
ATOM 2751 O O . PRO A 1 357 ? -22.516 6.273 -7.734 1 91.69 357 PRO A O 1
ATOM 2754 N N . THR A 1 358 ? -21.438 7.898 -8.727 1 90.88 358 THR A N 1
ATOM 2755 C CA . THR A 1 358 ? -22.562 8.211 -9.594 1 90.88 358 THR A CA 1
ATOM 2756 C C . THR A 1 358 ? -22.797 7.09 -10.609 1 90.88 358 THR A C 1
ATOM 2758 O O . THR A 1 358 ? -23.891 6.941 -11.141 1 90.88 358 THR A O 1
ATOM 2761 N N . ILE A 1 359 ? -21.828 6.336 -10.867 1 89.62 359 ILE A N 1
ATOM 2762 C CA . ILE A 1 359 ? -21.984 5.266 -11.852 1 89.62 359 ILE A CA 1
ATOM 2763 C C . ILE A 1 359 ? -22.156 3.928 -11.133 1 89.62 359 ILE A C 1
ATOM 2765 O O . ILE A 1 359 ? -21.969 2.869 -11.742 1 89.62 359 ILE A O 1
ATOM 2769 N N . GLY A 1 360 ? -22.312 3.959 -9.789 1 84.88 360 GLY A N 1
ATOM 2770 C CA . GLY A 1 360 ? -22.625 2.752 -9.047 1 84.88 360 GLY A CA 1
ATOM 2771 C C . GLY A 1 360 ? -21.438 2.201 -8.273 1 84.88 360 GLY A C 1
ATOM 2772 O O . GLY A 1 360 ? -21.469 1.055 -7.816 1 84.88 360 GLY A O 1
ATOM 2773 N N . TRP A 1 361 ? -20.484 3.162 -8.273 1 81.69 361 TRP A N 1
ATOM 2774 C CA . TRP A 1 361 ? -19.328 2.807 -7.461 1 81.69 361 TRP A CA 1
ATOM 2775 C C . TRP A 1 361 ? -19.719 2.627 -6 1 81.69 361 TRP A C 1
ATOM 2777 O O . TRP A 1 361 ? -20.391 3.486 -5.422 1 81.69 361 TRP A O 1
ATOM 2787 N N . GLY A 1 362 ? -19.703 1.53 -5.355 1 72.75 362 GLY A N 1
ATOM 2788 C CA . GLY A 1 362 ? -20.047 1.319 -3.959 1 72.75 362 GLY A CA 1
ATOM 2789 C C . GLY A 1 362 ? -21.344 0.575 -3.766 1 72.75 362 GLY A C 1
ATOM 2790 O O . GLY A 1 362 ? -21.688 0.19 -2.646 1 72.75 362 GLY A O 1
ATOM 2791 N N . LYS A 1 363 ? -22.312 0.765 -4.719 1 62.06 363 LYS A N 1
ATOM 2792 C CA . LYS A 1 363 ? -23.547 -0.007 -4.582 1 62.06 363 LYS A CA 1
ATOM 2793 C C . LYS A 1 363 ? -23.25 -1.498 -4.453 1 62.06 363 LYS A C 1
ATOM 2795 O O . LYS A 1 363 ? -22.438 -2.045 -5.207 1 62.06 363 LYS A O 1
ATOM 2800 N N . LYS A 1 364 ? -23.359 -1.773 -3.248 1 55.94 364 LYS A N 1
ATOM 2801 C CA . LYS A 1 364 ? -23.281 -3.213 -3.012 1 55.94 364 LYS A CA 1
ATOM 2802 C C . LYS A 1 364 ? -24.203 -3.975 -3.973 1 55.94 364 LYS A C 1
ATOM 2804 O O . LYS A 1 364 ? -25.344 -3.572 -4.207 1 55.94 364 LYS A O 1
ATOM 2809 N N . GLY A 1 365 ? -23.891 -4.328 -5.086 1 43.03 365 GLY A N 1
ATOM 2810 C CA . GLY A 1 365 ? -24.766 -5.195 -5.859 1 43.03 365 GLY A CA 1
ATOM 2811 C C . GLY A 1 365 ? -25.672 -6.047 -4.992 1 43.03 365 GLY A C 1
ATOM 2812 O O . GLY A 1 365 ? -25.203 -6.766 -4.109 1 43.03 365 GLY A O 1
ATOM 2813 N N . ALA A 1 366 ? -27 -5.52 -4.77 1 35.94 366 ALA A N 1
ATOM 2814 C CA . ALA A 1 366 ? -28 -6.457 -4.258 1 35.94 366 ALA A CA 1
ATOM 2815 C C . ALA A 1 366 ? -27.922 -7.793 -4.996 1 35.94 366 ALA A C 1
ATOM 2817 O O . ALA A 1 366 ? -28.281 -7.875 -6.176 1 35.94 366 ALA A O 1
ATOM 2818 N N . VAL A 1 367 ? -27.016 -8.484 -4.961 1 34.38 367 VAL A N 1
ATOM 2819 C CA . VAL A 1 367 ? -27.219 -9.875 -5.348 1 34.38 367 VAL A CA 1
ATOM 2820 C C . VAL A 1 367 ? -28.547 -10.375 -4.793 1 34.38 367 VAL A C 1
ATOM 2822 O O . VAL A 1 367 ? -28.656 -10.641 -3.594 1 34.38 367 VAL A O 1
ATOM 2825 N N . GLN A 1 368 ? -29.688 -9.648 -5.125 1 31.62 368 GLN A N 1
ATOM 2826 C CA . GLN A 1 368 ? -30.891 -10.469 -5.008 1 31.62 368 GLN A CA 1
ATOM 2827 C C . GLN A 1 368 ? -30.797 -11.703 -5.898 1 31.62 368 GLN A C 1
ATOM 2829 O O . GLN A 1 368 ? -30.844 -11.594 -7.125 1 31.62 368 GLN A O 1
ATOM 2834 N N . ALA A 1 369 ? -30.141 -12.648 -5.672 1 30.02 369 ALA A N 1
ATOM 2835 C CA . ALA A 1 369 ? -30.531 -13.938 -6.242 1 30.02 369 ALA A CA 1
ATOM 2836 C C . ALA A 1 369 ? -32.031 -14.133 -6.184 1 30.02 369 ALA A C 1
ATOM 2838 O O . ALA A 1 369 ? -32.625 -14.242 -5.098 1 30.02 369 ALA A O 1
ATOM 2839 N N . LYS A 1 370 ? -32.812 -13.539 -6.969 1 31.98 370 LYS A N 1
ATOM 2840 C CA . LYS A 1 370 ? -34.094 -14.242 -7.035 1 31.98 370 LYS A CA 1
ATOM 2841 C C . LYS A 1 370 ? -33.875 -15.75 -6.977 1 31.98 370 LYS A C 1
ATOM 2843 O O . LYS A 1 370 ? -33.062 -16.312 -7.723 1 31.98 370 LYS A O 1
ATOM 2848 N N . PRO A 1 371 ? -34.531 -16.391 -6.086 1 28.53 371 PRO A N 1
ATOM 2849 C CA . PRO A 1 371 ? -34.438 -17.859 -6.051 1 28.53 371 PRO A CA 1
ATOM 2850 C C . PRO A 1 371 ? -34.781 -18.5 -7.398 1 28.53 371 PRO A C 1
ATOM 2852 O O . PRO A 1 371 ? -35.75 -18.109 -8.047 1 28.53 371 PRO A O 1
ATOM 2855 N N . ALA A 1 372 ? -33.906 -18.719 -8.18 1 31.11 372 ALA A N 1
ATOM 2856 C CA . ALA A 1 372 ? -34.344 -19.469 -9.344 1 31.11 372 ALA A CA 1
ATOM 2857 C C . ALA A 1 372 ? -35.562 -20.328 -9.008 1 31.11 372 ALA A C 1
ATOM 2859 O O . ALA A 1 372 ? -35.688 -20.844 -7.895 1 31.11 372 ALA A O 1
ATOM 2860 N N . PRO A 1 373 ? -36.719 -20.172 -9.633 1 28.86 373 PRO A N 1
ATOM 2861 C CA . PRO A 1 373 ? -37.812 -21.109 -9.305 1 28.86 373 PRO A CA 1
ATOM 2862 C C . PRO A 1 373 ? -37.281 -22.5 -8.945 1 28.86 373 PRO A C 1
ATOM 2864 O O . PRO A 1 373 ? -36.25 -22.922 -9.438 1 28.86 373 PRO A O 1
ATOM 2867 N N . ALA A 1 374 ? -37.656 -22.922 -7.945 1 33.5 374 ALA A N 1
ATOM 2868 C CA . ALA A 1 374 ? -37.375 -24.297 -7.508 1 33.5 374 ALA A CA 1
ATOM 2869 C C . ALA A 1 374 ? -37.375 -25.266 -8.688 1 33.5 374 ALA A C 1
ATOM 2871 O O . ALA A 1 374 ? -38.406 -25.438 -9.352 1 33.5 374 ALA A O 1
ATOM 2872 N N . ALA A 1 375 ? -36.375 -25.172 -9.492 1 29.94 375 ALA A N 1
ATOM 2873 C CA . ALA A 1 375 ? -36.438 -26.188 -10.539 1 29.94 375 ALA A CA 1
ATOM 2874 C C . ALA A 1 375 ? -37.031 -27.484 -10.008 1 29.94 375 ALA A C 1
ATOM 2876 O O . ALA A 1 375 ? -36.719 -27.906 -8.891 1 29.94 375 ALA A O 1
ATOM 2877 N N . GLU A 1 376 ? -38.281 -27.844 -10.367 1 29.36 376 GLU A N 1
ATOM 2878 C CA . GLU A 1 376 ? -38.938 -29.109 -10.094 1 29.36 376 GLU A CA 1
ATOM 2879 C C . GLU A 1 376 ? -37.969 -30.281 -10.117 1 29.36 376 GLU A C 1
ATOM 2881 O O . GLU A 1 376 ? -37.062 -30.328 -10.961 1 29.36 376 GLU A O 1
ATOM 2886 N N . PRO A 1 377 ? -37.688 -30.828 -8.953 1 29.59 377 PRO A N 1
ATOM 2887 C CA . PRO A 1 377 ? -36.875 -32.031 -8.906 1 29.59 377 PRO A CA 1
ATOM 2888 C C . PRO A 1 377 ? -37.062 -32.938 -10.125 1 29.59 377 PRO A C 1
ATOM 2890 O O . PRO A 1 377 ? -38.188 -33.219 -10.508 1 29.59 377 PRO A O 1
ATOM 2893 N N . VAL A 1 378 ? -36.375 -32.719 -11.164 1 29.41 378 VAL A N 1
ATOM 2894 C CA . VAL A 1 378 ? -36.531 -33.75 -12.18 1 29.41 378 VAL A CA 1
ATOM 2895 C C . VAL A 1 378 ? -36.594 -35.125 -11.516 1 29.41 378 VAL A C 1
ATOM 2897 O O . VAL A 1 378 ? -35.625 -35.531 -10.867 1 29.41 378 VAL A O 1
ATOM 2900 N N . VAL A 1 379 ? -37.75 -35.469 -10.945 1 30.17 379 VAL A N 1
ATOM 2901 C CA . VAL A 1 379 ? -38.125 -36.812 -10.523 1 30.17 379 VAL A CA 1
ATOM 2902 C C . VAL A 1 379 ? -37.656 -37.844 -11.562 1 30.17 379 VAL A C 1
ATOM 2904 O O . VAL A 1 379 ? -38.156 -37.844 -12.688 1 30.17 379 VAL A O 1
ATOM 2907 N N . ILE A 1 380 ? -36.344 -37.906 -11.742 1 27.27 380 ILE A N 1
ATOM 2908 C CA . ILE A 1 380 ? -36.031 -39.125 -12.5 1 27.27 380 ILE A CA 1
ATOM 2909 C C . ILE A 1 380 ? -36.812 -40.281 -11.953 1 27.27 380 ILE A C 1
ATOM 2911 O O . ILE A 1 380 ? -36.656 -40.656 -10.781 1 27.27 380 ILE A O 1
ATOM 2915 N N . GLN A 1 381 ? -38.062 -40.312 -12.305 1 27.27 381 GLN A N 1
ATOM 2916 C CA . GLN A 1 381 ? -38.906 -41.469 -12.039 1 27.27 381 GLN A CA 1
ATOM 2917 C C . GLN A 1 381 ? -38.188 -42.75 -12.367 1 27.27 381 GLN A C 1
ATOM 2919 O O . GLN A 1 381 ? -37.938 -43.062 -13.539 1 27.27 381 GLN A O 1
ATOM 2924 N N . VAL A 1 382 ? -37.156 -43.031 -11.555 1 28.62 382 VAL A N 1
ATOM 2925 C CA . VAL A 1 382 ? -36.656 -44.406 -11.68 1 28.62 382 VAL A CA 1
ATOM 2926 C C . VAL A 1 382 ? -37.844 -45.375 -11.57 1 28.62 382 VAL A C 1
ATOM 2928 O O . VAL A 1 382 ? -38.531 -45.406 -10.555 1 28.62 382 VAL A O 1
ATOM 2931 N N . SER A 1 383 ? -38.531 -45.469 -12.664 1 26.39 383 SER A N 1
ATOM 2932 C CA . SER A 1 383 ? -39.531 -46.531 -12.703 1 26.39 383 SER A CA 1
ATOM 2933 C C . SER A 1 383 ? -39.094 -47.75 -11.922 1 26.39 383 SER A C 1
ATOM 2935 O O . SER A 1 383 ? -37.938 -48.156 -11.984 1 26.39 383 SER A O 1
ATOM 2937 N N . ALA A 1 384 ? -39.875 -47.938 -10.82 1 30.39 384 ALA A N 1
ATOM 2938 C CA . ALA A 1 384 ? -39.875 -49.094 -9.906 1 30.39 384 ALA A CA 1
ATOM 2939 C C . ALA A 1 384 ? -39.469 -50.375 -10.633 1 30.39 384 ALA A C 1
ATOM 2941 O O . ALA A 1 384 ? -39.5 -50.438 -11.867 1 30.39 384 ALA A O 1
ATOM 2942 N N . ASN A 1 385 ? -39.469 -51.375 -10.023 1 25.42 385 ASN A N 1
ATOM 2943 C CA . ASN A 1 385 ? -39.062 -52.75 -9.906 1 25.42 385 ASN A CA 1
ATOM 2944 C C . ASN A 1 385 ? -39.594 -53.625 -11.039 1 25.42 385 ASN A C 1
ATOM 2946 O O . ASN A 1 385 ? -40.812 -53.875 -11.102 1 25.42 385 ASN A O 1
ATOM 2950 N N . PRO A 1 386 ? -39.25 -53.375 -12.312 1 29.05 386 PRO A N 1
ATOM 2951 C CA . PRO A 1 386 ? -39.969 -54.375 -13.086 1 29.05 386 PRO A CA 1
ATOM 2952 C C . PRO A 1 386 ? -39.844 -55.781 -12.5 1 29.05 386 PRO A C 1
ATOM 2954 O O . PRO A 1 386 ? -38.875 -56.094 -11.797 1 29.05 386 PRO A O 1
ATOM 2957 N N . GLU A 1 387 ? -40.938 -56.406 -12.047 1 29.55 387 GLU A N 1
ATOM 2958 C CA . GLU A 1 387 ? -41.188 -57.812 -11.672 1 29.55 387 GLU A CA 1
ATOM 2959 C C . GLU A 1 387 ? -40.344 -58.75 -12.508 1 29.55 387 GLU A C 1
ATOM 2961 O O . GLU A 1 387 ? -40.25 -58.594 -13.727 1 29.55 387 GLU A O 1
ATOM 2966 N N . PRO A 1 388 ? -39.219 -59.219 -11.75 1 26.95 388 PRO A N 1
ATOM 2967 C CA . PRO A 1 388 ? -38.469 -60.25 -12.469 1 26.95 388 PRO A CA 1
ATOM 2968 C C . PRO A 1 388 ? -39.375 -61.25 -13.188 1 26.95 388 PRO A C 1
ATOM 2970 O O . PRO A 1 388 ? -40.344 -61.75 -12.602 1 26.95 388 PRO A O 1
ATOM 2973 N N . ALA A 1 389 ? -39.75 -61 -14.336 1 28.53 389 ALA A N 1
ATOM 2974 C CA . ALA A 1 389 ? -40.5 -61.969 -15.148 1 28.53 389 ALA A CA 1
ATOM 2975 C C . ALA A 1 389 ? -39.969 -63.375 -14.93 1 28.53 389 ALA A C 1
ATOM 2977 O O . ALA A 1 389 ? -38.75 -63.625 -15 1 28.53 389 ALA A O 1
ATOM 2978 N N . MET A 1 390 ? -40.656 -64.125 -14.102 1 25.88 390 MET A N 1
ATOM 2979 C CA . MET A 1 390 ? -40.562 -65.625 -14.016 1 25.88 390 MET A CA 1
ATOM 2980 C C . MET A 1 390 ? -40.406 -66.25 -15.398 1 25.88 390 MET A C 1
ATOM 2982 O O . MET A 1 390 ? -41.312 -66.188 -16.234 1 25.88 390 MET A O 1
ATOM 2986 N N . GLN A 1 391 ? -39.344 -65.75 -16.078 1 21 391 GLN A N 1
ATOM 2987 C CA . GLN A 1 391 ? -39.312 -66.562 -17.297 1 21 391 GLN A CA 1
ATOM 2988 C C . GLN A 1 391 ? -39.531 -68 -16.984 1 21 391 GLN A C 1
ATOM 2990 O O . GLN A 1 391 ? -39.031 -68.562 -15.969 1 21 391 GLN A O 1
ATOM 2995 N N . ARG A 1 392 ? -40.5 -68.625 -17.625 1 24.33 392 ARG A N 1
ATOM 2996 C CA . ARG A 1 392 ? -41.156 -69.938 -17.906 1 24.33 392 ARG A CA 1
ATOM 2997 C C . ARG A 1 392 ? -40.125 -71 -18.172 1 24.33 392 ARG A C 1
ATOM 2999 O O . ARG A 1 392 ? -39.438 -71 -19.203 1 24.33 392 ARG A O 1
ATOM 3006 N N . TYR A 1 393 ? -39.031 -71.125 -17.297 1 21.33 393 TYR A N 1
ATOM 3007 C CA . TYR A 1 393 ? -38.812 -72.625 -17.266 1 21.33 393 TYR A CA 1
ATOM 3008 C C . TYR A 1 393 ? -39.781 -73.25 -16.328 1 21.33 393 TYR A C 1
ATOM 3010 O O . TYR A 1 393 ? -40.188 -72.688 -15.305 1 21.33 393 TYR A O 1
ATOM 3018 N N . MET B 1 1 ? -30.172 -28.75 -5.492 1 25.95 1 MET B N 1
ATOM 3019 C CA . MET B 1 1 ? -30.078 -27.344 -5.078 1 25.95 1 MET B CA 1
ATOM 3020 C C . MET B 1 1 ? -28.641 -26.969 -4.766 1 25.95 1 MET B C 1
ATOM 3022 O O . MET B 1 1 ? -27.984 -27.609 -3.928 1 25.95 1 MET B O 1
ATOM 3026 N N . VAL B 1 2 ? -27.906 -26.672 -5.738 1 38.47 2 VAL B N 1
ATOM 3027 C CA . VAL B 1 2 ? -26.578 -26.203 -5.387 1 38.47 2 VAL B CA 1
ATOM 3028 C C . VAL B 1 2 ? -26.656 -25.234 -4.207 1 38.47 2 VAL B C 1
ATOM 3030 O O . VAL B 1 2 ? -27.438 -24.281 -4.23 1 38.47 2 VAL B O 1
ATOM 3033 N N . PRO B 1 3 ? -26.422 -25.625 -3.068 1 39.94 3 PRO B N 1
ATOM 3034 C CA . PRO B 1 3 ? -26.547 -24.719 -1.917 1 39.94 3 PRO B CA 1
ATOM 3035 C C . PRO B 1 3 ? -26.031 -23.312 -2.203 1 39.94 3 PRO B C 1
ATOM 3037 O O . PRO B 1 3 ? -25.094 -23.141 -2.975 1 39.94 3 PRO B O 1
ATOM 3040 N N . GLN B 1 4 ? -26.906 -22.297 -2.285 1 47.72 4 GLN B N 1
ATOM 3041 C CA . GLN B 1 4 ? -26.734 -20.859 -2.473 1 47.72 4 GLN B CA 1
ATOM 3042 C C . GLN B 1 4 ? -25.547 -20.344 -1.671 1 47.72 4 GLN B C 1
ATOM 3044 O O . GLN B 1 4 ? -25.188 -19.156 -1.76 1 47.72 4 GLN B O 1
ATOM 3049 N N . GLY B 1 5 ? -24.922 -21.172 -0.85 1 56.25 5 GLY B N 1
ATOM 3050 C CA . GLY B 1 5 ? -23.922 -20.625 0.051 1 56.25 5 GLY B CA 1
ATOM 3051 C C . GLY B 1 5 ? -22.516 -20.625 -0.542 1 56.25 5 GLY B C 1
ATOM 3052 O O . GLY B 1 5 ? -22.297 -21.188 -1.619 1 56.25 5 GLY B O 1
ATOM 3053 N N . ARG B 1 6 ? -21.703 -19.859 -0.069 1 66.44 6 ARG B N 1
ATOM 3054 C CA . ARG B 1 6 ? -20.297 -19.828 -0.448 1 66.44 6 ARG B CA 1
ATOM 3055 C C . ARG B 1 6 ? -19.719 -21.234 -0.538 1 66.44 6 ARG B C 1
ATOM 3057 O O . ARG B 1 6 ? -19.938 -22.047 0.354 1 66.44 6 ARG B O 1
ATOM 3064 N N . ASP B 1 7 ? -19.344 -21.672 -1.773 1 77.06 7 ASP B N 1
ATOM 3065 C CA . ASP B 1 7 ? -18.688 -22.953 -2.01 1 77.06 7 ASP B CA 1
ATOM 3066 C C . ASP B 1 7 ? -17.344 -23.031 -1.284 1 77.06 7 ASP B C 1
ATOM 3068 O O . ASP B 1 7 ? -16.391 -22.391 -1.687 1 77.06 7 ASP B O 1
ATOM 3072 N N . THR B 1 8 ? -17.281 -23.766 -0.198 1 89.31 8 THR B N 1
ATOM 3073 C CA . THR B 1 8 ? -16.094 -23.828 0.645 1 89.31 8 THR B CA 1
ATOM 3074 C C . THR B 1 8 ? -14.992 -24.625 -0.044 1 89.31 8 THR B C 1
ATOM 3076 O O . THR B 1 8 ? -13.828 -24.562 0.365 1 89.31 8 THR B O 1
ATOM 3079 N N . ARG B 1 9 ? -15.336 -25.391 -1.038 1 89.88 9 ARG B N 1
ATOM 3080 C CA . ARG B 1 9 ? -14.352 -26.234 -1.702 1 89.88 9 ARG B CA 1
ATOM 3081 C C . ARG B 1 9 ? -13.227 -25.391 -2.303 1 89.88 9 ARG B C 1
ATOM 3083 O O . ARG B 1 9 ? -12.047 -25.734 -2.16 1 89.88 9 ARG B O 1
ATOM 3090 N N . ILE B 1 10 ? -13.609 -24.266 -2.926 1 89.62 10 ILE B N 1
ATOM 3091 C CA . ILE B 1 10 ? -12.625 -23.391 -3.531 1 89.62 10 ILE B CA 1
ATOM 3092 C C . ILE B 1 10 ? -11.727 -22.797 -2.445 1 89.62 10 ILE B C 1
ATOM 3094 O O . ILE B 1 10 ? -10.508 -22.719 -2.617 1 89.62 10 ILE B O 1
ATOM 3098 N N . ASP B 1 11 ? -12.297 -22.469 -1.344 1 93.88 11 ASP B N 1
ATOM 3099 C CA . ASP B 1 11 ? -11.531 -21.906 -0.236 1 93.88 11 ASP B CA 1
ATOM 3100 C C . ASP B 1 11 ? -10.555 -22.938 0.338 1 93.88 11 ASP B C 1
ATOM 3102 O O . ASP B 1 11 ? -9.414 -22.594 0.657 1 93.88 11 ASP B O 1
ATOM 3106 N N . VAL B 1 12 ? -11.031 -24.141 0.47 1 94.81 12 VAL B N 1
ATOM 3107 C CA . VAL B 1 12 ? -10.188 -25.188 1.027 1 94.81 12 VAL B CA 1
ATOM 3108 C C . VAL B 1 12 ? -9 -25.453 0.106 1 94.81 12 VAL B C 1
ATOM 3110 O O . VAL B 1 12 ? -7.859 -25.547 0.567 1 94.81 12 VAL B O 1
ATOM 3113 N N . PHE B 1 13 ? -9.219 -25.562 -1.171 1 93.69 13 PHE B N 1
ATOM 3114 C CA . PHE B 1 13 ? -8.133 -25.781 -2.111 1 93.69 13 PHE B CA 1
ATOM 3115 C C . PHE B 1 13 ? -7.184 -24.594 -2.146 1 93.69 13 PHE B C 1
ATOM 3117 O O . PHE B 1 13 ? -5.969 -24.766 -2.285 1 93.69 13 PHE B O 1
ATOM 3124 N N . ARG B 1 14 ? -7.711 -23.438 -2.064 1 94.38 14 ARG B N 1
ATOM 3125 C CA . ARG B 1 14 ? -6.883 -22.25 -1.974 1 94.38 14 ARG B CA 1
ATOM 3126 C C . ARG B 1 14 ? -5.988 -22.281 -0.739 1 94.38 14 ARG B C 1
ATOM 3128 O O . ARG B 1 14 ? -4.805 -21.953 -0.811 1 94.38 14 ARG B O 1
ATOM 3135 N N . ALA B 1 15 ? -6.609 -22.672 0.35 1 96.38 15 ALA B N 1
ATOM 3136 C CA . ALA B 1 15 ? -5.859 -22.797 1.599 1 96.38 15 ALA B CA 1
ATOM 3137 C C . ALA B 1 15 ? -4.719 -23.797 1.463 1 96.38 15 ALA B C 1
ATOM 3139 O O . ALA B 1 15 ? -3.596 -23.531 1.903 1 96.38 15 ALA B O 1
ATOM 3140 N N . LEU B 1 16 ? -5.023 -24.922 0.856 1 95 16 LEU B N 1
ATOM 3141 C CA . LEU B 1 16 ? -4.008 -25.953 0.676 1 95 16 LEU B CA 1
ATOM 3142 C C . LEU B 1 16 ? -2.883 -25.453 -0.227 1 95 16 LEU B C 1
ATOM 3144 O O . LEU B 1 16 ? -1.708 -25.734 0.027 1 95 16 LEU B O 1
ATOM 3148 N N . ALA B 1 17 ? -3.26 -24.734 -1.269 1 95.19 17 ALA B N 1
ATOM 3149 C CA . ALA B 1 17 ? -2.254 -24.141 -2.146 1 95.19 17 ALA B CA 1
ATOM 3150 C C . ALA B 1 17 ? -1.373 -23.156 -1.386 1 95.19 17 ALA B C 1
ATOM 3152 O O . ALA B 1 17 ? -0.148 -23.172 -1.523 1 95.19 17 ALA B O 1
ATOM 3153 N N . LEU B 1 18 ? -1.938 -22.344 -0.543 1 96.62 18 LEU B N 1
ATOM 3154 C CA . LEU B 1 18 ? -1.214 -21.344 0.216 1 96.62 18 LEU B CA 1
ATOM 3155 C C . LEU B 1 18 ? -0.238 -21.984 1.192 1 96.62 18 LEU B C 1
ATOM 3157 O O . LEU B 1 18 ? 0.914 -21.562 1.301 1 96.62 18 LEU B O 1
ATOM 3161 N N . LEU B 1 19 ? -0.709 -23 1.893 1 97.06 19 LEU B N 1
ATOM 3162 C CA . LEU B 1 19 ? 0.137 -23.688 2.863 1 97.06 19 LEU B CA 1
ATOM 3163 C C . LEU B 1 19 ? 1.301 -24.375 2.17 1 97.06 19 LEU B C 1
ATOM 3165 O O . LEU B 1 19 ? 2.432 -24.344 2.66 1 97.06 19 LEU B O 1
ATOM 3169 N N . THR B 1 20 ? 0.997 -24.969 1.057 1 96.5 20 THR B N 1
ATOM 3170 C CA . THR B 1 20 ? 2.043 -25.641 0.286 1 96.5 20 THR B CA 1
ATOM 3171 C C . THR B 1 20 ? 3.055 -24.625 -0.235 1 96.5 20 THR B C 1
ATOM 3173 O O . THR B 1 20 ? 4.262 -24.875 -0.233 1 96.5 20 THR B O 1
ATOM 3176 N N . ILE B 1 21 ? 2.559 -23.484 -0.7 1 96.19 21 ILE B N 1
ATOM 3177 C CA . ILE B 1 21 ? 3.432 -22.406 -1.17 1 96.19 21 ILE B CA 1
ATOM 3178 C C . ILE B 1 21 ? 4.363 -21.969 -0.043 1 96.19 21 ILE B C 1
ATOM 3180 O O . ILE B 1 21 ? 5.57 -21.828 -0.25 1 96.19 21 ILE B O 1
ATOM 3184 N N . PHE B 1 22 ? 3.83 -21.844 1.173 1 97.25 22 PHE B N 1
ATOM 3185 C CA . PHE B 1 22 ? 4.637 -21.453 2.322 1 97.25 22 PHE B CA 1
ATOM 3186 C C . PHE B 1 22 ? 5.742 -22.469 2.582 1 97.25 22 PHE B C 1
ATOM 3188 O O . PHE B 1 22 ? 6.91 -22.094 2.727 1 97.25 22 PHE B O 1
ATOM 3195 N N . ILE B 1 23 ? 5.43 -23.688 2.596 1 97.12 23 ILE B N 1
ATOM 3196 C CA . ILE B 1 23 ? 6.383 -24.75 2.879 1 97.12 23 ILE B CA 1
ATOM 3197 C C . ILE B 1 23 ? 7.48 -24.766 1.815 1 97.12 23 ILE B C 1
ATOM 3199 O O . ILE B 1 23 ? 8.664 -24.844 2.139 1 97.12 23 ILE B O 1
ATOM 3203 N N . ASN B 1 24 ? 7.086 -24.625 0.585 1 95.62 24 ASN B N 1
ATOM 3204 C CA . ASN B 1 24 ? 8.031 -24.656 -0.525 1 95.62 24 ASN B CA 1
ATOM 3205 C C . ASN B 1 24 ? 8.914 -23.422 -0.559 1 95.62 24 ASN B C 1
ATOM 3207 O O . ASN B 1 24 ? 9.977 -23.422 -1.184 1 95.62 24 ASN B O 1
ATOM 3211 N N . HIS B 1 25 ? 8.461 -22.359 0.023 1 96.06 25 HIS B N 1
ATOM 3212 C CA . HIS B 1 25 ? 9.203 -21.094 0.028 1 96.06 25 HIS B CA 1
ATOM 3213 C C . HIS B 1 25 ? 10.211 -21.062 1.174 1 96.06 25 HIS B C 1
ATOM 3215 O O . HIS B 1 25 ? 10.852 -20.031 1.407 1 96.06 25 HIS B O 1
ATOM 3221 N N . VAL B 1 26 ? 10.344 -22.109 1.861 1 95.12 26 VAL B N 1
ATOM 3222 C CA . VAL B 1 26 ? 11.422 -22.344 2.822 1 95.12 26 VAL B CA 1
ATOM 3223 C C . VAL B 1 26 ? 12.258 -23.531 2.393 1 95.12 26 VAL B C 1
ATOM 3225 O O . VAL B 1 26 ? 12.18 -24.609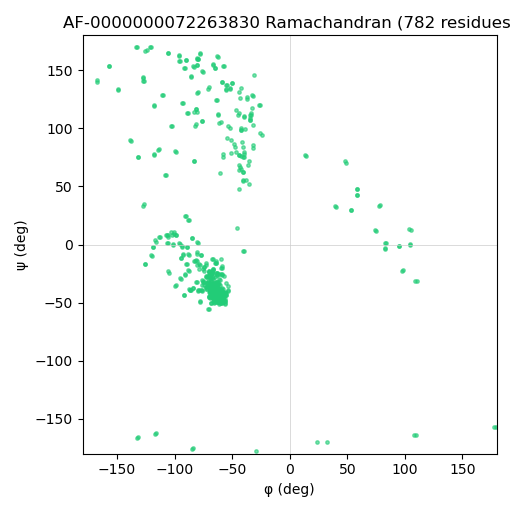 3.002 1 95.12 26 VAL B O 1
ATOM 3228 N N . PRO B 1 27 ? 13.086 -23.328 1.466 1 91.31 27 PRO B N 1
ATOM 3229 C CA . PRO B 1 27 ? 13.836 -24.469 0.927 1 91.31 27 PRO B CA 1
ATOM 3230 C C . PRO B 1 27 ? 14.812 -25.062 1.938 1 91.31 27 PRO B C 1
ATOM 3232 O O . PRO B 1 27 ? 15.25 -24.359 2.861 1 91.31 27 PRO B O 1
ATOM 3235 N N . GLY B 1 28 ? 15.117 -26.359 1.719 1 89.88 28 GLY B N 1
ATOM 3236 C CA . GLY B 1 28 ? 16.109 -27.016 2.545 1 89.88 28 GLY B CA 1
ATOM 3237 C C . GLY B 1 28 ? 15.516 -27.766 3.719 1 89.88 28 GLY B C 1
ATOM 3238 O O . GLY B 1 28 ? 16.25 -28.375 4.508 1 89.88 28 GLY B O 1
ATOM 3239 N N . THR B 1 29 ? 14.211 -27.688 3.84 1 92.38 29 THR B N 1
ATOM 3240 C CA . THR B 1 29 ? 13.562 -28.453 4.887 1 92.38 29 THR B CA 1
ATOM 3241 C C . THR B 1 29 ? 13.047 -29.781 4.332 1 92.38 29 THR B C 1
ATOM 3243 O O . THR B 1 29 ? 12.812 -29.906 3.127 1 92.38 29 THR B O 1
ATOM 3246 N N . ILE B 1 30 ? 12.852 -30.734 5.188 1 91.81 30 ILE B N 1
ATOM 3247 C CA . ILE B 1 30 ? 12.375 -32.062 4.77 1 91.81 30 ILE B CA 1
ATOM 3248 C C . ILE B 1 30 ? 10.93 -31.938 4.277 1 91.81 30 ILE B C 1
ATOM 3250 O O . ILE B 1 30 ? 10.484 -32.75 3.463 1 91.81 30 ILE B O 1
ATOM 3254 N N . TYR B 1 31 ? 10.242 -30.984 4.719 1 93.69 31 TYR B N 1
ATOM 3255 C CA . TYR B 1 31 ? 8.82 -30.828 4.438 1 93.69 31 TYR B CA 1
ATOM 3256 C C . TYR B 1 31 ? 8.586 -30.469 2.977 1 93.69 31 TYR B C 1
ATOM 3258 O O . TYR B 1 31 ? 7.516 -30.719 2.426 1 93.69 31 TYR B O 1
ATOM 3266 N N . GLU B 1 32 ? 9.562 -29.828 2.389 1 91.19 32 GLU B N 1
ATOM 3267 C CA . GLU B 1 32 ? 9.469 -29.484 0.974 1 91.19 32 GLU B CA 1
ATOM 3268 C C . GLU B 1 32 ? 9.289 -30.734 0.11 1 91.19 32 GLU B C 1
ATOM 3270 O O . GLU B 1 32 ? 8.664 -30.672 -0.952 1 91.19 32 GLU B O 1
ATOM 3275 N N . HIS B 1 33 ? 9.742 -31.891 0.599 1 89.88 33 HIS B N 1
ATOM 3276 C CA . HIS B 1 33 ? 9.719 -33.125 -0.172 1 89.88 33 HIS B CA 1
ATOM 3277 C C . HIS B 1 33 ? 8.336 -33.781 -0.142 1 89.88 33 HIS B C 1
ATOM 3279 O O . HIS B 1 33 ? 8.047 -34.688 -0.931 1 89.88 33 HIS B O 1
ATOM 3285 N N . PHE B 1 34 ? 7.488 -33.188 0.676 1 90.44 34 PHE B N 1
ATOM 3286 C CA . PHE B 1 34 ? 6.184 -33.812 0.841 1 90.44 34 PHE B CA 1
ATOM 3287 C C . PHE B 1 34 ? 5.102 -33 0.145 1 90.44 34 PHE B C 1
ATOM 3289 O O . PHE B 1 34 ? 3.914 -33.312 0.243 1 90.44 34 PHE B O 1
ATOM 3296 N N . THR B 1 35 ? 5.516 -32.031 -0.577 1 91.12 35 THR B N 1
ATOM 3297 C CA . THR B 1 35 ? 4.527 -31.203 -1.259 1 91.12 35 THR B CA 1
ATOM 3298 C C . THR B 1 35 ? 4.328 -31.672 -2.697 1 91.12 35 THR B C 1
ATOM 3300 O O . THR B 1 35 ? 5.133 -32.438 -3.223 1 91.12 35 THR B O 1
ATOM 3303 N N . HIS B 1 36 ? 3.254 -31.25 -3.283 1 87.88 36 HIS B N 1
ATOM 3304 C CA . HIS B 1 36 ? 2.783 -31.781 -4.559 1 87.88 36 HIS B CA 1
ATOM 3305 C C . HIS B 1 36 ? 3.732 -31.406 -5.695 1 87.88 36 HIS B C 1
ATOM 3307 O O . HIS B 1 36 ? 3.686 -32 -6.77 1 87.88 36 HIS B O 1
ATOM 3313 N N . LYS B 1 37 ? 4.68 -30.469 -5.469 1 88.5 37 LYS B N 1
ATOM 3314 C CA . LYS B 1 37 ? 5.629 -30.125 -6.523 1 88.5 37 LYS B CA 1
ATOM 3315 C C . LYS B 1 37 ? 6.52 -31.297 -6.887 1 88.5 37 LYS B C 1
ATOM 3317 O O . LYS B 1 37 ? 7.129 -31.312 -7.953 1 88.5 37 LYS B O 1
ATOM 3322 N N . ASN B 1 38 ? 6.527 -32.312 -5.992 1 89.5 38 ASN B N 1
ATOM 3323 C CA . ASN B 1 38 ? 7.375 -33.469 -6.203 1 89.5 38 ASN B CA 1
ATOM 3324 C C . ASN B 1 38 ? 6.586 -34.625 -6.793 1 89.5 38 ASN B C 1
ATOM 3326 O O . ASN B 1 38 ? 7.125 -35.719 -6.977 1 89.5 38 ASN B O 1
ATOM 3330 N N . LEU B 1 39 ? 5.371 -34.375 -7.168 1 90.88 39 LEU B N 1
ATOM 3331 C CA . LEU B 1 39 ? 4.512 -35.469 -7.582 1 90.88 39 LEU B CA 1
ATOM 3332 C C . LEU B 1 39 ? 4.121 -35.344 -9.047 1 90.88 39 LEU B C 1
ATOM 3334 O O . LEU B 1 39 ? 3.398 -36.188 -9.586 1 90.88 39 LEU B O 1
ATOM 3338 N N . GLY B 1 40 ? 4.594 -34.375 -9.711 1 93.88 40 GLY B N 1
ATOM 3339 C CA . GLY B 1 40 ? 4.266 -34.156 -11.109 1 93.88 40 GLY B CA 1
ATOM 3340 C C . GLY B 1 40 ? 4.91 -32.938 -11.703 1 93.88 40 GLY B C 1
ATOM 3341 O O . GLY B 1 40 ? 5.973 -32.5 -11.25 1 93.88 40 GLY B O 1
ATOM 3342 N N . PHE B 1 41 ? 4.262 -32.438 -12.805 1 94.19 41 PHE B N 1
ATOM 3343 C CA . PHE B 1 41 ? 4.906 -31.391 -13.594 1 94.19 41 PHE B CA 1
ATOM 3344 C C . PHE B 1 41 ? 4.512 -30 -13.078 1 94.19 41 PHE B C 1
ATOM 3346 O O . PHE B 1 41 ? 5.242 -29.031 -13.289 1 94.19 41 PHE B O 1
ATOM 3353 N N . SER B 1 42 ? 3.363 -29.891 -12.453 1 94.62 42 SER B N 1
ATOM 3354 C CA . SER B 1 42 ? 2.869 -28.594 -12.008 1 94.62 42 SER B CA 1
ATOM 3355 C C . SER B 1 42 ? 3.002 -28.438 -10.492 1 94.62 42 SER B C 1
ATOM 3357 O O . SER B 1 42 ? 3.311 -29.406 -9.797 1 94.62 42 SER B O 1
ATOM 3359 N N . ASP B 1 43 ? 2.877 -27.203 -9.992 1 93.25 43 ASP B N 1
ATOM 3360 C CA . ASP B 1 43 ? 2.916 -26.922 -8.562 1 93.25 43 ASP B CA 1
ATOM 3361 C C . ASP B 1 43 ? 1.76 -26 -8.164 1 93.25 43 ASP B C 1
ATOM 3363 O O . ASP B 1 43 ? 0.754 -25.922 -8.867 1 93.25 43 ASP B O 1
ATOM 3367 N N . SER B 1 44 ? 1.88 -25.484 -6.984 1 93.06 44 SER B N 1
ATOM 3368 C CA . SER B 1 44 ? 0.78 -24.719 -6.402 1 93.06 44 SER B CA 1
ATOM 3369 C C . SER B 1 44 ? 0.536 -23.422 -7.164 1 93.06 44 SER B C 1
ATOM 3371 O O . SER B 1 44 ? -0.555 -22.844 -7.094 1 93.06 44 SER B O 1
ATOM 3373 N N . ALA B 1 45 ? 1.458 -22.906 -7.879 1 93.81 45 ALA B N 1
ATOM 3374 C CA . ALA B 1 45 ? 1.269 -21.688 -8.664 1 93.81 45 ALA B CA 1
ATOM 3375 C C . ALA B 1 45 ? 0.189 -21.875 -9.719 1 93.81 45 ALA B C 1
ATOM 3377 O O . ALA B 1 45 ? -0.694 -21.031 -9.875 1 93.81 45 ALA B O 1
ATOM 3378 N N . GLU B 1 46 ? 0.244 -23.047 -10.453 1 96.69 46 GLU B N 1
ATOM 3379 C CA . GLU B 1 46 ? -0.766 -23.328 -11.469 1 96.69 46 GLU B CA 1
ATOM 3380 C C . GLU B 1 46 ? -2.154 -23.453 -10.852 1 96.69 46 GLU B C 1
ATOM 3382 O O . GLU B 1 46 ? -3.129 -22.922 -11.383 1 96.69 46 GLU B O 1
ATOM 3387 N N . ALA B 1 47 ? -2.143 -24.141 -9.75 1 95.31 47 ALA B N 1
ATOM 3388 C CA . ALA B 1 47 ? -3.418 -24.312 -9.055 1 95.31 47 ALA B CA 1
ATOM 3389 C C . ALA B 1 47 ? -3.982 -22.953 -8.625 1 95.31 47 ALA B C 1
ATOM 3391 O O . ALA B 1 47 ? -5.172 -22.688 -8.797 1 95.31 47 ALA B O 1
ATOM 3392 N N . PHE B 1 48 ? -3.139 -22.188 -8.125 1 94.19 48 PHE B N 1
ATOM 3393 C CA . PHE B 1 48 ? -3.557 -20.875 -7.625 1 94.19 48 PHE B CA 1
ATOM 3394 C C . PHE B 1 48 ? -4.102 -20.016 -8.758 1 94.19 48 PHE B C 1
ATOM 3396 O O . PHE B 1 48 ? -5.129 -19.359 -8.594 1 94.19 48 PHE B O 1
ATOM 3403 N N . VAL B 1 49 ? -3.463 -19.969 -9.906 1 96.81 49 VAL B N 1
ATOM 3404 C CA . VAL B 1 49 ? -3.875 -19.125 -11.031 1 96.81 49 VAL B CA 1
ATOM 3405 C C . VAL B 1 49 ? -5.199 -19.641 -11.594 1 96.81 49 VAL B C 1
ATOM 3407 O O . VAL B 1 49 ? -6.09 -18.844 -11.914 1 96.81 49 VAL B O 1
ATOM 3410 N N . LEU B 1 50 ? -5.367 -21 -11.695 1 97.75 50 LEU B N 1
ATOM 3411 C CA . LEU B 1 50 ? -6.617 -21.594 -12.156 1 97.75 50 LEU B CA 1
ATOM 3412 C C . LEU B 1 50 ? -7.773 -21.203 -11.242 1 97.75 50 LEU B C 1
ATOM 3414 O O . LEU B 1 50 ? -8.82 -20.75 -11.711 1 97.75 50 LEU B O 1
ATOM 3418 N N . ILE B 1 51 ? -7.523 -21.312 -9.953 1 95.38 51 ILE B N 1
ATOM 3419 C CA . ILE B 1 51 ? -8.539 -21 -8.953 1 95.38 51 ILE B CA 1
ATOM 3420 C C . ILE B 1 51 ? -8.859 -19.5 -8.984 1 95.38 51 ILE B C 1
ATOM 3422 O O . ILE B 1 51 ? -10.008 -19.109 -8.797 1 95.38 51 ILE B O 1
ATOM 3426 N N . SER B 1 52 ? -7.867 -18.688 -9.203 1 95.81 52 SER B N 1
ATOM 3427 C CA . SER B 1 52 ? -8.078 -17.25 -9.297 1 95.81 52 SER B CA 1
ATOM 3428 C C . SER B 1 52 ? -8.977 -16.891 -10.477 1 95.81 52 SER B C 1
ATOM 3430 O O . SER B 1 52 ? -9.828 -16.016 -10.367 1 95.81 52 SER B O 1
ATOM 3432 N N . GLY B 1 53 ? -8.742 -17.578 -11.602 1 97.38 53 GLY B N 1
ATOM 3433 C CA . GLY B 1 53 ? -9.656 -17.406 -12.727 1 97.38 53 GLY B CA 1
ATOM 3434 C C . GLY B 1 53 ? -11.086 -17.781 -12.398 1 97.38 53 GLY B C 1
ATOM 3435 O O . GLY B 1 53 ? -12.023 -17.062 -12.758 1 97.38 53 GLY B O 1
ATOM 3436 N N . MET B 1 54 ? -11.266 -18.891 -11.688 1 96 54 MET B N 1
ATOM 3437 C CA . MET B 1 54 ? -12.594 -19.328 -11.266 1 96 54 MET B CA 1
ATOM 3438 C C . MET B 1 54 ? -13.242 -18.297 -10.344 1 96 54 MET B C 1
ATOM 3440 O O . MET B 1 54 ? -14.422 -17.969 -10.5 1 96 54 MET B O 1
ATOM 3444 N N . ALA B 1 55 ? -12.422 -17.781 -9.492 1 93.75 55 ALA B N 1
ATOM 3445 C CA . ALA B 1 55 ? -12.922 -16.812 -8.523 1 93.75 55 ALA B CA 1
ATOM 3446 C C . ALA B 1 55 ? -13.391 -15.539 -9.219 1 93.75 55 ALA B C 1
ATOM 3448 O O . ALA B 1 55 ? -14.422 -14.969 -8.859 1 93.75 55 ALA B O 1
ATOM 3449 N N . VAL B 1 56 ? -12.68 -15.109 -10.141 1 95.5 56 VAL B N 1
ATOM 3450 C CA . VAL B 1 56 ? -13.023 -13.906 -10.883 1 95.5 56 VAL B CA 1
ATOM 3451 C C . VAL B 1 56 ? -14.344 -14.109 -11.633 1 95.5 56 VAL B C 1
ATOM 3453 O O . VAL B 1 56 ? -15.18 -13.211 -11.68 1 95.5 56 VAL B O 1
ATOM 3456 N N . ALA B 1 57 ? -14.5 -15.281 -12.227 1 96.38 57 ALA B N 1
ATOM 3457 C CA . ALA B 1 57 ? -15.734 -15.586 -12.938 1 96.38 57 ALA B CA 1
ATOM 3458 C C . ALA B 1 57 ? -16.938 -15.594 -11.992 1 96.38 57 ALA B C 1
ATOM 3460 O O . ALA B 1 57 ? -18.016 -15.133 -12.344 1 96.38 57 ALA B O 1
ATOM 3461 N N . LEU B 1 58 ? -16.75 -16.109 -10.836 1 93.06 58 LEU B N 1
ATOM 3462 C CA . LEU B 1 58 ? -17.812 -16.141 -9.836 1 93.06 58 LEU B CA 1
ATOM 3463 C C . LEU B 1 58 ? -18.188 -14.742 -9.391 1 93.06 58 LEU B C 1
ATOM 3465 O O . LEU B 1 58 ? -19.359 -14.445 -9.164 1 93.06 58 LEU B O 1
ATOM 3469 N N . ALA B 1 59 ? -17.219 -13.914 -9.359 1 92.12 59 ALA B N 1
ATOM 3470 C CA . ALA B 1 59 ? -17.438 -12.562 -8.836 1 92.12 59 ALA B CA 1
ATOM 3471 C C . ALA B 1 59 ? -18 -11.641 -9.906 1 92.12 59 ALA B C 1
ATOM 3473 O O . ALA B 1 59 ? -18.859 -10.805 -9.625 1 92.12 59 ALA B O 1
ATOM 3474 N N . TYR B 1 60 ? -17.516 -11.836 -11.117 1 94.56 60 TYR B N 1
ATOM 3475 C CA . TYR B 1 60 ? -17.797 -10.789 -12.094 1 94.56 60 TYR B CA 1
ATOM 3476 C C . TYR B 1 60 ? -18.469 -11.375 -13.336 1 94.56 60 TYR B C 1
ATOM 3478 O O . TYR B 1 60 ? -19.047 -10.641 -14.141 1 94.56 60 TYR B O 1
ATOM 3486 N N . GLY B 1 61 ? -18.422 -12.609 -13.555 1 93.62 61 GLY B N 1
ATOM 3487 C CA . GLY B 1 61 ? -18.797 -13.234 -14.812 1 93.62 61 GLY B CA 1
ATOM 3488 C C . GLY B 1 61 ? -20.203 -12.914 -15.234 1 93.62 61 GLY B C 1
ATOM 3489 O O . GLY B 1 61 ? -20.438 -12.414 -16.344 1 93.62 61 GLY B O 1
ATOM 3490 N N . SER B 1 62 ? -21.156 -13.094 -14.352 1 91.19 62 SER B N 1
ATOM 3491 C CA . SER B 1 62 ? -22.562 -12.898 -14.68 1 91.19 62 SER B CA 1
ATOM 3492 C C . SER B 1 62 ? -22.922 -11.414 -14.672 1 91.19 62 SER B C 1
ATOM 3494 O O . SER B 1 62 ? -23.891 -11.008 -15.312 1 91.19 62 SER B O 1
ATOM 3496 N N . LYS B 1 63 ? -22.109 -10.633 -14.078 1 93.5 63 LYS B N 1
ATOM 3497 C CA . LYS B 1 63 ? -22.422 -9.219 -13.906 1 93.5 63 LYS B CA 1
ATOM 3498 C C . LYS B 1 63 ? -21.812 -8.383 -15.031 1 93.5 63 LYS B C 1
ATOM 3500 O O . LYS B 1 63 ? -22.188 -7.219 -15.211 1 93.5 63 LYS B O 1
ATOM 3505 N N . PHE B 1 64 ? -20.953 -9 -15.781 1 95.81 64 PHE B N 1
ATOM 3506 C CA . PHE B 1 64 ? -20.25 -8.25 -16.812 1 95.81 64 PHE B CA 1
ATOM 3507 C C . PHE B 1 64 ? -21.109 -8.141 -18.078 1 95.81 64 PHE B C 1
ATOM 3509 O O . PHE B 1 64 ? -20.844 -8.805 -19.078 1 95.81 64 PHE B O 1
ATOM 3516 N N . VAL B 1 65 ? -22.156 -7.348 -18.031 1 92.88 65 VAL B N 1
ATOM 3517 C CA . VAL B 1 65 ? -23.125 -7.16 -19.094 1 92.88 65 VAL B CA 1
ATOM 3518 C C . VAL B 1 65 ? -23.156 -5.695 -19.516 1 92.88 65 VAL B C 1
ATOM 3520 O O . VAL B 1 65 ? -22.547 -4.84 -18.859 1 92.88 65 VAL B O 1
ATOM 3523 N N . SER B 1 66 ? -23.844 -5.48 -20.609 1 90.31 66 SER B N 1
ATOM 3524 C CA . SER B 1 66 ? -23.953 -4.117 -21.109 1 90.31 66 SER B CA 1
ATOM 3525 C C . SER B 1 66 ? -24.516 -3.176 -20.047 1 90.31 66 SER B C 1
ATOM 3527 O O . SER B 1 66 ? -25.469 -3.521 -19.344 1 90.31 66 SER B O 1
ATOM 3529 N N . GLY B 1 67 ? -23.922 -2.023 -19.859 1 90.31 67 GLY B N 1
ATOM 3530 C CA . GLY B 1 67 ? -24.328 -1.049 -18.844 1 90.31 67 GLY B CA 1
ATOM 3531 C C . GLY B 1 67 ? -23.5 -1.123 -17.578 1 90.31 67 GLY B C 1
ATOM 3532 O O . GLY B 1 67 ? -23.453 -0.163 -16.812 1 90.31 67 GLY B O 1
ATOM 3533 N N . ASN B 1 68 ? -22.891 -2.312 -17.391 1 93.56 68 ASN B N 1
ATOM 3534 C CA . ASN B 1 68 ? -22.156 -2.51 -16.141 1 93.56 68 ASN B CA 1
ATOM 3535 C C . ASN B 1 68 ? -20.672 -2.773 -16.406 1 93.56 68 ASN B C 1
ATOM 3537 O O . ASN B 1 68 ? -19.891 -2.873 -15.453 1 93.56 68 ASN B O 1
ATOM 3541 N N . ARG B 1 69 ? -20.281 -2.826 -17.641 1 95.94 69 ARG B N 1
ATOM 3542 C CA . ARG B 1 69 ? -18.938 -3.24 -18 1 95.94 69 ARG B CA 1
ATOM 3543 C C . ARG B 1 69 ? -17.906 -2.229 -17.516 1 95.94 69 ARG B C 1
ATOM 3545 O O . ARG B 1 69 ? -16.844 -2.607 -17.031 1 95.94 69 ARG B O 1
ATOM 3552 N N . LEU B 1 70 ? -18.25 -1.021 -17.656 1 95.31 70 LEU B N 1
ATOM 3553 C CA . LEU B 1 70 ? -17.281 0.014 -17.312 1 95.31 70 LEU B CA 1
ATOM 3554 C C . LEU B 1 70 ? -17 0.003 -15.805 1 95.31 70 LEU B C 1
ATOM 3556 O O . LEU B 1 70 ? -15.836 -0.038 -15.391 1 95.31 70 LEU B O 1
ATOM 3560 N N . VAL B 1 71 ? -18.062 0.007 -14.969 1 94.62 71 VAL B N 1
ATOM 3561 C CA . VAL B 1 71 ? -17.891 0.063 -13.516 1 94.62 71 VAL B CA 1
ATOM 3562 C C . VAL B 1 71 ? -17.172 -1.188 -13.023 1 94.62 71 VAL B C 1
ATOM 3564 O O . VAL B 1 71 ? -16.297 -1.109 -12.156 1 94.62 71 VAL B O 1
ATOM 3567 N N . LEU B 1 72 ? -17.484 -2.295 -13.602 1 96 72 LEU B N 1
ATOM 3568 C CA . LEU B 1 72 ? -16.844 -3.537 -13.203 1 96 72 LEU B CA 1
ATOM 3569 C C . LEU B 1 72 ? -15.375 -3.537 -13.609 1 96 72 LEU B C 1
ATOM 3571 O O . LEU B 1 72 ? -14.516 -4.035 -12.867 1 96 72 LEU B O 1
ATOM 3575 N N . SER B 1 73 ? -15.109 -2.977 -14.789 1 97.69 73 SER B N 1
ATOM 3576 C CA . SER B 1 73 ? -13.719 -2.867 -15.219 1 97.69 73 SER B CA 1
ATOM 3577 C C . SER B 1 73 ? -12.906 -1.999 -14.266 1 97.69 73 SER B C 1
ATOM 3579 O O . SER B 1 73 ? -11.797 -2.359 -13.883 1 97.69 73 SER B O 1
ATOM 3581 N N . LEU B 1 74 ? -13.5 -0.934 -13.859 1 96.81 74 LEU B N 1
ATOM 3582 C CA . LEU B 1 74 ? -12.82 -0.029 -12.945 1 96.81 74 LEU B CA 1
ATOM 3583 C C . LEU B 1 74 ? -12.602 -0.697 -11.586 1 96.81 74 LEU B C 1
ATOM 3585 O O . LEU B 1 74 ? -11.562 -0.499 -10.953 1 96.81 74 LEU B O 1
ATOM 3589 N N . LYS B 1 75 ? -13.523 -1.502 -11.18 1 96.12 75 LYS B N 1
ATOM 3590 C CA . LYS B 1 75 ? -13.383 -2.232 -9.922 1 96.12 75 LYS B CA 1
ATOM 3591 C C . LYS B 1 75 ? -12.25 -3.248 -10 1 96.12 75 LYS B C 1
ATOM 3593 O O . LYS B 1 75 ? -11.461 -3.387 -9.062 1 96.12 75 LYS B O 1
ATOM 3598 N N . MET B 1 76 ? -12.164 -3.922 -11.094 1 97.62 76 MET B N 1
ATOM 3599 C CA . MET B 1 76 ? -11.102 -4.898 -11.289 1 97.62 76 MET B CA 1
ATOM 3600 C C . MET B 1 76 ? -9.742 -4.215 -11.352 1 97.62 76 MET B C 1
ATOM 3602 O O . MET B 1 76 ? -8.75 -4.734 -10.828 1 97.62 76 MET B O 1
ATOM 3606 N N . TRP B 1 77 ? -9.703 -3.064 -11.961 1 98 77 TRP B N 1
ATOM 3607 C CA . TRP B 1 77 ? -8.445 -2.338 -12.055 1 98 77 TRP B CA 1
ATOM 3608 C C . TRP B 1 77 ? -8.039 -1.771 -10.695 1 98 77 TRP B C 1
ATOM 3610 O O . TRP B 1 77 ? -6.848 -1.674 -10.391 1 98 77 TRP B O 1
ATOM 3620 N N . ARG B 1 78 ? -9 -1.396 -9.898 1 96.81 78 ARG B N 1
ATOM 3621 C CA . ARG B 1 78 ? -8.695 -1.021 -8.523 1 96.81 78 ARG B CA 1
ATOM 3622 C C . ARG B 1 78 ? -8.094 -2.195 -7.754 1 96.81 78 ARG B C 1
ATOM 3624 O O . ARG B 1 78 ? -7.125 -2.029 -7.012 1 96.81 78 ARG B O 1
ATOM 3631 N N . ARG B 1 79 ? -8.688 -3.314 -7.93 1 97.06 79 ARG B N 1
ATOM 3632 C CA . ARG B 1 79 ? -8.148 -4.512 -7.297 1 97.06 79 ARG B CA 1
ATOM 3633 C C . ARG B 1 79 ? -6.746 -4.82 -7.809 1 97.06 79 ARG B C 1
ATOM 3635 O O . ARG B 1 79 ? -5.891 -5.281 -7.051 1 97.06 79 ARG B O 1
ATOM 3642 N N . ALA B 1 80 ? -6.531 -4.598 -9.055 1 98.38 80 ALA B N 1
ATOM 3643 C CA . ALA B 1 80 ? -5.195 -4.762 -9.609 1 98.38 80 ALA B CA 1
ATOM 3644 C C . ALA B 1 80 ? -4.199 -3.824 -8.938 1 98.38 80 ALA B C 1
ATOM 3646 O O . ALA B 1 80 ? -3.062 -4.215 -8.656 1 98.38 80 ALA B O 1
ATOM 3647 N N . SER B 1 81 ? -4.641 -2.607 -8.656 1 97.94 81 SER B N 1
ATOM 3648 C CA . SER B 1 81 ? -3.777 -1.652 -7.973 1 97.94 81 SER B CA 1
ATOM 3649 C C . SER B 1 81 ? -3.451 -2.119 -6.559 1 97.94 81 SER B C 1
ATOM 3651 O O . SER B 1 81 ? -2.334 -1.92 -6.074 1 97.94 81 SER B O 1
ATOM 3653 N N . VAL B 1 82 ? -4.383 -2.75 -5.969 1 97.62 82 VAL B N 1
ATOM 3654 C CA . VAL B 1 82 ? -4.148 -3.303 -4.641 1 97.62 82 VAL B CA 1
ATOM 3655 C C . VAL B 1 82 ? -3.072 -4.383 -4.711 1 97.62 82 VAL B C 1
ATOM 3657 O O . VAL B 1 82 ? -2.184 -4.445 -3.857 1 97.62 82 VAL B O 1
ATOM 3660 N N . LEU B 1 83 ? -3.158 -5.172 -5.672 1 98.06 83 LEU B N 1
ATOM 3661 C CA . LEU B 1 83 ? -2.17 -6.234 -5.844 1 98.06 83 LEU B CA 1
ATOM 3662 C C . LEU B 1 83 ? -0.791 -5.648 -6.137 1 98.06 83 LEU B C 1
ATOM 3664 O O . LEU B 1 83 ? 0.217 -6.141 -5.625 1 98.06 83 LEU B O 1
ATOM 3668 N N . TYR B 1 84 ? -0.742 -4.613 -6.969 1 98.31 84 TYR B N 1
ATOM 3669 C CA . TYR B 1 84 ? 0.516 -3.938 -7.258 1 98.31 84 TYR B CA 1
ATOM 3670 C C . TYR B 1 84 ? 1.127 -3.354 -5.988 1 98.31 84 TYR B C 1
ATOM 3672 O O . TYR B 1 84 ? 2.316 -3.543 -5.723 1 98.31 84 TYR B O 1
ATOM 3680 N N . ILE B 1 85 ? 0.311 -2.676 -5.238 1 98.38 85 ILE B N 1
ATOM 3681 C CA . ILE B 1 85 ? 0.754 -2.076 -3.984 1 98.38 85 ILE B CA 1
ATOM 3682 C C . ILE B 1 85 ? 1.231 -3.166 -3.029 1 98.38 85 ILE B C 1
ATOM 3684 O O . ILE B 1 85 ? 2.283 -3.033 -2.398 1 98.38 85 ILE B O 1
ATOM 3688 N N . THR B 1 86 ? 0.485 -4.23 -2.939 1 98.12 86 THR B N 1
ATOM 3689 C CA . THR B 1 86 ? 0.853 -5.355 -2.084 1 98.12 86 THR B CA 1
ATOM 3690 C C . THR B 1 86 ? 2.191 -5.949 -2.514 1 98.12 86 THR B C 1
ATOM 3692 O O . THR B 1 86 ? 3.021 -6.293 -1.672 1 98.12 86 THR B O 1
ATOM 3695 N N . HIS B 1 87 ? 2.361 -6.027 -3.812 1 98.25 87 HIS B N 1
ATOM 3696 C CA . HIS B 1 87 ? 3.617 -6.535 -4.348 1 98.25 87 HIS B CA 1
ATOM 3697 C C . HIS B 1 87 ? 4.793 -5.664 -3.92 1 98.25 87 HIS B C 1
ATOM 3699 O O . HIS B 1 87 ? 5.805 -6.176 -3.432 1 98.25 87 HIS B O 1
ATOM 3705 N N . ILE B 1 88 ? 4.645 -4.391 -4.086 1 98.5 88 ILE B N 1
ATOM 3706 C CA . ILE B 1 88 ? 5.719 -3.465 -3.742 1 98.5 88 ILE B CA 1
ATOM 3707 C C . ILE B 1 88 ? 5.992 -3.527 -2.24 1 98.5 88 ILE B C 1
ATOM 3709 O O . ILE B 1 88 ? 7.148 -3.596 -1.817 1 98.5 88 ILE B O 1
ATOM 3713 N N . MET B 1 89 ? 4.938 -3.555 -1.472 1 98.31 89 MET B N 1
ATOM 3714 C CA . MET B 1 89 ? 5.094 -3.572 -0.02 1 98.31 89 MET B CA 1
ATOM 3715 C C . MET B 1 89 ? 5.77 -4.863 0.437 1 98.31 89 MET B C 1
ATOM 3717 O O . MET B 1 89 ? 6.637 -4.84 1.312 1 98.31 89 MET B O 1
ATOM 3721 N N . THR B 1 90 ? 5.352 -5.992 -0.121 1 98 90 THR B N 1
ATOM 3722 C CA . THR B 1 90 ? 5.953 -7.273 0.238 1 98 90 THR B CA 1
ATOM 3723 C C . THR B 1 90 ? 7.418 -7.32 -0.181 1 98 90 THR B C 1
ATOM 3725 O O . THR B 1 90 ? 8.266 -7.852 0.543 1 98 90 THR B O 1
ATOM 3728 N N . THR B 1 91 ? 7.684 -6.754 -1.339 1 98.06 91 THR B N 1
ATOM 3729 C CA . THR B 1 91 ? 9.055 -6.668 -1.83 1 98.06 91 THR B CA 1
ATOM 3730 C C . THR B 1 91 ? 9.922 -5.84 -0.885 1 98.06 91 THR B C 1
ATOM 3732 O O . THR B 1 91 ? 11 -6.27 -0.488 1 98.06 91 THR B O 1
ATOM 3735 N N . MET B 1 92 ? 9.406 -4.695 -0.489 1 98.12 92 MET B N 1
ATOM 3736 C CA . MET B 1 92 ? 10.141 -3.814 0.412 1 98.12 92 MET B CA 1
ATOM 3737 C C . MET B 1 92 ? 10.352 -4.477 1.77 1 98.12 92 MET B C 1
ATOM 3739 O O . MET B 1 92 ? 11.43 -4.363 2.361 1 98.12 92 MET B O 1
ATOM 3743 N N . ALA B 1 93 ? 9.367 -5.137 2.248 1 98.12 93 ALA B N 1
ATOM 3744 C CA . ALA B 1 93 ? 9.492 -5.848 3.52 1 98.12 93 ALA B CA 1
ATOM 3745 C C . ALA B 1 93 ? 10.531 -6.961 3.428 1 98.12 93 ALA B C 1
ATOM 3747 O O . ALA B 1 93 ? 11.312 -7.164 4.359 1 98.12 93 ALA B O 1
ATOM 3748 N N . THR B 1 94 ? 10.508 -7.715 2.33 1 97.88 94 THR B N 1
ATOM 3749 C CA . THR B 1 94 ? 11.477 -8.781 2.105 1 97.88 94 THR B CA 1
ATOM 3750 C C . THR B 1 94 ? 12.898 -8.219 2.098 1 97.88 94 THR B C 1
ATOM 3752 O O . THR B 1 94 ? 13.781 -8.758 2.77 1 97.88 94 THR B O 1
ATOM 3755 N N . ILE B 1 95 ? 13.086 -7.148 1.372 1 97.31 95 ILE B N 1
ATOM 3756 C CA . ILE B 1 95 ? 14.391 -6.504 1.301 1 97.31 95 ILE B CA 1
ATOM 3757 C C . ILE B 1 95 ? 14.836 -6.082 2.699 1 97.31 95 ILE B C 1
ATOM 3759 O O . ILE B 1 95 ? 15.992 -6.293 3.082 1 97.31 95 ILE B O 1
ATOM 3763 N N . ALA B 1 96 ? 13.945 -5.547 3.463 1 97.88 96 ALA B N 1
ATOM 3764 C CA . ALA B 1 96 ? 14.273 -5.09 4.812 1 97.88 96 ALA B CA 1
ATOM 3765 C C . ALA B 1 96 ? 14.68 -6.262 5.703 1 97.88 96 ALA B C 1
ATOM 3767 O O . ALA B 1 96 ? 15.586 -6.137 6.527 1 97.88 96 ALA B O 1
ATOM 3768 N N . ILE B 1 97 ? 14.008 -7.383 5.59 1 97.75 97 ILE B N 1
ATOM 3769 C CA . ILE B 1 97 ? 14.312 -8.578 6.371 1 97.75 97 ILE B CA 1
ATOM 3770 C C . ILE B 1 97 ? 15.734 -9.039 6.07 1 97.75 97 ILE B C 1
ATOM 3772 O O . ILE B 1 97 ? 16.531 -9.258 6.988 1 97.75 97 ILE B O 1
ATOM 3776 N N . PHE B 1 98 ? 16.109 -9.188 4.82 1 97.31 98 PHE B N 1
ATOM 3777 C CA . PHE B 1 98 ? 17.422 -9.648 4.418 1 97.31 98 PHE B CA 1
ATOM 3778 C C . PHE B 1 98 ? 18.484 -8.602 4.742 1 97.31 98 PHE B C 1
ATOM 3780 O O . PHE B 1 98 ? 19.594 -8.945 5.188 1 97.31 98 PHE B O 1
ATOM 3787 N N . ALA B 1 99 ? 18.125 -7.309 4.523 1 97 99 ALA B N 1
ATOM 3788 C CA . ALA B 1 99 ? 19.047 -6.227 4.852 1 97 99 ALA B CA 1
ATOM 3789 C C . ALA B 1 99 ? 19.359 -6.199 6.344 1 97 99 ALA B C 1
ATOM 3791 O O . ALA B 1 99 ? 20.5 -6.027 6.75 1 97 99 ALA B O 1
ATOM 3792 N N . ALA B 1 100 ? 18.344 -6.344 7.117 1 97.31 100 ALA B N 1
ATOM 3793 C CA . ALA B 1 100 ? 18.547 -6.355 8.562 1 97.31 100 ALA B CA 1
ATOM 3794 C C . ALA B 1 100 ? 19.516 -7.461 8.977 1 97.31 100 ALA B C 1
ATOM 3796 O O . ALA B 1 100 ? 20.391 -7.242 9.805 1 97.31 100 ALA B O 1
ATOM 3797 N N . ALA B 1 101 ? 19.328 -8.617 8.438 1 96.12 101 ALA B N 1
ATOM 3798 C CA . ALA B 1 101 ? 20.219 -9.727 8.742 1 96.12 101 ALA B CA 1
ATOM 3799 C C . ALA B 1 101 ? 21.641 -9.438 8.281 1 96.12 101 ALA B C 1
ATOM 3801 O O . ALA B 1 101 ? 22.609 -9.742 8.984 1 96.12 101 ALA B O 1
ATOM 3802 N N . ALA B 1 102 ? 21.766 -8.883 7.125 1 95.94 102 ALA B N 1
ATOM 3803 C CA . ALA B 1 102 ? 23.094 -8.531 6.598 1 95.94 102 ALA B CA 1
ATOM 3804 C C . ALA B 1 102 ? 23.781 -7.5 7.48 1 95.94 102 ALA B C 1
ATOM 3806 O O . ALA B 1 102 ? 24.984 -7.598 7.742 1 95.94 102 ALA B O 1
ATOM 3807 N N . ILE B 1 103 ? 23.047 -6.523 7.945 1 95.69 103 ILE B N 1
ATOM 3808 C CA . ILE B 1 103 ? 23.594 -5.402 8.703 1 95.69 103 ILE B CA 1
ATOM 3809 C C . ILE B 1 103 ? 23.859 -5.844 10.141 1 95.69 103 ILE B C 1
ATOM 3811 O O . ILE B 1 103 ? 24.984 -5.68 10.648 1 95.69 103 ILE B O 1
ATOM 3815 N N . PHE B 1 104 ? 22.938 -6.465 10.75 1 95.31 104 PHE B N 1
ATOM 3816 C CA . PHE B 1 104 ? 23 -6.645 12.195 1 95.31 104 PHE B CA 1
ATOM 3817 C C . PHE B 1 104 ? 23.609 -8 12.547 1 95.31 104 PHE B C 1
ATOM 3819 O O . PHE B 1 104 ? 24.203 -8.164 13.609 1 95.31 104 PHE B O 1
ATOM 3826 N N . LEU B 1 105 ? 23.422 -8.969 11.656 1 94.06 105 LEU B N 1
ATOM 3827 C CA . LEU B 1 105 ? 24.016 -10.281 11.906 1 94.06 105 LEU B CA 1
ATOM 3828 C C . LEU B 1 105 ? 25.281 -10.469 11.078 1 94.06 105 LEU B C 1
ATOM 3830 O O . LEU B 1 105 ? 25.906 -11.531 11.125 1 94.06 105 LEU B O 1
ATOM 3834 N N . LYS B 1 106 ? 25.656 -9.406 10.258 1 93.75 106 LYS B N 1
ATOM 3835 C CA . LYS B 1 106 ? 26.875 -9.391 9.461 1 93.75 106 LYS B CA 1
ATOM 3836 C C . LYS B 1 106 ? 26.922 -10.57 8.492 1 93.75 106 LYS B C 1
ATOM 3838 O O . LYS B 1 106 ? 27.938 -11.258 8.391 1 93.75 106 LYS B O 1
ATOM 3843 N N . ARG B 1 107 ? 25.797 -10.805 7.887 1 92.12 107 ARG B N 1
ATOM 3844 C CA . ARG B 1 107 ? 25.688 -11.883 6.902 1 92.12 107 ARG B CA 1
ATOM 3845 C C . ARG B 1 107 ? 25.422 -11.32 5.512 1 92.12 107 ARG B C 1
ATOM 3847 O O . ARG B 1 107 ? 24.297 -11.43 4.992 1 92.12 107 ARG B O 1
ATOM 3854 N N . SER B 1 108 ? 26.359 -10.898 4.844 1 90.81 108 SER B N 1
ATOM 3855 C CA . SER B 1 108 ? 26.234 -10.195 3.57 1 90.81 108 SER B CA 1
ATOM 3856 C C . SER B 1 108 ? 25.875 -11.156 2.445 1 90.81 108 SER B C 1
ATOM 3858 O O . SER B 1 108 ? 25.422 -10.734 1.382 1 90.81 108 SER B O 1
ATOM 3860 N N . GLU B 1 109 ? 26.109 -12.43 2.627 1 91.06 109 GLU B N 1
ATOM 3861 C CA . GLU B 1 109 ? 25.766 -13.422 1.607 1 91.06 109 GLU B CA 1
ATOM 3862 C C . GLU B 1 109 ? 24.266 -13.445 1.338 1 91.06 109 GLU B C 1
ATOM 3864 O O . GLU B 1 109 ? 23.828 -13.875 0.267 1 91.06 109 GLU B O 1
ATOM 3869 N N . LEU B 1 110 ? 23.562 -13.031 2.314 1 89.94 110 LEU B N 1
ATOM 3870 C CA . LEU B 1 110 ? 22.109 -13.008 2.191 1 89.94 110 LEU B CA 1
ATOM 3871 C C . LEU B 1 110 ? 21.672 -12.047 1.093 1 89.94 110 LEU B C 1
ATOM 3873 O O . LEU B 1 110 ? 20.594 -12.203 0.515 1 89.94 110 LEU B O 1
ATOM 3877 N N . LEU B 1 111 ? 22.469 -11.102 0.794 1 91.88 111 LEU B N 1
ATOM 3878 C CA . LEU B 1 111 ? 22.125 -10.078 -0.184 1 91.88 111 LEU B CA 1
ATOM 3879 C C . LEU B 1 111 ? 22.266 -10.609 -1.605 1 91.88 111 LEU B C 1
ATOM 3881 O O . LEU B 1 111 ? 21.812 -9.977 -2.561 1 91.88 111 LEU B O 1
ATOM 3885 N N . THR B 1 112 ? 22.797 -11.727 -1.765 1 87.5 112 THR B N 1
ATOM 3886 C CA . THR B 1 112 ? 22.922 -12.344 -3.078 1 87.5 112 THR B CA 1
ATOM 3887 C C . THR B 1 112 ? 21.766 -13.312 -3.336 1 87.5 112 THR B C 1
ATOM 3889 O O . THR B 1 112 ? 21.656 -13.883 -4.426 1 87.5 112 THR B O 1
ATOM 3892 N N . GLN B 1 113 ? 20.969 -13.359 -2.373 1 84.12 113 GLN B N 1
ATOM 3893 C CA . GLN B 1 113 ? 19.859 -14.312 -2.471 1 84.12 113 GLN B CA 1
ATOM 3894 C C . GLN B 1 113 ? 18.625 -13.664 -3.094 1 84.12 113 GLN B C 1
ATOM 3896 O O . GLN B 1 113 ? 18.484 -12.438 -3.064 1 84.12 113 GLN B O 1
ATOM 3901 N N . ILE B 1 114 ? 17.844 -14.5 -3.723 1 85.31 114 ILE B N 1
ATOM 3902 C CA . ILE B 1 114 ? 16.469 -14.258 -4.18 1 85.31 114 ILE B CA 1
ATOM 3903 C C . ILE B 1 114 ? 16.438 -12.992 -5.039 1 85.31 114 ILE B C 1
ATOM 3905 O O . ILE B 1 114 ? 15.516 -12.188 -4.93 1 85.31 114 ILE B O 1
ATOM 3909 N N . ASN B 1 115 ? 17.484 -12.648 -5.738 1 88.44 115 ASN B N 1
ATOM 3910 C CA . ASN B 1 115 ? 17.547 -11.609 -6.762 1 88.44 115 ASN B CA 1
ATOM 3911 C C . ASN B 1 115 ? 17.625 -10.219 -6.141 1 88.44 115 ASN B C 1
ATOM 3913 O O . ASN B 1 115 ? 17.094 -9.25 -6.695 1 88.44 115 ASN B O 1
ATOM 3917 N N . ILE B 1 116 ? 18.312 -10.086 -4.949 1 91.12 116 ILE B N 1
ATOM 3918 C CA . ILE B 1 116 ? 18.484 -8.797 -4.289 1 91.12 116 ILE B CA 1
ATOM 3919 C C . ILE B 1 116 ? 19.75 -8.117 -4.816 1 91.12 116 ILE B C 1
ATOM 3921 O O . ILE B 1 116 ? 19.844 -6.883 -4.805 1 91.12 116 ILE B O 1
ATOM 3925 N N . ALA B 1 117 ? 20.688 -8.836 -5.367 1 91.75 117 ALA B N 1
ATOM 3926 C CA . ALA B 1 117 ? 22.031 -8.375 -5.711 1 91.75 117 ALA B CA 1
ATOM 3927 C C . ALA B 1 117 ? 21.969 -7.203 -6.691 1 91.75 117 ALA B C 1
ATOM 3929 O O . ALA B 1 117 ? 22.703 -6.223 -6.539 1 91.75 117 ALA B O 1
ATOM 3930 N N . PRO B 1 118 ? 21.109 -7.262 -7.668 1 92.06 118 PRO B N 1
ATOM 3931 C CA . PRO B 1 118 ? 21.062 -6.148 -8.617 1 92.06 118 PRO B CA 1
ATOM 3932 C C . PRO B 1 118 ? 20.703 -4.82 -7.953 1 92.06 118 PRO B C 1
ATOM 3934 O O . PRO B 1 118 ? 21.141 -3.758 -8.414 1 92.06 118 PRO B O 1
ATOM 3937 N N . LEU B 1 119 ? 19.938 -4.844 -6.891 1 93.44 119 LEU B N 1
ATOM 3938 C CA . LEU B 1 119 ? 19.562 -3.629 -6.172 1 93.44 119 LEU B CA 1
ATOM 3939 C C . LEU B 1 119 ? 20.781 -3.002 -5.496 1 93.44 119 LEU B C 1
ATOM 3941 O O . LEU B 1 119 ? 20.812 -1.789 -5.277 1 93.44 119 LEU B O 1
ATOM 3945 N N . ILE B 1 120 ? 21.719 -3.854 -5.164 1 92.88 120 ILE B N 1
ATOM 3946 C CA . ILE B 1 120 ? 22.906 -3.393 -4.477 1 92.88 120 ILE B CA 1
ATOM 3947 C C . ILE B 1 120 ? 23.953 -2.941 -5.496 1 92.88 120 ILE B C 1
ATOM 3949 O O . ILE B 1 120 ? 24.594 -1.904 -5.32 1 92.88 120 ILE B O 1
ATOM 3953 N N . LYS B 1 121 ? 24.078 -3.633 -6.586 1 93.62 121 LYS B N 1
ATOM 3954 C CA . LYS B 1 121 ? 25.094 -3.355 -7.605 1 93.62 121 LYS B CA 1
ATOM 3955 C C . LYS B 1 121 ? 24.703 -2.146 -8.453 1 93.62 121 LYS B C 1
ATOM 3957 O O . LYS B 1 121 ? 25.562 -1.352 -8.836 1 93.62 121 LYS B O 1
ATOM 3962 N N . LYS B 1 122 ? 23.438 -2.051 -8.75 1 95.75 122 LYS B N 1
ATOM 3963 C CA . LYS B 1 122 ? 22.875 -0.957 -9.539 1 95.75 122 LYS B CA 1
ATOM 3964 C C . LYS B 1 122 ? 21.641 -0.379 -8.875 1 95.75 122 LYS B C 1
ATOM 3966 O O . LYS B 1 122 ? 20.531 -0.504 -9.398 1 95.75 122 LYS B O 1
ATOM 3971 N N . PRO B 1 123 ? 21.828 0.376 -7.855 1 95.81 123 PRO B N 1
ATOM 3972 C CA . PRO B 1 123 ? 20.703 0.792 -7.027 1 95.81 123 PRO B CA 1
ATOM 3973 C C . PRO B 1 123 ? 19.703 1.665 -7.781 1 95.81 123 PRO B C 1
ATOM 3975 O O . PRO B 1 123 ? 18.5 1.532 -7.59 1 95.81 123 PRO B O 1
ATOM 3978 N N . VAL B 1 124 ? 20.156 2.604 -8.625 1 96.62 124 VAL B N 1
ATOM 3979 C CA . VAL B 1 124 ? 19.266 3.512 -9.344 1 96.62 124 VAL B CA 1
ATOM 3980 C C . VAL B 1 124 ? 18.391 2.719 -10.312 1 96.62 124 VAL B C 1
ATOM 3982 O O . VAL B 1 124 ? 17.172 2.807 -10.258 1 96.62 124 VAL B O 1
ATOM 3985 N N . GLU B 1 125 ? 18.984 1.859 -11.102 1 97.19 125 GLU B N 1
ATOM 3986 C CA . GLU B 1 125 ? 18.266 1.037 -12.062 1 97.19 125 GLU B CA 1
ATOM 3987 C C . GLU B 1 125 ? 17.406 -0.015 -11.367 1 97.19 125 GLU B C 1
ATOM 3989 O O . GLU B 1 125 ? 16.312 -0.328 -11.812 1 97.19 125 GLU B O 1
ATOM 3994 N N . GLY B 1 126 ? 17.969 -0.544 -10.344 1 97 126 GLY B N 1
ATOM 3995 C CA . GLY B 1 126 ? 17.234 -1.547 -9.586 1 97 126 GLY B CA 1
ATOM 3996 C C . GLY B 1 126 ? 15.953 -1.02 -8.977 1 97 126 GLY B C 1
ATOM 3997 O O . GLY B 1 126 ? 14.906 -1.673 -9.062 1 97 126 GLY B O 1
ATOM 3998 N N . LEU B 1 127 ? 16.078 0.136 -8.383 1 97.25 127 LEU B N 1
ATOM 3999 C CA . LEU B 1 127 ? 14.906 0.74 -7.77 1 97.25 127 LEU B CA 1
ATOM 4000 C C . LEU B 1 127 ? 13.867 1.108 -8.828 1 97.25 127 LEU B C 1
ATOM 4002 O O . LEU B 1 127 ? 12.672 0.91 -8.625 1 97.25 127 LEU B O 1
ATOM 4006 N N . PHE B 1 128 ? 14.344 1.633 -9.953 1 97.56 128 PHE B N 1
ATOM 4007 C CA . PHE B 1 128 ? 13.453 1.894 -11.078 1 97.56 128 PHE B CA 1
ATOM 4008 C C . PHE B 1 128 ? 12.789 0.606 -11.547 1 97.56 128 PHE B C 1
ATOM 4010 O O . PHE B 1 128 ? 11.586 0.586 -11.812 1 97.56 128 PHE B O 1
ATOM 4017 N N . GLY B 1 129 ? 13.516 -0.444 -11.57 1 97.94 129 GLY B N 1
ATOM 4018 C CA . GLY B 1 129 ? 13 -1.746 -11.969 1 97.94 129 GLY B CA 1
ATOM 4019 C C . GLY B 1 129 ? 11.969 -2.305 -11.008 1 97.94 129 GLY B C 1
ATOM 4020 O O . GLY B 1 129 ? 11.016 -2.955 -11.43 1 97.94 129 GLY B O 1
ATOM 4021 N N . LEU B 1 130 ? 12.117 -2.094 -9.719 1 97.75 130 LEU B N 1
ATOM 4022 C CA . LEU B 1 130 ? 11.156 -2.557 -8.727 1 97.75 130 LEU B CA 1
ATOM 4023 C C . LEU B 1 130 ? 9.789 -1.916 -8.961 1 97.75 130 LEU B C 1
ATOM 4025 O O . LEU B 1 130 ? 8.773 -2.613 -9.023 1 97.75 130 LEU B O 1
ATOM 4029 N N . VAL B 1 131 ? 9.82 -0.583 -9.156 1 98.19 131 VAL B N 1
ATOM 4030 C CA . VAL B 1 131 ? 8.578 0.175 -9.273 1 98.19 131 VAL B CA 1
ATOM 4031 C C . VAL B 1 131 ? 7.879 -0.18 -10.578 1 98.19 131 VAL B C 1
ATOM 4033 O O . VAL B 1 131 ? 6.648 -0.278 -10.625 1 98.19 131 VAL B O 1
ATOM 4036 N N . THR B 1 132 ? 8.641 -0.423 -11.625 1 97.88 132 THR B N 1
ATOM 4037 C CA . THR B 1 132 ? 8.062 -0.707 -12.93 1 97.88 132 THR B CA 1
ATOM 4038 C C . THR B 1 132 ? 7.816 -2.203 -13.102 1 97.88 132 THR B C 1
ATOM 4040 O O . THR B 1 132 ? 7.418 -2.654 -14.18 1 97.88 132 THR B O 1
ATOM 4043 N N . LEU B 1 133 ? 8.164 -3.035 -12.141 1 97.56 133 LEU B N 1
ATOM 4044 C CA . LEU B 1 133 ? 7.977 -4.48 -12.102 1 97.56 133 LEU B CA 1
ATOM 4045 C C . LEU B 1 133 ? 8.977 -5.18 -13.016 1 97.56 133 LEU B C 1
ATOM 4047 O O . LEU B 1 133 ? 8.836 -6.375 -13.297 1 97.56 133 LEU B O 1
ATOM 4051 N N . GLY B 1 134 ? 10 -4.41 -13.492 1 96.69 134 GLY B N 1
ATOM 4052 C CA . GLY B 1 134 ? 11.062 -5.027 -14.273 1 96.69 134 GLY B CA 1
ATOM 4053 C C . GLY B 1 134 ? 12 -5.875 -13.43 1 96.69 134 GLY B C 1
ATOM 4054 O O . GLY B 1 134 ? 12.656 -6.781 -13.953 1 96.69 134 GLY B O 1
ATOM 4055 N N . HIS B 1 135 ? 12.078 -5.52 -12.234 1 96.31 135 HIS B N 1
ATOM 4056 C CA . HIS B 1 135 ? 12.867 -6.297 -11.281 1 96.31 135 HIS B CA 1
ATOM 4057 C C . HIS B 1 135 ? 11.992 -6.848 -10.164 1 96.31 135 HIS B C 1
ATOM 4059 O O . HIS B 1 135 ? 11.328 -6.086 -9.453 1 96.31 135 HIS B O 1
ATOM 4065 N N . GLN B 1 136 ? 11.945 -8.102 -10.055 1 95.88 136 GLN B N 1
ATOM 4066 C CA . GLN B 1 136 ? 11.133 -8.789 -9.055 1 95.88 136 GLN B CA 1
ATOM 4067 C C . GLN B 1 136 ? 11.977 -9.766 -8.242 1 95.88 136 GLN B C 1
ATOM 4069 O O . GLN B 1 136 ? 12.844 -10.453 -8.789 1 95.88 136 GLN B O 1
ATOM 4074 N N . LEU B 1 137 ? 11.695 -9.812 -6.973 1 94.06 137 LEU B N 1
ATOM 4075 C CA . LEU B 1 137 ? 12.406 -10.734 -6.102 1 94.06 137 LEU B CA 1
ATOM 4076 C C . LEU B 1 137 ? 11.828 -12.148 -6.219 1 94.06 137 LEU B C 1
ATOM 4078 O O . LEU B 1 137 ? 10.648 -12.312 -6.543 1 94.06 137 LEU B O 1
ATOM 4082 N N . GLY B 1 138 ? 12.688 -13.031 -5.914 1 89.69 138 GLY B N 1
ATOM 4083 C CA . GLY B 1 138 ? 12.195 -14.398 -5.84 1 89.69 138 GLY B CA 1
ATOM 4084 C C . GLY B 1 138 ? 11.078 -14.578 -4.836 1 89.69 138 GLY B C 1
ATOM 4085 O O . GLY B 1 138 ? 11.07 -13.945 -3.779 1 89.69 138 GLY B O 1
ATOM 4086 N N . TYR B 1 139 ? 10.047 -15.359 -5.125 1 88.25 139 TYR B N 1
ATOM 4087 C CA . TYR B 1 139 ? 8.953 -15.773 -4.254 1 88.25 139 TYR B CA 1
ATOM 4088 C C . TYR B 1 139 ? 7.867 -14.695 -4.199 1 88.25 139 TYR B C 1
ATOM 4090 O O . TYR B 1 139 ? 6.871 -14.852 -3.486 1 88.25 139 TYR B O 1
ATOM 4098 N N . ASN B 1 140 ? 8.094 -13.578 -4.836 1 87.5 140 ASN B N 1
ATOM 4099 C CA . ASN B 1 140 ? 7.105 -12.5 -4.805 1 87.5 140 ASN B CA 1
ATOM 4100 C C . ASN B 1 140 ? 6.484 -12.273 -6.18 1 87.5 140 ASN B C 1
ATOM 4102 O O . ASN B 1 140 ? 5.605 -11.422 -6.332 1 87.5 140 ASN B O 1
ATOM 4106 N N . ASN B 1 141 ? 6.734 -13.023 -7.102 1 91.12 141 ASN B N 1
ATOM 4107 C CA . ASN B 1 141 ? 6.453 -12.711 -8.5 1 91.12 141 ASN B CA 1
ATOM 4108 C C . ASN B 1 141 ? 5.004 -13.023 -8.867 1 91.12 141 ASN B C 1
ATOM 4110 O O . ASN B 1 141 ? 4.508 -12.562 -9.891 1 91.12 141 ASN B O 1
ATOM 4114 N N . ILE B 1 142 ? 4.328 -13.727 -8.07 1 93.38 142 ILE B N 1
ATOM 4115 C CA . ILE B 1 142 ? 2.99 -14.164 -8.438 1 93.38 142 ILE B CA 1
ATOM 4116 C C . ILE B 1 142 ? 2.014 -13 -8.336 1 93.38 142 ILE B C 1
ATOM 4118 O O . ILE B 1 142 ? 1.03 -12.93 -9.078 1 93.38 142 ILE B O 1
ATOM 4122 N N . LEU B 1 143 ? 2.244 -12.078 -7.414 1 95.56 143 LEU B N 1
ATOM 4123 C CA . LEU B 1 143 ? 1.349 -10.945 -7.211 1 95.56 143 LEU B CA 1
ATOM 4124 C C . LEU B 1 143 ? 1.354 -10.023 -8.422 1 95.56 143 LEU B C 1
ATOM 4126 O O . LEU B 1 143 ? 0.302 -9.531 -8.844 1 95.56 143 LEU B O 1
ATOM 4130 N N . SER B 1 144 ? 2.545 -9.758 -8.992 1 97 144 SER B N 1
ATOM 4131 C CA . SER B 1 144 ? 2.637 -8.922 -10.18 1 97 144 SER B CA 1
ATOM 4132 C C . SER B 1 144 ? 1.883 -9.547 -11.352 1 97 144 SER B C 1
ATOM 4134 O O . SER B 1 144 ? 1.139 -8.859 -12.055 1 97 144 SER B O 1
ATOM 4136 N N . MET B 1 145 ? 2.029 -10.844 -11.539 1 96.94 145 MET B N 1
ATOM 4137 C CA . MET B 1 145 ? 1.327 -11.547 -12.609 1 96.94 145 MET B CA 1
ATOM 4138 C C . MET B 1 145 ? -0.182 -11.484 -12.398 1 96.94 145 MET B C 1
ATOM 4140 O O . MET B 1 145 ? -0.934 -11.242 -13.344 1 96.94 145 MET B O 1
ATOM 4144 N N . TYR B 1 146 ? -0.581 -11.648 -11.156 1 97.19 146 TYR B N 1
ATOM 4145 C CA . TYR B 1 146 ? -2.01 -11.602 -10.867 1 97.19 146 TYR B CA 1
ATOM 4146 C C . TYR B 1 146 ? -2.572 -10.203 -11.125 1 97.19 146 TYR B C 1
ATOM 4148 O O . TYR B 1 146 ? -3.713 -10.062 -11.57 1 97.19 146 TYR B O 1
ATOM 4156 N N . ALA B 1 147 ? -1.808 -9.188 -10.781 1 97.94 147 ALA B N 1
ATOM 4157 C CA . ALA B 1 147 ? -2.232 -7.82 -11.078 1 97.94 147 ALA B CA 1
ATOM 4158 C C . ALA B 1 147 ? -2.482 -7.645 -12.578 1 97.94 147 ALA B C 1
ATOM 4160 O O . ALA B 1 147 ? -3.498 -7.066 -12.977 1 97.94 147 ALA B O 1
ATOM 4161 N N . VAL B 1 148 ? -1.631 -8.141 -13.391 1 98 148 VAL B N 1
ATOM 4162 C CA . VAL B 1 148 ? -1.786 -8.047 -14.836 1 98 148 VAL B CA 1
ATOM 4163 C C . VAL B 1 148 ? -3.025 -8.828 -15.273 1 98 148 VAL B C 1
ATOM 4165 O O . VAL B 1 148 ? -3.758 -8.391 -16.172 1 98 148 VAL B O 1
ATOM 4168 N N . MET B 1 149 ? -3.266 -9.969 -14.641 1 98 149 MET B N 1
ATOM 4169 C CA . MET B 1 149 ? -4.453 -10.75 -14.961 1 98 149 MET B CA 1
ATOM 4170 C C . MET B 1 149 ? -5.723 -9.938 -14.734 1 98 149 MET B C 1
ATOM 4172 O O . MET B 1 149 ? -6.625 -9.945 -15.57 1 98 149 MET B O 1
ATOM 4176 N N . LEU B 1 150 ? -5.746 -9.258 -13.633 1 98 150 LEU B N 1
ATOM 4177 C CA . LEU B 1 150 ? -6.941 -8.484 -13.312 1 98 150 LEU B CA 1
ATOM 4178 C C . LEU B 1 150 ? -7.109 -7.316 -14.281 1 98 150 LEU B C 1
ATOM 4180 O O . LEU B 1 150 ? -8.234 -6.938 -14.617 1 98 150 LEU B O 1
ATOM 4184 N N . ILE B 1 151 ? -6.027 -6.734 -14.75 1 98.44 151 ILE B N 1
ATOM 4185 C CA . ILE B 1 151 ? -6.086 -5.672 -15.75 1 98.44 151 ILE B CA 1
ATOM 4186 C C . ILE B 1 151 ? -6.668 -6.215 -17.047 1 98.44 151 ILE B C 1
ATOM 4188 O O . ILE B 1 151 ? -7.449 -5.535 -17.719 1 98.44 151 ILE B O 1
ATOM 4192 N N . LEU B 1 152 ? -6.426 -7.48 -17.359 1 98.25 152 LEU B N 1
ATOM 4193 C CA . LEU B 1 152 ? -6.828 -8.094 -18.625 1 98.25 152 LEU B CA 1
ATOM 4194 C C . LEU B 1 152 ? -8.219 -8.703 -18.516 1 98.25 152 LEU B C 1
ATOM 4196 O O . LEU B 1 152 ? -8.836 -9.039 -19.531 1 98.25 152 LEU B O 1
ATOM 4200 N N . THR B 1 153 ? -8.672 -8.891 -17.344 1 98.5 153 THR B N 1
ATOM 4201 C CA . THR B 1 153 ? -9.898 -9.641 -17.094 1 98.5 153 THR B CA 1
ATOM 4202 C C . THR B 1 153 ? -11.07 -9.039 -17.859 1 98.5 153 THR B C 1
ATOM 4204 O O . THR B 1 153 ? -11.883 -9.766 -18.438 1 98.5 153 THR B O 1
ATOM 4207 N N . PRO B 1 154 ? -11.234 -7.684 -17.938 1 98.38 154 PRO B N 1
ATOM 4208 C CA . PRO B 1 154 ? -12.352 -7.133 -18.703 1 98.38 154 PRO B CA 1
ATOM 4209 C C . PRO B 1 154 ? -12.344 -7.57 -20.172 1 98.38 154 PRO B C 1
ATOM 4211 O O . PRO B 1 154 ? -13.398 -7.844 -20.75 1 98.38 154 PRO B O 1
ATOM 4214 N N . ILE B 1 155 ? -11.18 -7.645 -20.734 1 98.31 155 ILE B N 1
ATOM 4215 C CA . ILE B 1 155 ? -11.07 -8.094 -22.109 1 98.31 155 ILE B CA 1
ATOM 4216 C C . ILE B 1 155 ? -11.461 -9.562 -22.219 1 98.31 155 ILE B C 1
ATOM 4218 O O . ILE B 1 155 ? -12.203 -9.953 -23.125 1 98.31 155 ILE B O 1
ATOM 4222 N N . LEU B 1 156 ? -11.023 -10.391 -21.312 1 98.62 156 LEU B N 1
ATOM 4223 C CA . LEU B 1 156 ? -11.359 -11.812 -21.312 1 98.62 156 LEU B CA 1
ATOM 4224 C C . LEU B 1 156 ? -12.859 -12.016 -21.125 1 98.62 156 LEU B C 1
ATOM 4226 O O . LEU B 1 156 ? -13.469 -12.812 -21.844 1 98.62 156 LEU B O 1
ATOM 4230 N N . LEU B 1 157 ? -13.398 -11.266 -20.188 1 98.19 157 LEU B N 1
ATOM 4231 C CA . LEU B 1 157 ? -14.828 -11.406 -19.938 1 98.19 157 LEU B CA 1
ATOM 4232 C C . LEU B 1 157 ? -15.633 -10.914 -21.125 1 98.19 157 LEU B C 1
ATOM 4234 O O . LEU B 1 157 ? -16.688 -11.469 -21.438 1 98.19 157 LEU B O 1
ATOM 4238 N N . PHE B 1 158 ? -15.164 -9.812 -21.781 1 97.88 158 PHE B N 1
ATOM 4239 C CA . PHE B 1 158 ? -15.828 -9.32 -22.969 1 97.88 158 PHE B CA 1
ATOM 4240 C C . PHE B 1 158 ? -15.867 -10.391 -24.047 1 97.88 158 PHE B C 1
ATOM 4242 O O . PHE B 1 158 ? -16.922 -10.641 -24.656 1 97.88 158 PHE B O 1
ATOM 4249 N N . LEU B 1 159 ? -14.773 -11.062 -24.297 1 98.19 159 LEU B N 1
ATOM 4250 C CA . LEU B 1 159 ? -14.695 -12.148 -25.266 1 98.19 159 LEU B CA 1
ATOM 4251 C C . LEU B 1 159 ? -15.57 -13.32 -24.844 1 98.19 159 LEU B C 1
ATOM 4253 O O . LEU B 1 159 ? -16.234 -13.945 -25.672 1 98.19 159 LEU B O 1
ATOM 4257 N N . ALA B 1 160 ? -15.562 -13.633 -23.562 1 97.88 160 ALA B N 1
ATOM 4258 C CA . ALA B 1 160 ? -16.359 -14.734 -23.016 1 97.88 160 ALA B CA 1
ATOM 4259 C C . ALA B 1 160 ? -17.844 -14.492 -23.25 1 97.88 160 ALA B C 1
ATOM 4261 O O . ALA B 1 160 ? -18.609 -15.438 -23.453 1 97.88 160 ALA B O 1
ATOM 4262 N N . ARG B 1 161 ? -18.219 -13.219 -23.188 1 95.25 161 ARG B N 1
ATOM 4263 C CA . ARG B 1 161 ? -19.625 -12.875 -23.391 1 95.25 161 ARG B CA 1
ATOM 4264 C C . ARG B 1 161 ? -20.031 -13.062 -24.859 1 95.25 161 ARG B C 1
ATOM 4266 O O . ARG B 1 161 ? -21.188 -13.336 -25.156 1 95.25 161 ARG B O 1
ATOM 4273 N N . ILE B 1 162 ? -19.109 -12.859 -25.703 1 96.25 162 ILE B N 1
ATOM 4274 C CA . ILE B 1 162 ? -19.375 -13.172 -27.109 1 96.25 162 ILE B CA 1
ATOM 4275 C C . ILE B 1 162 ? -19.453 -14.688 -27.297 1 96.25 162 ILE B C 1
ATOM 4277 O O . ILE B 1 162 ? -20.422 -15.203 -27.844 1 96.25 162 ILE B O 1
ATOM 4281 N N . SER B 1 163 ? -18.422 -15.391 -26.891 1 97.06 163 SER B N 1
ATOM 4282 C CA . SER B 1 163 ? -18.438 -16.844 -26.859 1 97.06 163 SER B CA 1
ATOM 4283 C C . SER B 1 163 ? -17.25 -17.391 -26.062 1 97.06 163 SER B C 1
ATOM 4285 O O . SER B 1 163 ? -16.141 -16.859 -26.141 1 97.06 163 SER B O 1
ATOM 4287 N N . LEU B 1 164 ? -17.469 -18.422 -25.312 1 97.38 164 LEU B N 1
ATOM 4288 C CA . LEU B 1 164 ? -16.422 -19.016 -24.5 1 97.38 164 LEU B CA 1
ATOM 4289 C C . LEU B 1 164 ? -15.32 -19.609 -25.375 1 97.38 164 LEU B C 1
ATOM 4291 O O . LEU B 1 164 ? -14.133 -19.406 -25.094 1 97.38 164 LEU B O 1
ATOM 4295 N N . PRO B 1 165 ? -15.688 -20.281 -26.516 1 98 165 PRO B N 1
ATOM 4296 C CA . PRO B 1 165 ? -14.625 -20.797 -27.391 1 98 165 PRO B CA 1
ATOM 4297 C C . PRO B 1 165 ? -13.766 -19.688 -27.984 1 98 165 PRO B C 1
ATOM 4299 O O . PRO B 1 165 ? -12.562 -19.875 -28.188 1 98 165 PRO B O 1
ATOM 4302 N N . LEU B 1 166 ? -14.375 -18.547 -28.219 1 98.44 166 LEU B N 1
ATOM 4303 C CA . LEU B 1 166 ? -13.609 -17.422 -28.734 1 98.44 166 LEU B CA 1
ATOM 4304 C C . LEU B 1 166 ? -12.586 -16.953 -27.719 1 98.44 166 LEU B C 1
ATOM 4306 O O . LEU B 1 166 ? -11.422 -16.719 -28.047 1 98.44 166 LEU B O 1
ATOM 4310 N N . MET B 1 167 ? -13.031 -16.781 -26.453 1 98.62 167 MET B N 1
ATOM 4311 C CA . MET B 1 167 ? -12.125 -16.359 -25.391 1 98.62 167 MET B CA 1
ATOM 4312 C C . MET B 1 167 ? -10.961 -17.344 -25.25 1 98.62 167 MET B C 1
ATOM 4314 O O . MET B 1 167 ? -9.805 -16.922 -25.203 1 98.62 167 MET B O 1
ATOM 4318 N N . LEU B 1 168 ? -11.305 -18.625 -25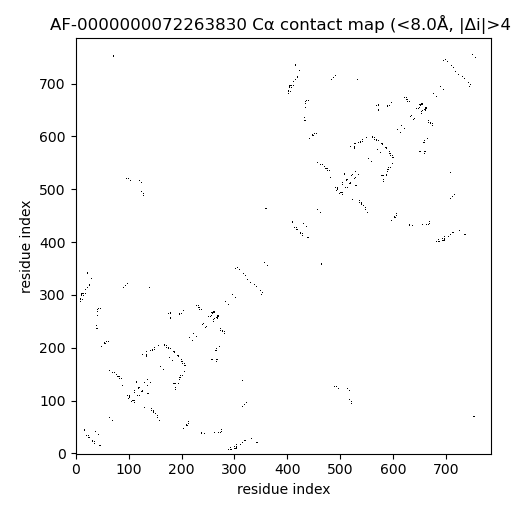.266 1 98.75 168 LEU B N 1
ATOM 4319 C CA . LEU B 1 168 ? -10.281 -19.656 -25.094 1 98.75 168 LEU B CA 1
ATOM 4320 C C . LEU B 1 168 ? -9.367 -19.719 -26.312 1 98.75 168 LEU B C 1
ATOM 4322 O O . LEU B 1 168 ? -8.164 -19.953 -26.172 1 98.75 168 LEU B O 1
ATOM 4326 N N . GLY B 1 169 ? -9.953 -19.562 -27.469 1 98.75 169 GLY B N 1
ATOM 4327 C CA . GLY B 1 169 ? -9.156 -19.562 -28.688 1 98.75 169 GLY B CA 1
ATOM 4328 C C . GLY B 1 169 ? -8.156 -18.422 -28.734 1 98.75 169 GLY B C 1
ATOM 4329 O O . GLY B 1 169 ? -6.969 -18.641 -29 1 98.75 169 GLY B O 1
ATOM 4330 N N . VAL B 1 170 ? -8.648 -17.219 -28.453 1 98.69 170 VAL B N 1
ATOM 4331 C CA . VAL B 1 170 ? -7.777 -16.047 -28.469 1 98.69 170 VAL B CA 1
ATOM 4332 C C . VAL B 1 170 ? -6.711 -16.172 -27.391 1 98.69 170 VAL B C 1
ATOM 4334 O O . VAL B 1 170 ? -5.523 -15.961 -27.641 1 98.69 170 VAL B O 1
ATOM 4337 N N . SER B 1 171 ? -7.125 -16.547 -26.203 1 98.75 171 SER B N 1
ATOM 4338 C CA . SER B 1 171 ? -6.203 -16.734 -25.078 1 98.75 171 SER B CA 1
ATOM 4339 C C . SER B 1 171 ? -5.18 -17.828 -25.391 1 98.75 171 SER B C 1
ATOM 4341 O O . SER B 1 171 ? -3.994 -17.672 -25.078 1 98.75 171 SER B O 1
ATOM 4343 N N . GLY B 1 172 ? -5.648 -18.922 -25.953 1 98.69 172 GLY B N 1
ATOM 4344 C CA . GLY B 1 172 ? -4.77 -20.016 -26.328 1 98.69 172 GLY B CA 1
ATOM 4345 C C . GLY B 1 172 ? -3.746 -19.641 -27.375 1 98.69 172 GLY B C 1
ATOM 4346 O O . GLY B 1 172 ? -2.59 -20.062 -27.312 1 98.69 172 GLY B O 1
ATOM 4347 N N . VAL B 1 173 ? -4.133 -18.875 -28.328 1 98.62 173 VAL B N 1
ATOM 4348 C CA . VAL B 1 173 ? -3.225 -18.422 -29.375 1 98.62 173 VAL B CA 1
ATOM 4349 C C . VAL B 1 173 ? -2.148 -17.516 -28.766 1 98.62 173 VAL B C 1
ATOM 4351 O O . VAL B 1 173 ? -0.97 -17.625 -29.109 1 98.62 173 VAL B O 1
ATOM 4354 N N . VAL B 1 174 ? -2.541 -16.625 -27.844 1 98.62 174 VAL B N 1
ATOM 4355 C CA . VAL B 1 174 ? -1.586 -15.75 -27.188 1 98.62 174 VAL B CA 1
ATOM 4356 C C . VAL B 1 174 ? -0.584 -16.578 -26.391 1 98.62 174 VAL B C 1
ATOM 4358 O O . VAL B 1 174 ? 0.623 -16.344 -26.453 1 98.62 174 VAL B O 1
ATOM 4361 N N . TRP B 1 175 ? -1.106 -17.609 -25.672 1 98.5 175 TRP B N 1
ATOM 4362 C CA . TRP B 1 175 ? -0.253 -18.516 -24.922 1 98.5 175 TRP B CA 1
ATOM 4363 C C . TRP B 1 175 ? 0.735 -19.234 -25.844 1 98.5 175 TRP B C 1
ATOM 4365 O O . TRP B 1 175 ? 1.937 -19.25 -25.562 1 98.5 175 TRP B O 1
ATOM 4375 N N . PHE B 1 176 ? 0.255 -19.734 -26.953 1 98.06 176 PHE B N 1
ATOM 4376 C CA . PHE B 1 176 ? 1.072 -20.516 -27.875 1 98.06 176 PHE B CA 1
ATOM 4377 C C . PHE B 1 176 ? 2.148 -19.641 -28.516 1 98.06 176 PHE B C 1
ATOM 4379 O O . PHE B 1 176 ? 3.318 -20.031 -28.562 1 98.06 176 PHE B O 1
ATOM 4386 N N . LEU B 1 177 ? 1.778 -18.438 -28.969 1 98.12 177 LEU B N 1
ATOM 4387 C CA . LEU B 1 177 ? 2.719 -17.547 -29.641 1 98.12 177 LEU B CA 1
ATOM 4388 C C . LEU B 1 177 ? 3.75 -17 -28.656 1 98.12 177 LEU B C 1
ATOM 4390 O O . LEU B 1 177 ? 4.918 -16.828 -29.016 1 98.12 177 LEU B O 1
ATOM 4394 N N . SER B 1 178 ? 3.283 -16.766 -27.453 1 97.94 178 SER B N 1
ATOM 4395 C CA . SER B 1 178 ? 4.215 -16.312 -26.422 1 97.94 178 SER B CA 1
ATOM 4396 C C . SER B 1 178 ? 5.281 -17.375 -26.141 1 97.94 178 SER B C 1
ATOM 4398 O O . SER B 1 178 ? 6.469 -17.047 -26.047 1 97.94 178 SER B O 1
ATOM 4400 N N . GLY B 1 179 ? 4.871 -18.594 -26.078 1 96.56 179 GLY B N 1
ATOM 4401 C CA . GLY B 1 179 ? 5.801 -19.688 -25.844 1 96.56 179 GLY B CA 1
ATOM 4402 C C . GLY B 1 179 ? 6.676 -20 -27.047 1 96.56 179 GLY B C 1
ATOM 4403 O O . GLY B 1 179 ? 7.863 -20.297 -26.891 1 96.56 179 GLY B O 1
ATOM 4404 N N . LEU B 1 180 ? 6.109 -19.891 -28.188 1 95.94 180 LEU B N 1
ATOM 4405 C CA . LEU B 1 180 ? 6.82 -20.219 -29.422 1 95.94 180 LEU B CA 1
ATOM 4406 C C . LEU B 1 180 ? 7.93 -19.203 -29.688 1 95.94 180 LEU B C 1
ATOM 4408 O O . LEU B 1 180 ? 9.055 -19.594 -30.031 1 95.94 180 LEU B O 1
ATOM 4412 N N . TYR B 1 181 ? 7.648 -17.906 -29.438 1 96.69 181 TYR B N 1
ATOM 4413 C CA . TYR B 1 181 ? 8.602 -16.844 -29.781 1 96.69 181 TYR B CA 1
ATOM 4414 C C . TYR B 1 181 ? 9.266 -16.297 -28.531 1 96.69 181 TYR B C 1
ATOM 4416 O O . TYR B 1 181 ? 10.016 -15.312 -28.609 1 96.69 181 TYR B O 1
ATOM 4424 N N . HIS B 1 182 ? 8.938 -16.844 -27.375 1 95.56 182 HIS B N 1
ATOM 4425 C CA . HIS B 1 182 ? 9.531 -16.438 -26.094 1 95.56 182 HIS B CA 1
ATOM 4426 C C . HIS B 1 182 ? 9.305 -14.961 -25.828 1 95.56 182 HIS B C 1
ATOM 4428 O O . HIS B 1 182 ? 10.242 -14.234 -25.5 1 95.56 182 HIS B O 1
ATOM 4434 N N . VAL B 1 183 ? 8.086 -14.547 -26.016 1 97.06 183 VAL B N 1
ATOM 4435 C CA . VAL B 1 183 ? 7.688 -13.164 -25.766 1 97.06 183 VAL B CA 1
ATOM 4436 C C . VAL B 1 183 ? 7.152 -13.031 -24.344 1 97.06 183 VAL B C 1
ATOM 4438 O O . VAL B 1 183 ? 6.242 -13.758 -23.953 1 97.06 183 VAL B O 1
ATOM 4441 N N . ALA B 1 184 ? 7.75 -12.18 -23.562 1 97.06 184 ALA B N 1
ATOM 4442 C CA . ALA B 1 184 ? 7.367 -11.883 -22.188 1 97.06 184 ALA B CA 1
ATOM 4443 C C . ALA B 1 184 ? 7.863 -10.508 -21.766 1 97.06 184 ALA B C 1
ATOM 4445 O O . ALA B 1 184 ? 8.719 -9.914 -22.422 1 97.06 184 ALA B O 1
ATOM 4446 N N . PRO B 1 185 ? 7.184 -9.844 -20.781 1 97.12 185 PRO B N 1
ATOM 4447 C CA . PRO B 1 185 ? 7.742 -8.586 -20.281 1 97.12 185 PRO B CA 1
ATOM 4448 C C . PRO B 1 185 ? 9.211 -8.703 -19.891 1 97.12 185 PRO B C 1
ATOM 4450 O O . PRO B 1 185 ? 9.617 -9.695 -19.281 1 97.12 185 PRO B O 1
ATOM 4453 N N . VAL B 1 186 ? 9.977 -7.742 -20.203 1 96.62 186 VAL B N 1
ATOM 4454 C CA . VAL B 1 186 ? 11.43 -7.805 -20.078 1 96.62 186 VAL B CA 1
ATOM 4455 C C . VAL B 1 186 ? 11.844 -7.41 -18.656 1 96.62 186 VAL B C 1
ATOM 4457 O O . VAL B 1 186 ? 11.219 -6.551 -18.047 1 96.62 186 VAL B O 1
ATOM 4460 N N . ASN B 1 187 ? 12.812 -8.016 -18.188 1 96.12 187 ASN B N 1
ATOM 4461 C CA . ASN B 1 187 ? 13.445 -7.633 -16.922 1 96.12 187 ASN B CA 1
ATOM 4462 C C . ASN B 1 187 ? 14.305 -6.383 -17.078 1 96.12 187 ASN B C 1
ATOM 4464 O O . ASN B 1 187 ? 14.867 -6.145 -18.156 1 96.12 187 ASN B O 1
ATOM 4468 N N . TYR B 1 188 ? 14.414 -5.66 -16.172 1 95.94 188 TYR B N 1
ATOM 4469 C CA . TYR B 1 188 ? 15.297 -4.508 -16.047 1 95.94 188 TYR B CA 1
ATOM 4470 C C . TYR B 1 188 ? 15.719 -4.293 -14.602 1 95.94 188 TYR B C 1
ATOM 4472 O O . TYR B 1 188 ? 14.883 -4.312 -13.695 1 95.94 188 TYR B O 1
ATOM 4480 N N . PRO B 1 189 ? 16.969 -4.078 -14.312 1 95.12 189 PRO B N 1
ATOM 4481 C CA . PRO B 1 189 ? 18.109 -3.834 -15.203 1 95.12 189 PRO B CA 1
ATOM 4482 C C . PRO B 1 189 ? 18.797 -5.125 -15.648 1 95.12 189 PRO B C 1
ATOM 4484 O O . PRO B 1 189 ? 19.703 -5.086 -16.484 1 95.12 189 PRO B O 1
ATOM 4487 N N . THR B 1 190 ? 18.422 -6.23 -15.094 1 93.69 190 THR B N 1
ATOM 4488 C CA . THR B 1 190 ? 19.016 -7.496 -15.484 1 93.69 190 THR B CA 1
ATOM 4489 C C . THR B 1 190 ? 18.438 -7.996 -16.797 1 93.69 190 THR B C 1
ATOM 4491 O O . THR B 1 190 ? 17.375 -7.531 -17.234 1 93.69 190 THR B O 1
ATOM 4494 N N . GLU B 1 191 ? 19.094 -8.906 -17.375 1 93.94 191 GLU B N 1
ATOM 4495 C CA . GLU B 1 191 ? 18.609 -9.508 -18.609 1 93.94 191 GLU B CA 1
ATOM 4496 C C . GLU B 1 191 ? 17.531 -10.547 -18.328 1 93.94 191 GLU B C 1
ATOM 4498 O O . GLU B 1 191 ? 17.328 -10.961 -17.188 1 93.94 191 GLU B O 1
ATOM 4503 N N . GLY B 1 192 ? 16.734 -10.797 -19.469 1 94.81 192 GLY B N 1
ATOM 4504 C CA . GLY B 1 192 ? 15.719 -11.836 -19.359 1 94.81 192 GLY B CA 1
ATOM 4505 C C . GLY B 1 192 ? 14.305 -11.289 -19.312 1 94.81 192 GLY B C 1
ATOM 4506 O O . GLY B 1 192 ? 14.062 -10.148 -19.734 1 94.81 192 GLY B O 1
ATOM 4507 N N . VAL B 1 193 ? 13.406 -12.203 -18.859 1 95.88 193 VAL B N 1
ATOM 4508 C CA . VAL B 1 193 ? 11.984 -11.852 -18.875 1 95.88 193 VAL B CA 1
ATOM 4509 C C . VAL B 1 193 ? 11.359 -12.219 -17.531 1 95.88 193 VAL B C 1
ATOM 4511 O O . VAL B 1 193 ? 12.008 -12.836 -16.672 1 95.88 193 VAL B O 1
ATOM 4514 N N . TRP B 1 194 ? 10.141 -11.758 -17.344 1 95.81 194 TRP B N 1
ATOM 4515 C CA . TRP B 1 194 ? 9.414 -12.086 -16.125 1 95.81 194 TRP B CA 1
ATOM 4516 C C . TRP B 1 194 ? 9.414 -13.594 -15.883 1 95.81 194 TRP B C 1
ATOM 4518 O O . TRP B 1 194 ? 9.195 -14.375 -16.812 1 95.81 194 TRP B O 1
ATOM 4528 N N . PHE B 1 195 ? 9.68 -14.023 -14.68 1 93.12 195 PHE B N 1
ATOM 4529 C CA . PHE B 1 195 ? 9.688 -15.43 -14.312 1 93.12 195 PHE B CA 1
ATOM 4530 C C . PHE B 1 195 ? 8.312 -16.062 -14.523 1 93.12 195 PHE B C 1
ATOM 4532 O O . PHE B 1 195 ? 8.203 -17.172 -15.023 1 93.12 195 PHE B O 1
ATOM 4539 N N . ILE B 1 196 ? 7.316 -15.453 -14.078 1 95.69 196 ILE B N 1
ATOM 4540 C CA . ILE B 1 196 ? 5.941 -15.852 -14.375 1 95.69 196 ILE B CA 1
ATOM 4541 C C . ILE B 1 196 ? 5.348 -14.922 -15.43 1 95.69 196 ILE B C 1
ATOM 4543 O O . ILE B 1 196 ? 4.906 -13.812 -15.109 1 95.69 196 ILE B O 1
ATOM 4547 N N . ASN B 1 197 ? 5.293 -15.391 -16.625 1 97.44 197 ASN B N 1
ATOM 4548 C CA . ASN B 1 197 ? 4.922 -14.602 -17.797 1 97.44 197 ASN B CA 1
ATOM 4549 C C . ASN B 1 197 ? 3.408 -14.484 -17.922 1 97.44 197 ASN B C 1
ATOM 4551 O O . ASN B 1 197 ? 2.727 -15.469 -18.203 1 97.44 197 ASN B O 1
ATOM 4555 N N . PRO B 1 198 ? 2.949 -13.281 -17.828 1 97.75 198 PRO B N 1
ATOM 4556 C CA . PRO B 1 198 ? 1.494 -13.117 -17.875 1 97.75 198 PRO B CA 1
ATOM 4557 C C . PRO B 1 198 ? 0.911 -13.469 -19.25 1 97.75 198 PRO B C 1
ATOM 4559 O O . PRO B 1 198 ? -0.248 -13.875 -19.344 1 97.75 198 PRO B O 1
ATOM 4562 N N . LEU B 1 199 ? 1.654 -13.375 -20.266 1 98.12 199 LEU B N 1
ATOM 4563 C CA . LEU B 1 199 ? 1.16 -13.68 -21.609 1 98.12 199 LEU B CA 1
ATOM 4564 C C . LEU B 1 199 ? 0.907 -15.172 -21.766 1 98.12 199 LEU B C 1
ATOM 4566 O O . LEU B 1 199 ? 0.044 -15.578 -22.547 1 98.12 199 LEU B O 1
ATOM 4570 N N . SER B 1 200 ? 1.595 -15.977 -21.047 1 98.25 200 SER B N 1
ATOM 4571 C CA . SER B 1 200 ? 1.392 -17.422 -21.078 1 98.25 200 SER B CA 1
ATOM 4572 C C . SER B 1 200 ? 0.391 -17.859 -20 1 98.25 200 SER B C 1
ATOM 4574 O O . SER B 1 200 ? -0.552 -18.594 -20.297 1 98.25 200 SER B O 1
ATOM 4576 N N . TRP B 1 201 ? 0.499 -17.344 -18.844 1 98.38 201 TRP B N 1
ATOM 4577 C CA . TRP B 1 201 ? -0.259 -17.812 -17.688 1 98.38 201 TRP B CA 1
ATOM 4578 C C . TRP B 1 201 ? -1.711 -17.344 -17.766 1 98.38 201 TRP B C 1
ATOM 4580 O O . TRP B 1 201 ? -2.582 -17.906 -17.094 1 98.38 201 TRP B O 1
ATOM 4590 N N . GLN B 1 202 ? -1.965 -16.281 -18.547 1 98.62 202 GLN B N 1
ATOM 4591 C CA . GLN B 1 202 ? -3.338 -15.805 -18.703 1 98.62 202 GLN B CA 1
ATOM 4592 C C . GLN B 1 202 ? -4.23 -16.906 -19.281 1 98.62 202 GLN B C 1
ATOM 4594 O O . GLN B 1 202 ? -5.445 -16.906 -19.062 1 98.62 202 GLN B O 1
ATOM 4599 N N . PHE B 1 203 ? -3.684 -17.875 -20.047 1 98.81 203 PHE B N 1
ATOM 4600 C CA . PHE B 1 203 ? -4.477 -18.938 -20.641 1 98.81 203 PHE B CA 1
ATOM 4601 C C . PHE B 1 203 ? -5.074 -19.828 -19.547 1 98.81 203 PHE B C 1
ATOM 4603 O O . PHE B 1 203 ? -6.254 -20.188 -19.609 1 98.81 203 PHE B O 1
ATOM 4610 N N . LEU B 1 204 ? -4.262 -20.188 -18.594 1 98.69 204 LEU B N 1
ATOM 4611 C CA . LEU B 1 204 ? -4.746 -20.969 -17.469 1 98.69 204 LEU B CA 1
ATOM 4612 C C . LEU B 1 204 ? -5.82 -20.203 -16.688 1 98.69 204 LEU B C 1
ATOM 4614 O O . LEU B 1 204 ? -6.82 -20.797 -16.281 1 98.69 204 LEU B O 1
ATOM 4618 N N . PHE B 1 205 ? -5.59 -18.953 -16.516 1 98.62 205 PHE B N 1
ATOM 4619 C CA . PHE B 1 205 ? -6.559 -18.062 -15.883 1 98.62 205 PHE B CA 1
ATOM 4620 C C . PHE B 1 205 ? -7.863 -18.031 -16.672 1 98.62 205 PHE B C 1
ATOM 4622 O O . PHE B 1 205 ? -8.945 -18.156 -16.094 1 98.62 205 PHE B O 1
ATOM 4629 N N . ALA B 1 206 ? -7.781 -17.969 -17.938 1 98.81 206 ALA B N 1
ATOM 4630 C CA . ALA B 1 206 ? -8.938 -17.953 -18.828 1 98.81 206 ALA B CA 1
ATOM 4631 C C . ALA B 1 206 ? -9.688 -19.281 -18.766 1 98.81 206 ALA B C 1
ATOM 4633 O O . ALA B 1 206 ? -10.922 -19.312 -18.828 1 98.81 206 ALA B O 1
ATOM 4634 N N . ILE B 1 207 ? -8.961 -20.359 -18.703 1 98.69 207 ILE B N 1
ATOM 4635 C CA . ILE B 1 207 ? -9.586 -21.672 -18.578 1 98.69 207 ILE B CA 1
ATOM 4636 C C . ILE B 1 207 ? -10.398 -21.734 -17.281 1 98.69 207 ILE B C 1
ATOM 4638 O O . ILE B 1 207 ? -11.5 -22.297 -17.266 1 98.69 207 ILE B O 1
ATOM 4642 N N . GLY B 1 208 ? -9.828 -21.156 -16.219 1 98.12 208 GLY B N 1
ATOM 4643 C CA . GLY B 1 208 ? -10.594 -21.062 -14.984 1 98.12 208 GLY B CA 1
ATOM 4644 C C . GLY B 1 208 ? -11.883 -20.281 -15.141 1 98.12 208 GLY B C 1
ATOM 4645 O O . GLY B 1 208 ? -12.938 -20.719 -14.672 1 98.12 208 GLY B O 1
ATOM 4646 N N . ILE B 1 209 ? -11.82 -19.172 -15.773 1 98.19 209 ILE B N 1
ATOM 4647 C CA . ILE B 1 209 ? -13.008 -18.359 -16.047 1 98.19 209 ILE B CA 1
ATOM 4648 C C . ILE B 1 209 ? -14.016 -19.172 -16.844 1 98.19 209 ILE B C 1
ATOM 4650 O O . ILE B 1 209 ? -15.195 -19.25 -16.484 1 98.19 209 ILE B O 1
ATOM 4654 N N . ALA B 1 210 ? -13.578 -19.844 -17.938 1 98.12 210 ALA B N 1
ATOM 4655 C CA . ALA B 1 210 ? -14.445 -20.594 -18.844 1 98.12 210 ALA B CA 1
ATOM 4656 C C . ALA B 1 210 ? -15.148 -21.734 -18.109 1 98.12 210 ALA B C 1
ATOM 4658 O O . ALA B 1 210 ? -16.328 -21.984 -18.328 1 98.12 210 ALA B O 1
ATOM 4659 N N . GLY B 1 211 ? -14.375 -22.406 -17.312 1 96.56 211 GLY B N 1
ATOM 4660 C CA . GLY B 1 211 ? -14.961 -23.5 -16.562 1 96.56 211 GLY B CA 1
ATOM 4661 C C . GLY B 1 211 ? -16.141 -23.094 -15.711 1 96.56 211 GLY B C 1
ATOM 4662 O O . GLY B 1 211 ? -17.219 -23.703 -15.781 1 96.56 211 GLY B O 1
ATOM 4663 N N . VAL B 1 212 ? -15.992 -22.031 -14.992 1 95 212 VAL B N 1
ATOM 4664 C CA . VAL B 1 212 ? -17.047 -21.562 -14.094 1 95 212 VAL B CA 1
ATOM 4665 C C . VAL B 1 212 ? -18.219 -21.016 -14.906 1 95 212 VAL B C 1
ATOM 4667 O O . VAL B 1 212 ? -19.375 -21.328 -14.617 1 95 212 VAL B O 1
ATOM 4670 N N . MET B 1 213 ? -17.922 -20.25 -15.867 1 96.12 213 MET B N 1
ATOM 4671 C CA . MET B 1 213 ? -18.984 -19.656 -16.672 1 96.12 213 MET B CA 1
ATOM 4672 C C . MET B 1 213 ? -19.766 -20.734 -17.406 1 96.12 213 MET B C 1
ATOM 4674 O O . MET B 1 213 ? -20.984 -20.641 -17.562 1 96.12 213 MET B O 1
ATOM 4678 N N . HIS B 1 214 ? -19.094 -21.75 -17.922 1 95.75 214 HIS B N 1
ATOM 4679 C CA . HIS B 1 214 ? -19.75 -22.875 -18.578 1 95.75 214 HIS B CA 1
ATOM 4680 C C . HIS B 1 214 ? -20.719 -23.594 -17.641 1 95.75 214 HIS B C 1
ATOM 4682 O O . HIS B 1 214 ? -21.875 -23.828 -17.984 1 95.75 214 HIS B O 1
ATOM 4688 N N . VAL B 1 215 ? -20.281 -23.875 -16.469 1 92.88 215 VAL B N 1
ATOM 4689 C CA . VAL B 1 215 ? -21.078 -24.609 -15.5 1 92.88 215 VAL B CA 1
ATOM 4690 C C . VAL B 1 215 ? -22.234 -23.75 -15.008 1 92.88 215 VAL B C 1
ATOM 4692 O O . VAL B 1 215 ? -23.359 -24.219 -14.875 1 92.88 215 VAL B O 1
ATOM 4695 N N . ARG B 1 216 ? -21.953 -22.5 -14.781 1 91.19 216 ARG B N 1
ATOM 4696 C CA . ARG B 1 216 ? -23 -21.594 -14.32 1 91.19 216 ARG B CA 1
ATOM 4697 C C . ARG B 1 216 ? -24.031 -21.328 -15.422 1 91.19 216 ARG B C 1
ATOM 4699 O O . ARG B 1 216 ? -25.188 -21.031 -15.141 1 91.19 216 ARG B O 1
ATOM 4706 N N . GLY B 1 217 ? -23.594 -21.453 -16.594 1 91.19 217 GLY B N 1
ATOM 4707 C CA . GLY B 1 217 ? -24.484 -21.297 -17.734 1 91.19 217 GLY B CA 1
ATOM 4708 C C . GLY B 1 217 ? -25.312 -22.547 -18 1 91.19 217 GLY B C 1
ATOM 4709 O O . GLY B 1 217 ? -26.094 -22.578 -18.953 1 91.19 217 GLY B O 1
ATOM 4710 N N . GLY B 1 218 ? -25.172 -23.609 -17.188 1 91.5 218 GLY B N 1
ATOM 4711 C CA . GLY B 1 218 ? -25.953 -24.828 -17.328 1 91.5 218 GLY B CA 1
ATOM 4712 C C . GLY B 1 218 ? -25.172 -25.969 -17.938 1 91.5 218 GLY B C 1
ATOM 4713 O O . GLY B 1 218 ? -25.719 -27.062 -18.141 1 91.5 218 GLY B O 1
ATOM 4714 N N . GLY B 1 219 ? -23.938 -25.672 -18.234 1 92 219 GLY B N 1
ATOM 4715 C CA . GLY B 1 219 ? -23.109 -26.734 -18.797 1 92 219 GLY B CA 1
ATOM 4716 C C . GLY B 1 219 ? -22.547 -27.672 -17.75 1 92 219 GLY B C 1
ATOM 4717 O O . GLY B 1 219 ? -22.594 -27.375 -16.547 1 92 219 GLY B O 1
ATOM 4718 N N . GLN B 1 220 ? -22.141 -28.859 -18.266 1 91.81 220 GLN B N 1
ATOM 4719 C CA . GLN B 1 220 ? -21.516 -29.844 -17.406 1 91.81 220 GLN B CA 1
ATOM 4720 C C . GLN B 1 220 ? -20.172 -30.312 -17.969 1 91.81 220 GLN B C 1
ATOM 4722 O O . GLN B 1 220 ? -20 -30.391 -19.188 1 91.81 220 GLN B O 1
ATOM 4727 N N . LEU B 1 221 ? -19.281 -30.531 -17.047 1 91.25 221 LEU B N 1
ATOM 4728 C CA . LEU B 1 221 ? -18.031 -31.125 -17.484 1 91.25 221 LEU B CA 1
ATOM 4729 C C . LEU B 1 221 ? -18.234 -32.594 -17.875 1 91.25 221 LEU B C 1
ATOM 4731 O O . LEU B 1 221 ? -18.953 -33.312 -17.203 1 91.25 221 LEU B O 1
ATOM 4735 N N . PRO B 1 222 ? -17.719 -32.938 -18.938 1 90.69 222 PRO B N 1
ATOM 4736 C CA . PRO B 1 222 ? -17.938 -34.312 -19.391 1 90.69 222 PRO B CA 1
ATOM 4737 C C . PRO B 1 222 ? -17.344 -35.344 -18.453 1 90.69 222 PRO B C 1
ATOM 4739 O O . PRO B 1 222 ? -16.172 -35.281 -18.094 1 90.69 222 PRO B O 1
ATOM 4742 N N . LYS B 1 223 ? -18.219 -36.25 -18.016 1 92.19 223 LYS B N 1
ATOM 4743 C CA . LYS B 1 223 ? -17.766 -37.375 -17.203 1 92.19 223 LYS B CA 1
ATOM 4744 C C . LYS B 1 223 ? -17.625 -38.625 -18.062 1 92.19 223 LYS B C 1
ATOM 4746 O O . LYS B 1 223 ? -18.531 -39.469 -18.094 1 92.19 223 LYS B O 1
ATOM 4751 N N . HIS B 1 224 ? -16.594 -38.781 -18.766 1 93.5 224 HIS B N 1
ATOM 4752 C CA . HIS B 1 224 ? -16.344 -39.906 -19.656 1 93.5 224 HIS B CA 1
ATOM 4753 C C . HIS B 1 224 ? -15.227 -40.781 -19.125 1 93.5 224 HIS B C 1
ATOM 4755 O O . HIS B 1 224 ? -14.164 -40.281 -18.75 1 93.5 224 HIS B O 1
ATOM 4761 N N . PRO B 1 225 ? -15.492 -42.031 -19.047 1 94.31 225 PRO B N 1
ATOM 4762 C CA . PRO B 1 225 ? -14.484 -42.938 -18.5 1 94.31 225 PRO B CA 1
ATOM 4763 C C . PRO B 1 225 ? -13.141 -42.844 -19.219 1 94.31 225 PRO B C 1
ATOM 4765 O O . PRO B 1 225 ? -12.094 -42.969 -18.578 1 94.31 225 PRO B O 1
ATOM 4768 N N . LEU B 1 226 ? -13.227 -42.594 -20.406 1 95.81 226 LEU B N 1
ATOM 4769 C CA . LEU B 1 226 ? -11.984 -42.5 -21.156 1 95.81 226 LEU B CA 1
ATOM 4770 C C . LEU B 1 226 ? -11.211 -41.25 -20.734 1 95.81 226 LEU B C 1
ATOM 4772 O O . LEU B 1 226 ? -9.984 -41.281 -20.609 1 95.81 226 LEU B O 1
ATOM 4776 N N . LEU B 1 227 ? -11.914 -40.156 -20.578 1 95.62 227 LEU B N 1
ATOM 4777 C CA . LEU B 1 227 ? -11.258 -38.906 -20.156 1 95.62 227 LEU B CA 1
ATOM 4778 C C . LEU B 1 227 ? -10.688 -39.062 -18.75 1 95.62 227 LEU B C 1
ATOM 4780 O O . LEU B 1 227 ? -9.602 -38.562 -18.453 1 95.62 227 LEU B O 1
ATOM 4784 N N . ILE B 1 228 ? -11.414 -39.688 -17.953 1 96.25 228 ILE B N 1
ATOM 4785 C CA . ILE B 1 228 ? -10.953 -39.938 -16.578 1 96.25 228 ILE B CA 1
ATOM 4786 C C . ILE B 1 228 ? -9.711 -40.844 -16.625 1 96.25 228 ILE B C 1
ATOM 4788 O O . ILE B 1 228 ? -8.719 -40.562 -15.945 1 96.25 228 ILE B O 1
ATOM 4792 N N . GLY B 1 229 ? -9.812 -41.906 -17.438 1 97.19 229 GLY B N 1
ATOM 4793 C CA . GLY B 1 229 ? -8.664 -42.812 -17.578 1 97.19 229 GLY B CA 1
ATOM 4794 C C . GLY B 1 229 ? -7.434 -42.094 -18.109 1 97.19 229 GLY B C 1
ATOM 4795 O O . GLY B 1 229 ? -6.324 -42.312 -17.625 1 97.19 229 GLY B O 1
ATOM 4796 N N . LEU B 1 230 ? -7.645 -41.25 -19.078 1 97.69 230 LEU B N 1
ATOM 4797 C CA . LEU B 1 230 ? -6.543 -40.469 -19.656 1 97.69 230 LEU B CA 1
ATOM 4798 C C . LEU B 1 230 ? -5.941 -39.531 -18.641 1 97.69 230 LEU B C 1
ATOM 4800 O O . LEU B 1 230 ? -4.723 -39.344 -18.578 1 97.69 230 LEU B O 1
ATOM 4804 N N . ALA B 1 231 ? -6.789 -38.875 -17.891 1 97.75 231 ALA B N 1
ATOM 4805 C CA . ALA B 1 231 ? -6.316 -37.938 -16.859 1 97.75 231 ALA B CA 1
ATOM 4806 C C . ALA B 1 231 ? -5.504 -38.688 -15.789 1 97.75 231 ALA B C 1
ATOM 4808 O O . ALA B 1 231 ? -4.41 -38.25 -15.422 1 97.75 231 ALA B O 1
ATOM 4809 N N . VAL B 1 232 ? -5.996 -39.781 -15.32 1 97.44 232 VAL B N 1
ATOM 4810 C CA . VAL B 1 232 ? -5.293 -40.594 -14.328 1 97.44 232 VAL B CA 1
ATOM 4811 C C . VAL B 1 232 ? -3.969 -41.094 -14.906 1 97.44 232 VAL B C 1
ATOM 4813 O O . VAL B 1 232 ? -2.928 -41 -14.258 1 97.44 232 VAL B O 1
ATOM 4816 N N . GLY B 1 233 ? -4.094 -41.656 -16.109 1 97.94 233 GLY B N 1
ATOM 4817 C CA . GLY B 1 233 ? -2.887 -42.125 -16.766 1 97.94 233 GLY B CA 1
ATOM 4818 C C . GLY B 1 233 ? -1.822 -41.062 -16.922 1 97.94 233 GLY B C 1
ATOM 4819 O O . GLY B 1 233 ? -0.639 -41.312 -16.688 1 97.94 233 GLY B O 1
ATOM 4820 N N . TYR B 1 234 ? -2.205 -39.875 -17.281 1 97.44 234 TYR B N 1
ATOM 4821 C CA . TYR B 1 234 ? -1.268 -38.781 -17.438 1 97.44 234 TYR B CA 1
ATOM 4822 C C . TYR B 1 234 ? -0.63 -38.406 -16.109 1 97.44 234 TYR B C 1
ATOM 4824 O O . TYR B 1 234 ? 0.568 -38.125 -16.047 1 97.44 234 TYR B O 1
ATOM 4832 N N . LEU B 1 235 ? -1.406 -38.344 -15.062 1 97.06 235 LEU B N 1
ATOM 4833 C CA . LEU B 1 235 ? -0.886 -38 -13.742 1 97.06 235 LEU B CA 1
ATOM 4834 C C . LEU B 1 235 ? 0.088 -39.062 -13.258 1 97.06 235 LEU B C 1
ATOM 4836 O O . LEU B 1 235 ? 1.108 -38.75 -12.641 1 97.06 235 LEU B O 1
ATOM 4840 N N . VAL B 1 236 ? -0.23 -40.312 -13.508 1 96.56 236 VAL B N 1
ATOM 4841 C CA . VAL B 1 236 ? 0.66 -41.406 -13.133 1 96.56 236 VAL B CA 1
ATOM 4842 C C . VAL B 1 236 ? 1.96 -41.312 -13.93 1 96.56 236 VAL B C 1
ATOM 4844 O O . VAL B 1 236 ? 3.047 -41.5 -13.375 1 96.56 236 VAL B O 1
ATOM 4847 N N . LEU B 1 237 ? 1.816 -41.062 -15.172 1 94.56 237 LEU B N 1
ATOM 4848 C CA . LEU B 1 237 ? 2.996 -40.875 -16.016 1 94.56 237 LEU B CA 1
ATOM 4849 C C . LEU B 1 237 ? 3.861 -39.75 -15.484 1 94.56 237 LEU B C 1
ATOM 4851 O O . LEU B 1 237 ? 5.086 -39.875 -15.43 1 94.56 237 LEU B O 1
ATOM 4855 N N . ALA B 1 238 ? 3.242 -38.625 -15.188 1 94.75 238 ALA B N 1
ATOM 4856 C CA . ALA B 1 238 ? 3.965 -37.469 -14.648 1 94.75 238 ALA B CA 1
ATOM 4857 C C . ALA B 1 238 ? 4.68 -37.812 -13.352 1 94.75 238 ALA B C 1
ATOM 4859 O O . ALA B 1 238 ? 5.828 -37.438 -13.133 1 94.75 238 ALA B O 1
ATOM 4860 N N . LEU B 1 239 ? 3.967 -38.562 -12.484 1 94.31 239 LEU B N 1
ATOM 4861 C CA . LEU B 1 239 ? 4.562 -39 -11.227 1 94.31 239 LEU B CA 1
ATOM 4862 C C . LEU B 1 239 ? 5.785 -39.875 -11.492 1 94.31 239 LEU B C 1
ATOM 4864 O O . LEU B 1 239 ? 6.832 -39.688 -10.867 1 94.31 239 LEU B O 1
ATOM 4868 N N . ALA B 1 240 ? 5.664 -40.781 -12.367 1 92.69 240 ALA B N 1
ATOM 4869 C CA . ALA B 1 240 ? 6.773 -41.656 -12.719 1 92.69 240 ALA B CA 1
ATOM 4870 C C . ALA B 1 240 ? 7.938 -40.875 -13.305 1 92.69 240 ALA B C 1
ATOM 4872 O O . ALA B 1 240 ? 9.102 -41.156 -13.008 1 92.69 240 ALA B O 1
ATOM 4873 N N . TRP B 1 241 ? 7.598 -39.875 -14.094 1 90.94 241 TRP B N 1
ATOM 4874 C CA . TRP B 1 241 ? 8.609 -39.062 -14.734 1 90.94 241 TRP B CA 1
ATOM 4875 C C . TRP B 1 241 ? 9.477 -38.344 -13.695 1 90.94 241 TRP B C 1
ATOM 4877 O O . TRP B 1 241 ? 10.695 -38.281 -13.852 1 90.94 241 TRP B O 1
ATOM 4887 N N . VAL B 1 242 ? 8.836 -37.875 -12.719 1 89.06 242 VAL B N 1
ATOM 4888 C CA . VAL B 1 242 ? 9.516 -37.062 -11.719 1 89.06 242 VAL B CA 1
ATOM 4889 C C . VAL B 1 242 ? 10.242 -37.969 -10.719 1 89.06 242 VAL B C 1
ATOM 4891 O O . VAL B 1 242 ? 11.367 -37.688 -10.312 1 89.06 242 VAL B O 1
ATOM 4894 N N . ARG B 1 243 ? 9.719 -39.156 -10.43 1 88.56 243 ARG B N 1
ATOM 4895 C CA . ARG B 1 243 ? 10.266 -40.031 -9.398 1 88.56 243 ARG B CA 1
ATOM 4896 C C . ARG B 1 243 ? 11.383 -40.906 -9.961 1 88.56 243 ARG B C 1
ATOM 4898 O O . ARG B 1 243 ? 12.336 -41.219 -9.25 1 88.56 243 ARG B O 1
ATOM 4905 N N . ILE B 1 244 ? 11.312 -41.438 -11.156 1 87 244 ILE B N 1
ATOM 4906 C CA . ILE B 1 244 ? 12.352 -42.219 -11.805 1 87 244 ILE B CA 1
ATOM 4907 C C . ILE B 1 244 ? 13.266 -41.281 -12.609 1 87 244 ILE B C 1
ATOM 4909 O O . ILE B 1 244 ? 14.227 -41.75 -13.227 1 87 244 ILE B O 1
ATOM 4913 N N . PRO B 1 245 ? 13.281 -40.094 -12.211 1 79.62 245 PRO B N 1
ATOM 4914 C CA . PRO B 1 245 ? 13.875 -38.969 -12.914 1 79.62 245 PRO B CA 1
ATOM 4915 C C . PRO B 1 245 ? 14.203 -39.281 -14.367 1 79.62 245 PRO B C 1
ATOM 4917 O O . PRO B 1 245 ? 15.375 -39.438 -14.719 1 79.62 245 PRO B O 1
ATOM 4920 N N . LEU B 1 246 ? 13.219 -39.312 -15.25 1 76.75 246 LEU B N 1
ATOM 4921 C CA . LEU B 1 246 ? 13.328 -39.594 -16.672 1 76.75 246 LEU B CA 1
ATOM 4922 C C . LEU B 1 246 ? 13.602 -38.344 -17.469 1 76.75 246 LEU B C 1
ATOM 4924 O O . LEU B 1 246 ? 13.234 -38.25 -18.641 1 76.75 246 LEU B O 1
ATOM 4928 N N . TRP B 1 247 ? 14.117 -37.312 -16.828 1 78.31 247 TRP B N 1
ATOM 4929 C CA . TRP B 1 247 ? 14.328 -36 -17.406 1 78.31 247 TRP B CA 1
ATOM 4930 C C . TRP B 1 247 ? 15.336 -36.031 -18.547 1 78.31 247 TRP B C 1
ATOM 4932 O O . TRP B 1 247 ? 15.414 -35.125 -19.359 1 78.31 247 TRP B O 1
ATOM 4942 N N . SER B 1 248 ? 16.062 -37.125 -18.656 1 74.94 248 SER B N 1
ATOM 4943 C CA . SER B 1 248 ? 17.094 -37.281 -19.688 1 74.94 248 SER B CA 1
ATOM 4944 C C . SER B 1 248 ? 16.5 -37.688 -21.016 1 74.94 248 SER B C 1
ATOM 4946 O O . SER B 1 248 ? 17.141 -37.562 -22.062 1 74.94 248 SER B O 1
ATOM 4948 N N . ILE B 1 249 ? 15.273 -38.094 -20.969 1 74.12 249 ILE B N 1
ATOM 4949 C CA . ILE B 1 249 ? 14.609 -38.5 -22.203 1 74.12 249 ILE B CA 1
ATOM 4950 C C . ILE B 1 249 ? 14.07 -37.281 -22.938 1 74.12 249 ILE B C 1
ATOM 4952 O O . ILE B 1 249 ? 13.32 -36.469 -22.359 1 74.12 249 ILE B O 1
ATOM 4956 N N . ASN B 1 250 ? 14.648 -37.062 -24.078 1 74.88 250 ASN B N 1
ATOM 4957 C CA . ASN B 1 250 ? 14.172 -35.938 -24.906 1 74.88 250 ASN B CA 1
ATOM 4958 C C . ASN B 1 250 ? 12.867 -36.281 -25.594 1 74.88 250 ASN B C 1
ATOM 4960 O O . ASN B 1 250 ? 12.844 -37.125 -26.5 1 74.88 250 ASN B O 1
ATOM 4964 N N . ILE B 1 251 ? 11.828 -35.75 -25.156 1 71.69 251 ILE B N 1
ATOM 4965 C CA . ILE B 1 251 ? 10.523 -36.062 -25.734 1 71.69 251 ILE B CA 1
ATOM 4966 C C . ILE B 1 251 ? 10.102 -34.938 -26.688 1 71.69 251 ILE B C 1
ATOM 4968 O O . ILE B 1 251 ? 8.938 -34.844 -27.078 1 71.69 251 ILE B O 1
ATOM 4972 N N . SER B 1 252 ? 10.977 -34 -27.047 1 76.38 252 SER B N 1
ATOM 4973 C CA . SER B 1 252 ? 10.625 -32.812 -27.844 1 76.38 252 SER B CA 1
ATOM 4974 C C . SER B 1 252 ? 10.211 -33.219 -29.25 1 76.38 252 SER B C 1
ATOM 4976 O O . SER B 1 252 ? 9.289 -32.656 -29.828 1 76.38 252 SER B O 1
ATOM 4978 N N . MET B 1 253 ? 10.719 -34.344 -29.781 1 75.44 253 MET B N 1
ATOM 4979 C CA . MET B 1 253 ? 10.484 -34.812 -31.156 1 75.44 253 MET B CA 1
ATOM 4980 C C . MET B 1 253 ? 10.5 -33.625 -32.125 1 75.44 253 MET B C 1
ATOM 4982 O O . MET B 1 253 ? 9.68 -33.562 -33.062 1 75.44 253 MET B O 1
ATOM 4986 N N . GLY B 1 254 ? 11.336 -32.562 -31.844 1 78.31 254 GLY B N 1
ATOM 4987 C CA . GLY B 1 254 ? 11.484 -31.406 -32.719 1 78.31 254 GLY B CA 1
ATOM 4988 C C . GLY B 1 254 ? 10.391 -30.359 -32.531 1 78.31 254 GLY B C 1
ATOM 4989 O O . GLY B 1 254 ? 10.398 -29.328 -33.188 1 78.31 254 GLY B O 1
ATOM 4990 N N . LEU B 1 255 ? 9.547 -30.578 -31.672 1 83.88 255 LEU B N 1
ATOM 4991 C CA . LEU B 1 255 ? 8.453 -29.641 -31.422 1 83.88 255 LEU B CA 1
ATOM 4992 C C . LEU B 1 255 ? 8.906 -28.516 -30.484 1 83.88 255 LEU B C 1
ATOM 4994 O O . LEU B 1 255 ? 9.859 -28.688 -29.734 1 83.88 255 LEU B O 1
ATOM 4998 N N . PRO B 1 256 ? 8.219 -27.453 -30.688 1 87.5 256 PRO B N 1
ATOM 4999 C CA . PRO B 1 256 ? 8.586 -26.328 -29.828 1 87.5 256 PRO B CA 1
ATOM 5000 C C . PRO B 1 256 ? 8.469 -26.656 -28.344 1 87.5 256 PRO B C 1
ATOM 5002 O O . PRO B 1 256 ? 7.617 -27.469 -27.938 1 87.5 256 PRO B O 1
ATOM 5005 N N . MET B 1 257 ? 9.234 -25.984 -27.547 1 86.75 257 MET B N 1
ATOM 5006 C CA . MET B 1 257 ? 9.352 -26.25 -26.125 1 86.75 257 MET B CA 1
ATOM 5007 C C . MET B 1 257 ? 8.047 -25.906 -25.406 1 86.75 257 MET B C 1
ATOM 5009 O O . MET B 1 257 ? 7.75 -26.484 -24.344 1 86.75 257 MET B O 1
ATOM 5013 N N . VAL B 1 258 ? 7.316 -25.078 -25.938 1 91.75 258 VAL B N 1
ATOM 5014 C CA . VAL B 1 258 ? 6.047 -24.719 -25.312 1 91.75 258 VAL B CA 1
ATOM 5015 C C . VAL B 1 258 ? 5.105 -25.922 -25.328 1 91.75 258 VAL B C 1
ATOM 5017 O O . VAL B 1 258 ? 4.262 -26.062 -24.438 1 91.75 258 VAL B O 1
ATOM 5020 N N . ILE B 1 259 ? 5.352 -26.844 -26.203 1 91.19 259 ILE B N 1
ATOM 5021 C CA . ILE B 1 259 ? 4.473 -28 -26.359 1 91.19 259 ILE B CA 1
ATOM 5022 C C . ILE B 1 259 ? 5.055 -29.203 -25.609 1 91.19 259 ILE B C 1
ATOM 5024 O O . ILE B 1 259 ? 4.312 -30 -25.031 1 91.19 259 ILE B O 1
ATOM 5028 N N . THR B 1 260 ? 6.348 -29.312 -25.594 1 89.19 260 THR B N 1
ATOM 5029 C CA . THR B 1 260 ? 6.91 -30.562 -25.094 1 89.19 260 THR B CA 1
ATOM 5030 C C . THR B 1 260 ? 7.801 -30.312 -23.891 1 89.19 260 THR B C 1
ATOM 5032 O O . THR B 1 260 ? 8.219 -31.25 -23.203 1 89.19 260 THR B O 1
ATOM 5035 N N . GLY B 1 261 ? 8.07 -29.109 -23.625 1 88.88 261 GLY B N 1
ATOM 5036 C CA . GLY B 1 261 ? 8.961 -28.797 -22.531 1 88.88 261 GLY B CA 1
ATOM 5037 C C . GLY B 1 261 ? 8.25 -28.734 -21.188 1 88.88 261 GLY B C 1
ATOM 5038 O O . GLY B 1 261 ? 7.086 -29.125 -21.078 1 88.88 261 GLY B O 1
ATOM 5039 N N . PHE B 1 262 ? 9.047 -28.359 -20.141 1 90 262 PHE B N 1
ATOM 5040 C CA . PHE B 1 262 ? 8.539 -28.281 -18.781 1 90 262 PHE B CA 1
ATOM 5041 C C . PHE B 1 262 ? 8.828 -26.922 -18.156 1 90 262 PHE B C 1
ATOM 5043 O O . PHE B 1 262 ? 9.086 -26.812 -16.953 1 90 262 PHE B O 1
ATOM 5050 N N . ASP B 1 263 ? 8.781 -25.922 -18.969 1 92.06 263 ASP B N 1
ATOM 5051 C CA . ASP B 1 263 ? 9.148 -24.562 -18.578 1 92.06 263 ASP B CA 1
ATOM 5052 C C . ASP B 1 263 ? 8.008 -23.891 -17.828 1 92.06 263 ASP B C 1
ATOM 5054 O O . ASP B 1 263 ? 6.867 -23.891 -18.281 1 92.06 263 ASP B O 1
ATOM 5058 N N . LYS B 1 264 ? 8.336 -23.328 -16.719 1 93.38 264 LYS B N 1
ATOM 5059 C CA . LYS B 1 264 ? 7.355 -22.641 -15.883 1 93.38 264 LYS B CA 1
ATOM 5060 C C . LYS B 1 264 ? 7.062 -21.25 -16.422 1 93.38 264 LYS B C 1
ATOM 5062 O O . LYS B 1 264 ? 5.918 -20.781 -16.375 1 93.38 264 LYS B O 1
ATOM 5067 N N . THR B 1 265 ? 8.016 -20.5 -16.906 1 95.75 265 THR B N 1
ATOM 5068 C CA . THR B 1 265 ? 7.895 -19.125 -17.375 1 95.75 265 THR B CA 1
ATOM 5069 C C . THR B 1 265 ? 6.844 -19.031 -18.484 1 95.75 265 THR B C 1
ATOM 5071 O O . THR B 1 265 ? 5.965 -18.156 -18.422 1 95.75 265 THR B O 1
ATOM 5074 N N . PHE B 1 266 ? 6.867 -20 -19.375 1 96.56 266 PHE B N 1
ATOM 5075 C CA . PHE B 1 266 ? 5.973 -19.922 -20.531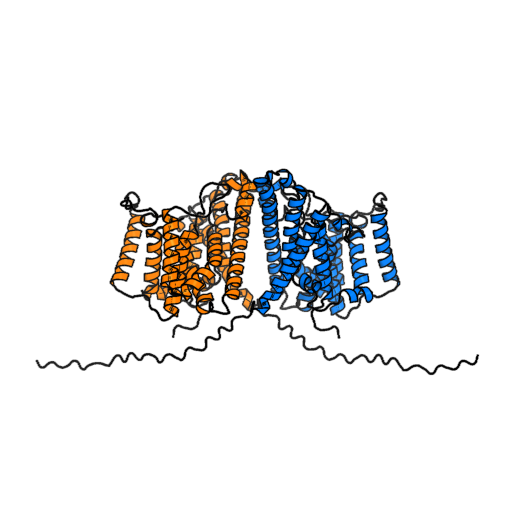 1 96.56 266 PHE B CA 1
ATOM 5076 C C . PHE B 1 266 ? 4.836 -20.922 -20.391 1 96.56 266 PHE B C 1
ATOM 5078 O O . PHE B 1 266 ? 4.07 -21.141 -21.328 1 96.56 266 PHE B O 1
ATOM 5085 N N . LEU B 1 267 ? 4.719 -21.562 -19.234 1 97.25 267 LEU B N 1
ATOM 5086 C CA . LEU B 1 267 ? 3.664 -22.516 -18.922 1 97.25 267 LEU B CA 1
ATOM 5087 C C . LEU B 1 267 ? 3.51 -23.547 -20.031 1 97.25 267 LEU B C 1
ATOM 5089 O O . LEU B 1 267 ? 2.494 -23.562 -20.734 1 97.25 267 LEU B O 1
ATOM 5093 N N . SER B 1 268 ? 4.465 -24.406 -20.156 1 96.5 268 SER B N 1
ATOM 5094 C CA . SER B 1 268 ? 4.484 -25.406 -21.219 1 96.5 268 SER B CA 1
ATOM 5095 C C . SER B 1 268 ? 3.291 -26.359 -21.094 1 96.5 268 SER B C 1
ATOM 5097 O O . SER B 1 268 ? 2.715 -26.516 -20.016 1 96.5 268 SER B O 1
ATOM 5099 N N . ALA B 1 269 ? 3.027 -27 -22.172 1 96.62 269 ALA B N 1
ATOM 5100 C CA . ALA B 1 269 ? 1.828 -27.812 -22.312 1 96.62 269 ALA B CA 1
ATOM 5101 C C . ALA B 1 269 ? 1.823 -28.953 -21.281 1 96.62 269 ALA B C 1
ATOM 5103 O O . ALA B 1 269 ? 0.791 -29.234 -20.672 1 96.62 269 ALA B O 1
ATOM 5104 N N . PRO B 1 270 ? 2.928 -29.625 -21.031 1 95.06 270 PRO B N 1
ATOM 5105 C CA . PRO B 1 270 ? 2.896 -30.688 -20.031 1 95.06 270 PRO B CA 1
ATOM 5106 C C . PRO B 1 270 ? 2.516 -30.188 -18.641 1 95.06 270 PRO B C 1
ATOM 5108 O O . PRO B 1 270 ? 1.754 -30.844 -17.922 1 95.06 270 PRO B O 1
ATOM 5111 N N . ARG B 1 271 ? 3.002 -29.031 -18.266 1 96.5 271 ARG B N 1
ATOM 5112 C CA . ARG B 1 271 ? 2.645 -28.438 -16.969 1 96.5 271 ARG B CA 1
ATOM 5113 C C . ARG B 1 271 ? 1.177 -28.031 -16.953 1 96.5 271 ARG B C 1
ATOM 5115 O O . ARG B 1 271 ? 0.469 -28.297 -15.977 1 96.5 271 ARG B O 1
ATOM 5122 N N . LEU B 1 272 ? 0.817 -27.406 -18.031 1 97.88 272 LEU B N 1
ATOM 5123 C CA . LEU B 1 272 ? -0.564 -26.969 -18.172 1 97.88 272 LEU B CA 1
ATOM 5124 C C . LEU B 1 272 ? -1.526 -28.141 -18.109 1 97.88 272 LEU B C 1
ATOM 5126 O O . LEU B 1 272 ? -2.502 -28.109 -17.344 1 97.88 272 LEU B O 1
ATOM 5130 N N . LEU B 1 273 ? -1.26 -29.188 -18.844 1 97.56 273 LEU B N 1
ATOM 5131 C CA . LEU B 1 273 ? -2.125 -30.359 -18.891 1 97.56 273 LEU B CA 1
ATOM 5132 C C . LEU B 1 273 ? -2.154 -31.078 -17.547 1 97.56 273 LEU B C 1
ATOM 5134 O O . LEU B 1 273 ? -3.18 -31.641 -17.156 1 97.56 273 LEU B O 1
ATOM 5138 N N . HIS B 1 274 ? -1.059 -31.047 -16.859 1 97.5 274 HIS B N 1
ATOM 5139 C CA . HIS B 1 274 ? -0.984 -31.703 -15.562 1 97.5 274 HIS B CA 1
ATOM 5140 C C . HIS B 1 274 ? -1.97 -31.094 -14.578 1 97.5 274 HIS B C 1
ATOM 5142 O O . HIS B 1 274 ? -2.756 -31.797 -13.945 1 97.5 274 HIS B O 1
ATOM 5148 N N . VAL B 1 275 ? -1.945 -29.75 -14.445 1 97.56 275 VAL B N 1
ATOM 5149 C CA . VAL B 1 275 ? -2.836 -29.094 -13.5 1 97.56 275 VAL B CA 1
ATOM 5150 C C . VAL B 1 275 ? -4.285 -29.25 -13.953 1 97.56 275 VAL B C 1
ATOM 5152 O O . VAL B 1 275 ? -5.191 -29.391 -13.125 1 97.56 275 VAL B O 1
ATOM 5155 N N . LEU B 1 276 ? -4.527 -29.234 -15.25 1 97.81 276 LEU B N 1
ATOM 5156 C CA . LEU B 1 276 ? -5.887 -29.391 -15.766 1 97.81 276 LEU B CA 1
ATOM 5157 C C . LEU B 1 276 ? -6.406 -30.797 -15.516 1 97.81 276 LEU B C 1
ATOM 5159 O O . LEU B 1 276 ? -7.59 -30.984 -15.227 1 97.81 276 LEU B O 1
ATOM 5163 N N . ALA B 1 277 ? -5.508 -31.781 -15.703 1 97.75 277 ALA B N 1
ATOM 5164 C CA . ALA B 1 277 ? -5.895 -33.156 -15.398 1 97.75 277 ALA B CA 1
ATOM 5165 C C . ALA B 1 277 ? -6.281 -33.312 -13.93 1 97.75 277 ALA B C 1
ATOM 5167 O O . ALA B 1 277 ? -7.285 -33.938 -13.609 1 97.75 277 ALA B O 1
ATOM 5168 N N . MET B 1 278 ? -5.48 -32.75 -13.109 1 95.88 278 MET B N 1
ATOM 5169 C CA . MET B 1 278 ? -5.777 -32.781 -11.68 1 95.88 278 MET B CA 1
ATOM 5170 C C . MET B 1 278 ? -7.098 -32.094 -11.383 1 95.88 278 MET B C 1
ATOM 5172 O O . MET B 1 278 ? -7.941 -32.625 -10.664 1 95.88 278 MET B O 1
ATOM 5176 N N . ALA B 1 279 ? -7.25 -30.906 -11.906 1 95.5 279 ALA B N 1
ATOM 5177 C CA . ALA B 1 279 ? -8.469 -30.125 -11.68 1 95.5 279 ALA B CA 1
ATOM 5178 C C . ALA B 1 279 ? -9.695 -30.875 -12.211 1 95.5 279 ALA B C 1
ATOM 5180 O O . ALA B 1 279 ? -10.75 -30.859 -11.578 1 95.5 279 ALA B O 1
ATOM 5181 N N . TYR B 1 280 ? -9.594 -31.5 -13.367 1 95.81 280 TYR B N 1
ATOM 5182 C CA . TYR B 1 280 ? -10.68 -32.281 -13.969 1 95.81 280 TYR B CA 1
ATOM 5183 C C . TYR B 1 280 ? -11.109 -33.406 -13.055 1 95.81 280 TYR B C 1
ATOM 5185 O O . TYR B 1 280 ? -12.305 -33.594 -12.789 1 95.81 280 TYR B O 1
ATOM 5193 N N . LEU B 1 281 ? -10.156 -34.188 -12.57 1 95.44 281 LEU B N 1
ATOM 5194 C CA . LEU B 1 281 ? -10.469 -35.312 -11.695 1 95.44 281 LEU B CA 1
ATOM 5195 C C . LEU B 1 281 ? -11.133 -34.812 -10.406 1 95.44 281 LEU B C 1
ATOM 5197 O O . LEU B 1 281 ? -12.086 -35.438 -9.93 1 95.44 281 LEU B O 1
ATOM 5201 N N . ILE B 1 282 ? -10.641 -33.688 -9.844 1 93.31 282 ILE B N 1
ATOM 5202 C CA . ILE B 1 282 ? -11.227 -33.156 -8.633 1 93.31 282 ILE B CA 1
ATOM 5203 C C . ILE B 1 282 ? -12.664 -32.719 -8.898 1 93.31 282 ILE B C 1
ATOM 5205 O O . ILE B 1 282 ? -13.547 -32.875 -8.055 1 93.31 282 ILE B O 1
ATOM 5209 N N . ALA B 1 283 ? -12.898 -32.188 -10.07 1 91.5 283 ALA B N 1
ATOM 5210 C CA . ALA B 1 283 ? -14.211 -31.672 -10.422 1 91.5 283 ALA B CA 1
ATOM 5211 C C . ALA B 1 283 ? -15.203 -32.812 -10.695 1 91.5 283 ALA B C 1
ATOM 5213 O O . ALA B 1 283 ? -16.391 -32.688 -10.359 1 91.5 283 ALA B O 1
ATOM 5214 N N . VAL B 1 284 ? -14.758 -34 -11.305 1 91.5 284 VAL B N 1
ATOM 5215 C CA . VAL B 1 284 ? -15.711 -34.969 -11.844 1 91.5 284 VAL B CA 1
ATOM 5216 C C . VAL B 1 284 ? -15.797 -36.156 -10.914 1 91.5 284 VAL B C 1
ATOM 5218 O O . VAL B 1 284 ? -16.797 -36.906 -10.93 1 91.5 284 VAL B O 1
ATOM 5221 N N . VAL B 1 285 ? -14.773 -36.406 -10.141 1 90.06 285 VAL B N 1
ATOM 5222 C CA . VAL B 1 285 ? -14.781 -37.531 -9.227 1 90.06 285 VAL B CA 1
ATOM 5223 C C . VAL B 1 285 ? -15.375 -37.125 -7.887 1 90.06 285 VAL B C 1
ATOM 5225 O O . VAL B 1 285 ? -14.773 -36.312 -7.148 1 90.06 285 VAL B O 1
ATOM 5228 N N . PRO B 1 286 ? -16.484 -37.594 -7.461 1 86.5 286 PRO B N 1
ATOM 5229 C CA . PRO B 1 286 ? -17.219 -37.156 -6.273 1 86.5 286 PRO B CA 1
ATOM 5230 C C . PRO B 1 286 ? -16.406 -37.312 -4.988 1 86.5 286 PRO B C 1
ATOM 5232 O O . PRO B 1 286 ? -16.469 -36.438 -4.105 1 86.5 286 PRO B O 1
ATOM 5235 N N . THR B 1 287 ? -15.648 -38.375 -4.84 1 85.62 287 THR B N 1
ATOM 5236 C CA . THR B 1 287 ? -14.875 -38.594 -3.625 1 85.62 287 THR B CA 1
ATOM 5237 C C . THR B 1 287 ? -13.828 -37.5 -3.43 1 85.62 287 THR B C 1
ATOM 5239 O O . THR B 1 287 ? -13.562 -37.094 -2.303 1 85.62 287 THR B O 1
ATOM 5242 N N . LEU B 1 288 ? -13.281 -37.031 -4.492 1 83.25 288 LEU B N 1
ATOM 5243 C CA . LEU B 1 288 ? -12.281 -35.969 -4.426 1 83.25 288 LEU B CA 1
ATOM 5244 C C . LEU B 1 288 ? -12.93 -34.625 -4.172 1 83.25 288 LEU B C 1
ATOM 5246 O O . LEU B 1 288 ? -12.406 -33.812 -3.408 1 83.25 288 LEU B O 1
ATOM 5250 N N . ASN B 1 289 ? -13.977 -34.469 -4.785 1 82.44 289 ASN B N 1
ATOM 5251 C CA . ASN B 1 289 ? -14.711 -33.219 -4.656 1 82.44 289 ASN B CA 1
ATOM 5252 C C . ASN B 1 289 ? -15.32 -33.062 -3.264 1 82.44 289 ASN B C 1
ATOM 5254 O O . ASN B 1 289 ? -15.328 -31.969 -2.705 1 82.44 289 ASN B O 1
ATOM 5258 N N . SER B 1 290 ? -15.719 -34.125 -2.648 1 85.31 290 SER B N 1
ATOM 5259 C CA . SER B 1 290 ? -16.438 -34.125 -1.378 1 85.31 290 SER B CA 1
ATOM 5260 C C . SER B 1 290 ? -15.484 -33.906 -0.206 1 85.31 290 SER B C 1
ATOM 5262 O O . SER B 1 290 ? -15.883 -33.438 0.853 1 85.31 290 SER B O 1
ATOM 5264 N N . ILE B 1 291 ? -14.258 -34.188 -0.465 1 85.31 291 ILE B N 1
ATOM 5265 C CA . ILE B 1 291 ? -13.273 -34.094 0.607 1 85.31 291 ILE B CA 1
ATOM 5266 C C . ILE B 1 291 ? -13.07 -32.594 0.959 1 85.31 291 ILE B C 1
ATOM 5268 O O . ILE B 1 291 ? -12.836 -32.281 2.121 1 85.31 291 ILE B O 1
ATOM 5272 N N . ALA B 1 292 ? -13.273 -31.75 0.02 1 88.69 292 ALA B N 1
ATOM 5273 C CA . ALA B 1 292 ? -13.023 -30.328 0.227 1 88.69 292 ALA B CA 1
ATOM 5274 C C . ALA B 1 292 ? -14.289 -29.609 0.666 1 88.69 292 ALA B C 1
ATOM 5276 O O . ALA B 1 292 ? -14.258 -28.406 0.948 1 88.69 292 ALA B O 1
ATOM 5277 N N . ARG B 1 293 ? -15.359 -30.406 0.728 1 89.25 293 ARG B N 1
ATOM 5278 C CA . ARG B 1 293 ? -16.594 -29.812 1.23 1 89.25 293 ARG B CA 1
ATOM 5279 C C . ARG B 1 293 ? -16.609 -29.781 2.756 1 89.25 293 ARG B C 1
ATOM 5281 O O . ARG B 1 293 ? -16.766 -30.828 3.4 1 89.25 293 ARG B O 1
ATOM 5288 N N . THR B 1 294 ? -16.375 -28.641 3.273 1 90.81 294 THR B N 1
ATOM 5289 C CA . THR B 1 294 ? -16.312 -28.484 4.723 1 90.81 294 THR B CA 1
ATOM 5290 C C . THR B 1 294 ? -17.281 -27.391 5.184 1 90.81 294 THR B C 1
ATOM 5292 O O . THR B 1 294 ? -17.891 -26.719 4.363 1 90.81 294 THR B O 1
ATOM 5295 N N . ALA B 1 295 ? -17.469 -27.391 6.469 1 92 295 ALA B N 1
ATOM 5296 C CA . ALA B 1 295 ? -18.219 -26.281 7.043 1 92 295 ALA B CA 1
ATOM 5297 C C . ALA B 1 295 ? -17.469 -24.969 6.863 1 92 295 ALA B C 1
ATOM 5299 O O . ALA B 1 295 ? -16.234 -24.953 6.738 1 92 295 ALA B O 1
ATOM 5300 N N . PRO B 1 296 ? -18.203 -23.906 6.801 1 91.44 296 PRO B N 1
ATOM 5301 C CA . PRO B 1 296 ? -17.562 -22.594 6.629 1 91.44 296 PRO B CA 1
ATOM 5302 C C . PRO B 1 296 ? -16.594 -22.266 7.75 1 91.44 296 PRO B C 1
ATOM 5304 O O . PRO B 1 296 ? -15.656 -21.484 7.551 1 91.44 296 PRO B O 1
ATOM 5307 N N . GLU B 1 297 ? -16.703 -22.891 8.859 1 93.44 297 GLU B N 1
ATOM 5308 C CA . GLU B 1 297 ? -15.875 -22.594 10.016 1 93.44 297 GLU B CA 1
ATOM 5309 C C . GLU B 1 297 ? -14.633 -23.469 10.047 1 93.44 297 GLU B C 1
ATOM 5311 O O . GLU B 1 297 ? -13.758 -23.297 10.898 1 93.44 297 GLU B O 1
ATOM 5316 N N . HIS B 1 298 ? -14.656 -24.391 9.172 1 95.88 298 HIS B N 1
ATOM 5317 C CA . HIS B 1 298 ? -13.469 -25.234 9.102 1 95.88 298 HIS B CA 1
ATOM 5318 C C . HIS B 1 298 ? -12.203 -24.406 8.914 1 95.88 298 HIS B C 1
ATOM 5320 O O . HIS B 1 298 ? -12.195 -23.438 8.148 1 95.88 298 HIS B O 1
ATOM 5326 N N . PRO B 1 299 ? -11.133 -24.719 9.617 1 97.12 299 PRO B N 1
ATOM 5327 C CA . PRO B 1 299 ? -9.906 -23.922 9.586 1 97.12 299 PRO B CA 1
ATOM 5328 C C . PRO B 1 299 ? -9.383 -23.703 8.164 1 97.12 299 PRO B C 1
ATOM 5330 O O . PRO B 1 299 ? -8.961 -22.594 7.828 1 97.12 299 PRO B O 1
ATOM 5333 N N . LEU B 1 300 ? -9.453 -24.672 7.359 1 97.12 300 LEU B N 1
ATOM 5334 C CA . LEU B 1 300 ? -8.969 -24.531 5.988 1 97.12 300 LEU B CA 1
ATOM 5335 C C . LEU B 1 300 ? -9.867 -23.594 5.191 1 97.12 300 LEU B C 1
ATOM 5337 O O . LEU B 1 300 ? -9.375 -22.812 4.367 1 97.12 300 LEU B O 1
ATOM 5341 N N . ALA B 1 301 ? -11.148 -23.688 5.383 1 96.38 301 ALA B N 1
ATOM 5342 C CA . ALA B 1 301 ? -12.078 -22.781 4.707 1 96.38 301 ALA B CA 1
ATOM 5343 C C . ALA B 1 301 ? -11.844 -21.344 5.145 1 96.38 301 ALA B C 1
ATOM 5345 O O . ALA B 1 301 ? -11.836 -20.422 4.316 1 96.38 301 ALA B O 1
ATOM 5346 N N . VAL B 1 302 ? -11.578 -21.203 6.434 1 96.69 302 VAL B N 1
ATOM 5347 C CA . VAL B 1 302 ? -11.328 -19.875 6.988 1 96.69 302 VAL B CA 1
ATOM 5348 C C . VAL B 1 302 ? -10.039 -19.297 6.41 1 96.69 302 VAL B C 1
ATOM 5350 O O . VAL B 1 302 ? -10 -18.141 5.992 1 96.69 302 VAL B O 1
ATOM 5353 N N . LEU B 1 303 ? -9.047 -20.109 6.363 1 98 303 LEU B N 1
ATOM 5354 C CA . LEU B 1 303 ? -7.762 -19.672 5.828 1 98 303 LEU B CA 1
ATOM 5355 C C . LEU B 1 303 ? -7.887 -19.281 4.359 1 98 303 LEU B C 1
ATOM 5357 O O . LEU B 1 303 ? -7.398 -18.219 3.949 1 98 303 LEU B O 1
ATOM 5361 N N . GLY B 1 304 ? -8.586 -20.078 3.588 1 96.06 304 GLY B N 1
ATOM 5362 C CA . GLY B 1 304 ? -8.742 -19.844 2.162 1 96.06 304 GLY B CA 1
ATOM 5363 C C . GLY B 1 304 ? -9.594 -18.625 1.852 1 96.06 304 GLY B C 1
ATOM 5364 O O . GLY B 1 304 ? -9.461 -18.016 0.786 1 96.06 304 GLY B O 1
ATOM 5365 N N . LYS B 1 305 ? -10.477 -18.281 2.791 1 95.12 305 LYS B N 1
ATOM 5366 C CA . LYS B 1 305 ? -11.344 -17.125 2.654 1 95.12 305 LYS B CA 1
ATOM 5367 C C . LYS B 1 305 ? -10.531 -15.828 2.654 1 95.12 305 LYS B C 1
ATOM 5369 O O . LYS B 1 305 ? -10.891 -14.859 1.977 1 95.12 305 LYS B O 1
ATOM 5374 N N . HIS B 1 306 ? -9.484 -15.805 3.369 1 96.31 306 HIS B N 1
ATOM 5375 C CA . HIS B 1 306 ? -8.609 -14.641 3.482 1 96.31 306 HIS B CA 1
ATOM 5376 C C . HIS B 1 306 ? -7.289 -14.875 2.756 1 96.31 306 HIS B C 1
ATOM 5378 O O . HIS B 1 306 ? -6.219 -14.68 3.332 1 96.31 306 HIS B O 1
ATOM 5384 N N . SER B 1 307 ? -7.398 -15.117 1.5 1 95.31 307 SER B N 1
ATOM 5385 C CA . SER B 1 307 ? -6.293 -15.641 0.708 1 95.31 307 SER B CA 1
ATOM 5386 C C . SER B 1 307 ? -5.168 -14.617 0.581 1 95.31 307 SER B C 1
ATOM 5388 O O . SER B 1 307 ? -3.998 -14.945 0.788 1 95.31 307 SER B O 1
ATOM 5390 N N . LEU B 1 308 ? -5.52 -13.328 0.274 1 95.62 308 LEU B N 1
ATOM 5391 C CA . LEU B 1 308 ? -4.477 -12.352 -0.004 1 95.62 308 LEU B CA 1
ATOM 5392 C C . LEU B 1 308 ? -3.68 -12.031 1.256 1 95.62 308 LEU B C 1
ATOM 5394 O O . LEU B 1 308 ? -2.451 -12.141 1.264 1 95.62 308 LEU B O 1
ATOM 5398 N N . PRO B 1 309 ? -4.336 -11.695 2.379 1 97.62 309 PRO B N 1
ATOM 5399 C CA . PRO B 1 309 ? -3.559 -11.438 3.594 1 97.62 309 PRO B CA 1
ATOM 5400 C C . PRO B 1 309 ? -2.732 -12.641 4.035 1 97.62 309 PRO B C 1
ATOM 5402 O O . PRO B 1 309 ? -1.602 -12.477 4.504 1 97.62 309 PRO B O 1
ATOM 5405 N N . VAL B 1 310 ? -3.297 -13.773 3.891 1 97.94 310 VAL B N 1
ATOM 5406 C CA . VAL B 1 310 ? -2.6 -14.984 4.301 1 97.94 310 VAL B CA 1
ATOM 5407 C C . VAL B 1 310 ? -1.401 -15.234 3.387 1 97.94 310 VAL B C 1
ATOM 5409 O O . VAL B 1 310 ? -0.334 -15.641 3.846 1 97.94 310 VAL B O 1
ATOM 5412 N N . PHE B 1 311 ? -1.575 -15.016 2.139 1 97.12 311 PHE B N 1
ATOM 5413 C CA . PHE B 1 311 ? -0.466 -15.141 1.201 1 97.12 311 PHE B CA 1
ATOM 5414 C C . PHE B 1 311 ? 0.677 -14.211 1.585 1 97.12 311 PHE B C 1
ATOM 5416 O O . PHE B 1 311 ? 1.839 -14.617 1.607 1 97.12 311 PHE B O 1
ATOM 5423 N N . VAL B 1 312 ? 0.361 -12.961 1.833 1 97.94 312 VAL B N 1
ATOM 5424 C CA . VAL B 1 312 ? 1.367 -11.961 2.186 1 97.94 312 VAL B CA 1
ATOM 5425 C C . VAL B 1 312 ? 2.088 -12.383 3.463 1 97.94 312 VAL B C 1
ATOM 5427 O O . VAL B 1 312 ? 3.32 -12.383 3.518 1 97.94 312 VAL B O 1
ATOM 5430 N N . ALA B 1 313 ? 1.352 -12.789 4.449 1 98.12 313 ALA B N 1
ATOM 5431 C CA . ALA B 1 313 ? 1.935 -13.242 5.707 1 98.12 313 ALA B CA 1
ATOM 5432 C C . ALA B 1 313 ? 2.826 -14.461 5.492 1 98.12 313 ALA B C 1
ATOM 5434 O O . ALA B 1 313 ? 3.939 -14.523 6.02 1 98.12 313 ALA B O 1
ATOM 5435 N N . GLY B 1 314 ? 2.268 -15.406 4.742 1 98.12 314 GLY B N 1
ATOM 5436 C CA . GLY B 1 314 ? 3.043 -16.594 4.449 1 98.12 314 GLY B CA 1
ATOM 5437 C C . GLY B 1 314 ? 4.352 -16.312 3.744 1 98.12 314 GLY B C 1
ATOM 5438 O O . GLY B 1 314 ? 5.383 -16.891 4.066 1 98.12 314 GLY B O 1
ATOM 5439 N N . THR B 1 315 ? 4.297 -15.406 2.816 1 97.69 315 THR B N 1
ATOM 5440 C CA . THR B 1 315 ? 5.496 -15.031 2.072 1 97.69 315 THR B CA 1
ATOM 5441 C C . THR B 1 315 ? 6.5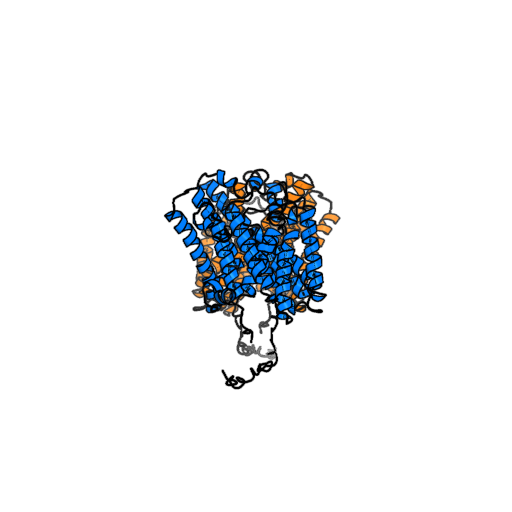27 -14.391 2.994 1 97.69 315 THR B C 1
ATOM 5443 O O . THR B 1 315 ? 7.699 -14.773 2.986 1 97.69 315 THR B O 1
ATOM 5446 N N . LEU B 1 316 ? 6.121 -13.461 3.799 1 98.19 316 LEU B N 1
ATOM 5447 C CA . LEU B 1 316 ? 7.043 -12.766 4.695 1 98.19 316 LEU B CA 1
ATOM 5448 C C . LEU B 1 316 ? 7.605 -13.727 5.738 1 98.19 316 LEU B C 1
ATOM 5450 O O . LEU B 1 316 ? 8.797 -13.664 6.062 1 98.19 316 LEU B O 1
ATOM 5454 N N . LEU B 1 317 ? 6.746 -14.586 6.254 1 98.44 317 LEU B N 1
ATOM 5455 C CA . LEU B 1 317 ? 7.199 -15.586 7.219 1 98.44 317 LEU B CA 1
ATOM 5456 C C . LEU B 1 317 ? 8.195 -16.547 6.582 1 98.44 317 LEU B C 1
ATOM 5458 O O . LEU B 1 317 ? 9.156 -16.969 7.23 1 98.44 317 LEU B O 1
ATOM 5462 N N . ALA B 1 318 ? 7.961 -16.891 5.352 1 98.06 318 ALA B N 1
ATOM 5463 C CA . ALA B 1 318 ? 8.898 -17.75 4.633 1 98.06 318 ALA B CA 1
ATOM 5464 C C . ALA B 1 318 ? 10.25 -17.062 4.465 1 98.06 318 ALA B C 1
ATOM 5466 O O . ALA B 1 318 ? 11.297 -17.703 4.566 1 98.06 318 ALA B O 1
ATOM 5467 N N . MET B 1 319 ? 10.258 -15.781 4.18 1 97.25 319 MET B N 1
ATOM 5468 C CA . MET B 1 319 ? 11.508 -15.031 4.047 1 97.25 319 MET B CA 1
ATOM 5469 C C . MET B 1 319 ? 12.266 -15 5.371 1 97.25 319 MET B C 1
ATOM 5471 O O . MET B 1 319 ? 13.484 -15.172 5.395 1 97.25 319 MET B O 1
ATOM 5475 N N . VAL B 1 320 ? 11.586 -14.773 6.441 1 97.62 320 VAL B N 1
ATOM 5476 C CA . VAL B 1 320 ? 12.203 -14.797 7.758 1 97.62 320 VAL B CA 1
ATOM 5477 C C . VAL B 1 320 ? 12.805 -16.172 8.023 1 97.62 320 VAL B C 1
ATOM 5479 O O . VAL B 1 320 ? 13.938 -16.297 8.5 1 97.62 320 VAL B O 1
ATOM 5482 N N . ALA B 1 321 ? 12.039 -17.172 7.707 1 97.12 321 ALA B N 1
ATOM 5483 C CA . ALA B 1 321 ? 12.5 -18.547 7.922 1 97.12 321 ALA B CA 1
ATOM 5484 C C . ALA B 1 321 ? 13.742 -18.844 7.09 1 97.12 321 ALA B C 1
ATOM 5486 O O . ALA B 1 321 ? 14.648 -19.547 7.543 1 97.12 321 ALA B O 1
ATOM 5487 N N . GLN B 1 322 ? 13.789 -18.375 5.875 1 95.69 322 GLN B N 1
ATOM 5488 C CA . GLN B 1 322 ? 14.969 -18.547 5.035 1 95.69 322 GLN B CA 1
ATOM 5489 C C . GLN B 1 322 ? 16.203 -17.922 5.672 1 95.69 322 GLN B C 1
ATOM 5491 O O . GLN B 1 322 ? 17.266 -18.531 5.703 1 95.69 322 GLN B O 1
ATOM 5496 N N . VAL B 1 323 ? 16.031 -16.719 6.156 1 95.62 323 VAL B N 1
ATOM 5497 C CA . VAL B 1 323 ? 17.141 -16.031 6.816 1 95.62 323 VAL B CA 1
ATOM 5498 C C . VAL B 1 323 ? 17.578 -16.812 8.039 1 95.62 323 VAL B C 1
ATOM 5500 O O . VAL B 1 323 ? 18.781 -17.031 8.242 1 95.62 323 VAL B O 1
ATOM 5503 N N . MET B 1 324 ? 16.641 -17.297 8.805 1 95.06 324 MET B N 1
ATOM 5504 C CA . MET B 1 324 ? 16.953 -18.031 10.023 1 95.06 324 MET B CA 1
ATOM 5505 C C . MET B 1 324 ? 17.672 -19.344 9.695 1 95.06 324 MET B C 1
ATOM 5507 O O . MET B 1 324 ? 18.625 -19.719 10.391 1 95.06 324 MET B O 1
ATOM 5511 N N . LYS B 1 325 ? 17.281 -19.969 8.695 1 93.12 325 LYS B N 1
ATOM 5512 C CA . LYS B 1 325 ? 17.906 -21.234 8.297 1 93.12 325 LYS B CA 1
ATOM 5513 C C . LYS B 1 325 ? 19.312 -21 7.781 1 93.12 325 LYS B C 1
ATOM 5515 O O . LYS B 1 325 ? 20.203 -21.828 8.008 1 93.12 325 LYS B O 1
ATOM 5520 N N . LEU B 1 326 ? 19.516 -20 7.062 1 89.56 326 LEU B N 1
ATOM 5521 C CA . LEU B 1 326 ? 20.844 -19.688 6.531 1 89.56 326 LEU B CA 1
ATOM 5522 C C . LEU B 1 326 ? 21.797 -19.312 7.652 1 89.56 326 LEU B C 1
ATOM 5524 O O . LEU B 1 326 ? 22.969 -19.672 7.617 1 89.56 326 LEU B O 1
ATOM 5528 N N . VAL B 1 327 ? 21.297 -18.578 8.609 1 90.69 327 VAL B N 1
ATOM 5529 C CA . VAL B 1 327 ? 22.109 -18.141 9.742 1 90.69 327 VAL B CA 1
ATOM 5530 C C . VAL B 1 327 ? 22.391 -19.344 10.664 1 90.69 327 VAL B C 1
ATOM 5532 O O . VAL B 1 327 ? 23.5 -19.469 11.195 1 90.69 327 VAL B O 1
ATOM 5535 N N . ASN B 1 328 ? 21.344 -20.188 10.781 1 89.44 328 ASN B N 1
ATOM 5536 C CA . ASN B 1 328 ? 21.438 -21.391 11.594 1 89.44 328 ASN B CA 1
ATOM 5537 C C . ASN B 1 328 ? 20.781 -22.578 10.906 1 89.44 328 ASN B C 1
ATOM 5539 O O . ASN B 1 328 ? 19.594 -22.828 11.117 1 89.44 328 ASN B O 1
ATOM 5543 N N . PRO B 1 329 ? 21.422 -23.391 10.07 1 84.44 329 PRO B N 1
ATOM 5544 C CA . PRO B 1 329 ? 20.828 -24.484 9.312 1 84.44 329 PRO B CA 1
ATOM 5545 C C . PRO B 1 329 ? 20.188 -25.531 10.219 1 84.44 329 PRO B C 1
ATOM 5547 O O . PRO B 1 329 ? 19.234 -26.203 9.812 1 84.44 329 PRO B O 1
ATOM 5550 N N . GLY B 1 330 ? 20.391 -25.547 11.414 1 83.81 330 GLY B N 1
ATOM 5551 C CA . GLY B 1 330 ? 19.844 -26.453 12.406 1 83.81 330 GLY B CA 1
ATOM 5552 C C . GLY B 1 330 ? 19.391 -27.781 11.82 1 83.81 330 GLY B C 1
ATOM 5553 O O . GLY B 1 330 ? 19.766 -28.125 10.695 1 83.81 330 GLY B O 1
ATOM 5554 N N . GLY B 1 331 ? 18.641 -28.734 12.547 1 91.94 331 GLY B N 1
ATOM 5555 C CA . GLY B 1 331 ? 18.172 -30.047 12.125 1 91.94 331 GLY B CA 1
ATOM 5556 C C . GLY B 1 331 ? 16.656 -30.141 12.086 1 91.94 331 GLY B C 1
ATOM 5557 O O . GLY B 1 331 ? 15.961 -29.125 11.977 1 91.94 331 GLY B O 1
ATOM 5558 N N . LEU B 1 332 ? 16.156 -31.297 12.07 1 94.19 332 LEU B N 1
ATOM 5559 C CA . LEU B 1 332 ? 14.742 -31.609 11.883 1 94.19 332 LEU B CA 1
ATOM 5560 C C . LEU B 1 332 ? 13.891 -30.891 12.93 1 94.19 332 LEU B C 1
ATOM 5562 O O . LEU B 1 332 ? 12.859 -30.312 12.602 1 94.19 332 LEU B O 1
ATOM 5566 N N . PRO B 1 333 ? 14.281 -30.828 14.195 1 95.81 333 PRO B N 1
ATOM 5567 C CA . PRO B 1 333 ? 13.445 -30.125 15.18 1 95.81 333 PRO B CA 1
ATOM 5568 C C . PRO B 1 333 ? 13.328 -28.625 14.883 1 95.81 333 PRO B C 1
ATOM 5570 O O . PRO B 1 333 ? 12.258 -28.047 15.047 1 95.81 333 PRO B O 1
ATOM 5573 N N . TYR B 1 334 ? 14.445 -28.078 14.492 1 95 334 TYR B N 1
ATOM 5574 C CA . TYR B 1 334 ? 14.453 -26.656 14.164 1 95 334 TYR B CA 1
ATOM 5575 C C . TYR B 1 334 ? 13.594 -26.375 12.945 1 95 334 TYR B C 1
ATOM 5577 O O . TYR B 1 334 ? 12.789 -25.438 12.945 1 95 334 TYR B O 1
ATOM 5585 N N . ASP B 1 335 ? 13.781 -27.172 11.906 1 96.19 335 ASP B N 1
ATOM 5586 C CA . ASP B 1 335 ? 12.961 -27.047 10.703 1 96.19 335 ASP B CA 1
ATOM 5587 C C . ASP B 1 335 ? 11.477 -27.156 11.031 1 96.19 335 ASP B C 1
ATOM 5589 O O . ASP B 1 335 ? 10.656 -26.406 10.5 1 96.19 335 ASP B O 1
ATOM 5593 N N . THR B 1 336 ? 11.156 -28.109 11.875 1 97.5 336 THR B N 1
ATOM 5594 C CA . THR B 1 336 ? 9.773 -28.328 12.281 1 97.5 336 THR B CA 1
ATOM 5595 C C . THR B 1 336 ? 9.227 -27.125 13.023 1 97.5 336 THR B C 1
ATOM 5597 O O . THR B 1 336 ? 8.086 -26.703 12.789 1 97.5 336 THR B O 1
ATOM 5600 N N . LEU B 1 337 ? 10.008 -26.562 13.867 1 96.88 337 LEU B N 1
ATOM 5601 C CA . LEU B 1 337 ? 9.594 -25.375 14.609 1 96.88 337 LEU B CA 1
ATOM 5602 C C . LEU B 1 337 ? 9.336 -24.203 13.672 1 96.88 337 LEU B C 1
ATOM 5604 O O . LEU B 1 337 ? 8.344 -23.484 13.82 1 96.88 337 LEU B O 1
ATOM 5608 N N . LEU B 1 338 ? 10.211 -24 12.703 1 96.81 338 LEU B N 1
ATOM 5609 C CA . LEU B 1 338 ? 10.078 -22.906 11.75 1 96.81 338 LEU B CA 1
ATOM 5610 C C . LEU B 1 338 ? 8.805 -23.047 10.93 1 96.81 338 LEU B C 1
ATOM 5612 O O . LEU B 1 338 ? 8.016 -22.109 10.828 1 96.81 338 LEU B O 1
ATOM 5616 N N . ILE B 1 339 ? 8.586 -24.219 10.414 1 97.94 339 ILE B N 1
ATOM 5617 C CA . ILE B 1 339 ? 7.441 -24.469 9.547 1 97.94 339 ILE B CA 1
ATOM 5618 C C . ILE B 1 339 ? 6.152 -24.422 10.367 1 97.94 339 ILE B C 1
ATOM 5620 O O . ILE B 1 339 ? 5.176 -23.797 9.961 1 97.94 339 ILE B O 1
ATOM 5624 N N . ALA B 1 340 ? 6.141 -25.062 11.516 1 98.19 340 ALA B N 1
ATOM 5625 C CA . ALA B 1 340 ? 4.957 -25.078 12.375 1 98.19 340 ALA B CA 1
ATOM 5626 C C . ALA B 1 340 ? 4.574 -23.672 12.812 1 98.19 340 ALA B C 1
ATOM 5628 O O . ALA B 1 340 ? 3.396 -23.312 12.805 1 98.19 340 ALA B O 1
ATOM 5629 N N . THR B 1 341 ? 5.566 -22.922 13.203 1 98.25 341 THR B N 1
ATOM 5630 C CA . THR B 1 341 ? 5.312 -21.547 13.625 1 98.25 341 THR B CA 1
ATOM 5631 C C . THR B 1 341 ? 4.699 -20.734 12.492 1 98.25 341 THR B C 1
ATOM 5633 O O . THR B 1 341 ? 3.736 -19.984 12.703 1 98.25 341 THR B O 1
ATOM 5636 N N . GLY B 1 342 ? 5.254 -20.859 11.273 1 98.56 342 GLY B N 1
ATOM 5637 C CA . GLY B 1 342 ? 4.703 -20.156 10.125 1 98.56 342 GLY B CA 1
ATOM 5638 C C . GLY B 1 342 ? 3.262 -20.516 9.828 1 98.56 342 GLY B C 1
ATOM 5639 O O . GLY B 1 342 ? 2.432 -19.656 9.562 1 98.56 342 GLY B O 1
ATOM 5640 N N . ILE B 1 343 ? 2.977 -21.781 9.93 1 98.44 343 ILE B N 1
ATOM 5641 C CA . ILE B 1 343 ? 1.625 -22.266 9.672 1 98.44 343 ILE B CA 1
ATOM 5642 C C . ILE B 1 343 ? 0.669 -21.719 10.734 1 98.44 343 ILE B C 1
ATOM 5644 O O . ILE B 1 343 ? -0.395 -21.188 10.406 1 98.44 343 ILE B O 1
ATOM 5648 N N . VAL B 1 344 ? 1.062 -21.781 11.953 1 98.62 344 VAL B N 1
ATOM 5649 C CA . VAL B 1 344 ? 0.23 -21.328 13.062 1 98.62 344 VAL B CA 1
ATOM 5650 C C . VAL B 1 344 ? -0.033 -19.828 12.93 1 98.62 344 VAL B C 1
ATOM 5652 O O . VAL B 1 344 ? -1.153 -19.375 13.156 1 98.62 344 VAL B O 1
ATOM 5655 N N . MET B 1 345 ? 0.93 -19.125 12.531 1 98.75 345 MET B N 1
ATOM 5656 C CA . MET B 1 345 ? 0.789 -17.672 12.406 1 98.75 345 MET B CA 1
ATOM 5657 C C . MET B 1 345 ? -0.173 -17.312 11.281 1 98.75 345 MET B C 1
ATOM 5659 O O . MET B 1 345 ? -0.912 -16.328 11.375 1 98.75 345 MET B O 1
ATOM 5663 N N . GLN B 1 346 ? -0.174 -18.047 10.219 1 98.75 346 GLN B N 1
ATOM 5664 C CA . GLN B 1 346 ? -1.113 -17.828 9.125 1 98.75 346 GLN B CA 1
ATOM 5665 C C . GLN B 1 346 ? -2.549 -18.094 9.57 1 98.75 346 GLN B C 1
ATOM 5667 O O . GLN B 1 346 ? -3.453 -17.312 9.266 1 98.75 346 GLN B O 1
ATOM 5672 N N . PHE B 1 347 ? -2.736 -19.156 10.312 1 98.69 347 PHE B N 1
ATOM 5673 C CA . PHE B 1 347 ? -4.066 -19.438 10.844 1 98.69 347 PHE B CA 1
ATOM 5674 C C . PHE B 1 347 ? -4.488 -18.375 11.852 1 98.69 347 PHE B C 1
ATOM 5676 O O . PHE B 1 347 ? -5.648 -17.953 11.859 1 98.69 347 PHE B O 1
ATOM 5683 N N . ALA B 1 348 ? -3.537 -17.953 12.664 1 98.69 348 ALA B N 1
ATOM 5684 C CA . ALA B 1 348 ? -3.834 -16.906 13.633 1 98.69 348 ALA B CA 1
ATOM 5685 C C . ALA B 1 348 ? -4.305 -15.633 12.938 1 98.69 348 ALA B C 1
ATOM 5687 O O . ALA B 1 348 ? -5.25 -14.984 13.391 1 98.69 348 ALA B O 1
ATOM 5688 N N . LEU B 1 349 ? -3.693 -15.297 11.867 1 98.44 349 LEU B N 1
ATOM 5689 C CA . LEU B 1 349 ? -4.098 -14.125 11.102 1 98.44 349 LEU B CA 1
ATOM 5690 C C . LEU B 1 349 ? -5.5 -14.305 10.531 1 98.44 349 LEU B C 1
ATOM 5692 O O . LEU B 1 349 ? -6.332 -13.398 10.617 1 98.44 349 LEU B O 1
ATOM 5696 N N . ALA B 1 350 ? -5.742 -15.43 9.961 1 98.25 350 ALA B N 1
ATOM 5697 C CA . ALA B 1 350 ? -7.055 -15.703 9.383 1 98.25 350 ALA B CA 1
ATOM 5698 C C . ALA B 1 350 ? -8.148 -15.586 10.445 1 98.25 350 ALA B C 1
ATOM 5700 O O . ALA B 1 350 ? -9.188 -14.969 10.203 1 98.25 350 ALA B O 1
ATOM 5701 N N . TYR B 1 351 ? -7.895 -16.156 11.594 1 97.88 351 TYR B N 1
ATOM 5702 C CA . TYR B 1 351 ? -8.891 -16.125 12.656 1 97.88 351 TYR B CA 1
ATOM 5703 C C . TYR B 1 351 ? -9.031 -14.711 13.227 1 97.88 351 TYR B C 1
ATOM 5705 O O . TYR B 1 351 ? -10.125 -14.32 13.656 1 97.88 351 TYR B O 1
ATOM 5713 N N . TYR B 1 352 ? -7.957 -14.023 13.289 1 97.25 352 TYR B N 1
ATOM 5714 C CA . TYR B 1 352 ? -8.023 -12.617 13.68 1 97.25 352 TYR B CA 1
ATOM 5715 C C . TYR B 1 352 ? -8.945 -11.836 12.75 1 97.25 352 TYR B C 1
ATOM 5717 O O . TYR B 1 352 ? -9.797 -11.07 13.203 1 97.25 352 TYR B O 1
ATOM 5725 N N . LEU B 1 353 ? -8.844 -12.055 11.484 1 96.69 353 LEU B N 1
ATOM 5726 C CA . LEU B 1 353 ? -9.648 -11.359 10.492 1 96.69 353 LEU B CA 1
ATOM 5727 C C . LEU B 1 353 ? -11.109 -11.773 10.586 1 96.69 353 LEU B C 1
ATOM 5729 O O . LEU B 1 353 ? -12.008 -10.969 10.328 1 96.69 353 LEU B O 1
ATOM 5733 N N . GLU B 1 354 ? -11.32 -13.039 10.984 1 95.62 354 GLU B N 1
ATOM 5734 C CA . GLU B 1 354 ? -12.688 -13.508 11.195 1 95.62 354 GLU B CA 1
ATOM 5735 C C . GLU B 1 354 ? -13.297 -12.898 12.453 1 95.62 354 GLU B C 1
ATOM 5737 O O . GLU B 1 354 ? -14.516 -12.758 12.555 1 95.62 354 GLU B O 1
ATOM 5742 N N . TRP B 1 355 ? -12.414 -12.594 13.359 1 95.19 355 TRP B N 1
ATOM 5743 C CA . TRP B 1 355 ? -12.836 -12.07 14.648 1 95.19 355 TRP B CA 1
ATOM 5744 C C . TRP B 1 355 ? -13.258 -10.602 14.531 1 95.19 355 TRP B C 1
ATOM 5746 O O . TRP B 1 355 ? -14.164 -10.156 15.242 1 95.19 355 TRP B O 1
ATOM 5756 N N . LEU B 1 356 ? -12.766 -9.836 13.711 1 93.75 356 LEU B N 1
ATOM 5757 C CA . LEU B 1 356 ? -12.938 -8.391 13.602 1 93.75 356 LEU B CA 1
ATOM 5758 C C . LEU B 1 356 ? -14.406 -8.039 13.391 1 93.75 356 LEU B C 1
ATOM 5760 O O . LEU B 1 356 ? -14.945 -7.184 14.102 1 93.75 356 LEU B O 1
ATOM 5764 N N . PRO B 1 357 ? -15.086 -8.711 12.477 1 91.75 357 PRO B N 1
ATOM 5765 C CA . PRO B 1 357 ? -16.5 -8.383 12.297 1 91.75 357 PRO B CA 1
ATOM 5766 C C . PRO B 1 357 ? -17.328 -8.664 13.547 1 91.75 357 PRO B C 1
ATOM 5768 O O . PRO B 1 357 ? -18.375 -8.031 13.758 1 91.75 357 PRO B O 1
ATOM 5771 N N . THR B 1 358 ? -16.906 -9.555 14.328 1 90.88 358 THR B N 1
ATOM 5772 C CA . THR B 1 358 ? -17.656 -9.938 15.508 1 90.88 358 THR B CA 1
ATOM 5773 C C . THR B 1 358 ? -17.641 -8.82 16.562 1 90.88 358 THR B C 1
ATOM 5775 O O . THR B 1 358 ? -18.516 -8.766 17.422 1 90.88 358 THR B O 1
ATOM 5778 N N . ILE B 1 359 ? -16.703 -7.988 16.5 1 89.69 359 ILE B N 1
ATOM 5779 C CA . ILE B 1 359 ? -16.625 -6.922 17.5 1 89.69 359 ILE B CA 1
ATOM 5780 C C . ILE B 1 359 ? -17.109 -5.609 16.875 1 89.69 359 ILE B C 1
ATOM 5782 O O . ILE B 1 359 ? -16.812 -4.531 17.406 1 89.69 359 ILE B O 1
ATOM 5786 N N . GLY B 1 360 ? -17.703 -5.672 15.672 1 84.94 360 GLY B N 1
ATOM 5787 C CA . GLY B 1 360 ? -18.328 -4.5 15.086 1 84.94 360 GLY B CA 1
ATOM 5788 C C . GLY B 1 360 ? -17.5 -3.871 13.984 1 84.94 360 GLY B C 1
ATOM 5789 O O . GLY B 1 360 ? -17.75 -2.732 13.586 1 84.94 360 GLY B O 1
ATOM 5790 N N . TRP B 1 361 ? -16.531 -4.754 13.648 1 82 361 TRP B N 1
ATOM 5791 C CA . TRP B 1 361 ? -15.719 -4.324 12.508 1 82 361 TRP B CA 1
ATOM 5792 C C . TRP B 1 361 ? -16.578 -4.188 11.258 1 82 361 TRP B C 1
ATOM 5794 O O . TRP B 1 361 ? -17.328 -5.102 10.914 1 82 361 TRP B O 1
ATOM 5804 N N . GLY B 1 362 ? -16.875 -3.098 10.664 1 73 362 GLY B N 1
ATOM 5805 C CA . GLY B 1 362 ? -17.656 -2.926 9.453 1 73 362 GLY B CA 1
ATOM 5806 C C . GLY B 1 362 ? -19 -2.281 9.703 1 73 362 GLY B C 1
ATOM 5807 O O . GLY B 1 362 ? -19.719 -1.938 8.758 1 73 362 GLY B O 1
ATOM 5808 N N . LYS B 1 363 ? -19.594 -2.535 10.922 1 62.03 363 LYS B N 1
ATOM 5809 C CA . LYS B 1 363 ? -20.859 -1.857 11.203 1 62.03 363 LYS B CA 1
ATOM 5810 C C . LYS B 1 363 ? -20.734 -0.352 10.984 1 62.03 363 LYS B C 1
ATOM 5812 O O . LYS B 1 363 ? -19.781 0.268 11.445 1 62.03 363 LYS B O 1
ATOM 5817 N N . LYS B 1 364 ? -21.234 -0.118 9.883 1 55.84 364 LYS B N 1
ATOM 5818 C CA . LYS B 1 364 ? -21.359 1.316 9.633 1 55.84 364 LYS B CA 1
ATOM 5819 C C . LYS B 1 364 ? -21.984 2.029 10.836 1 55.84 364 LYS B C 1
ATOM 5821 O O . LYS B 1 364 ? -22.953 1.554 11.406 1 55.84 364 LYS B O 1
ATOM 5826 N N . GLY B 1 365 ? -21.359 2.406 11.812 1 42.75 365 GLY B N 1
ATOM 5827 C CA . GLY B 1 365 ? -22.016 3.217 12.828 1 42.75 365 GLY B CA 1
ATOM 5828 C C . GLY B 1 365 ? -23.219 3.982 12.305 1 42.75 365 GLY B C 1
ATOM 5829 O O . GLY B 1 365 ? -23.109 4.727 11.328 1 42.75 365 GLY B O 1
ATOM 5830 N N . ALA B 1 366 ? -24.5 3.324 12.477 1 36 366 ALA B N 1
ATOM 5831 C CA . ALA B 1 366 ? -25.688 4.168 12.328 1 36 366 ALA B CA 1
ATOM 5832 C C . ALA B 1 366 ? -25.484 5.508 13.031 1 36 366 ALA B C 1
ATOM 5834 O O . ALA B 1 366 ? -25.453 5.57 14.266 1 36 366 ALA B O 1
ATOM 5835 N N . VAL B 1 367 ? -24.719 6.285 12.719 1 34.06 367 VAL B N 1
ATOM 5836 C CA . VAL B 1 367 ? -24.906 7.652 13.18 1 34.06 367 VAL B CA 1
ATOM 5837 C C . VAL B 1 367 ? -26.391 8.016 13.109 1 34.06 367 VAL B C 1
ATOM 5839 O O . VAL B 1 367 ? -26.922 8.266 12.023 1 34.06 367 VAL B O 1
ATOM 5842 N N . GLN B 1 368 ? -27.297 7.176 13.773 1 31.64 368 GLN B N 1
ATOM 5843 C CA . GLN B 1 368 ? -28.547 7.859 14.07 1 31.64 368 GLN B CA 1
ATOM 5844 C C . GLN B 1 368 ? -28.297 9.102 14.922 1 31.64 368 GLN B C 1
ATOM 5846 O O . GLN B 1 368 ? -27.938 9 16.094 1 31.64 368 GLN B O 1
ATOM 5851 N N . ALA B 1 369 ? -27.891 10.117 14.523 1 29.73 369 ALA B N 1
ATOM 5852 C CA . ALA B 1 369 ? -28.219 11.359 15.227 1 29.73 369 ALA B CA 1
ATOM 5853 C C . ALA B 1 369 ? -29.672 11.375 15.656 1 29.73 369 ALA B C 1
ATOM 5855 O O . ALA B 1 369 ? -30.578 11.406 14.82 1 29.73 369 ALA B O 1
ATOM 5856 N N . LYS B 1 370 ? -30.062 10.711 16.625 1 31.77 370 LYS B N 1
ATOM 5857 C CA . LYS B 1 370 ? -31.328 11.266 17.125 1 31.77 370 LYS B CA 1
ATOM 5858 C C . LYS B 1 370 ? -31.328 12.789 17.031 1 31.77 370 LYS B C 1
ATOM 5860 O O . LYS B 1 370 ? -30.375 13.445 17.484 1 31.77 370 LYS B O 1
ATOM 5865 N N . PRO B 1 371 ? -32.281 13.352 16.406 1 28.23 371 PRO B N 1
ATOM 5866 C CA . PRO B 1 371 ? -32.375 14.812 16.375 1 28.23 371 PRO B CA 1
ATOM 5867 C C . PRO B 1 371 ? -32.281 15.438 17.766 1 28.23 371 PRO B C 1
ATOM 5869 O O . PRO B 1 371 ? -32.938 14.953 18.703 1 28.23 371 PRO B O 1
ATOM 5872 N N . ALA B 1 372 ? -31.25 15.758 18.234 1 30.91 372 ALA B N 1
ATOM 5873 C CA . ALA B 1 372 ? -31.375 16.484 19.484 1 30.91 372 ALA B CA 1
ATOM 5874 C C . ALA B 1 372 ? -32.719 17.203 19.578 1 30.91 372 ALA B C 1
ATOM 5876 O O . ALA B 1 372 ? -33.25 17.672 18.562 1 30.91 372 ALA B O 1
ATOM 5877 N N . PRO B 1 373 ? -33.562 16.938 20.547 1 29.06 373 PRO B N 1
ATOM 5878 C CA . PRO B 1 373 ? -34.781 17.734 20.594 1 29.06 373 PRO B CA 1
ATOM 5879 C C . PRO B 1 373 ? -34.594 19.172 20.109 1 29.06 373 PRO B C 1
ATOM 5881 O O . PRO B 1 373 ? -33.5 19.719 20.219 1 29.06 373 PRO B O 1
ATOM 5884 N N . ALA B 1 374 ? -35.344 19.562 19.297 1 32.25 374 ALA B N 1
ATOM 5885 C CA . ALA B 1 374 ? -35.375 20.938 18.812 1 32.25 374 ALA B CA 1
ATOM 5886 C C . ALA B 1 374 ? -35.062 21.922 19.922 1 32.25 374 ALA B C 1
ATOM 5888 O O . ALA B 1 374 ? -35.812 22.031 20.891 1 32.25 374 ALA B O 1
ATOM 5889 N N . ALA B 1 375 ? -33.875 21.938 20.391 1 29.16 375 ALA B N 1
ATOM 5890 C CA . ALA B 1 375 ? -33.688 22.969 21.406 1 29.16 375 ALA B CA 1
ATOM 5891 C C . ALA B 1 375 ? -34.531 24.203 21.078 1 29.16 375 ALA B C 1
ATOM 5893 O O . ALA B 1 375 ? -34.656 24.609 19.922 1 29.16 375 ALA B O 1
ATOM 5894 N N . GLU B 1 376 ? -35.594 24.438 21.812 1 29.23 376 GLU B N 1
ATOM 5895 C CA . GLU B 1 376 ? -36.469 25.625 21.781 1 29.23 376 GLU B CA 1
ATOM 5896 C C . GLU B 1 376 ? -35.656 26.875 21.484 1 29.23 376 GLU B C 1
ATOM 5898 O O . GLU B 1 376 ? -34.531 27.031 21.953 1 29.23 376 GLU B O 1
ATOM 5903 N N . PRO B 1 377 ? -35.875 27.438 20.312 1 29.36 377 PRO B N 1
ATOM 5904 C CA . PRO B 1 377 ? -35.25 28.719 19.984 1 29.36 377 PRO B CA 1
ATOM 5905 C C . PRO B 1 377 ? -35.062 29.625 21.203 1 29.36 377 PRO B C 1
ATOM 5907 O O . PRO B 1 377 ? -36 29.812 21.969 1 29.36 377 PRO B O 1
ATOM 5910 N N . VAL B 1 378 ? -34.062 29.422 21.906 1 28.73 378 VAL B N 1
ATOM 5911 C CA . VAL B 1 378 ? -33.969 30.469 22.938 1 28.73 378 VAL B CA 1
ATOM 5912 C C . VAL B 1 378 ? -34.344 31.812 22.344 1 28.73 378 VAL B C 1
ATOM 5914 O O . VAL B 1 378 ? -33.719 32.312 21.406 1 28.73 378 VAL B O 1
ATOM 5917 N N . VAL B 1 379 ? -35.688 32.031 22.219 1 29.41 379 VAL B N 1
ATOM 5918 C CA . VAL B 1 379 ? -36.281 33.344 21.953 1 29.41 379 VAL B CA 1
ATOM 5919 C C . VAL B 1 379 ? -35.562 34.406 22.766 1 29.41 379 VAL B C 1
ATOM 5921 O O . VAL B 1 379 ? -35.625 34.406 23.984 1 29.41 379 VAL B O 1
ATOM 5924 N N . ILE B 1 380 ? -34.25 34.562 22.469 1 25.97 380 ILE B N 1
ATOM 5925 C CA . ILE B 1 380 ? -33.812 35.812 23.094 1 25.97 380 ILE B CA 1
ATOM 5926 C C . ILE B 1 380 ? -34.844 36.906 22.859 1 25.97 380 ILE B C 1
ATOM 5928 O O . ILE B 1 380 ? -35.094 37.281 21.719 1 25.97 380 ILE B O 1
ATOM 5932 N N . GLN B 1 381 ? -35.875 36.781 23.641 1 27.59 381 GLN B N 1
ATOM 5933 C CA . GLN B 1 381 ? -36.812 37.906 23.688 1 27.59 381 GLN B CA 1
ATOM 5934 C C . GLN B 1 381 ? -36.094 39.25 23.766 1 27.59 381 GLN B C 1
ATOM 5936 O O . GLN B 1 381 ? -35.469 39.562 24.781 1 27.59 381 GLN B O 1
ATOM 5941 N N . VAL B 1 382 ? -35.406 39.531 22.672 1 28.28 382 VAL B N 1
ATOM 5942 C CA . VAL B 1 382 ? -35 40.938 22.625 1 28.28 382 VAL B CA 1
ATOM 5943 C C . VAL B 1 382 ? -36.219 41.812 22.984 1 28.28 382 VAL B C 1
ATOM 5945 O O . VAL B 1 382 ? -37.219 41.781 22.297 1 28.28 382 VAL B O 1
ATOM 5948 N N . SER B 1 383 ? -36.438 41.875 24.25 1 26.44 383 SER B N 1
ATOM 5949 C CA . SER B 1 383 ? -37.438 42.844 24.688 1 26.44 383 SER B CA 1
ATOM 5950 C C . SER B 1 383 ? -37.438 44.062 23.797 1 26.44 383 SER B C 1
ATOM 5952 O O . SER B 1 383 ? -36.375 44.5 23.328 1 26.44 383 SER B O 1
ATOM 5954 N N . ALA B 1 384 ? -38.594 44.219 23.172 1 29.55 384 ALA B N 1
ATOM 5955 C CA . ALA B 1 384 ? -39.031 45.375 22.391 1 29.55 384 ALA B CA 1
ATOM 5956 C C . ALA B 1 384 ? -38.406 46.656 22.938 1 29.55 384 ALA B C 1
ATOM 5958 O O . ALA B 1 384 ? -38 46.719 24.094 1 29.55 384 ALA B O 1
ATOM 5959 N N . ASN B 1 385 ? -38.125 47.562 22.078 1 25.28 385 ASN B N 1
ATOM 5960 C CA . ASN B 1 385 ? -37.594 48.906 22.062 1 25.28 385 ASN B CA 1
ATOM 5961 C C . ASN B 1 385 ? -38.156 49.75 23.219 1 25.28 385 ASN B C 1
ATOM 5963 O O . ASN B 1 385 ? -39.344 49.938 23.328 1 25.28 385 ASN B O 1
ATOM 5967 N N . PRO B 1 386 ? -37.562 49.656 24.438 1 29.38 386 PRO B N 1
ATOM 5968 C CA . PRO B 1 386 ? -38.188 50.656 25.312 1 29.38 386 PRO B CA 1
ATOM 5969 C C . PRO B 1 386 ? -38.406 52 24.609 1 29.38 386 PRO B C 1
ATOM 5971 O O . PRO B 1 386 ? -37.75 52.281 23.609 1 29.38 386 PRO B O 1
ATOM 5974 N N . GLU B 1 387 ? -39.562 52.625 24.734 1 28.5 387 GLU B N 1
ATOM 5975 C CA . GLU B 1 387 ? -40.062 53.938 24.391 1 28.5 387 GLU B CA 1
ATOM 5976 C C . GLU B 1 387 ? -38.969 55 24.531 1 28.5 387 GLU B C 1
ATOM 5978 O O . GLU B 1 387 ? -38.188 54.969 25.469 1 28.5 387 GLU B O 1
ATOM 5983 N N . PRO B 1 388 ? -38.594 55.5 23.281 1 27.33 388 PRO B N 1
ATOM 5984 C CA . PRO B 1 388 ? -37.688 56.656 23.266 1 27.33 388 PRO B CA 1
ATOM 5985 C C . PRO B 1 388 ? -38 57.688 24.359 1 27.33 388 PRO B C 1
ATOM 5987 O O . PRO B 1 388 ? -39.156 58.156 24.438 1 27.33 388 PRO B O 1
ATOM 5990 N N . ALA B 1 389 ? -37.688 57.438 25.547 1 28.12 389 ALA B N 1
ATOM 5991 C CA . ALA B 1 389 ? -37.938 58.562 26.438 1 28.12 389 ALA B CA 1
ATOM 5992 C C . ALA B 1 389 ? -37.5 59.906 25.797 1 28.12 389 ALA B C 1
ATOM 5994 O O . ALA B 1 389 ? -36.406 60 25.297 1 28.12 389 ALA B O 1
ATOM 5995 N N . MET B 1 390 ? -38.438 60.625 25.25 1 24.67 390 MET B N 1
ATOM 5996 C CA . MET B 1 390 ? -38.406 62.031 24.859 1 24.67 390 MET B CA 1
ATOM 5997 C C . MET B 1 390 ? -37.562 62.844 25.844 1 24.67 390 MET B C 1
ATOM 5999 O O . MET B 1 390 ? -37.969 63.031 27 1 24.67 390 MET B O 1
ATOM 6003 N N . GLN B 1 391 ? -36.344 62.406 26.094 1 20.62 391 GLN B N 1
ATOM 6004 C CA . GLN B 1 391 ? -35.719 63.406 26.953 1 20.62 391 GLN B CA 1
ATOM 6005 C C . GLN B 1 391 ? -36 64.812 26.469 1 20.62 391 GLN B C 1
ATOM 6007 O O . GLN B 1 391 ? -36 65.062 25.25 1 20.62 391 GLN B O 1
ATOM 6012 N N . ARG B 1 392 ? -36.438 65.75 27.375 1 24.25 392 ARG B N 1
ATOM 6013 C CA . ARG B 1 392 ? -36.656 67.125 27.656 1 24.25 392 ARG B CA 1
ATOM 6014 C C . ARG B 1 392 ? -35.469 68 27.25 1 24.25 392 ARG B C 1
ATOM 6016 O O . ARG B 1 392 ? -35.531 69.25 27.312 1 24.25 392 ARG B O 1
ATOM 6023 N N . TYR B 1 393 ? -34.406 67.625 26.422 1 22.19 393 TYR B N 1
ATOM 6024 C CA . TYR B 1 393 ? -33.938 68.938 25.969 1 22.19 393 TYR B CA 1
ATOM 6025 C C . TYR B 1 393 ? -34.812 69.5 24.859 1 22.19 393 TYR B C 1
ATOM 6027 O O . TYR B 1 393 ? -35.375 68.75 24.062 1 22.19 393 TYR B O 1
#

GO terms:
  GO:0005515 protein binding (F, IPI)

Radius of gyration: 31.93 Å; Cα contacts (8 Å, |Δi|>4): 1004; chains: 2; bounding box: 68×142×64 Å